Protein AF-W3WR05-F1 (afdb_monomer_lite)

pLDDT: mean 75.7, std 25.57, range [19.53, 98.88]

Structure (mmCIF, N/CA/C/O backbone):
data_AF-W3WR05-F1
#
_entry.id   AF-W3WR05-F1
#
loop_
_atom_site.group_PDB
_atom_site.id
_atom_site.type_symbol
_atom_site.label_atom_id
_atom_site.label_alt_id
_atom_site.label_comp_id
_atom_site.label_asym_id
_atom_site.label_entity_id
_atom_site.label_seq_id
_atom_site.pdbx_PDB_ins_code
_atom_site.Cartn_x
_atom_site.Cartn_y
_atom_site.Cartn_z
_atom_site.occupancy
_atom_site.B_iso_or_equiv
_atom_site.auth_seq_id
_atom_site.auth_comp_id
_atom_site.auth_asym_id
_atom_site.auth_atom_id
_atom_site.pdbx_PDB_model_num
ATOM 1 N N . MET A 1 1 ? -63.576 24.635 -33.070 1.00 49.25 1 MET A N 1
ATOM 2 C CA . MET A 1 1 ? -64.652 24.649 -32.055 1.00 49.25 1 MET A CA 1
ATOM 3 C C . MET A 1 1 ? -65.202 23.241 -31.925 1.00 49.25 1 MET A C 1
ATOM 5 O O . MET A 1 1 ? -65.535 22.671 -32.952 1.00 49.25 1 MET A O 1
ATOM 9 N N . LEU A 1 2 ? -65.320 22.713 -30.708 1.00 32.34 2 LEU A N 1
ATOM 10 C CA . LEU A 1 2 ? -66.247 21.633 -30.340 1.00 32.34 2 LEU A CA 1
ATOM 11 C C . LEU A 1 2 ? -66.649 21.847 -28.866 1.00 32.34 2 LEU A C 1
ATOM 13 O O . LEU A 1 2 ? -65.992 22.613 -28.163 1.00 32.34 2 LEU A O 1
ATOM 17 N N . SER A 1 3 ? -67.795 21.300 -28.457 1.00 45.28 3 SER A N 1
ATOM 18 C CA . SER A 1 3 ? -68.604 21.837 -27.348 1.00 45.28 3 SER A CA 1
ATOM 19 C C . SER A 1 3 ? -67.942 21.831 -25.960 1.00 45.28 3 SER A C 1
ATOM 21 O O . SER A 1 3 ? -67.411 20.816 -25.513 1.00 45.28 3 SER A O 1
ATOM 23 N N . LEU A 1 4 ? -68.143 22.924 -25.212 1.00 44.50 4 LEU A N 1
ATOM 24 C CA . LEU A 1 4 ? -67.825 23.041 -23.779 1.00 44.50 4 LEU A CA 1
ATOM 25 C C . LEU A 1 4 ? -68.557 21.995 -22.907 1.00 44.50 4 LEU A C 1
ATOM 27 O O . LEU A 1 4 ? -68.133 21.707 -21.790 1.00 44.50 4 LEU A O 1
ATOM 31 N N . SER A 1 5 ? -69.660 21.422 -23.405 1.00 42.31 5 SER A N 1
ATOM 32 C CA . SER A 1 5 ? -70.542 20.534 -22.637 1.00 42.31 5 SER A CA 1
ATOM 33 C C . SER A 1 5 ? -69.936 19.173 -22.280 1.00 42.31 5 SER A C 1
ATOM 35 O O . SER A 1 5 ? -70.372 18.581 -21.300 1.00 42.31 5 SER A O 1
ATOM 37 N N . GLN A 1 6 ? -68.947 18.667 -23.029 1.00 42.34 6 GLN A N 1
ATOM 38 C CA . GLN A 1 6 ? -68.324 17.364 -22.729 1.00 42.34 6 GLN A CA 1
ATOM 39 C C . GLN A 1 6 ? -67.261 17.441 -21.620 1.00 42.34 6 GLN A C 1
ATOM 41 O O . GLN A 1 6 ? -67.047 16.458 -20.913 1.00 42.34 6 GLN A O 1
ATOM 46 N N . VAL A 1 7 ? -66.633 18.608 -21.426 1.00 50.16 7 VAL A N 1
ATOM 47 C CA . VAL A 1 7 ? -65.584 18.817 -20.407 1.00 50.16 7 VAL A CA 1
ATOM 48 C C . VAL A 1 7 ? -66.172 18.839 -18.991 1.00 50.16 7 VAL A C 1
ATOM 50 O O . VAL A 1 7 ? -65.572 18.325 -18.052 1.00 50.16 7 VAL A O 1
ATOM 53 N N . LEU A 1 8 ? -67.379 19.388 -18.826 1.00 43.97 8 LEU A N 1
ATOM 54 C CA . LEU A 1 8 ? -68.038 19.460 -17.518 1.00 43.97 8 LEU A CA 1
ATOM 55 C C . LEU A 1 8 ? -68.467 18.078 -16.998 1.00 43.97 8 LEU A C 1
ATOM 57 O O . LEU A 1 8 ? -68.348 17.816 -15.804 1.00 43.97 8 LEU A O 1
ATOM 61 N N . SER A 1 9 ? -68.891 17.167 -17.881 1.00 38.84 9 SER A N 1
ATOM 62 C CA . SER A 1 9 ? -69.273 15.799 -17.501 1.00 38.84 9 SER A CA 1
ATOM 63 C C . SER A 1 9 ? -68.104 14.929 -17.024 1.00 38.84 9 SER A C 1
ATOM 65 O O . SER A 1 9 ? -68.312 14.058 -16.183 1.00 38.84 9 SER A O 1
ATOM 67 N N . THR A 1 10 ? -66.880 15.148 -17.520 1.00 42.06 10 THR A N 1
ATOM 68 C CA . THR A 1 10 ? -65.694 14.409 -17.052 1.00 42.06 10 THR A CA 1
ATOM 69 C C . THR A 1 10 ? -65.119 14.987 -15.760 1.00 42.06 10 THR A C 1
ATOM 71 O O . THR A 1 10 ? -64.683 14.219 -14.902 1.00 42.06 10 THR A O 1
ATOM 74 N N . LEU A 1 11 ? -65.185 16.311 -15.560 1.00 41.25 11 LEU A N 1
ATOM 75 C CA . LEU A 1 11 ? -64.739 16.943 -14.311 1.00 41.25 11 LEU A CA 1
ATOM 76 C C . LEU A 1 11 ? -65.497 16.419 -13.079 1.00 41.25 11 LEU A C 1
ATOM 78 O O . LEU A 1 11 ? -64.865 16.156 -12.060 1.00 41.25 11 LEU A O 1
ATOM 82 N N . SER A 1 12 ? -66.814 16.197 -13.172 1.00 38.53 12 SER A N 1
ATOM 83 C CA . SER A 1 12 ? -67.615 15.694 -12.040 1.00 38.53 12 SER A CA 1
ATOM 84 C C . SER A 1 12 ? -67.316 14.247 -11.625 1.00 38.53 12 SER A C 1
ATOM 86 O O . SER A 1 12 ? -67.610 13.882 -10.490 1.00 38.53 12 SER A O 1
ATOM 88 N N . PHE A 1 13 ? -66.730 13.422 -12.502 1.00 37.22 13 PHE A N 1
ATOM 89 C CA . PHE A 1 13 ? -66.256 12.082 -12.125 1.00 37.22 13 PHE A CA 1
ATOM 90 C C . PHE A 1 13 ? -64.837 12.115 -11.540 1.00 37.22 13 PHE A C 1
ATOM 92 O O . PHE A 1 13 ? -64.543 11.375 -10.603 1.00 37.22 13 PHE A O 1
ATOM 99 N N . LEU A 1 14 ? -63.973 13.013 -12.026 1.00 38.34 14 LEU A N 1
ATOM 100 C CA . LEU A 1 14 ? -62.623 13.200 -11.484 1.00 38.34 14 LEU A CA 1
ATOM 101 C C . LEU A 1 14 ? -62.626 13.795 -10.065 1.00 38.34 14 LEU A C 1
ATOM 103 O O . LEU A 1 14 ? -61.831 13.368 -9.230 1.00 38.34 14 LEU A O 1
ATOM 107 N N . THR A 1 15 ? -63.553 14.702 -9.737 1.00 37.06 15 THR A N 1
ATOM 108 C CA . THR A 1 15 ? -63.665 15.251 -8.370 1.00 37.06 15 THR A CA 1
ATOM 109 C C . THR A 1 15 ? -64.195 14.251 -7.338 1.00 37.06 15 THR A C 1
ATOM 111 O O . THR A 1 15 ? -63.937 14.425 -6.149 1.00 37.06 15 THR A O 1
ATOM 114 N N . ALA A 1 16 ? -64.890 13.189 -7.764 1.00 34.97 16 ALA A N 1
ATOM 115 C CA . ALA A 1 16 ? -65.337 12.108 -6.879 1.00 34.97 16 ALA A CA 1
ATOM 116 C C . ALA A 1 16 ? -64.230 11.077 -6.578 1.00 34.97 16 ALA A C 1
ATOM 118 O O . ALA A 1 16 ? -64.266 10.434 -5.533 1.00 34.97 16 ALA A O 1
ATOM 119 N N . ALA A 1 17 ? -63.232 10.937 -7.458 1.00 38.19 17 ALA A N 1
ATOM 120 C CA . ALA A 1 17 ? -62.055 10.099 -7.213 1.00 38.19 17 ALA A CA 1
ATOM 121 C C . ALA A 1 17 ? -60.997 10.809 -6.342 1.00 38.19 17 ALA A C 1
ATOM 123 O O . ALA A 1 17 ? -60.307 10.168 -5.555 1.00 38.19 17 ALA A O 1
ATOM 124 N N . ALA A 1 18 ? -60.908 12.141 -6.430 1.00 39.44 18 ALA A N 1
ATOM 125 C CA . ALA A 1 18 ? -59.907 12.968 -5.744 1.00 39.44 18 ALA A CA 1
ATOM 126 C C . ALA A 1 18 ? -60.135 13.170 -4.225 1.00 39.44 18 ALA A C 1
ATOM 128 O O . ALA A 1 18 ? -59.525 14.053 -3.626 1.00 39.44 18 ALA A O 1
ATOM 129 N N . SER A 1 19 ? -61.025 12.397 -3.595 1.00 37.41 19 SER A N 1
ATOM 130 C CA . SER A 1 19 ? -61.277 12.439 -2.144 1.00 37.41 19 SER A CA 1
ATOM 131 C C . SER A 1 19 ? -61.395 11.054 -1.488 1.00 37.41 19 SER A C 1
ATOM 133 O O . SER A 1 19 ? -61.849 10.931 -0.350 1.00 37.41 19 SER A O 1
ATOM 135 N N . ALA A 1 20 ? -60.886 10.012 -2.153 1.00 38.44 20 ALA A N 1
ATOM 136 C CA . ALA A 1 20 ? -60.423 8.820 -1.454 1.00 38.44 20 ALA A CA 1
ATOM 137 C C . ALA A 1 20 ? -59.122 9.164 -0.708 1.00 38.44 20 ALA A C 1
ATOM 139 O O . ALA A 1 20 ? -58.031 9.042 -1.262 1.00 38.44 20 ALA A O 1
ATOM 140 N N . SER A 1 21 ? -59.234 9.625 0.542 1.00 43.12 21 SER A N 1
ATOM 141 C CA . SER A 1 21 ? -58.076 9.775 1.428 1.00 43.12 21 SER A CA 1
ATOM 142 C C . SER A 1 21 ? -57.351 8.435 1.523 1.00 43.12 21 SER A C 1
ATOM 144 O O . SER A 1 21 ? -57.910 7.473 2.054 1.00 43.12 21 SER A O 1
ATOM 146 N N . THR A 1 22 ? -56.120 8.364 1.018 1.00 47.62 22 THR A N 1
ATOM 147 C CA . THR A 1 22 ? -55.262 7.179 1.121 1.00 47.62 22 THR A CA 1
ATOM 148 C C . THR A 1 22 ? -54.832 7.001 2.572 1.00 47.62 22 THR A C 1
ATOM 150 O O . THR A 1 22 ? -53.777 7.466 2.997 1.00 47.62 22 THR A O 1
ATOM 153 N N . CYS A 1 23 ? -55.701 6.365 3.356 1.00 55.50 23 CYS A N 1
ATOM 154 C CA . CYS A 1 23 ? -55.393 5.893 4.695 1.00 55.50 23 CYS A CA 1
ATOM 155 C C . CYS A 1 23 ? -54.336 4.796 4.551 1.00 55.50 23 CYS A C 1
ATOM 157 O O . CYS A 1 23 ? -54.660 3.669 4.175 1.00 55.50 23 CYS A O 1
ATOM 159 N N . GLY A 1 24 ? -53.070 5.171 4.736 1.00 70.38 24 GLY A N 1
ATOM 160 C CA . GLY A 1 24 ? -51.949 4.265 4.548 1.00 70.38 24 GLY A CA 1
ATOM 161 C C . GLY A 1 24 ? -52.022 3.092 5.518 1.00 70.38 24 GLY A C 1
ATOM 162 O O . GLY A 1 24 ? -52.415 3.236 6.676 1.00 70.38 24 GLY A O 1
ATOM 163 N N . THR A 1 25 ? -51.656 1.917 5.017 1.00 92.00 25 THR A N 1
ATOM 164 C CA . THR A 1 25 ? -51.622 0.668 5.776 1.00 92.00 25 THR A CA 1
ATOM 165 C C . THR A 1 25 ? -50.815 0.819 7.068 1.00 92.00 25 THR A C 1
ATOM 167 O O . THR A 1 25 ? -49.736 1.418 7.077 1.00 92.00 25 THR A O 1
ATOM 170 N N . HIS A 1 26 ? -51.337 0.247 8.155 1.00 95.81 26 HIS A N 1
ATOM 171 C CA . HIS A 1 26 ? -50.612 0.091 9.413 1.00 95.81 26 HIS A CA 1
ATOM 172 C C . HIS A 1 26 ? -49.949 -1.287 9.444 1.00 95.81 26 HIS A C 1
ATOM 174 O O . HIS A 1 26 ? -50.631 -2.310 9.385 1.00 95.81 26 HIS A O 1
ATOM 180 N N . TYR A 1 27 ? -48.623 -1.297 9.522 1.00 97.56 27 TYR A N 1
ATOM 181 C CA . TYR A 1 27 ? -47.783 -2.484 9.630 1.00 97.56 27 TYR A CA 1
ATOM 182 C C . TYR A 1 27 ? -47.262 -2.615 11.068 1.00 97.56 27 TYR A C 1
ATOM 184 O O . TYR A 1 27 ? -46.943 -1.611 11.710 1.00 97.56 27 TYR A O 1
ATOM 192 N N . GLN A 1 28 ? -47.175 -3.842 11.586 1.00 97.62 28 GLN A N 1
ATOM 193 C CA . GLN A 1 28 ? -46.762 -4.126 12.963 1.00 97.62 28 GLN A CA 1
ATOM 194 C C . GLN A 1 28 ? -45.771 -5.287 12.984 1.00 97.62 28 GLN A C 1
ATOM 196 O O . GLN A 1 28 ? -46.106 -6.399 12.581 1.00 97.62 28 GLN A O 1
ATOM 201 N N . HIS A 1 29 ? -44.579 -5.025 13.514 1.00 98.31 29 HIS A N 1
ATOM 202 C CA . HIS A 1 29 ? -43.475 -5.982 13.604 1.00 98.31 29 HIS A CA 1
ATOM 203 C C . HIS A 1 29 ? -42.895 -5.988 15.029 1.00 98.31 29 HIS A C 1
ATOM 205 O O . HIS A 1 29 ? -43.284 -5.168 15.866 1.00 98.31 29 HIS A O 1
ATOM 211 N N . ASP A 1 30 ? -41.966 -6.899 15.322 1.00 98.25 30 ASP A N 1
ATOM 212 C CA . ASP A 1 30 ? -41.136 -6.837 16.532 1.00 98.25 30 ASP A CA 1
ATOM 213 C C . ASP A 1 30 ? -40.134 -5.680 16.410 1.00 98.25 30 ASP A C 1
ATOM 215 O O . ASP A 1 30 ? -39.972 -4.879 17.337 1.00 98.25 30 ASP A O 1
ATOM 219 N N . VAL A 1 31 ? -39.482 -5.590 15.243 1.00 98.75 31 VAL A N 1
ATOM 220 C CA . VAL A 1 31 ? -38.447 -4.598 14.936 1.00 98.75 31 VAL A CA 1
ATOM 221 C C . VAL A 1 31 ? -38.704 -3.936 13.583 1.00 98.75 31 VAL A C 1
ATOM 223 O O . VAL A 1 31 ? -39.040 -4.605 12.606 1.00 98.75 31 VAL A O 1
ATOM 226 N N . VAL A 1 32 ? -38.503 -2.620 13.517 1.00 98.88 32 VAL A N 1
ATOM 227 C CA . VAL A 1 32 ? -38.525 -1.846 12.267 1.00 98.88 32 VAL A CA 1
ATOM 228 C C . VAL A 1 32 ? -37.120 -1.316 11.984 1.00 98.88 32 VAL A C 1
ATOM 230 O O . VAL A 1 32 ? -36.542 -0.616 12.816 1.00 98.88 32 VAL A O 1
ATOM 233 N N . VAL A 1 33 ? -36.570 -1.652 10.818 1.00 98.81 33 VAL A N 1
ATOM 234 C CA . VAL A 1 33 ? -35.269 -1.178 10.327 1.00 98.81 33 VAL A CA 1
ATOM 235 C C . VAL A 1 33 ? -35.517 -0.154 9.223 1.00 98.81 33 VAL A C 1
ATOM 237 O O . VAL A 1 33 ? -36.182 -0.469 8.239 1.00 98.81 33 VAL A O 1
ATOM 240 N N . TYR A 1 34 ? -34.995 1.061 9.378 1.00 98.50 34 TYR A N 1
ATOM 241 C CA . TYR A 1 34 ? -35.068 2.120 8.371 1.00 98.50 34 TYR A CA 1
ATOM 242 C C . TYR A 1 34 ? -33.676 2.387 7.790 1.00 98.50 34 TYR A C 1
ATOM 244 O O . TYR A 1 34 ? -32.745 2.688 8.533 1.00 98.50 34 TYR A O 1
ATOM 252 N N . GLY A 1 35 ? -33.537 2.271 6.472 1.00 97.62 35 GLY A N 1
ATOM 253 C CA . GLY A 1 35 ? -32.265 2.243 5.756 1.00 97.62 35 GLY A CA 1
ATOM 254 C C . GLY A 1 35 ? -31.748 0.817 5.533 1.00 97.62 35 GLY A C 1
ATOM 255 O O . GLY A 1 35 ? -31.584 0.031 6.463 1.00 97.62 35 GLY A O 1
ATOM 256 N N . GLY A 1 36 ? -31.461 0.498 4.276 1.00 96.25 36 GLY A N 1
ATOM 257 C CA . GLY A 1 36 ? -30.945 -0.769 3.762 1.00 96.25 36 GLY A CA 1
ATOM 258 C C . GLY A 1 36 ? -29.462 -0.712 3.388 1.00 96.25 36 GLY A C 1
ATOM 259 O O . GLY A 1 36 ? -29.055 -1.310 2.392 1.00 96.25 36 GLY A O 1
ATOM 260 N N . SER A 1 37 ? -28.652 0.019 4.160 1.00 96.25 37 SER A N 1
ATOM 261 C CA . SER A 1 37 ? -27.183 -0.044 4.089 1.00 96.25 37 SER A CA 1
ATOM 262 C C . SER A 1 37 ? -26.650 -1.419 4.523 1.00 96.25 37 SER A C 1
ATOM 264 O O . SER A 1 37 ? -27.408 -2.274 4.989 1.00 96.25 37 SER A O 1
ATOM 266 N N . SER A 1 38 ? -25.329 -1.605 4.465 1.00 96.12 38 SER A N 1
ATOM 267 C CA . SER A 1 38 ? -24.612 -2.734 5.081 1.00 96.12 38 SER A CA 1
ATOM 268 C C . SER A 1 38 ? -24.988 -3.008 6.538 1.00 96.12 38 SER A C 1
ATOM 270 O O . SER A 1 38 ? -25.128 -4.169 6.920 1.00 96.12 38 SER A O 1
ATOM 272 N N . GLY A 1 39 ? -25.217 -1.971 7.349 1.00 97.44 39 GLY A N 1
ATOM 273 C CA . GLY A 1 39 ? -25.735 -2.141 8.710 1.00 97.44 39 GLY A CA 1
ATOM 274 C C . GLY A 1 39 ? -27.209 -2.557 8.747 1.00 97.44 39 GLY A C 1
ATOM 275 O O . GLY A 1 39 ? -27.611 -3.334 9.613 1.00 97.44 39 GLY A O 1
ATOM 276 N N . GLY A 1 40 ? -28.009 -2.079 7.793 1.00 98.19 40 GLY A N 1
ATOM 277 C CA . GLY A 1 40 ? -29.453 -2.304 7.721 1.00 98.19 40 GLY A CA 1
ATOM 278 C C . GLY A 1 40 ? -29.827 -3.720 7.300 1.00 98.19 40 GLY A C 1
ATOM 279 O O . GLY A 1 40 ? -30.541 -4.412 8.030 1.00 98.19 40 GLY A O 1
ATOM 280 N N . TYR A 1 41 ? -29.306 -4.195 6.163 1.00 98.12 41 TYR A N 1
ATOM 281 C CA . TYR A 1 41 ? -29.614 -5.553 5.706 1.00 98.12 41 TYR A CA 1
ATOM 282 C C . TYR A 1 41 ? -28.997 -6.619 6.622 1.00 98.12 41 TYR A C 1
ATOM 284 O O . TYR A 1 41 ? -29.660 -7.610 6.922 1.00 98.12 41 TYR A O 1
ATOM 292 N N . ALA A 1 42 ? -27.787 -6.398 7.157 1.00 98.50 42 ALA A N 1
ATOM 293 C CA . ALA A 1 42 ? -27.180 -7.317 8.123 1.00 98.50 42 ALA A CA 1
ATOM 294 C C . ALA A 1 42 ? -28.008 -7.419 9.417 1.00 98.50 42 ALA A C 1
ATOM 296 O O . ALA A 1 42 ? -28.187 -8.519 9.946 1.00 98.50 42 ALA A O 1
ATOM 297 N N . ALA A 1 43 ? -28.571 -6.301 9.897 1.00 98.75 43 ALA A N 1
ATOM 298 C CA . ALA A 1 43 ? -29.496 -6.315 11.025 1.00 98.75 43 ALA A CA 1
ATOM 299 C C . ALA A 1 43 ? -30.791 -7.077 10.695 1.00 98.75 43 ALA A C 1
ATOM 301 O O . ALA A 1 43 ? -31.192 -7.954 11.460 1.00 98.75 43 ALA A O 1
ATOM 302 N N . ALA A 1 44 ? -31.426 -6.798 9.552 1.00 98.75 44 ALA A N 1
ATOM 303 C CA . ALA A 1 44 ? -32.681 -7.438 9.156 1.00 98.75 44 ALA A CA 1
ATOM 304 C C . ALA A 1 44 ? -32.542 -8.964 8.972 1.00 98.75 44 ALA A C 1
ATOM 306 O O . ALA A 1 44 ? -33.350 -9.727 9.509 1.00 98.75 44 ALA A O 1
ATOM 307 N N . ILE A 1 45 ? -31.473 -9.417 8.306 1.00 98.69 45 ILE A N 1
ATOM 308 C CA . ILE A 1 45 ? -31.130 -10.839 8.143 1.00 98.69 45 ILE A CA 1
ATOM 309 C C . ILE A 1 45 ? -30.884 -11.490 9.511 1.00 98.69 45 ILE A C 1
ATOM 311 O O . ILE A 1 45 ? -31.455 -12.539 9.817 1.00 98.69 45 ILE A O 1
ATOM 315 N N . GLN A 1 46 ? -30.098 -10.857 10.391 1.00 98.62 46 GLN A N 1
ATOM 316 C CA . GLN A 1 46 ? -29.841 -11.411 11.722 1.00 98.62 46 GLN A CA 1
ATOM 317 C C . GLN A 1 46 ? -31.113 -11.499 12.582 1.00 98.62 46 GLN A C 1
ATOM 319 O O . GLN A 1 46 ? -31.288 -12.479 13.309 1.00 98.62 46 GLN A O 1
ATOM 324 N N . LEU A 1 47 ? -32.004 -10.509 12.502 1.00 98.75 47 LEU A N 1
ATOM 325 C CA . LEU A 1 47 ? -33.289 -10.498 13.204 1.00 98.75 47 LEU A CA 1
ATOM 326 C C . LEU A 1 47 ? -34.225 -11.605 12.705 1.00 98.75 47 LEU A C 1
ATOM 328 O O . LEU A 1 47 ? -34.824 -12.307 13.524 1.00 98.75 47 LEU A O 1
ATOM 332 N N . SER A 1 48 ? -34.299 -11.818 11.389 1.00 98.50 48 SER A N 1
ATOM 333 C CA . SER A 1 48 ? -35.110 -12.889 10.804 1.00 98.50 48 SER A CA 1
ATOM 334 C C . SER A 1 48 ? -34.623 -14.277 11.245 1.00 98.50 48 SER A C 1
ATOM 336 O O . SER A 1 48 ? -35.409 -15.099 11.726 1.00 98.50 48 SER A O 1
ATOM 338 N N . ARG A 1 49 ? -33.299 -14.494 11.252 1.00 97.88 49 ARG A N 1
ATOM 339 C CA . ARG A 1 49 ? -32.649 -15.701 11.806 1.00 97.88 49 ARG A CA 1
ATOM 340 C C . ARG A 1 49 ? -32.879 -15.888 13.310 1.00 97.88 49 ARG A C 1
ATOM 342 O O . ARG A 1 49 ? -32.884 -17.018 13.799 1.00 97.88 49 ARG A O 1
ATOM 349 N N . LEU A 1 50 ? -33.118 -14.802 14.048 1.00 97.81 50 LEU A N 1
ATOM 350 C CA . LEU A 1 50 ? -33.539 -14.811 15.457 1.00 97.81 50 LEU A CA 1
ATOM 351 C C . LEU A 1 50 ? -35.063 -14.984 15.635 1.00 97.81 50 LEU A C 1
ATOM 353 O O . LEU A 1 50 ? -35.558 -14.917 16.758 1.00 97.81 50 LEU A O 1
ATOM 357 N N . ASN A 1 51 ? -35.796 -15.281 14.555 1.00 97.69 51 ASN A N 1
ATOM 358 C CA . ASN A 1 51 ? -37.251 -15.461 14.505 1.00 97.69 51 ASN A CA 1
ATOM 359 C C . ASN A 1 51 ? -38.039 -14.221 14.966 1.00 97.69 51 ASN A C 1
ATOM 361 O O . ASN A 1 51 ? -39.097 -14.343 15.584 1.00 97.69 51 ASN A O 1
ATOM 365 N N . ARG A 1 52 ? -37.526 -13.025 14.652 1.00 98.19 52 ARG A N 1
ATOM 366 C CA . ARG A 1 52 ? -38.257 -11.758 14.778 1.00 98.19 52 ARG A CA 1
ATOM 367 C C . ARG A 1 52 ? -39.019 -11.463 13.494 1.00 98.19 52 ARG A C 1
ATOM 369 O O . ARG A 1 52 ? -38.528 -11.746 12.405 1.00 98.19 52 ARG A O 1
ATOM 376 N N . SER A 1 53 ? -40.195 -10.861 13.625 1.00 98.44 53 SER A N 1
ATOM 377 C CA . SER A 1 53 ? -40.849 -10.175 12.513 1.00 98.44 53 SER A CA 1
ATOM 378 C C . SER A 1 53 ? -40.161 -8.828 12.276 1.00 98.44 53 SER A C 1
ATOM 380 O O . SER A 1 53 ? -39.886 -8.087 13.225 1.00 98.44 53 SER A O 1
ATOM 382 N N . VAL A 1 54 ? -39.843 -8.536 11.013 1.00 98.62 54 VAL A N 1
ATOM 383 C CA . VAL A 1 54 ? -39.013 -7.389 10.618 1.00 98.62 54 VAL A CA 1
ATOM 384 C C . VAL A 1 54 ? -39.644 -6.681 9.429 1.00 98.62 54 VAL A C 1
ATOM 386 O O . VAL A 1 54 ? -39.907 -7.328 8.418 1.00 98.62 54 VAL A O 1
ATOM 389 N N . ALA A 1 55 ? -39.810 -5.363 9.536 1.00 98.62 55 ALA A N 1
ATOM 390 C CA . ALA A 1 55 ? -39.923 -4.493 8.368 1.00 98.62 55 ALA A CA 1
ATOM 391 C C . ALA A 1 55 ? -38.541 -3.912 8.047 1.00 98.62 55 ALA A C 1
ATOM 393 O O . ALA A 1 55 ? -37.932 -3.288 8.920 1.00 98.62 55 ALA A O 1
ATOM 394 N N . LEU A 1 56 ? -38.060 -4.099 6.817 1.00 98.62 56 LEU A N 1
ATOM 395 C CA . LEU A 1 56 ? -36.891 -3.403 6.278 1.00 98.62 56 LEU A CA 1
ATOM 396 C C . LEU A 1 56 ? -37.374 -2.346 5.283 1.00 98.62 56 LEU A C 1
ATOM 398 O O . LEU A 1 56 ? -37.884 -2.672 4.212 1.00 98.62 56 LEU A O 1
ATOM 402 N N . ILE A 1 57 ? -37.234 -1.083 5.669 1.00 98.38 57 ILE A N 1
ATOM 403 C CA . ILE A 1 57 ? -37.745 0.075 4.942 1.00 98.38 57 ILE A CA 1
ATOM 404 C C . ILE A 1 57 ? -36.560 0.801 4.311 1.00 98.38 57 ILE A C 1
ATOM 406 O O . ILE A 1 57 ? -35.765 1.420 5.016 1.00 98.38 57 ILE A O 1
ATOM 410 N N . GLU A 1 58 ? -36.435 0.725 2.992 1.00 96.69 58 GLU A N 1
ATOM 411 C CA . GLU A 1 58 ? -35.404 1.413 2.220 1.00 96.69 58 GLU A CA 1
ATOM 412 C C . GLU A 1 58 ? -36.023 2.641 1.523 1.00 96.69 58 GLU A C 1
ATOM 414 O O . GLU A 1 58 ? -37.039 2.507 0.834 1.00 96.69 58 GLU A O 1
ATOM 419 N N . PRO A 1 59 ? -35.449 3.852 1.678 1.00 92.88 59 PRO A N 1
ATOM 420 C CA . PRO A 1 59 ? -35.992 5.054 1.041 1.00 92.88 59 PRO A CA 1
ATOM 421 C C . PRO A 1 59 ? -35.903 5.037 -0.489 1.00 92.88 59 PRO A C 1
ATOM 423 O O . PRO A 1 59 ? -36.695 5.700 -1.144 1.00 92.88 59 PRO A O 1
ATOM 426 N N . TYR A 1 60 ? -34.953 4.289 -1.052 1.00 91.88 60 TYR A N 1
ATOM 427 C CA . TYR A 1 60 ? -34.685 4.202 -2.489 1.00 91.88 60 TYR A CA 1
ATOM 428 C C . TYR A 1 60 ? -35.145 2.849 -3.075 1.00 91.88 60 TYR A C 1
ATOM 430 O O . TYR A 1 60 ? -35.666 1.985 -2.369 1.00 91.88 60 TYR A O 1
ATOM 438 N N . SER A 1 61 ? -34.923 2.628 -4.372 1.00 93.38 61 SER A N 1
ATOM 439 C CA . SER A 1 61 ? -35.410 1.433 -5.082 1.00 93.38 61 SER A CA 1
ATOM 440 C C . SER A 1 61 ? -34.512 0.187 -4.937 1.00 93.38 61 SER A C 1
ATOM 442 O O . SER A 1 61 ? -34.868 -0.880 -5.426 1.00 93.38 61 SER A O 1
ATOM 444 N N . HIS A 1 62 ? -33.347 0.298 -4.278 1.00 95.00 62 HIS A N 1
ATOM 445 C CA . HIS A 1 62 ? -32.330 -0.766 -4.186 1.00 95.00 62 HIS A CA 1
ATOM 446 C C . HIS A 1 62 ? -31.736 -0.864 -2.775 1.00 95.00 62 HIS A C 1
ATOM 448 O O . HIS A 1 62 ? -31.337 0.150 -2.200 1.00 95.00 62 HIS A O 1
ATOM 454 N N . ILE A 1 63 ? -31.607 -2.080 -2.240 1.00 95.75 63 ILE A N 1
ATOM 455 C CA . ILE A 1 63 ? -30.963 -2.366 -0.945 1.00 95.75 63 ILE A CA 1
ATOM 456 C C . ILE A 1 63 ? -29.479 -2.670 -1.181 1.00 95.75 63 ILE A C 1
ATOM 458 O O . ILE A 1 63 ? -29.135 -3.313 -2.166 1.00 95.75 63 ILE A O 1
ATOM 462 N N . GLY A 1 64 ? -28.607 -2.244 -0.263 1.00 92.94 64 GLY A N 1
ATOM 463 C CA . GLY A 1 64 ? -27.192 -2.629 -0.249 1.00 92.94 64 GLY A CA 1
ATOM 464 C C . GLY A 1 64 ? -26.217 -1.520 0.145 1.00 92.94 64 GLY A C 1
ATOM 465 O O . GLY A 1 64 ? -25.070 -1.808 0.479 1.00 92.94 64 GLY A O 1
ATOM 466 N N . GLY A 1 65 ? -26.660 -0.260 0.139 1.00 93.38 65 GLY A N 1
ATOM 467 C CA . GLY A 1 65 ? -25.776 0.892 0.342 1.00 93.38 65 GLY A CA 1
ATOM 468 C C . GLY A 1 65 ? -24.695 0.986 -0.741 1.00 93.38 65 GLY A C 1
ATOM 469 O O . GLY A 1 65 ? -24.896 0.541 -1.869 1.00 93.38 65 GLY A O 1
ATOM 470 N N . ILE A 1 66 ? -23.524 1.532 -0.406 1.00 92.94 66 ILE A N 1
ATOM 471 C CA . ILE A 1 66 ? -22.462 1.754 -1.404 1.00 92.94 66 ILE A CA 1
ATOM 472 C C . ILE A 1 66 ? -21.871 0.444 -1.972 1.00 92.94 66 ILE A C 1
ATOM 474 O O . ILE A 1 66 ? -21.279 0.450 -3.051 1.00 92.94 66 ILE A O 1
ATOM 478 N N . ALA A 1 67 ? -22.096 -0.697 -1.306 1.00 93.12 67 ALA A N 1
ATOM 479 C CA . ALA A 1 67 ? -21.720 -2.023 -1.802 1.00 93.12 67 ALA A CA 1
ATOM 480 C C . ALA A 1 67 ? -22.497 -2.466 -3.063 1.00 93.12 67 ALA A C 1
ATOM 482 O O . ALA A 1 67 ? -22.020 -3.343 -3.775 1.00 93.12 67 ALA A O 1
ATOM 483 N N . VAL A 1 68 ? -23.651 -1.859 -3.372 1.00 95.50 68 VAL A N 1
ATOM 484 C CA . VAL A 1 68 ? -24.364 -2.054 -4.657 1.00 95.50 68 VAL A CA 1
ATOM 485 C C . VAL A 1 68 ? -24.322 -0.814 -5.553 1.00 95.50 68 VAL A C 1
ATOM 487 O O . VAL A 1 68 ? -24.897 -0.822 -6.633 1.00 95.50 68 VAL A O 1
ATOM 490 N N . ASP A 1 69 ? -23.618 0.235 -5.119 1.00 93.81 69 ASP A N 1
ATOM 491 C CA . ASP A 1 69 ? -23.475 1.530 -5.794 1.00 93.81 69 ASP A CA 1
ATOM 492 C C . ASP A 1 69 ? -21.986 1.887 -6.007 1.00 93.81 69 ASP A C 1
ATOM 494 O O . ASP A 1 69 ? -21.549 3.027 -5.839 1.00 93.81 69 ASP A O 1
ATOM 498 N N . GLY A 1 70 ? -21.191 0.885 -6.405 1.00 89.81 70 GLY A N 1
ATOM 499 C CA . GLY A 1 70 ? -19.862 1.076 -6.992 1.00 89.81 70 GLY A CA 1
ATOM 500 C C . GLY A 1 70 ? -18.646 0.750 -6.120 1.00 89.81 70 GLY A C 1
ATOM 501 O O . GLY A 1 70 ? -17.530 0.851 -6.617 1.00 89.81 70 GLY A O 1
ATOM 502 N N . PHE A 1 71 ? -18.788 0.358 -4.849 1.00 89.56 71 PHE A N 1
ATOM 503 C CA . PHE A 1 71 ? -17.647 0.067 -3.955 1.00 89.56 71 PHE A CA 1
ATOM 504 C C . PHE A 1 71 ? -17.028 -1.339 -4.159 1.00 89.56 71 PHE A C 1
ATOM 506 O O . PHE A 1 71 ? -16.904 -2.133 -3.228 1.00 89.56 71 PHE A O 1
ATOM 513 N N . GLY A 1 72 ? -16.635 -1.658 -5.395 1.00 88.12 72 GLY A N 1
ATOM 514 C CA . GLY A 1 72 ? -16.187 -2.993 -5.809 1.00 88.12 72 GLY A CA 1
ATOM 515 C C . GLY A 1 72 ? -14.749 -3.392 -5.443 1.00 88.12 72 GLY A C 1
ATOM 516 O O . GLY A 1 72 ? -14.438 -4.585 -5.389 1.00 88.12 72 GLY A O 1
ATOM 517 N N . ALA A 1 73 ? -13.839 -2.443 -5.179 1.00 85.06 73 ALA A N 1
ATOM 518 C CA . ALA A 1 73 ? -12.446 -2.771 -4.840 1.00 85.06 73 ALA A CA 1
ATOM 519 C C . ALA A 1 73 ? -12.233 -3.199 -3.377 1.00 85.06 73 ALA A C 1
ATOM 521 O O . ALA A 1 73 ? -11.188 -3.796 -3.085 1.00 85.06 73 ALA A O 1
ATOM 522 N N . SER A 1 74 ? -13.211 -2.927 -2.504 1.00 85.81 74 SER A N 1
ATOM 523 C CA . SER A 1 74 ? -13.204 -3.129 -1.047 1.00 85.81 74 SER A CA 1
ATOM 524 C C . SER A 1 74 ? -12.028 -2.485 -0.289 1.00 85.81 74 SER A C 1
ATOM 526 O O . SER A 1 74 ? -10.916 -2.331 -0.796 1.00 85.81 74 SER A O 1
ATOM 528 N N . ASP A 1 75 ? -12.243 -2.191 0.992 1.00 88.00 75 ASP A N 1
ATOM 529 C CA . ASP A 1 75 ? -11.162 -1.798 1.905 1.00 88.00 75 ASP A CA 1
ATOM 530 C C . ASP A 1 75 ? -10.512 -2.998 2.623 1.00 88.00 75 ASP A C 1
ATOM 532 O O . ASP A 1 75 ? -9.665 -2.814 3.495 1.00 88.00 75 ASP A O 1
ATOM 536 N N . ILE A 1 76 ? -10.847 -4.243 2.259 1.00 91.94 76 ILE A N 1
ATOM 537 C CA . ILE A 1 76 ? -10.312 -5.438 2.929 1.00 91.94 76 ILE A CA 1
ATOM 538 C C . ILE A 1 76 ? -8.966 -5.849 2.319 1.00 91.94 76 ILE A C 1
ATOM 540 O O . ILE A 1 76 ? -8.824 -6.065 1.116 1.00 91.94 76 ILE A O 1
ATOM 544 N N . ASP A 1 77 ? -7.955 -5.946 3.182 1.00 90.25 77 ASP A N 1
ATOM 545 C CA . ASP A 1 77 ? -6.561 -6.292 2.890 1.00 90.25 77 ASP A CA 1
ATOM 546 C C . ASP A 1 77 ? -5.889 -5.409 1.814 1.00 90.25 77 ASP A C 1
ATOM 548 O O . ASP A 1 77 ? -4.829 -5.750 1.277 1.00 90.25 77 ASP A O 1
ATOM 552 N N . SER A 1 78 ? -6.484 -4.245 1.524 1.00 84.38 78 SER A N 1
ATOM 553 C CA . SER A 1 78 ? -6.098 -3.336 0.439 1.00 84.38 78 SER A CA 1
ATOM 554 C C . SER A 1 78 ? -4.751 -2.639 0.682 1.00 84.38 78 SER A C 1
ATOM 556 O O . SER A 1 78 ? -3.963 -2.476 -0.256 1.00 84.38 78 SER A O 1
ATOM 558 N N . GLN A 1 79 ? -4.480 -2.284 1.943 1.00 83.12 79 GLN A N 1
ATOM 559 C CA . GLN A 1 79 ? -3.286 -1.587 2.436 1.00 83.12 79 GLN A CA 1
ATOM 560 C C . GLN A 1 79 ? -2.170 -2.570 2.810 1.00 83.12 79 GLN A C 1
ATOM 562 O O . GLN A 1 79 ? -2.445 -3.635 3.353 1.00 83.12 79 GLN A O 1
ATOM 567 N N . ALA A 1 80 ? -0.899 -2.241 2.564 1.00 75.62 80 ALA A N 1
ATOM 568 C CA . ALA A 1 80 ? 0.214 -3.190 2.710 1.00 75.62 80 ALA A CA 1
ATOM 569 C C . ALA A 1 80 ? 0.542 -3.576 4.169 1.00 75.62 80 ALA A C 1
ATOM 571 O O . ALA A 1 80 ? 0.910 -4.721 4.429 1.00 75.62 80 ALA A O 1
ATOM 572 N N . GLU A 1 81 ? 0.368 -2.665 5.126 1.00 73.94 81 GLU A N 1
ATOM 573 C CA . GLU A 1 81 ? 1.014 -2.722 6.449 1.00 73.94 81 GLU A CA 1
ATOM 574 C C . GLU A 1 81 ? 0.244 -3.532 7.511 1.00 73.94 81 GLU A C 1
ATOM 576 O O . GLU A 1 81 ? 0.767 -3.838 8.588 1.00 73.94 81 GLU A O 1
ATOM 581 N N . TYR A 1 82 ? -1.015 -3.870 7.231 1.00 81.81 82 TYR A N 1
ATOM 582 C CA . TYR A 1 82 ? -1.931 -4.563 8.142 1.00 81.81 82 TYR A CA 1
ATOM 583 C C . TYR A 1 82 ? -2.889 -5.489 7.381 1.00 81.81 82 TYR A C 1
ATOM 585 O O . TYR A 1 82 ? -2.818 -5.582 6.160 1.00 81.81 82 TYR A O 1
ATOM 593 N N . GLN A 1 83 ? -3.736 -6.223 8.098 1.00 88.12 83 GLN A N 1
ATOM 594 C CA . GLN A 1 83 ? -4.627 -7.234 7.529 1.00 88.12 83 GLN A CA 1
ATOM 595 C C . GLN A 1 83 ? -5.978 -7.156 8.245 1.00 88.12 83 GLN A C 1
ATOM 597 O O . GLN A 1 83 ? -6.173 -7.772 9.293 1.00 88.12 83 GLN A O 1
ATOM 602 N N . ASN A 1 84 ? -6.877 -6.320 7.730 1.00 91.00 84 ASN A N 1
ATOM 603 C CA . ASN A 1 84 ? -8.186 -6.068 8.331 1.00 91.00 84 ASN A CA 1
ATOM 604 C C . ASN A 1 84 ? -9.237 -7.129 7.981 1.00 91.00 84 ASN A C 1
ATOM 606 O O . ASN A 1 84 ? -10.301 -7.118 8.598 1.00 91.00 84 ASN A O 1
ATOM 610 N N . SER A 1 85 ? -8.927 -8.113 7.122 1.00 92.44 85 SER A N 1
ATOM 611 C CA . SER A 1 85 ? -9.743 -9.334 7.020 1.00 92.44 85 SER A CA 1
ATOM 612 C C . SER A 1 85 ? -9.928 -10.023 8.383 1.00 92.44 85 SER A C 1
ATOM 614 O O . SER A 1 85 ? -11.010 -10.522 8.672 1.00 92.44 85 SER A O 1
ATOM 616 N N . LEU A 1 86 ? -8.952 -9.921 9.296 1.00 91.44 86 LEU A N 1
ATOM 617 C CA . LEU A 1 86 ? -9.052 -10.414 10.681 1.00 91.44 86 LEU A CA 1
ATOM 618 C C . LEU A 1 86 ? -10.166 -9.753 11.533 1.00 91.44 86 LEU A C 1
ATOM 620 O O . LEU A 1 86 ? -10.454 -10.237 12.624 1.00 91.44 86 LEU A O 1
ATOM 624 N N . ALA A 1 87 ? -10.788 -8.661 11.069 1.00 93.56 87 ALA A N 1
ATOM 625 C CA . ALA A 1 87 ? -11.928 -8.000 11.720 1.00 93.56 87 ALA A CA 1
ATOM 626 C C . ALA A 1 87 ? -13.278 -8.240 11.001 1.00 93.56 87 ALA A C 1
ATOM 628 O O . ALA A 1 87 ? -14.299 -7.655 11.370 1.00 93.56 87 ALA A O 1
ATOM 629 N N . VAL A 1 88 ? -13.317 -9.090 9.971 1.00 94.62 88 VAL A N 1
ATOM 630 C CA . VAL A 1 88 ? -14.553 -9.456 9.261 1.00 94.62 88 VAL A CA 1
ATOM 631 C C . VAL A 1 88 ? -15.363 -10.429 10.126 1.00 94.62 88 VAL A C 1
ATOM 633 O O . VAL A 1 88 ? -14.920 -11.539 10.411 1.00 94.62 88 VAL A O 1
ATOM 636 N N . GLY A 1 89 ? -16.550 -10.005 10.565 1.00 94.00 89 GLY A N 1
ATOM 637 C CA . GLY A 1 89 ? -17.480 -10.834 11.332 1.00 94.00 89 GLY A CA 1
ATOM 638 C C . GLY A 1 89 ? -18.291 -11.796 10.453 1.00 94.00 89 GLY A C 1
ATOM 639 O O . GLY A 1 89 ? -18.226 -11.737 9.224 1.00 94.00 89 GLY A O 1
ATOM 640 N N . PRO A 1 90 ? -19.083 -12.695 11.059 1.00 94.06 90 PRO A N 1
ATOM 641 C CA . PRO A 1 90 ? -19.615 -13.869 10.371 1.00 94.06 90 PRO A CA 1
ATOM 642 C C . PRO A 1 90 ? -20.665 -13.559 9.290 1.00 94.06 90 PRO A C 1
ATOM 644 O O . PRO A 1 90 ? -20.667 -14.242 8.270 1.00 94.06 90 PRO A O 1
ATOM 647 N N . LEU A 1 91 ? -21.510 -12.525 9.438 1.00 95.50 91 LEU A N 1
ATOM 648 C CA . LEU A 1 91 ? -22.413 -12.119 8.342 1.00 95.50 91 LEU A CA 1
ATOM 649 C C . LEU A 1 91 ? -21.675 -11.411 7.201 1.00 95.50 91 LEU A C 1
ATOM 651 O O . LEU A 1 91 ? -21.971 -11.673 6.037 1.00 95.50 91 LEU A O 1
ATOM 655 N N . ALA A 1 92 ? -20.677 -10.578 7.507 1.00 96.00 92 ALA A N 1
ATOM 656 C CA . ALA A 1 92 ? -19.824 -9.997 6.474 1.00 96.00 92 ALA A CA 1
ATOM 657 C C . ALA A 1 92 ? -19.072 -11.103 5.709 1.00 96.00 92 ALA A C 1
ATOM 659 O O . ALA A 1 92 ? -19.042 -11.103 4.481 1.00 96.00 92 ALA A O 1
ATOM 660 N N . LEU A 1 93 ? -18.548 -12.105 6.418 1.00 96.38 93 LEU A N 1
ATOM 661 C CA . LEU A 1 93 ? -17.917 -13.277 5.815 1.00 96.38 93 LEU A CA 1
ATOM 662 C C . LEU A 1 93 ? -18.892 -14.066 4.924 1.00 96.38 93 LEU A C 1
ATOM 664 O O . LEU A 1 93 ? -18.502 -14.473 3.833 1.00 96.38 93 LEU A O 1
ATOM 668 N N . GLU A 1 94 ? -20.151 -14.260 5.338 1.00 97.25 94 GLU A N 1
ATOM 669 C CA . GLU A 1 94 ? -21.172 -14.917 4.507 1.00 97.25 94 GLU A CA 1
ATOM 670 C C . GLU A 1 94 ? -21.432 -14.145 3.203 1.00 97.25 94 GLU A C 1
ATOM 672 O O . GLU A 1 94 ? -21.478 -14.769 2.142 1.00 97.25 94 GLU A O 1
ATOM 677 N N . PHE A 1 95 ? -21.514 -12.811 3.251 1.00 97.44 95 PHE A N 1
ATOM 678 C CA . PHE A 1 95 ? -21.669 -11.951 2.070 1.00 97.44 95 PHE A CA 1
ATOM 679 C C . PHE A 1 95 ? -20.525 -12.142 1.060 1.00 97.44 95 PHE A C 1
ATOM 681 O O . PHE A 1 95 ? -20.762 -12.547 -0.082 1.00 97.44 95 PHE A O 1
ATOM 688 N N . TYR A 1 96 ? -19.272 -11.949 1.490 1.00 97.12 96 TYR A N 1
ATOM 689 C CA . TYR A 1 96 ? -18.100 -12.125 0.621 1.00 97.12 96 TYR A CA 1
ATOM 690 C C . TYR A 1 96 ? -17.951 -13.569 0.118 1.00 97.12 96 TYR A C 1
ATOM 692 O O . TYR A 1 96 ? -17.574 -13.797 -1.033 1.00 97.12 96 TYR A O 1
ATOM 700 N N . ARG A 1 97 ? -18.323 -14.564 0.931 1.00 97.25 97 ARG A N 1
ATOM 701 C CA . ARG A 1 97 ? -18.302 -15.976 0.532 1.00 97.25 97 ARG A CA 1
ATOM 702 C C . ARG A 1 97 ? -19.379 -16.305 -0.509 1.00 97.25 97 ARG A C 1
ATOM 704 O O . ARG A 1 97 ? -19.082 -17.031 -1.455 1.00 97.25 97 ARG A O 1
ATOM 711 N N . ARG A 1 98 ? -20.597 -15.756 -0.389 1.00 97.62 98 ARG A N 1
ATOM 712 C CA . ARG A 1 98 ? -21.671 -15.869 -1.402 1.00 97.62 98 ARG A CA 1
ATOM 713 C C . ARG A 1 98 ? -21.258 -15.219 -2.727 1.00 97.62 98 ARG A C 1
ATOM 715 O O . ARG A 1 98 ? -21.424 -15.830 -3.780 1.00 97.62 98 ARG A O 1
ATOM 722 N N . ILE A 1 99 ? -20.632 -14.043 -2.676 1.00 97.12 99 ILE A N 1
ATOM 723 C CA . ILE A 1 99 ? -19.998 -13.394 -3.836 1.00 97.12 99 ILE A CA 1
ATOM 724 C C . ILE A 1 99 ? -18.935 -14.310 -4.465 1.00 97.12 99 ILE A C 1
ATOM 726 O O . ILE A 1 99 ? -18.959 -14.558 -5.670 1.00 97.12 99 ILE A O 1
ATOM 730 N N . SER A 1 100 ? -18.052 -14.903 -3.658 1.00 96.12 100 SER A N 1
ATOM 731 C CA . SER A 1 100 ? -17.023 -15.825 -4.153 1.00 96.12 100 SER A CA 1
ATOM 732 C C . SER A 1 100 ? -17.600 -17.084 -4.825 1.00 96.12 100 SER A C 1
ATOM 734 O O . SER A 1 100 ? -17.008 -17.600 -5.775 1.00 96.12 100 SER A O 1
ATOM 736 N N . MET A 1 101 ? -18.786 -17.554 -4.409 1.00 95.69 101 MET A N 1
ATOM 737 C CA . MET A 1 101 ? -19.510 -18.622 -5.115 1.00 95.69 101 MET A CA 1
ATOM 738 C C . MET A 1 101 ? -19.977 -18.192 -6.511 1.00 95.69 101 MET A C 1
ATOM 740 O O . MET A 1 101 ? -19.861 -18.991 -7.438 1.00 95.69 101 MET A O 1
ATOM 744 N N . ARG A 1 102 ? -20.448 -16.947 -6.697 1.00 96.12 102 ARG A N 1
ATOM 745 C CA . ARG A 1 102 ? -20.827 -16.424 -8.027 1.00 96.12 102 ARG A CA 1
ATOM 746 C C . ARG A 1 102 ? -19.632 -16.385 -8.989 1.00 96.12 102 ARG A C 1
ATOM 748 O O . ARG A 1 102 ? -19.797 -16.693 -10.163 1.00 96.12 102 ARG A O 1
ATOM 755 N N . TYR A 1 103 ? -18.432 -16.110 -8.475 1.00 93.44 103 TYR A N 1
ATOM 756 C CA . TYR A 1 103 ? -17.174 -16.174 -9.232 1.00 93.44 103 TYR A CA 1
ATOM 757 C C . TYR A 1 103 ? -16.544 -17.578 -9.327 1.00 93.44 103 TYR A C 1
ATOM 759 O O . TYR A 1 103 ? -15.455 -17.717 -9.878 1.00 93.44 103 TYR A O 1
ATOM 767 N N . GLY A 1 104 ? -17.165 -18.621 -8.762 1.00 91.56 104 GLY A N 1
ATOM 768 C CA . GLY A 1 104 ? -16.609 -19.984 -8.724 1.00 91.56 104 GLY A CA 1
ATOM 769 C C . GLY A 1 104 ? -15.367 -20.165 -7.833 1.00 91.56 104 GLY A C 1
ATOM 770 O O . GLY A 1 104 ? -14.828 -21.267 -7.745 1.00 91.56 104 GLY A O 1
ATOM 771 N N . ASN A 1 105 ? -14.932 -19.117 -7.128 1.00 89.56 105 ASN A N 1
ATOM 772 C CA . ASN A 1 105 ? -13.658 -19.045 -6.407 1.00 89.56 105 ASN A CA 1
ATOM 773 C C . ASN A 1 105 ? -13.754 -19.424 -4.918 1.00 89.56 105 ASN A C 1
ATOM 775 O O . ASN A 1 105 ? -12.768 -19.304 -4.189 1.00 89.56 105 ASN A O 1
ATOM 779 N N . VAL A 1 106 ? -14.908 -19.925 -4.459 1.00 92.19 106 VAL A N 1
ATOM 780 C CA . VAL A 1 106 ? -15.188 -20.194 -3.034 1.00 92.19 106 VAL A CA 1
ATOM 781 C C . VAL A 1 106 ? -14.140 -21.080 -2.347 1.00 92.19 106 VAL A C 1
ATOM 783 O O . VAL A 1 106 ? -13.821 -20.850 -1.187 1.00 92.19 106 VAL A O 1
ATOM 786 N N . ALA A 1 107 ? -13.531 -22.038 -3.055 1.00 88.31 107 ALA A N 1
ATOM 787 C CA . ALA A 1 107 ? -12.465 -22.874 -2.497 1.00 88.31 107 ALA A CA 1
ATOM 788 C C . ALA A 1 107 ? -11.162 -22.092 -2.232 1.00 88.31 107 ALA A C 1
ATOM 790 O O . ALA A 1 107 ? -10.483 -22.349 -1.240 1.00 88.31 107 ALA A O 1
ATOM 791 N N . ALA A 1 108 ? -10.826 -21.118 -3.086 1.00 85.62 108 ALA A N 1
ATOM 792 C CA . ALA A 1 108 ? -9.686 -20.226 -2.882 1.00 85.62 108 ALA A CA 1
ATOM 793 C C . ALA A 1 108 ? -9.973 -19.190 -1.784 1.00 85.62 108 ALA A C 1
ATOM 795 O O . ALA A 1 108 ? -9.085 -18.883 -0.993 1.00 85.62 108 ALA A O 1
ATOM 796 N N . PHE A 1 109 ? -11.215 -18.703 -1.693 1.00 92.12 109 PHE A N 1
ATOM 797 C CA . PHE A 1 109 ? -11.672 -17.827 -0.611 1.00 92.12 109 PHE A CA 1
ATOM 798 C C . PHE A 1 109 ? -11.627 -18.527 0.752 1.00 92.12 109 PHE A C 1
ATOM 800 O O . PHE A 1 109 ? -10.989 -18.023 1.671 1.00 92.12 109 PHE A O 1
ATOM 807 N N . ASP A 1 110 ? -12.214 -19.722 0.871 1.00 89.69 110 ASP A N 1
ATOM 808 C CA . ASP A 1 110 ? -12.206 -20.510 2.109 1.00 89.69 110 ASP A CA 1
ATOM 809 C C . ASP A 1 110 ? -10.776 -20.879 2.534 1.00 89.69 110 ASP A C 1
ATOM 811 O O . ASP A 1 110 ? -10.437 -20.781 3.714 1.00 89.69 110 ASP A O 1
ATOM 815 N N . ALA A 1 111 ? -9.910 -21.247 1.581 1.00 82.75 111 ALA A N 1
ATOM 816 C CA . ALA A 1 111 ? -8.503 -21.528 1.855 1.00 82.75 111 ALA A CA 1
ATOM 817 C C . ALA A 1 111 ? -7.725 -20.273 2.283 1.00 82.75 111 ALA A C 1
ATOM 819 O O . ALA A 1 111 ? -6.910 -20.352 3.204 1.00 82.75 111 ALA A O 1
ATOM 820 N N . ALA A 1 112 ? -7.963 -19.118 1.656 1.00 83.19 112 ALA A N 1
ATOM 821 C CA . ALA A 1 112 ? -7.318 -17.869 2.048 1.00 83.19 112 ALA A CA 1
ATOM 822 C C . ALA A 1 112 ? -7.792 -17.403 3.432 1.00 83.19 112 ALA A C 1
ATOM 824 O O . ALA A 1 112 ? -6.967 -17.037 4.265 1.00 83.19 112 ALA A O 1
ATOM 825 N N . TRP A 1 113 ? -9.093 -17.497 3.714 1.00 83.75 113 TRP A N 1
ATOM 826 C CA . TRP A 1 113 ? -9.668 -17.182 5.020 1.00 83.75 113 TRP A CA 1
ATOM 827 C C . TRP A 1 113 ? -9.098 -18.073 6.131 1.00 83.75 113 TRP A C 1
ATOM 829 O O . TRP A 1 113 ? -8.568 -17.566 7.120 1.00 83.75 113 TRP A O 1
ATOM 839 N N . PHE A 1 114 ? -9.144 -19.397 5.945 1.00 82.31 114 PHE A N 1
ATOM 840 C CA . PHE A 1 114 ? -8.692 -20.376 6.938 1.00 82.31 114 PHE A CA 1
ATOM 841 C C . PHE A 1 114 ? -7.189 -20.281 7.233 1.00 82.31 114 PHE A C 1
ATOM 843 O O . PHE A 1 114 ? -6.779 -20.390 8.385 1.00 82.31 114 PHE A O 1
ATOM 850 N N . ASN A 1 115 ? -6.363 -20.041 6.210 1.00 80.81 115 ASN A N 1
ATOM 851 C CA . ASN A 1 115 ? -4.917 -19.867 6.374 1.00 80.81 115 ASN A CA 1
ATOM 852 C C . ASN A 1 115 ? -4.518 -18.420 6.731 1.00 80.81 115 ASN A C 1
ATOM 854 O O . ASN A 1 115 ? -3.329 -18.104 6.705 1.00 80.81 115 ASN A O 1
ATOM 858 N N . HIS A 1 116 ? -5.483 -17.524 6.977 1.00 82.75 116 HIS A N 1
ATOM 859 C CA . HIS A 1 116 ? -5.279 -16.076 7.124 1.00 82.75 116 HIS A CA 1
ATOM 860 C C . HIS A 1 116 ? -4.356 -15.478 6.040 1.00 82.75 116 HIS A C 1
ATOM 862 O O . HIS A 1 116 ? -3.537 -14.596 6.296 1.00 82.75 116 HIS A O 1
ATOM 868 N N . THR A 1 117 ? -4.469 -15.968 4.806 1.00 84.19 117 THR A N 1
ATOM 869 C CA . THR A 1 117 ? -3.680 -15.502 3.666 1.00 84.19 117 THR A CA 1
ATOM 870 C C . THR A 1 117 ? -4.239 -14.181 3.166 1.00 84.19 117 THR A C 1
ATOM 872 O O . THR A 1 117 ? -5.323 -14.117 2.588 1.00 84.19 117 THR A O 1
ATOM 875 N N . LYS A 1 118 ? -3.462 -13.119 3.365 1.00 85.81 118 LYS A N 1
ATOM 876 C CA . LYS A 1 118 ? -3.784 -11.771 2.912 1.00 85.81 118 LYS A CA 1
ATOM 877 C C . LYS A 1 118 ? -3.862 -11.704 1.383 1.00 85.81 118 LYS A C 1
ATOM 879 O O . LYS A 1 118 ? -2.833 -11.670 0.710 1.00 85.81 118 LYS A O 1
ATOM 884 N N . ASN A 1 119 ? -5.072 -11.641 0.833 1.00 87.19 119 ASN A N 1
ATOM 885 C CA . ASN A 1 119 ? -5.285 -11.512 -0.607 1.00 87.19 119 ASN A CA 1
ATOM 886 C C . ASN A 1 119 ? -6.491 -10.619 -0.932 1.00 87.19 119 ASN A C 1
ATOM 888 O O . ASN A 1 119 ? -7.630 -11.082 -0.976 1.00 87.19 119 ASN A O 1
ATOM 892 N N . LYS A 1 120 ? -6.221 -9.343 -1.232 1.00 89.94 120 LYS A N 1
ATOM 893 C CA . LYS A 1 120 ? -7.251 -8.347 -1.557 1.00 89.94 120 LYS A CA 1
ATOM 894 C C . LYS A 1 120 ? -8.129 -8.703 -2.761 1.00 89.94 120 LYS A C 1
ATOM 896 O O . LYS A 1 120 ? -9.264 -8.253 -2.799 1.00 89.94 120 LYS A O 1
ATOM 901 N N . THR A 1 121 ? -7.670 -9.505 -3.730 1.00 90.06 121 THR A N 1
ATOM 902 C CA . THR A 1 121 ? -8.484 -9.794 -4.932 1.00 90.06 121 THR A CA 1
ATOM 903 C C . THR A 1 121 ? -9.687 -10.691 -4.644 1.00 90.06 121 THR A C 1
ATOM 905 O O . THR A 1 121 ? -10.682 -10.603 -5.353 1.00 90.06 121 THR A O 1
ATOM 908 N N . LEU A 1 122 ? -9.636 -11.498 -3.578 1.00 91.75 122 LEU A N 1
ATOM 909 C CA . LEU A 1 122 ? -10.735 -12.377 -3.160 1.00 91.75 122 LEU A CA 1
ATOM 910 C C . LEU A 1 122 ? -11.873 -11.633 -2.437 1.00 91.75 122 LEU A C 1
ATOM 912 O O . LEU A 1 122 ? -12.941 -12.208 -2.244 1.00 91.75 122 LEU A O 1
ATOM 916 N N . TRP A 1 123 ? -11.657 -10.366 -2.072 1.00 93.81 123 TRP A N 1
ATOM 917 C CA . TRP A 1 123 ? -12.646 -9.486 -1.439 1.00 93.81 123 TRP A CA 1
ATOM 918 C C . TRP A 1 123 ? -13.299 -8.508 -2.431 1.00 93.81 123 TRP A C 1
ATOM 920 O O . TRP A 1 123 ? -14.119 -7.686 -2.031 1.00 93.81 123 TRP A O 1
ATOM 930 N N . ARG A 1 124 ? -12.945 -8.585 -3.723 1.00 94.62 124 ARG A N 1
ATOM 931 C CA . ARG A 1 124 ? -13.418 -7.673 -4.776 1.00 94.62 124 ARG A CA 1
ATOM 932 C C . ARG A 1 124 ? -14.568 -8.243 -5.581 1.00 94.62 124 ARG A C 1
ATOM 934 O O . ARG A 1 124 ? -14.631 -9.448 -5.814 1.00 94.62 124 ARG A O 1
ATOM 941 N N . PHE A 1 125 ? -15.453 -7.359 -6.028 1.00 96.06 125 PHE A N 1
ATOM 942 C CA . PHE A 1 125 ? -16.708 -7.736 -6.663 1.00 96.06 125 PHE A CA 1
ATOM 943 C C . PHE A 1 125 ? -17.291 -6.620 -7.531 1.00 96.06 125 PHE A C 1
ATOM 945 O O . PHE A 1 125 ? -16.999 -5.442 -7.357 1.00 96.06 125 PHE A O 1
ATOM 952 N N . GLU A 1 126 ? -18.154 -7.013 -8.454 1.00 96.75 126 GLU A N 1
ATOM 953 C CA . GLU A 1 126 ? -18.950 -6.131 -9.305 1.00 96.75 126 GLU A CA 1
ATOM 954 C C . GLU A 1 126 ? -20.265 -5.748 -8.607 1.00 96.75 126 GLU A C 1
ATOM 956 O O . GLU A 1 126 ? -20.818 -6.545 -7.841 1.00 96.75 126 GLU A O 1
ATOM 961 N N . SER A 1 127 ? -20.782 -4.536 -8.843 1.00 96.38 127 SER A N 1
ATOM 962 C CA . SER A 1 127 ? -21.915 -4.017 -8.051 1.00 96.38 127 SER A CA 1
ATOM 963 C C . SER A 1 127 ? -23.198 -4.794 -8.340 1.00 96.38 127 SER A C 1
ATOM 965 O O . SER A 1 127 ? -23.893 -5.192 -7.407 1.00 96.38 127 SER A O 1
ATOM 967 N N . HIS A 1 128 ? -23.446 -5.143 -9.605 1.00 96.94 128 HIS A N 1
ATOM 968 C CA . HIS A 1 128 ? -24.549 -6.023 -9.995 1.00 96.94 128 HIS A CA 1
ATOM 969 C C . HIS A 1 128 ? -24.443 -7.444 -9.392 1.00 96.94 128 HIS A C 1
ATOM 971 O O . HIS A 1 128 ? -25.464 -8.090 -9.138 1.00 96.94 128 HIS A O 1
ATOM 977 N N . VAL A 1 129 ? -23.228 -7.945 -9.116 1.00 97.75 129 VAL A N 1
ATOM 978 C CA . VAL A 1 129 ? -23.015 -9.251 -8.461 1.00 97.75 129 VAL A CA 1
ATOM 979 C C . VAL A 1 129 ? -23.351 -9.164 -6.974 1.00 97.75 129 VAL A C 1
ATOM 981 O O . VAL A 1 129 ? -24.047 -10.043 -6.466 1.00 97.75 129 VAL A O 1
ATOM 984 N N . ALA A 1 130 ? -22.920 -8.099 -6.292 1.00 97.62 130 ALA A N 1
ATOM 985 C CA . ALA A 1 130 ? -23.307 -7.821 -4.910 1.00 97.62 130 ALA A CA 1
ATOM 986 C C . ALA A 1 130 ? -24.826 -7.621 -4.768 1.00 97.62 130 ALA A C 1
ATOM 988 O O . ALA A 1 130 ? -25.439 -8.221 -3.885 1.00 97.62 130 ALA A O 1
ATOM 989 N N . GLU A 1 131 ? -25.445 -6.859 -5.676 1.00 97.62 131 GLU A N 1
ATOM 990 C CA . GLU A 1 131 ? -26.894 -6.627 -5.720 1.00 97.62 131 GLU A CA 1
ATOM 991 C C . GLU A 1 131 ? -27.658 -7.945 -5.923 1.00 97.62 131 GLU A C 1
ATOM 993 O O . GLU A 1 131 ? -28.591 -8.257 -5.184 1.00 97.62 131 GLU A O 1
ATOM 998 N N . SER A 1 132 ? -27.215 -8.783 -6.865 1.00 97.81 132 SER A N 1
ATOM 999 C CA . SER A 1 132 ? -27.818 -10.095 -7.111 1.00 97.81 132 SER A CA 1
ATOM 1000 C C . SER A 1 132 ? -27.644 -11.066 -5.934 1.00 97.81 132 SER A C 1
ATOM 1002 O O . SER A 1 132 ? -28.579 -11.796 -5.616 1.00 97.81 132 SER A O 1
ATOM 1004 N N . VAL A 1 133 ? -26.488 -11.073 -5.260 1.00 98.00 133 VAL A N 1
ATOM 1005 C CA . VAL A 1 133 ? -26.263 -11.885 -4.049 1.00 98.00 133 VAL A CA 1
ATOM 1006 C C . VAL A 1 133 ? -27.144 -11.424 -2.891 1.00 98.00 133 VAL A C 1
ATOM 1008 O O . VAL A 1 133 ? -27.664 -12.260 -2.154 1.00 98.00 133 VAL A O 1
ATOM 1011 N N . LEU A 1 134 ? -27.320 -10.114 -2.720 1.00 97.62 134 LEU A N 1
ATOM 1012 C CA . LEU A 1 134 ? -28.119 -9.558 -1.635 1.00 97.62 134 LEU A CA 1
ATOM 1013 C C . LEU A 1 134 ? -29.623 -9.770 -1.854 1.00 97.62 134 LEU A C 1
ATOM 1015 O O . LEU A 1 134 ? -30.324 -10.115 -0.906 1.00 97.62 134 LEU A O 1
ATOM 1019 N N . ASN A 1 135 ? -30.105 -9.637 -3.092 1.00 96.69 135 ASN A N 1
ATOM 1020 C CA . ASN A 1 135 ? -31.497 -9.919 -3.443 1.00 96.69 135 ASN A CA 1
ATOM 1021 C C . ASN A 1 135 ? -31.850 -11.404 -3.243 1.00 96.69 135 ASN A C 1
ATOM 1023 O O . ASN A 1 135 ? -32.873 -11.698 -2.621 1.00 96.69 135 ASN A O 1
ATOM 1027 N N . ASP A 1 136 ? -30.983 -12.334 -3.674 1.00 97.62 136 ASP A N 1
ATOM 1028 C CA . ASP A 1 136 ? -31.117 -13.762 -3.343 1.00 97.62 136 ASP A CA 1
ATOM 1029 C C . ASP A 1 136 ? -31.202 -13.948 -1.818 1.00 97.62 136 ASP A C 1
ATOM 1031 O O . ASP A 1 136 ? -32.152 -14.541 -1.307 1.00 97.62 136 ASP A O 1
ATOM 1035 N N . TRP A 1 137 ? -30.233 -13.396 -1.081 1.00 97.12 137 TRP A N 1
ATOM 1036 C CA . TRP A 1 137 ? -30.078 -13.620 0.356 1.00 97.12 137 TRP A CA 1
ATOM 1037 C C . TRP A 1 137 ? -31.230 -13.043 1.188 1.00 97.12 137 TRP A C 1
ATOM 1039 O O . TRP A 1 137 ? -31.676 -13.688 2.132 1.00 97.12 137 TRP A O 1
ATOM 1049 N N . ILE A 1 138 ? -31.773 -11.880 0.822 1.00 96.81 138 ILE A N 1
ATOM 1050 C CA . ILE A 1 138 ? -32.973 -11.326 1.464 1.00 96.81 138 ILE A CA 1
ATOM 1051 C C . ILE A 1 138 ? -34.204 -12.191 1.150 1.00 96.81 138 ILE A C 1
ATOM 1053 O O . ILE A 1 138 ? -35.040 -12.377 2.030 1.00 96.81 138 ILE A O 1
ATOM 1057 N N . SER A 1 139 ? -34.300 -12.779 -0.050 1.00 96.19 139 SER A N 1
ATOM 1058 C CA . SER A 1 139 ? -35.417 -13.666 -0.421 1.00 96.19 139 SER A CA 1
ATOM 1059 C C . SER A 1 139 ? -35.401 -15.044 0.268 1.00 96.19 139 SER A C 1
ATOM 1061 O O . SER A 1 139 ? -36.434 -15.712 0.329 1.00 96.19 139 SER A O 1
ATOM 1063 N N . GLU A 1 140 ? -34.252 -15.468 0.809 1.00 96.88 140 GLU A N 1
ATOM 1064 C CA . GLU A 1 140 ? -34.128 -16.666 1.656 1.00 96.88 140 GLU A CA 1
ATOM 1065 C C . GLU A 1 140 ? -34.696 -16.456 3.073 1.00 96.88 140 GLU A C 1
ATOM 1067 O O . GLU A 1 140 ? -35.075 -17.422 3.744 1.00 96.88 140 GLU A O 1
ATOM 1072 N N . GLU A 1 141 ? -34.746 -15.206 3.540 1.00 97.69 141 GLU A N 1
ATOM 1073 C CA . GLU A 1 141 ? -35.111 -14.828 4.906 1.00 97.69 141 GLU A CA 1
ATOM 1074 C C . GLU A 1 141 ? -36.571 -14.336 4.993 1.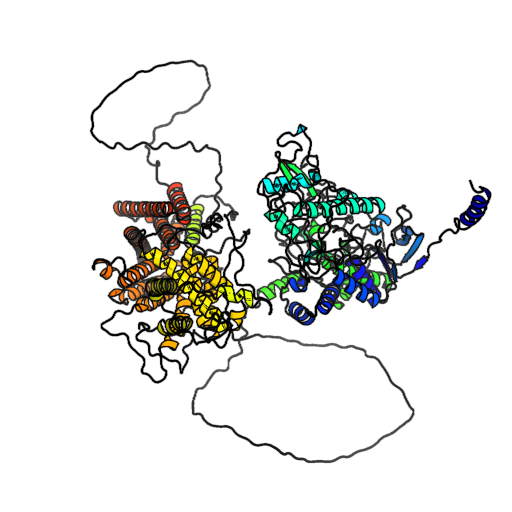00 97.69 141 GLU A C 1
ATOM 1076 O O . GLU A 1 141 ? -37.226 -14.011 4.004 1.00 97.69 141 GLU A O 1
ATOM 1081 N N . LYS A 1 142 ? -37.123 -14.269 6.208 1.00 96.50 142 LYS A N 1
ATOM 1082 C CA . LYS A 1 142 ? -38.481 -13.753 6.462 1.00 96.50 142 LYS A CA 1
ATOM 1083 C C . LYS A 1 142 ? -38.399 -12.279 6.849 1.00 96.50 142 LYS A C 1
ATOM 1085 O O . LYS A 1 142 ? -38.334 -11.957 8.038 1.00 96.50 142 LYS A O 1
ATOM 1090 N N . ILE A 1 143 ? -38.334 -11.409 5.850 1.00 98.31 143 ILE A N 1
ATOM 1091 C CA . ILE A 1 143 ? -38.235 -9.955 6.009 1.00 98.31 143 ILE A CA 1
ATOM 1092 C C . ILE A 1 143 ? -39.303 -9.324 5.116 1.00 98.31 143 ILE A C 1
ATOM 1094 O O . ILE A 1 143 ? -39.322 -9.587 3.915 1.00 98.31 143 ILE A O 1
ATOM 1098 N N . ASP A 1 144 ? -40.166 -8.481 5.680 1.00 98.31 144 ASP A N 1
ATOM 1099 C CA . ASP A 1 144 ? -41.096 -7.688 4.878 1.00 98.31 144 ASP A CA 1
ATOM 1100 C C . ASP A 1 144 ? -40.360 -6.428 4.397 1.00 98.31 144 ASP A C 1
ATOM 1102 O O . ASP A 1 144 ? -39.888 -5.616 5.198 1.00 98.31 144 ASP A O 1
ATOM 1106 N N . VAL A 1 145 ? -40.193 -6.302 3.079 1.00 98.31 145 VAL A N 1
ATOM 1107 C CA . VAL A 1 145 ? -39.344 -5.287 2.437 1.00 98.31 145 VAL A CA 1
ATOM 1108 C C . VAL A 1 145 ? -40.189 -4.182 1.808 1.00 98.31 145 VAL A C 1
ATOM 1110 O O . VAL A 1 145 ? -41.114 -4.454 1.043 1.00 98.31 145 VAL A O 1
ATOM 1113 N N . PHE A 1 146 ? -39.826 -2.929 2.086 1.00 98.00 146 PHE A N 1
ATOM 1114 C CA . PHE A 1 146 ? -40.525 -1.732 1.622 1.00 98.00 146 PHE A CA 1
ATOM 1115 C C . PHE A 1 146 ? -39.528 -0.780 0.954 1.00 98.00 146 PHE A C 1
ATOM 1117 O O . PHE A 1 146 ? -38.795 -0.069 1.636 1.00 98.00 146 PHE A O 1
ATOM 1124 N N . LEU A 1 147 ? -39.482 -0.805 -0.380 1.00 96.88 147 LEU A N 1
ATOM 1125 C CA . LEU A 1 147 ? -38.637 0.061 -1.215 1.00 96.88 147 LEU A CA 1
ATOM 1126 C C . LEU A 1 147 ? -39.333 1.404 -1.492 1.00 96.88 147 LEU A C 1
ATOM 1128 O O . LEU A 1 147 ? -40.544 1.522 -1.290 1.00 96.88 147 LEU A O 1
ATOM 1132 N N . ASP A 1 148 ? -38.584 2.410 -1.949 1.00 94.38 148 ASP A N 1
ATOM 1133 C CA . ASP A 1 148 ? -39.083 3.759 -2.288 1.00 94.38 148 ASP A CA 1
ATOM 1134 C C . ASP A 1 148 ? -39.884 4.437 -1.147 1.00 94.38 148 ASP A C 1
ATOM 1136 O O . ASP A 1 148 ? -40.768 5.278 -1.358 1.00 94.38 148 ASP A O 1
ATOM 1140 N N . THR A 1 149 ? -39.623 4.031 0.100 1.00 95.44 149 THR A N 1
ATOM 1141 C CA . THR A 1 149 ? -40.496 4.287 1.254 1.00 95.44 149 THR A CA 1
ATOM 1142 C C . THR A 1 149 ? -39.865 5.308 2.207 1.00 95.44 149 THR A C 1
ATOM 1144 O O . THR A 1 149 ? -39.322 4.994 3.264 1.00 95.44 149 THR A O 1
ATOM 1147 N N . TYR A 1 150 ? -39.947 6.575 1.805 1.00 92.50 150 TYR A N 1
ATOM 1148 C CA . TYR A 1 150 ? -39.409 7.737 2.516 1.00 92.50 150 TYR A CA 1
ATOM 1149 C C . TYR A 1 150 ? -40.146 8.077 3.825 1.00 92.50 150 TYR A C 1
ATOM 1151 O O . TYR A 1 150 ? -41.377 8.155 3.851 1.00 92.50 150 TYR A O 1
ATOM 1159 N N . LEU A 1 151 ? -39.403 8.407 4.893 1.00 93.56 151 LEU A N 1
ATOM 1160 C CA . LEU A 1 151 ? -39.950 9.088 6.079 1.00 93.56 151 LEU A CA 1
ATOM 1161 C C . LEU A 1 151 ? -40.638 10.409 5.703 1.00 93.56 151 LEU A C 1
ATOM 1163 O O . LEU A 1 151 ? -40.109 11.200 4.917 1.00 93.56 151 LEU A O 1
ATOM 1167 N N . LYS A 1 152 ? -41.786 10.675 6.336 1.00 92.62 152 LYS A N 1
ATOM 1168 C CA . LYS A 1 152 ? -42.557 11.915 6.190 1.00 92.62 152 LYS A CA 1
ATOM 1169 C C . LYS A 1 152 ? -41.724 13.131 6.622 1.00 92.62 152 LYS A C 1
ATOM 1171 O O . LYS A 1 152 ? -41.271 13.181 7.755 1.00 92.62 152 LYS A O 1
ATOM 1176 N N . GLN A 1 153 ? -41.585 14.161 5.783 1.00 80.38 153 GLN A N 1
ATOM 1177 C CA . GLN A 1 153 ? -40.731 15.332 6.088 1.00 80.38 153 GLN A CA 1
ATOM 1178 C C . GLN A 1 153 ? -41.224 16.255 7.231 1.00 80.38 153 GLN A C 1
ATOM 1180 O O . GLN A 1 153 ? -40.504 17.154 7.661 1.00 80.38 153 GLN A O 1
ATOM 1185 N N . SER A 1 154 ? -42.452 16.084 7.726 1.00 69.00 154 SER A N 1
ATOM 1186 C CA . SER A 1 154 ? -42.984 16.847 8.869 1.00 69.00 154 SER A CA 1
ATOM 1187 C C . SER A 1 154 ? -42.477 16.308 10.210 1.00 69.00 154 SER A C 1
ATOM 1189 O O . SER A 1 154 ? -42.332 15.099 10.341 1.00 69.00 154 SER A O 1
ATOM 1191 N N . GLY A 1 155 ? -42.422 17.134 11.262 1.00 68.25 155 GLY A N 1
ATOM 1192 C CA . GLY A 1 155 ? -42.135 16.694 12.646 1.00 68.25 155 GLY A CA 1
ATOM 1193 C C . GLY A 1 155 ? -43.120 15.683 13.272 1.00 68.25 155 GLY A C 1
ATOM 1194 O O . GLY A 1 155 ? -42.976 15.331 14.435 1.00 68.25 155 GLY A O 1
ATOM 1195 N N . GLU A 1 156 ? -44.111 15.208 12.514 1.00 79.38 156 GLU A N 1
ATOM 1196 C CA . GLU A 1 156 ? -44.989 14.073 12.839 1.00 79.38 156 GLU A CA 1
ATOM 1197 C C . GLU A 1 156 ? -44.441 12.723 12.317 1.00 79.38 156 GLU A C 1
ATOM 1199 O O . GLU A 1 156 ? -45.137 11.714 12.380 1.00 79.38 156 GLU A O 1
ATOM 1204 N N . ALA A 1 157 ? -43.227 12.695 11.752 1.00 90.69 157 ALA A N 1
ATOM 1205 C CA . ALA A 1 157 ? -42.604 11.511 11.147 1.00 90.69 157 ALA A CA 1
ATOM 1206 C C . ALA A 1 157 ? -42.465 10.316 12.099 1.00 90.69 157 ALA A C 1
ATOM 1208 O O . ALA A 1 157 ? -42.414 9.173 11.650 1.00 90.69 157 ALA A O 1
ATOM 1209 N N . VAL A 1 158 ? -42.386 10.580 13.405 1.00 96.31 158 VAL A N 1
ATOM 1210 C CA . VAL A 1 158 ? -42.221 9.577 14.457 1.00 96.31 158 VAL A CA 1
ATOM 1211 C C . VAL A 1 158 ? -43.212 9.869 15.580 1.00 96.31 158 VAL A C 1
ATOM 1213 O O . VAL A 1 158 ? -43.208 10.953 16.162 1.00 96.31 158 VAL A O 1
ATOM 1216 N N . ILE A 1 159 ? -44.054 8.891 15.916 1.00 95.50 159 ILE A N 1
ATOM 1217 C CA . ILE A 1 159 ? -44.951 8.962 17.073 1.00 95.50 159 ILE A CA 1
ATOM 1218 C C . ILE A 1 159 ? -44.214 8.397 18.289 1.00 95.50 159 ILE A C 1
ATOM 1220 O O . ILE A 1 159 ? -43.759 7.249 18.271 1.00 95.50 159 ILE A O 1
ATOM 1224 N N . LYS A 1 160 ? -44.127 9.185 19.366 1.00 95.19 160 LYS A N 1
ATOM 1225 C CA . LYS A 1 160 ? -43.476 8.804 20.628 1.00 95.19 160 LYS A CA 1
ATOM 1226 C C . LYS A 1 160 ? -44.450 8.831 21.805 1.00 95.19 160 LYS A C 1
ATOM 1228 O O . LYS A 1 160 ? -45.301 9.710 21.907 1.00 95.19 160 LYS A O 1
ATOM 1233 N N . GLU A 1 161 ? -44.278 7.887 22.721 1.00 95.69 161 GLU A N 1
ATOM 1234 C CA . GLU A 1 161 ? -44.935 7.826 24.027 1.00 95.69 161 GLU A CA 1
ATOM 1235 C C . GLU A 1 161 ? -43.869 8.111 25.093 1.00 95.69 161 GLU A C 1
ATOM 1237 O O . GLU A 1 161 ? -43.115 7.230 25.511 1.00 95.69 161 GLU A O 1
ATOM 1242 N N . GLY A 1 162 ? -43.724 9.391 25.452 1.00 95.12 162 GLY A N 1
ATOM 1243 C CA . GLY A 1 162 ? -42.557 9.865 26.196 1.00 95.12 162 GLY A CA 1
ATOM 1244 C C . GLY A 1 162 ? -41.281 9.693 25.366 1.00 95.12 162 GLY A C 1
ATOM 1245 O O . GLY A 1 162 ? -41.160 10.255 24.277 1.00 95.12 162 GLY A O 1
ATOM 1246 N N . THR A 1 163 ? -40.334 8.902 25.867 1.00 96.31 163 THR A N 1
ATOM 1247 C CA . THR A 1 163 ? -39.088 8.560 25.164 1.00 96.31 163 THR A CA 1
ATOM 1248 C C . THR A 1 163 ? -39.222 7.337 24.252 1.00 96.31 163 THR A C 1
ATOM 1250 O O . THR A 1 163 ? -38.395 7.159 23.360 1.00 96.31 163 THR A O 1
ATOM 1253 N N . LYS A 1 164 ? -40.264 6.507 24.397 1.00 97.56 164 LYS A N 1
ATOM 1254 C CA . LYS A 1 164 ? -40.421 5.303 23.570 1.00 97.56 164 LYS A CA 1
ATOM 1255 C C . LYS A 1 164 ? -41.002 5.646 22.197 1.00 97.56 164 LYS A C 1
ATOM 1257 O O . LYS A 1 164 ? -42.080 6.231 22.112 1.00 97.56 164 LYS A O 1
ATOM 1262 N N . VAL A 1 165 ? -40.333 5.240 21.121 1.00 97.94 165 VAL A N 1
ATOM 1263 C CA . VAL A 1 165 ? -40.877 5.288 19.755 1.00 97.94 165 VAL A CA 1
ATOM 1264 C C . VAL A 1 165 ? -41.967 4.220 19.608 1.00 97.94 165 VAL A C 1
ATOM 1266 O O . VAL A 1 165 ? -41.781 3.079 20.029 1.00 97.94 165 VAL A O 1
ATOM 1269 N N . LYS A 1 166 ? -43.117 4.595 19.037 1.00 97.25 166 LYS A N 1
ATOM 1270 C CA . LYS A 1 166 ? -44.305 3.736 18.853 1.00 97.25 166 LYS A CA 1
ATOM 1271 C C . LYS A 1 166 ? -44.571 3.404 17.390 1.00 97.25 166 LYS A C 1
ATOM 1273 O O . LYS A 1 166 ? -45.045 2.309 17.078 1.00 97.25 166 LYS A O 1
ATOM 1278 N N . SER A 1 167 ? -44.286 4.350 16.504 1.00 97.06 167 SER A N 1
ATOM 1279 C CA . SER A 1 167 ? -44.306 4.149 15.061 1.00 97.06 167 SER A CA 1
ATOM 1280 C C . SER A 1 167 ? -43.533 5.236 14.331 1.00 97.06 167 SER A C 1
ATOM 1282 O O . SER A 1 167 ? -43.371 6.343 14.847 1.00 97.06 167 SER A O 1
ATOM 1284 N N . LEU A 1 168 ? -43.124 4.927 13.104 1.00 95.75 168 LEU A N 1
ATOM 1285 C CA . LEU A 1 168 ? -42.777 5.928 12.098 1.00 95.75 168 LEU A CA 1
ATOM 1286 C C . LEU A 1 168 ? -43.891 6.056 11.047 1.00 95.75 168 LEU A C 1
ATOM 1288 O O . LEU A 1 168 ? -44.699 5.136 10.880 1.00 95.75 168 LEU A O 1
ATOM 1292 N N . ILE A 1 169 ? -43.939 7.199 10.361 1.00 96.06 169 ILE A N 1
ATOM 1293 C CA . ILE A 1 169 ? -44.907 7.527 9.306 1.00 96.06 169 ILE A CA 1
ATOM 1294 C C . ILE A 1 169 ? -44.157 7.905 8.025 1.00 96.06 169 ILE A C 1
ATOM 1296 O O . ILE A 1 169 ? -43.216 8.703 8.056 1.00 96.06 169 ILE A O 1
ATOM 1300 N N . THR A 1 170 ? -44.592 7.364 6.889 1.00 94.69 170 THR A N 1
ATOM 1301 C CA . THR A 1 170 ? -43.976 7.607 5.574 1.00 94.69 170 THR A CA 1
ATOM 1302 C C . THR A 1 170 ? -44.695 8.710 4.794 1.00 94.69 170 THR A C 1
ATOM 1304 O O . THR A 1 170 ? -45.805 9.116 5.149 1.00 94.69 170 THR A O 1
ATOM 1307 N N . GLU A 1 171 ? -44.097 9.210 3.710 1.00 90.75 171 GLU A N 1
ATOM 1308 C CA . GLU A 1 171 ? -44.746 10.205 2.838 1.00 90.75 171 GLU A CA 1
ATOM 1309 C C . GLU A 1 171 ? -46.021 9.678 2.165 1.00 90.75 171 GLU A C 1
ATOM 1311 O O . GLU A 1 171 ? -46.974 10.432 1.977 1.00 90.75 171 GLU A O 1
ATOM 1316 N N . GLN A 1 172 ? -46.090 8.371 1.892 1.00 88.38 172 GLN A N 1
ATOM 1317 C CA . GLN A 1 172 ? -47.300 7.697 1.404 1.00 88.38 172 GLN A CA 1
ATOM 1318 C C . GLN A 1 172 ? -48.380 7.521 2.495 1.00 88.38 172 GLN A C 1
ATOM 1320 O O . GLN A 1 172 ? -49.459 6.996 2.223 1.00 88.38 172 GLN A O 1
ATOM 1325 N N . GLY A 1 173 ? -48.102 7.937 3.735 1.00 91.31 173 GLY A N 1
ATOM 1326 C CA . GLY A 1 173 ? -49.005 7.816 4.878 1.00 91.31 173 GLY A CA 1
ATOM 1327 C C . GLY A 1 173 ? -49.039 6.429 5.521 1.00 91.31 173 GLY A C 1
ATOM 1328 O O . GLY A 1 173 ? -49.874 6.209 6.398 1.00 91.31 173 GLY A O 1
ATOM 1329 N N . HIS A 1 174 ? -48.166 5.498 5.115 1.00 94.75 174 HIS A N 1
ATOM 1330 C CA . HIS A 1 174 ? -48.005 4.218 5.808 1.00 94.75 174 HIS A CA 1
ATOM 1331 C C . HIS A 1 174 ? -47.517 4.456 7.239 1.00 94.75 174 HIS A C 1
ATOM 1333 O O . HIS A 1 174 ? -46.718 5.362 7.487 1.00 94.75 174 HIS A O 1
ATOM 1339 N N . VAL A 1 175 ? -47.965 3.617 8.170 1.00 97.00 175 VAL A N 1
ATOM 1340 C CA . VAL A 1 175 ? -47.536 3.658 9.572 1.00 97.00 175 VAL A CA 1
ATOM 1341 C C . VAL A 1 175 ? -46.857 2.338 9.904 1.00 97.00 175 VAL A C 1
ATOM 1343 O O . VAL A 1 175 ? -47.440 1.279 9.691 1.00 97.00 175 VAL A O 1
ATOM 1346 N N . PHE A 1 176 ? -45.648 2.390 10.456 1.00 98.19 176 PHE A N 1
ATOM 1347 C CA . PHE A 1 176 ? -44.880 1.204 10.840 1.00 98.19 176 PHE A CA 1
ATOM 1348 C C . PHE A 1 176 ? -44.648 1.202 12.345 1.00 98.19 176 PHE A C 1
ATOM 1350 O O . PHE A 1 176 ? -43.888 2.025 12.856 1.00 98.19 176 PHE A O 1
ATOM 1357 N N . SER A 1 177 ? -45.311 0.290 13.054 1.00 98.19 177 SER A N 1
ATOM 1358 C CA . SER A 1 177 ? -45.132 0.064 14.488 1.00 98.19 177 SER A CA 1
ATOM 1359 C C . SER A 1 177 ? -44.164 -1.081 14.768 1.00 98.19 177 SER A C 1
ATOM 1361 O O . SER A 1 177 ? -44.166 -2.113 14.095 1.00 98.19 177 SER A O 1
ATOM 1363 N N . GLY A 1 178 ? -43.369 -0.896 15.817 1.00 96.62 178 GLY A N 1
ATOM 1364 C CA . GLY A 1 178 ? -42.379 -1.843 16.313 1.00 96.62 178 GLY A CA 1
ATOM 1365 C C . GLY A 1 178 ? -42.197 -1.674 17.817 1.00 96.62 178 GLY A C 1
ATOM 1366 O O . GLY A 1 178 ? -42.568 -0.644 18.383 1.00 96.62 178 GLY A O 1
ATOM 1367 N N . GLU A 1 179 ? -41.631 -2.681 18.473 1.00 97.38 179 GLU A N 1
ATOM 1368 C CA . GLU A 1 179 ? -41.235 -2.577 19.880 1.00 97.38 179 GLU A CA 1
ATOM 1369 C C . GLU A 1 179 ? -39.789 -2.070 20.016 1.00 97.38 179 GLU A C 1
ATOM 1371 O O . GLU A 1 179 ? -39.494 -1.340 20.965 1.00 97.38 179 GLU A O 1
ATOM 1376 N N . VAL A 1 180 ? -38.928 -2.358 19.030 1.00 98.62 180 VAL A N 1
ATOM 1377 C CA . VAL A 1 180 ? -37.589 -1.765 18.841 1.00 98.62 180 VAL A CA 1
ATOM 1378 C C . VAL A 1 180 ? -37.460 -1.203 17.416 1.00 98.62 180 VAL A C 1
ATOM 1380 O O . VAL A 1 180 ? -38.064 -1.715 16.475 1.00 98.62 180 VAL A O 1
ATOM 1383 N N . PHE A 1 181 ? -36.664 -0.151 17.252 1.00 98.81 181 PHE A N 1
ATOM 1384 C CA . PHE A 1 181 ? -36.367 0.501 15.978 1.00 98.81 181 PHE A CA 1
ATOM 1385 C C . PHE A 1 181 ? -34.852 0.535 15.735 1.00 98.81 181 PHE A C 1
ATOM 1387 O O . PHE A 1 181 ? -34.061 0.624 16.678 1.00 98.81 181 PHE A O 1
ATOM 1394 N N . ILE A 1 182 ? -34.442 0.477 14.469 1.00 98.88 182 ILE A N 1
ATOM 1395 C CA . ILE A 1 182 ? -33.044 0.603 14.044 1.00 98.88 182 ILE A CA 1
ATOM 1396 C C . ILE A 1 182 ? -32.971 1.630 12.913 1.00 98.88 182 ILE A C 1
ATOM 1398 O O . ILE A 1 182 ? -33.630 1.461 11.889 1.00 98.88 182 ILE A O 1
ATOM 1402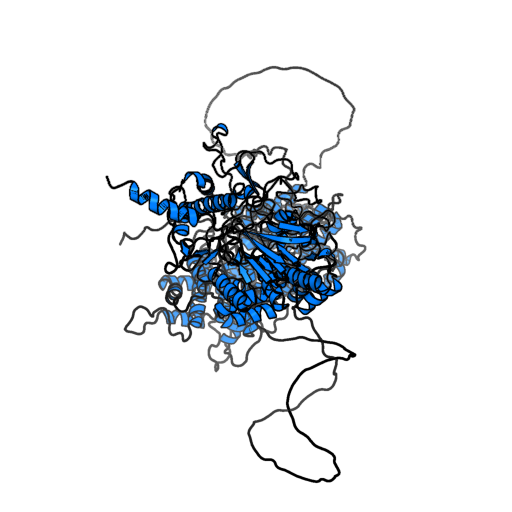 N N . ASP A 1 183 ? -32.155 2.669 13.083 1.00 98.50 183 ASP A N 1
ATOM 1403 C CA . ASP A 1 183 ? -31.755 3.560 11.992 1.00 98.50 183 ASP A CA 1
ATOM 1404 C C . ASP A 1 183 ? -30.444 3.059 11.391 1.00 98.50 183 ASP A C 1
ATOM 1406 O O . ASP A 1 183 ? -29.412 3.068 12.058 1.00 98.50 183 ASP A O 1
ATOM 1410 N N . ALA A 1 184 ? -30.477 2.619 10.142 1.00 97.62 184 ALA A N 1
ATOM 1411 C CA . ALA A 1 184 ? -29.314 2.206 9.374 1.00 97.62 184 ALA A CA 1
ATOM 1412 C C . ALA A 1 184 ? -29.160 3.018 8.074 1.00 97.62 184 ALA A C 1
ATOM 1414 O O . ALA A 1 184 ? -28.551 2.546 7.111 1.00 97.62 184 ALA A O 1
ATOM 1415 N N . THR A 1 185 ? -29.683 4.247 8.031 1.00 96.06 185 THR A N 1
ATOM 1416 C CA . THR A 1 185 ? -29.289 5.241 7.016 1.00 96.06 185 THR A CA 1
ATOM 1417 C C . THR A 1 185 ? -27.853 5.719 7.264 1.00 96.06 185 THR A C 1
ATOM 1419 O O . THR A 1 185 ? -27.363 5.654 8.394 1.00 96.06 185 THR A O 1
ATOM 1422 N N . TYR A 1 186 ? -27.148 6.205 6.237 1.00 94.19 186 TYR A N 1
ATOM 1423 C CA . TYR A 1 186 ? -25.832 6.837 6.437 1.00 94.19 186 TYR A CA 1
ATOM 1424 C C . TYR A 1 186 ? -25.977 8.255 7.031 1.00 94.19 186 TYR A C 1
ATOM 1426 O O . TYR A 1 186 ? -25.038 8.814 7.595 1.00 94.19 186 TYR A O 1
ATOM 1434 N N . GLU A 1 187 ? -27.168 8.840 6.911 1.00 93.31 187 GLU A N 1
ATOM 1435 C CA . GLU A 1 187 ? -27.501 10.203 7.302 1.00 93.31 187 GLU A CA 1
ATOM 1436 C C . GLU A 1 187 ? -28.099 10.320 8.713 1.00 93.31 187 GLU A C 1
ATOM 1438 O O . GLU A 1 187 ? -28.089 11.415 9.275 1.00 93.31 187 GLU A O 1
ATOM 1443 N N . GLY A 1 188 ? -28.610 9.238 9.308 1.00 94.62 188 GLY A N 1
ATOM 1444 C CA . GLY A 1 188 ? -29.224 9.246 10.644 1.00 94.62 188 GLY A CA 1
ATOM 1445 C C . GLY A 1 188 ? -30.606 9.905 10.673 1.00 94.62 188 GLY A C 1
ATOM 1446 O O . GLY A 1 188 ? -30.902 10.698 11.571 1.00 94.62 188 GLY A O 1
ATOM 1447 N N . ASP A 1 189 ? -31.424 9.661 9.648 1.00 93.88 189 ASP A N 1
ATOM 1448 C CA . ASP A 1 189 ? -32.713 10.336 9.471 1.00 93.88 189 ASP A CA 1
ATOM 1449 C C . ASP A 1 189 ? -33.784 9.907 10.481 1.00 93.88 189 ASP A C 1
ATOM 1451 O O . ASP A 1 189 ? -34.561 10.752 10.924 1.00 93.88 189 ASP A O 1
ATOM 1455 N N . LEU A 1 190 ? -33.833 8.631 10.879 1.00 95.94 190 LEU A N 1
ATOM 1456 C CA . LEU A 1 190 ? -34.788 8.158 11.886 1.00 95.94 190 LEU A CA 1
ATOM 1457 C C . LEU A 1 190 ? -34.348 8.571 13.299 1.00 95.94 190 LEU A C 1
ATOM 1459 O O . LEU A 1 190 ? -35.208 8.883 14.122 1.00 95.94 190 LEU A O 1
ATOM 1463 N N . LEU A 1 191 ? -33.042 8.656 13.579 1.00 95.69 191 LEU A N 1
ATOM 1464 C CA . LEU A 1 191 ? -32.505 9.273 14.801 1.00 95.69 191 LEU A CA 1
ATOM 1465 C C . LEU A 1 191 ? -32.942 10.741 14.905 1.00 95.69 191 LEU A C 1
ATOM 1467 O O . LEU A 1 191 ? -33.571 11.129 15.893 1.00 95.69 191 LEU A O 1
ATOM 1471 N N . ALA A 1 192 ? -32.677 11.534 13.861 1.00 94.75 192 ALA A N 1
ATOM 1472 C CA . ALA A 1 192 ? -33.042 12.947 13.815 1.00 94.75 192 ALA A CA 1
ATOM 1473 C C . ALA A 1 192 ? -34.566 13.152 13.907 1.00 94.75 192 ALA A C 1
ATOM 1475 O O . ALA A 1 192 ? -35.036 13.956 14.712 1.00 94.75 192 ALA A O 1
ATOM 1476 N N . ALA A 1 193 ? -35.355 12.373 13.159 1.00 95.00 193 ALA A N 1
ATOM 1477 C CA . ALA A 1 193 ? -36.818 12.417 13.209 1.00 95.00 193 ALA A CA 1
ATOM 1478 C C . ALA A 1 193 ? -37.397 11.945 14.559 1.00 95.00 193 ALA A C 1
ATOM 1480 O O . ALA A 1 193 ? -38.473 12.388 14.956 1.00 95.00 193 ALA A O 1
ATOM 1481 N N . SER A 1 194 ? -36.676 11.092 15.295 1.00 95.69 194 SER A N 1
ATOM 1482 C CA . SER A 1 194 ? -37.028 10.682 16.663 1.00 95.69 194 SER A CA 1
ATOM 1483 C C . SER A 1 194 ? -36.603 11.695 17.733 1.00 95.69 194 SER A C 1
ATOM 1485 O O . SER A 1 194 ? -36.907 11.488 18.912 1.00 95.69 194 SER A O 1
ATOM 1487 N N . GLY A 1 195 ? -35.911 12.778 17.363 1.00 94.69 195 GLY A N 1
ATOM 1488 C CA . GLY A 1 195 ? -35.401 13.783 18.295 1.00 94.69 195 GLY A CA 1
ATOM 1489 C C . GLY A 1 195 ? -34.226 13.301 19.150 1.00 94.69 195 GLY A C 1
ATOM 1490 O O . GLY A 1 195 ? -34.143 13.683 20.314 1.00 94.69 195 GLY A O 1
ATOM 1491 N N . VAL A 1 196 ? -33.362 12.439 18.603 1.00 96.38 196 VAL A N 1
ATOM 1492 C CA . VAL A 1 196 ? -32.042 12.124 19.180 1.00 96.38 196 VAL A CA 1
ATOM 1493 C C . VAL A 1 196 ? -31.072 13.259 18.849 1.00 96.38 196 VAL A C 1
ATOM 1495 O O . VAL A 1 196 ? -31.067 13.750 17.718 1.00 96.38 196 VAL A O 1
ATOM 1498 N N . SER A 1 197 ? -30.236 13.675 19.802 1.00 96.88 197 SER A N 1
ATOM 1499 C CA . SER A 1 197 ? -29.249 14.731 19.560 1.00 96.88 197 SER A CA 1
ATOM 1500 C C . SER A 1 197 ? -28.159 14.258 18.601 1.00 96.88 197 SER A C 1
ATOM 1502 O O . SER A 1 197 ? -27.506 13.233 18.809 1.00 96.88 197 SER A O 1
ATOM 1504 N N . THR A 1 198 ? -27.920 15.047 17.555 1.00 96.00 198 THR A N 1
ATOM 1505 C CA . THR A 1 198 ? -26.900 14.777 16.536 1.00 96.00 198 THR A CA 1
ATOM 1506 C C . THR A 1 198 ? -26.073 16.016 16.219 1.00 96.00 198 THR A C 1
ATOM 1508 O O . THR A 1 198 ? -26.560 17.141 16.319 1.00 96.00 198 THR A O 1
ATOM 1511 N N . THR A 1 199 ? -24.837 15.809 15.771 1.00 94.62 199 THR A N 1
ATOM 1512 C CA . THR A 1 199 ? -23.931 16.852 15.282 1.00 94.62 199 THR A CA 1
ATOM 1513 C C . THR A 1 199 ? -23.525 16.605 13.826 1.00 94.62 199 THR A C 1
ATOM 1515 O O . THR A 1 199 ? -23.577 15.477 13.334 1.00 94.62 199 THR A O 1
ATOM 1518 N N . ILE A 1 200 ? -23.111 17.684 13.156 1.00 94.00 200 ILE A N 1
ATOM 1519 C CA . ILE A 1 200 ? -22.472 17.704 11.833 1.00 94.00 200 ILE A CA 1
ATOM 1520 C C . ILE A 1 200 ? -21.356 18.758 11.820 1.00 94.00 200 ILE A C 1
ATOM 1522 O O . ILE A 1 200 ? -21.400 19.727 12.591 1.00 94.00 200 ILE A O 1
ATOM 1526 N N . GLY A 1 201 ? -20.404 18.615 10.900 1.00 92.56 201 GLY A N 1
ATOM 1527 C CA . GLY A 1 201 ? -19.204 19.447 10.799 1.00 92.56 201 GLY A CA 1
ATOM 1528 C C . GLY A 1 201 ? -17.992 18.808 11.476 1.00 92.56 201 GLY A C 1
ATOM 1529 O O . GLY A 1 201 ? -17.993 17.606 11.752 1.00 92.56 201 GLY A O 1
ATOM 1530 N N . ARG A 1 202 ? -16.980 19.621 11.794 1.00 92.88 202 ARG A N 1
ATOM 1531 C CA . ARG A 1 202 ? -15.778 19.209 12.534 1.00 92.88 202 ARG A CA 1
ATOM 1532 C C . ARG A 1 202 ? -15.809 19.765 13.947 1.00 92.88 202 ARG A C 1
ATOM 1534 O O . ARG A 1 202 ? -15.913 20.978 14.131 1.00 92.88 202 ARG A O 1
ATOM 1541 N N . GLU A 1 203 ? -15.655 18.909 14.951 1.00 94.50 203 GLU A N 1
ATOM 1542 C CA . GLU A 1 203 ? -15.404 19.376 16.313 1.00 94.50 203 GLU A CA 1
ATOM 1543 C C . GLU A 1 203 ? -14.040 20.078 16.417 1.00 94.50 203 GLU A C 1
ATOM 1545 O O . GLU A 1 203 ? -13.137 19.863 15.605 1.00 94.50 203 GLU A O 1
ATOM 1550 N N . SER A 1 204 ? -13.877 20.939 17.426 1.00 94.62 204 SER A N 1
ATOM 1551 C CA . SER A 1 204 ? -12.576 21.558 17.692 1.00 94.62 204 SER A CA 1
ATOM 1552 C C . SER A 1 204 ? -11.614 20.540 18.304 1.00 94.62 204 SER A C 1
ATOM 1554 O O . SER A 1 204 ? -12.043 19.644 19.034 1.00 94.62 204 SER A O 1
ATOM 1556 N N . ALA A 1 205 ? -10.308 20.729 18.109 1.00 92.50 205 ALA A N 1
ATOM 1557 C CA . ALA A 1 205 ? -9.282 19.918 18.767 1.00 92.50 205 ALA A CA 1
ATOM 1558 C C . ALA A 1 205 ? -9.459 19.885 20.301 1.00 92.50 205 ALA A C 1
ATOM 1560 O O . ALA A 1 205 ? -9.189 18.872 20.941 1.00 92.50 205 ALA A O 1
ATOM 1561 N N . ALA A 1 206 ? -9.980 20.967 20.892 1.00 93.31 206 ALA A N 1
ATOM 1562 C CA . ALA A 1 206 ? -10.265 21.064 22.322 1.00 93.31 206 ALA A CA 1
ATOM 1563 C C . ALA A 1 206 ? -11.540 20.321 22.769 1.00 93.31 206 ALA A C 1
ATOM 1565 O O . ALA A 1 206 ? -11.624 19.953 23.936 1.00 93.31 206 ALA A O 1
ATOM 1566 N N . THR A 1 207 ? -12.512 20.079 21.879 1.00 93.31 207 THR A N 1
ATOM 1567 C CA . THR A 1 207 ? -13.832 19.511 22.228 1.00 93.31 207 THR A CA 1
ATOM 1568 C C . THR A 1 207 ? -13.708 18.119 22.840 1.00 93.31 207 THR A C 1
ATOM 1570 O O . THR A 1 207 ? -14.300 17.854 23.881 1.00 93.31 207 THR A O 1
ATOM 1573 N N . PHE A 1 208 ? -12.892 17.259 22.227 1.00 90.62 208 PHE A N 1
ATOM 1574 C CA . PHE A 1 208 ? -12.602 15.917 22.737 1.00 90.62 208 PHE A CA 1
ATOM 1575 C C . PHE A 1 208 ? -11.124 15.718 23.093 1.00 90.62 208 PHE A C 1
ATOM 1577 O O . PHE A 1 208 ? -10.744 14.612 23.464 1.00 90.62 208 PHE A O 1
ATOM 1584 N N . ASN A 1 209 ? -10.290 16.768 23.037 1.00 89.31 209 ASN A N 1
ATOM 1585 C CA . ASN A 1 209 ? -8.826 16.706 23.175 1.00 89.31 209 ASN A CA 1
ATOM 1586 C C . ASN A 1 209 ? -8.179 15.770 22.123 1.00 89.31 209 ASN A C 1
ATOM 1588 O O . ASN A 1 209 ? -7.507 14.787 22.444 1.00 89.31 209 ASN A O 1
ATOM 1592 N N . GLU A 1 210 ? -8.421 16.080 20.848 1.00 89.25 210 GLU A N 1
ATOM 1593 C CA . GLU A 1 210 ? -7.878 15.388 19.673 1.00 89.25 210 GLU A CA 1
ATOM 1594 C C . GLU A 1 210 ? -6.949 16.331 18.895 1.00 89.25 210 GLU A C 1
ATOM 1596 O O . GLU A 1 210 ? -7.407 17.258 18.232 1.00 89.25 210 GLU A O 1
ATOM 1601 N N . THR A 1 211 ? -5.634 16.097 18.946 1.00 84.06 211 THR A N 1
ATOM 1602 C CA . THR A 1 211 ? -4.602 17.023 18.428 1.00 84.06 211 THR A CA 1
ATOM 1603 C C . THR A 1 211 ? -4.746 17.375 16.941 1.00 84.06 211 THR A C 1
ATOM 1605 O O . THR A 1 211 ? -4.352 18.462 16.529 1.00 84.06 211 THR A O 1
ATOM 1608 N N . ASN A 1 212 ? -5.326 16.475 16.141 1.00 86.38 212 ASN A N 1
ATOM 1609 C CA . ASN A 1 212 ? -5.533 16.656 14.700 1.00 86.38 212 ASN A CA 1
ATOM 1610 C C . ASN A 1 212 ? -6.920 17.243 14.344 1.00 86.38 212 ASN A C 1
ATOM 1612 O O . ASN A 1 212 ? -7.242 17.336 13.160 1.00 86.38 212 ASN A O 1
ATOM 1616 N N . GLY A 1 213 ? -7.757 17.569 15.339 1.00 89.12 213 GLY A N 1
ATOM 1617 C CA . GLY A 1 213 ? -9.152 17.987 15.157 1.00 89.12 213 GLY A CA 1
ATOM 1618 C C . GLY A 1 213 ? -9.333 19.403 14.602 1.00 89.12 213 GLY A C 1
ATOM 1619 O O . GLY A 1 213 ? -8.468 20.266 14.747 1.00 89.12 213 GLY A O 1
ATOM 1620 N N . GLY A 1 214 ? -10.500 19.656 14.005 1.00 92.25 214 GLY A N 1
ATOM 1621 C CA . GLY A 1 214 ? -10.877 20.957 13.452 1.00 92.25 214 GLY A CA 1
ATOM 1622 C C . GLY A 1 214 ? -10.107 21.367 12.187 1.00 92.25 214 GLY A C 1
ATOM 1623 O O . GLY A 1 214 ? -9.693 20.538 11.374 1.00 92.25 214 GLY A O 1
ATOM 1624 N N . VAL A 1 215 ? -9.956 22.680 12.011 1.00 92.25 215 VAL A N 1
ATOM 1625 C CA . VAL A 1 215 ? -9.183 23.336 10.944 1.00 92.25 215 VAL A CA 1
ATOM 1626 C C . VAL A 1 215 ? -7.690 23.039 11.090 1.00 92.25 215 VAL A C 1
ATOM 1628 O O . VAL A 1 215 ? -7.103 23.262 12.153 1.00 92.25 215 VAL A O 1
ATOM 1631 N N . ARG A 1 216 ? -7.037 22.612 10.004 1.00 86.19 216 ARG A N 1
ATOM 1632 C CA . ARG A 1 216 ? -5.614 22.237 10.017 1.00 86.19 216 ARG A CA 1
ATOM 1633 C C . ARG A 1 216 ? -4.704 23.298 9.398 1.00 86.19 216 ARG A C 1
ATOM 1635 O O . ARG A 1 216 ? -4.978 23.795 8.313 1.00 86.19 216 ARG A O 1
ATOM 1642 N N . VAL A 1 217 ? -3.548 23.564 10.028 1.00 82.06 217 VAL A N 1
ATOM 1643 C CA . VAL A 1 217 ? -2.487 24.420 9.444 1.00 82.06 217 VAL A CA 1
ATOM 1644 C C . VAL A 1 217 ? -2.039 23.866 8.092 1.00 82.06 217 VAL A C 1
ATOM 1646 O O . VAL A 1 217 ? -2.065 24.574 7.086 1.00 82.06 217 VAL A O 1
ATOM 1649 N N . ASN A 1 218 ? -1.639 22.590 8.086 1.00 83.38 218 ASN A N 1
ATOM 1650 C CA . ASN A 1 218 ? -1.090 21.880 6.937 1.00 83.38 218 ASN A CA 1
ATOM 1651 C C . ASN A 1 218 ? -1.835 20.554 6.715 1.00 83.38 218 ASN A C 1
ATOM 1653 O O . ASN A 1 218 ? -2.070 19.785 7.654 1.00 83.38 218 ASN A O 1
ATOM 1657 N N . THR A 1 219 ? -2.168 20.300 5.453 1.00 84.62 219 THR A N 1
ATOM 1658 C CA . THR A 1 219 ? -2.846 19.109 4.934 1.00 84.62 219 THR A CA 1
ATOM 1659 C C . THR A 1 219 ? -1.882 18.438 3.962 1.00 84.62 219 THR A C 1
ATOM 1661 O O . THR A 1 219 ? -1.661 18.957 2.869 1.00 84.62 219 THR A O 1
ATOM 1664 N N . THR A 1 220 ? -1.257 17.335 4.374 1.00 76.31 220 THR A N 1
ATOM 1665 C CA . THR A 1 220 ? -0.184 16.671 3.608 1.00 76.31 220 THR A CA 1
ATOM 1666 C C . THR A 1 220 ? -0.661 15.486 2.768 1.00 76.31 220 THR A C 1
ATOM 1668 O O . THR A 1 220 ? 0.075 15.024 1.909 1.00 76.31 220 THR A O 1
ATOM 1671 N N . PHE A 1 221 ? -1.888 14.996 2.977 1.00 80.81 221 PHE A N 1
ATOM 1672 C CA . PHE A 1 221 ? -2.457 13.888 2.202 1.00 80.81 221 PHE A CA 1
ATOM 1673 C C . PHE A 1 221 ? -3.462 14.398 1.166 1.00 80.81 221 PHE A C 1
ATOM 1675 O O . PHE A 1 221 ? -4.288 15.255 1.480 1.00 80.81 221 PHE A O 1
ATOM 1682 N N . SER A 1 222 ? -3.407 13.844 -0.049 1.00 80.31 222 SER A N 1
ATOM 1683 C CA . SER A 1 222 ? -4.250 14.231 -1.192 1.00 80.31 222 SER A CA 1
ATOM 1684 C C . SER A 1 222 ? -4.199 15.729 -1.543 1.00 80.31 222 SER A C 1
ATOM 1686 O O . SER A 1 222 ? -5.188 16.290 -2.011 1.00 80.31 222 SER A O 1
ATOM 1688 N N . GLN A 1 223 ? -3.052 16.375 -1.313 1.00 87.94 223 GLN A N 1
ATOM 1689 C CA . GLN A 1 223 ? -2.790 17.763 -1.704 1.00 87.94 223 GLN A CA 1
ATOM 1690 C C . GLN A 1 223 ? -2.434 17.856 -3.198 1.00 87.94 223 GLN A C 1
ATOM 1692 O O . GLN A 1 223 ? -1.968 16.879 -3.784 1.00 87.94 223 GLN A O 1
ATOM 1697 N N . LEU A 1 224 ? -2.615 19.028 -3.813 1.00 88.38 224 LEU A N 1
ATOM 1698 C CA . LEU A 1 224 ? -2.078 19.309 -5.148 1.00 88.38 224 LEU A CA 1
ATOM 1699 C C . LEU A 1 224 ? -0.539 19.230 -5.121 1.00 88.38 224 LEU A C 1
ATOM 1701 O O . LEU A 1 224 ? 0.089 19.791 -4.226 1.00 88.38 224 LEU A O 1
ATOM 1705 N N . THR A 1 225 ? 0.073 18.560 -6.103 1.00 88.62 225 THR A N 1
ATOM 1706 C CA . THR A 1 225 ? 1.540 18.382 -6.173 1.00 88.62 225 THR A CA 1
ATOM 1707 C C . THR A 1 225 ? 2.286 19.565 -6.798 1.00 88.62 225 THR A C 1
ATOM 1709 O O . THR A 1 225 ? 3.513 19.588 -6.778 1.00 88.62 225 THR A O 1
ATOM 1712 N N . VAL A 1 226 ? 1.564 20.532 -7.371 1.00 91.88 226 VAL A N 1
ATOM 1713 C CA . VAL A 1 226 ? 2.096 21.761 -7.980 1.00 91.88 226 VAL A CA 1
ATOM 1714 C C . VAL A 1 226 ? 1.179 22.939 -7.652 1.00 91.88 226 VAL A C 1
ATOM 1716 O O . VAL A 1 226 ? -0.035 22.761 -7.523 1.00 91.88 226 VAL A O 1
ATOM 1719 N N . ASP A 1 227 ? 1.752 24.138 -7.536 1.00 94.62 227 ASP A N 1
ATOM 1720 C CA . ASP A 1 227 ? 0.997 25.370 -7.298 1.00 94.62 227 ASP A CA 1
ATOM 1721 C C . ASP A 1 227 ? 0.079 25.697 -8.487 1.00 94.62 227 ASP A C 1
ATOM 1723 O O . ASP A 1 227 ? 0.504 25.717 -9.645 1.00 94.62 227 ASP A O 1
ATOM 1727 N N . VAL A 1 228 ? -1.193 25.993 -8.200 1.00 96.25 228 VAL A N 1
ATOM 1728 C CA . VAL A 1 228 ? -2.195 26.359 -9.212 1.00 96.25 228 VAL A CA 1
ATOM 1729 C C . VAL A 1 228 ? -2.820 27.704 -8.876 1.00 96.25 228 VAL A C 1
ATOM 1731 O O . VAL A 1 228 ? -3.231 27.946 -7.741 1.00 96.25 228 VAL A O 1
ATOM 1734 N N . ASP A 1 229 ? -2.931 28.575 -9.878 1.00 97.12 229 ASP A N 1
ATOM 1735 C CA . ASP A 1 229 ? -3.631 29.852 -9.748 1.00 97.12 229 ASP A CA 1
ATOM 1736 C C . ASP A 1 229 ? -5.151 29.633 -9.531 1.00 97.12 229 ASP A C 1
ATOM 1738 O O . ASP A 1 229 ? -5.777 28.913 -10.322 1.00 97.12 229 ASP A O 1
ATOM 1742 N N . PRO A 1 230 ? -5.763 30.250 -8.500 1.00 97.00 230 PRO A N 1
ATOM 1743 C CA . PRO A 1 230 ? -7.168 30.058 -8.139 1.00 97.00 230 PRO A CA 1
ATOM 1744 C C . PRO A 1 230 ? -8.133 31.065 -8.793 1.00 97.00 230 PRO A C 1
ATOM 1746 O O . PRO A 1 230 ? -9.340 30.973 -8.564 1.00 97.00 230 PRO A O 1
ATOM 1749 N N . TYR A 1 231 ? -7.636 32.043 -9.554 1.00 97.56 231 TYR A N 1
ATOM 1750 C CA . TYR A 1 231 ? -8.391 33.216 -9.999 1.00 97.56 231 TYR A CA 1
ATOM 1751 C C . TYR A 1 231 ? -8.851 33.110 -11.454 1.00 97.56 231 TYR A C 1
ATOM 1753 O O . TYR A 1 231 ? -8.206 32.462 -12.276 1.00 97.56 231 TYR A O 1
ATOM 1761 N N . VAL A 1 232 ? -9.964 33.754 -11.815 1.00 95.81 232 VAL A N 1
ATOM 1762 C CA . VAL A 1 232 ? -10.509 33.708 -13.188 1.00 95.81 232 VAL A CA 1
ATOM 1763 C C . VAL A 1 232 ? -9.478 34.227 -14.200 1.00 95.81 232 VAL A C 1
ATOM 1765 O O . VAL A 1 232 ? -9.171 33.538 -15.176 1.00 95.81 232 VAL A O 1
ATOM 1768 N N . THR A 1 233 ? -8.876 35.380 -13.911 1.00 95.31 233 THR A N 1
ATOM 1769 C CA . THR A 1 233 ? -7.686 35.910 -14.586 1.00 95.31 233 THR A CA 1
ATOM 1770 C C . THR A 1 233 ? -6.449 35.565 -13.748 1.00 95.31 233 THR A C 1
ATOM 1772 O O . THR A 1 233 ? -6.361 36.033 -12.611 1.00 95.31 233 THR A O 1
ATOM 1775 N N . PRO A 1 234 ? -5.475 34.795 -14.274 1.00 94.81 234 PRO A N 1
ATOM 1776 C CA . PRO A 1 234 ? -4.281 34.434 -13.517 1.00 94.81 234 PRO A CA 1
ATOM 1777 C C . PRO A 1 234 ? -3.504 35.643 -12.987 1.00 94.81 234 PRO A C 1
ATOM 1779 O O . PRO A 1 234 ? -3.255 36.602 -13.718 1.00 94.81 234 PRO A O 1
ATOM 1782 N N . GLY A 1 235 ? -3.116 35.585 -11.714 1.00 93.12 235 GLY A N 1
ATOM 1783 C CA . GLY A 1 235 ? -2.409 36.648 -10.999 1.00 93.12 235 GLY A CA 1
ATOM 1784 C C . GLY A 1 235 ? -3.269 37.840 -10.555 1.00 93.12 235 GLY A C 1
ATOM 1785 O O . GLY A 1 235 ? -2.723 38.757 -9.943 1.00 93.12 235 GLY A O 1
ATOM 1786 N N . ASP A 1 236 ? -4.581 37.851 -10.823 1.00 95.44 236 ASP A N 1
ATOM 1787 C CA . ASP A 1 236 ? -5.488 38.953 -10.467 1.00 95.44 236 ASP A CA 1
ATOM 1788 C C . ASP A 1 236 ? -6.602 38.510 -9.494 1.00 95.44 236 ASP A C 1
ATOM 1790 O O . ASP A 1 236 ? -7.665 38.048 -9.929 1.00 95.44 236 ASP A O 1
ATOM 1794 N N . PRO A 1 237 ? -6.425 38.731 -8.175 1.00 93.62 237 PRO A N 1
ATOM 1795 C CA . PRO A 1 237 ? -7.449 38.451 -7.170 1.00 93.62 237 PRO A CA 1
ATOM 1796 C C . PRO A 1 237 ? -8.767 39.217 -7.346 1.00 93.62 237 PRO A C 1
ATOM 1798 O O . PRO A 1 237 ? -9.785 38.801 -6.795 1.00 93.62 237 PRO A O 1
ATOM 1801 N N . SER A 1 238 ? -8.784 40.327 -8.097 1.00 95.62 238 SER A N 1
ATOM 1802 C CA . SER A 1 238 ? -10.010 41.099 -8.341 1.00 95.62 238 SER A CA 1
ATOM 1803 C C . SER A 1 238 ? -10.925 40.468 -9.397 1.00 95.62 238 SER A C 1
ATOM 1805 O O . SER A 1 238 ? -12.110 40.798 -9.454 1.00 95.62 238 SER A O 1
ATOM 1807 N N . SER A 1 239 ? -10.414 39.504 -10.173 1.00 95.94 239 SER A N 1
ATOM 1808 C CA . SER A 1 239 ? -11.180 38.758 -11.181 1.00 95.94 239 SER A CA 1
ATOM 1809 C C . SER A 1 239 ? -12.141 37.704 -10.604 1.00 95.94 239 SER A C 1
ATOM 1811 O O . SER A 1 239 ? -13.000 37.199 -11.328 1.00 95.94 239 SER A O 1
ATOM 1813 N N . GLY A 1 240 ? -12.036 37.391 -9.307 1.00 95.94 240 GLY A N 1
ATOM 1814 C CA . GLY A 1 240 ? -12.812 36.340 -8.640 1.00 95.94 240 GLY A CA 1
ATOM 1815 C C . GLY A 1 240 ? -12.168 34.952 -8.734 1.00 95.94 240 GLY A C 1
ATOM 1816 O O . GLY A 1 240 ? -11.117 34.780 -9.346 1.00 95.94 240 GLY A O 1
ATOM 1817 N N . LEU A 1 241 ? -12.788 33.956 -8.093 1.00 96.69 241 LEU A N 1
ATOM 1818 C CA . LEU A 1 241 ? -12.283 32.577 -8.005 1.00 96.69 241 LEU A CA 1
ATOM 1819 C C . LEU A 1 241 ? -12.846 31.674 -9.113 1.00 96.69 241 LEU A C 1
ATOM 1821 O O . LEU A 1 241 ? -13.969 31.875 -9.577 1.00 96.69 241 LEU A O 1
ATOM 1825 N N . ILE A 1 242 ? -12.089 30.643 -9.498 1.00 96.12 242 ILE A N 1
ATOM 1826 C CA . ILE A 1 242 ? -12.566 29.572 -10.390 1.00 96.12 242 ILE A CA 1
ATOM 1827 C C . ILE A 1 242 ? -13.593 28.656 -9.676 1.00 96.12 242 ILE A C 1
ATOM 1829 O O . ILE A 1 242 ? -13.508 28.498 -8.456 1.00 96.12 242 ILE A O 1
ATOM 1833 N N . PRO A 1 243 ? -14.550 28.012 -10.384 1.00 92.50 243 PRO A N 1
ATOM 1834 C CA . PRO A 1 243 ? -15.795 27.497 -9.774 1.00 92.50 243 PRO A CA 1
ATOM 1835 C C . PRO A 1 243 ? -15.662 26.432 -8.670 1.00 92.50 243 PRO A C 1
ATOM 1837 O O . PRO A 1 243 ? -16.586 26.237 -7.869 1.00 92.50 243 PRO A O 1
ATOM 1840 N N . THR A 1 244 ? -14.532 25.725 -8.625 1.00 92.19 244 THR A N 1
ATOM 1841 C CA . THR A 1 244 ? -14.231 24.672 -7.642 1.00 92.19 244 THR A CA 1
ATOM 1842 C C . THR A 1 244 ? -13.390 25.148 -6.454 1.00 92.19 244 THR A C 1
ATOM 1844 O O . THR A 1 244 ? -13.109 24.347 -5.563 1.00 92.19 244 THR A O 1
ATOM 1847 N N . VAL A 1 245 ? -13.023 26.434 -6.397 1.00 94.81 245 VAL A N 1
ATOM 1848 C CA . VAL A 1 245 ? -12.329 27.056 -5.258 1.00 94.81 245 VAL A CA 1
ATOM 1849 C C . VAL A 1 245 ? -13.327 27.889 -4.455 1.00 94.81 245 VAL A C 1
ATOM 1851 O O . VAL A 1 245 ? -14.003 28.770 -4.981 1.00 94.81 245 VAL A O 1
ATOM 1854 N N . GLN A 1 246 ? -13.435 27.596 -3.164 1.00 93.38 246 GLN A N 1
ATOM 1855 C CA . GLN A 1 246 ? -14.359 28.252 -2.246 1.00 93.38 246 GLN A CA 1
ATOM 1856 C C . GLN A 1 246 ? -13.752 29.562 -1.709 1.00 93.38 246 GLN A C 1
ATOM 1858 O O . GLN A 1 246 ? -12.556 29.602 -1.404 1.00 93.38 246 GLN A O 1
ATOM 1863 N N . PRO A 1 247 ? -14.555 30.628 -1.540 1.00 90.38 247 PRO A N 1
ATOM 1864 C CA . PRO A 1 247 ? -14.110 31.844 -0.872 1.00 90.38 247 PRO A CA 1
ATOM 1865 C C . PRO A 1 247 ? -13.994 31.634 0.643 1.00 90.38 247 PRO A C 1
ATOM 1867 O O . PRO A 1 247 ? -14.807 30.940 1.253 1.00 90.38 247 PRO A O 1
ATOM 1870 N N . GLY A 1 248 ? -13.022 32.304 1.258 1.00 84.38 248 GLY A N 1
ATOM 1871 C CA . GLY A 1 248 ? -12.818 32.309 2.706 1.00 84.38 248 GLY A CA 1
ATOM 1872 C C . GLY A 1 248 ? -11.370 32.038 3.099 1.00 84.38 248 GLY A C 1
ATOM 1873 O O . GLY A 1 248 ? -10.559 31.581 2.297 1.00 84.38 248 GLY A O 1
ATOM 1874 N N . GLU A 1 249 ? -11.050 32.337 4.354 1.00 85.19 249 GLU A N 1
ATOM 1875 C CA . GLU A 1 249 ? -9.735 32.068 4.931 1.00 85.19 249 GLU A CA 1
ATOM 1876 C C . GLU A 1 249 ? -9.647 30.646 5.508 1.00 85.19 249 GLU A C 1
ATOM 1878 O O . GLU A 1 249 ? -10.652 29.963 5.748 1.00 85.19 249 GLU A O 1
ATOM 1883 N N . LEU A 1 250 ? -8.416 30.211 5.790 1.00 85.62 250 LEU A N 1
ATOM 1884 C CA . LEU A 1 250 ? -8.150 28.932 6.445 1.00 85.62 250 LEU A CA 1
ATOM 1885 C C . LEU A 1 250 ? -8.870 28.819 7.800 1.00 85.62 250 LEU A C 1
ATOM 1887 O O . LEU A 1 250 ? -9.423 27.766 8.097 1.00 85.62 250 LEU A O 1
ATOM 1891 N N . GLY A 1 251 ? -8.928 29.899 8.581 1.00 87.00 251 GLY A N 1
ATOM 1892 C CA . GLY A 1 251 ? -9.453 29.891 9.948 1.00 87.00 251 GLY A CA 1
ATOM 1893 C C . GLY A 1 251 ? -8.382 29.564 10.994 1.00 87.00 251 GLY A C 1
ATOM 1894 O O . GLY A 1 251 ? -7.209 29.362 10.672 1.00 87.00 251 GLY A O 1
ATOM 1895 N N . ALA A 1 252 ? -8.774 29.550 12.269 1.00 91.06 252 ALA A N 1
ATOM 1896 C CA . ALA A 1 252 ? -7.846 29.332 13.375 1.00 91.06 252 ALA A CA 1
ATOM 1897 C C . ALA A 1 252 ? -7.473 27.838 13.505 1.00 91.06 252 ALA A C 1
ATOM 1899 O O . ALA A 1 252 ? -8.368 26.992 13.556 1.00 91.06 252 ALA A O 1
ATOM 1900 N N . PRO A 1 253 ? -6.182 27.476 13.613 1.00 92.00 253 PRO A N 1
ATOM 1901 C CA . PRO A 1 253 ? -5.773 26.087 13.810 1.00 92.00 253 PRO A CA 1
ATOM 1902 C C . PRO A 1 253 ? -6.448 25.435 15.022 1.00 92.00 253 PRO A C 1
ATOM 1904 O O . PRO A 1 253 ? -6.487 26.015 16.107 1.00 92.00 253 PRO A O 1
ATOM 1907 N N . GLY A 1 254 ? -6.987 24.231 14.836 1.00 92.44 254 GLY A N 1
ATOM 1908 C CA . GLY A 1 254 ? -7.708 23.485 15.866 1.00 92.44 254 GLY A CA 1
ATOM 1909 C C . GLY A 1 254 ? -9.145 23.955 16.133 1.00 92.44 254 GLY A C 1
ATOM 1910 O O . GLY A 1 254 ? -9.837 23.316 16.927 1.00 92.44 254 GLY A O 1
ATOM 1911 N N . SER A 1 255 ? -9.634 25.033 15.501 1.00 94.88 255 SER A N 1
ATOM 1912 C CA . SER A 1 255 ? -11.036 25.456 15.651 1.00 94.88 255 SER A CA 1
ATOM 1913 C C . SER A 1 255 ? -11.986 24.524 14.896 1.00 94.88 255 SER A C 1
ATOM 1915 O O . SER A 1 255 ? -11.664 24.089 13.792 1.00 94.88 255 SER A O 1
ATOM 1917 N N . GLY A 1 256 ? -13.150 24.229 15.479 1.00 94.06 256 GLY A N 1
ATOM 1918 C CA . GLY A 1 256 ? -14.209 23.466 14.811 1.00 94.06 256 GLY A CA 1
ATOM 1919 C C . GLY A 1 256 ? -15.000 24.324 13.820 1.00 94.06 256 GLY A C 1
ATOM 1920 O O . GLY A 1 256 ? -15.079 25.543 13.979 1.00 94.06 256 GLY A O 1
ATOM 1921 N N . ASP A 1 257 ? -15.596 23.693 12.811 1.00 92.69 257 ASP A N 1
ATOM 1922 C CA . ASP A 1 257 ? -16.395 24.358 11.777 1.00 92.69 257 ASP A CA 1
ATOM 1923 C C . ASP A 1 257 ? -17.544 23.464 11.264 1.00 92.69 257 ASP A C 1
ATOM 1925 O O . ASP A 1 257 ? -17.810 22.386 11.798 1.00 92.69 257 ASP A O 1
ATOM 1929 N N . LYS A 1 258 ? -18.263 23.926 10.234 1.00 91.12 258 LYS A N 1
ATOM 1930 C CA . LYS A 1 258 ? -19.330 23.166 9.557 1.00 91.12 258 LYS A CA 1
ATOM 1931 C C . LYS A 1 258 ? -18.893 22.533 8.231 1.00 91.12 258 LYS A C 1
ATOM 1933 O O . LYS A 1 258 ? -19.742 22.154 7.432 1.00 91.12 258 LYS A O 1
ATOM 1938 N N . SER A 1 259 ? -17.588 22.397 8.003 1.00 90.25 259 SER A N 1
ATOM 1939 C CA . SER A 1 259 ? -17.067 21.666 6.846 1.00 90.25 259 SER A CA 1
ATOM 1940 C C . SER A 1 259 ? -17.189 20.156 7.081 1.00 90.25 259 SER A C 1
ATOM 1942 O O . SER A 1 259 ? -17.105 19.692 8.216 1.00 90.25 259 SER A O 1
ATOM 1944 N N . LEU A 1 260 ? -17.371 19.380 6.017 1.00 89.25 260 LEU A N 1
ATOM 1945 C CA . LEU A 1 260 ? -17.456 17.918 6.049 1.00 89.25 260 LEU A CA 1
ATOM 1946 C C . LEU A 1 260 ? -16.655 17.336 4.889 1.00 89.25 260 LEU A C 1
ATOM 1948 O O . LEU A 1 260 ? -16.503 17.990 3.857 1.00 89.25 260 LEU A O 1
ATOM 1952 N N . ALA A 1 261 ? -16.190 16.098 5.057 1.00 88.44 261 ALA A N 1
ATOM 1953 C CA . ALA A 1 261 ? -15.564 15.321 3.995 1.00 88.44 261 ALA A CA 1
ATOM 1954 C C . ALA A 1 261 ? -16.462 15.275 2.743 1.00 88.44 261 ALA A C 1
ATOM 1956 O O . ALA A 1 261 ? -17.652 14.977 2.842 1.00 88.44 261 ALA A O 1
ATOM 1957 N N . ALA A 1 262 ? -15.894 15.549 1.568 1.00 88.75 262 ALA A N 1
ATOM 1958 C CA . ALA A 1 262 ? -16.616 15.490 0.301 1.00 88.75 262 ALA A CA 1
ATOM 1959 C C . ALA A 1 262 ? -17.214 14.093 0.045 1.00 88.75 262 ALA A C 1
ATOM 1961 O O . ALA A 1 262 ? -16.608 13.069 0.385 1.00 88.75 262 ALA A O 1
ATOM 1962 N N . TYR A 1 263 ? -18.394 14.053 -0.579 1.00 89.88 263 TYR A N 1
ATOM 1963 C CA . TYR A 1 263 ? -19.008 12.820 -1.089 1.00 89.88 263 TYR A CA 1
ATOM 1964 C C . TYR A 1 263 ? -18.878 12.774 -2.614 1.00 89.88 263 TYR A C 1
ATOM 1966 O O . TYR A 1 263 ? -18.703 13.806 -3.263 1.00 89.88 263 TYR A O 1
ATOM 1974 N N . VAL A 1 264 ? -18.959 11.572 -3.179 1.00 88.81 264 VAL A N 1
ATOM 1975 C CA . VAL A 1 264 ? -18.690 11.311 -4.600 1.00 88.81 264 VAL A CA 1
ATOM 1976 C C . VAL A 1 264 ? -19.382 10.020 -5.042 1.00 88.81 264 VAL A C 1
ATOM 1978 O O . VAL A 1 264 ? -19.655 9.163 -4.197 1.00 88.81 264 VAL A O 1
ATOM 1981 N N . PHE A 1 265 ? -19.617 9.830 -6.341 1.00 91.62 265 PHE A N 1
ATOM 1982 C CA . PHE A 1 265 ? -19.986 8.516 -6.871 1.00 91.62 265 PHE A CA 1
ATOM 1983 C C . PHE A 1 265 ? -18.741 7.632 -7.053 1.00 91.62 265 PHE A C 1
ATOM 1985 O O . PHE A 1 265 ? -17.705 8.083 -7.558 1.00 91.62 265 PHE A O 1
ATOM 1992 N N . ARG A 1 266 ? -18.840 6.354 -6.662 1.00 89.31 266 ARG A N 1
ATOM 1993 C CA . ARG A 1 266 ? -17.843 5.318 -6.978 1.00 89.31 266 ARG A CA 1
ATOM 1994 C C . ARG A 1 266 ? -18.125 4.806 -8.392 1.00 89.31 266 ARG A C 1
ATOM 1996 O O . ARG A 1 266 ? -18.986 3.958 -8.587 1.00 89.31 266 ARG A O 1
ATOM 2003 N N . MET A 1 267 ? -17.451 5.349 -9.401 1.00 89.38 267 MET A N 1
ATOM 2004 C CA . MET A 1 267 ? -17.762 5.009 -10.790 1.00 89.38 267 MET A CA 1
ATOM 2005 C C . MET A 1 267 ? -17.240 3.623 -11.146 1.00 89.38 267 MET A C 1
ATOM 2007 O O . MET A 1 267 ? -16.025 3.439 -11.219 1.00 89.38 267 MET A O 1
ATOM 2011 N N . CYS A 1 268 ? -18.144 2.683 -11.431 1.00 92.50 268 CYS A N 1
ATOM 2012 C CA . CYS A 1 268 ? -17.769 1.417 -12.050 1.00 92.50 268 CYS A CA 1
ATOM 2013 C C . CYS A 1 268 ? -17.597 1.619 -13.562 1.00 92.50 268 CYS A C 1
ATOM 2015 O O . CYS A 1 268 ? -18.568 1.760 -14.307 1.00 92.50 268 CYS A O 1
ATOM 2017 N N . LEU A 1 269 ? -16.341 1.715 -13.995 1.00 94.44 269 LEU A N 1
ATOM 2018 C CA . LEU A 1 269 ? -15.954 1.954 -15.389 1.00 94.44 269 LEU A CA 1
ATOM 2019 C C . LEU A 1 269 ? -15.226 0.728 -15.936 1.00 94.44 269 LEU A C 1
ATOM 2021 O O . LEU A 1 269 ? -14.628 -0.016 -15.163 1.00 94.44 269 LEU A O 1
ATOM 2025 N N . THR A 1 270 ? -15.216 0.545 -17.254 1.00 95.31 270 THR A N 1
ATOM 2026 C CA . THR A 1 270 ? -14.475 -0.533 -17.930 1.00 95.31 270 THR A CA 1
ATOM 2027 C C . THR A 1 270 ? -13.757 -0.031 -19.182 1.00 95.31 270 THR A C 1
ATOM 2029 O O . THR A 1 270 ? -14.168 0.965 -19.781 1.00 95.31 270 THR A O 1
ATOM 2032 N N . ASN A 1 271 ? -12.691 -0.733 -19.572 1.00 93.25 271 ASN A N 1
ATOM 2033 C CA . ASN A 1 271 ? -12.013 -0.597 -20.861 1.00 93.25 271 ASN A CA 1
ATOM 2034 C C . ASN A 1 271 ? -12.215 -1.814 -21.789 1.00 93.25 271 ASN A C 1
ATOM 2036 O O . ASN A 1 271 ? -11.663 -1.839 -22.892 1.00 93.25 271 ASN A O 1
ATOM 2040 N N . ASP A 1 272 ? -13.025 -2.808 -21.400 1.00 95.56 272 ASP A N 1
ATOM 2041 C CA . ASP A 1 272 ? -13.470 -3.831 -22.345 1.00 95.56 272 ASP A CA 1
ATOM 2042 C C . ASP A 1 272 ? -14.476 -3.223 -23.329 1.00 95.56 272 ASP A C 1
ATOM 2044 O O . ASP A 1 272 ? -15.631 -2.967 -22.998 1.00 95.56 272 ASP A O 1
ATOM 2048 N N . THR A 1 273 ? -14.060 -3.058 -24.583 1.00 93.50 273 THR A N 1
ATOM 2049 C CA . THR A 1 273 ? -14.917 -2.575 -25.678 1.00 93.50 273 THR A CA 1
ATOM 2050 C C . THR A 1 273 ? -16.223 -3.370 -25.853 1.00 93.50 273 THR A C 1
ATOM 2052 O O . THR A 1 273 ? -17.225 -2.800 -26.301 1.00 93.50 273 THR A O 1
ATOM 2055 N N . SER A 1 274 ? -16.256 -4.653 -25.466 1.00 95.81 274 SER A N 1
ATOM 2056 C CA . SER A 1 274 ? -17.471 -5.473 -25.491 1.00 95.81 274 SER A CA 1
ATOM 2057 C C . SER A 1 274 ? -18.485 -4.995 -24.442 1.00 95.81 274 SER A C 1
ATOM 2059 O O . SER A 1 274 ? -19.659 -4.801 -24.774 1.00 95.81 274 SER A O 1
ATOM 2061 N N . ASN A 1 275 ? -18.024 -4.648 -23.237 1.00 96.25 275 ASN A N 1
ATOM 2062 C CA . ASN A 1 275 ? -18.834 -4.171 -22.116 1.00 96.25 275 ASN A CA 1
ATOM 2063 C C . ASN A 1 275 ? -18.903 -2.627 -21.969 1.00 96.25 275 ASN A C 1
ATOM 2065 O O . ASN A 1 275 ? -19.652 -2.116 -21.149 1.00 96.25 275 ASN A O 1
ATOM 2069 N N . MET A 1 276 ? -18.176 -1.846 -22.773 1.00 95.75 276 MET A N 1
ATOM 2070 C CA . MET A 1 276 ? -18.050 -0.387 -22.590 1.00 95.75 276 MET A CA 1
ATOM 2071 C C . MET A 1 276 ? -19.135 0.447 -23.299 1.00 95.75 276 MET A C 1
ATOM 2073 O O . MET A 1 276 ? -19.330 0.322 -24.514 1.00 95.75 276 MET A O 1
ATOM 2077 N N . VAL A 1 277 ? -19.789 1.353 -22.563 1.00 96.00 277 VAL A N 1
ATOM 2078 C CA . VAL A 1 277 ? -20.589 2.483 -23.075 1.00 96.00 277 VAL A CA 1
ATOM 2079 C C . VAL A 1 277 ? -19.702 3.738 -23.145 1.00 96.00 277 VAL A C 1
ATOM 2081 O O . VAL A 1 277 ? -19.238 4.200 -22.101 1.00 96.00 277 VAL A O 1
ATOM 2084 N N . PRO A 1 278 ? -19.455 4.318 -24.337 1.00 91.69 278 PRO A N 1
ATOM 2085 C CA . PRO A 1 278 ? -18.638 5.526 -24.474 1.00 91.69 278 PRO A CA 1
ATOM 2086 C C . PRO A 1 278 ? -19.234 6.757 -23.777 1.00 91.69 278 PRO A C 1
ATOM 2088 O O . PRO A 1 278 ? -20.451 6.873 -23.629 1.00 91.69 278 PRO A O 1
ATOM 2091 N N . TRP A 1 279 ? -18.381 7.723 -23.427 1.00 92.44 279 TRP A N 1
ATOM 2092 C CA . TRP A 1 279 ? -18.797 8.971 -22.779 1.00 92.44 279 TRP A CA 1
ATOM 2093 C C . TRP A 1 279 ? -19.807 9.773 -23.607 1.00 92.44 279 TRP A C 1
ATOM 2095 O O . TRP A 1 279 ? -19.492 10.311 -24.672 1.00 92.44 279 TRP A O 1
ATOM 2105 N N . THR A 1 280 ? -21.012 9.932 -23.069 1.00 86.44 280 THR A N 1
ATOM 2106 C CA . THR A 1 280 ? -22.005 10.891 -23.553 1.00 86.44 280 THR A CA 1
ATOM 2107 C C . THR A 1 280 ? -21.672 12.292 -23.036 1.00 86.44 280 THR A C 1
ATOM 2109 O O . THR A 1 280 ? -21.229 12.463 -21.902 1.00 86.44 280 THR A O 1
ATOM 2112 N N . LYS A 1 281 ? -21.871 13.326 -23.865 1.00 92.50 281 LYS A N 1
ATOM 2113 C CA . LYS A 1 281 ? -21.708 14.722 -23.435 1.00 92.50 281 LYS A CA 1
ATOM 2114 C C . LYS A 1 281 ? -22.946 15.165 -22.639 1.00 92.50 281 LYS A C 1
ATOM 2116 O O . LYS A 1 281 ? -24.028 15.159 -23.230 1.00 92.50 281 LYS A O 1
ATOM 2121 N N . PRO A 1 282 ? -22.829 15.610 -21.371 1.00 91.62 282 PRO A N 1
ATOM 2122 C CA . PRO A 1 282 ? -23.977 16.131 -20.627 1.00 91.62 282 PRO A CA 1
ATOM 2123 C C . PRO A 1 282 ? -24.611 17.354 -21.298 1.00 91.62 282 PRO A C 1
ATOM 2125 O O . PRO A 1 282 ? -23.918 18.188 -21.889 1.00 91.62 282 PRO A O 1
ATOM 2128 N N . ALA A 1 283 ? -25.933 17.492 -21.176 1.00 90.75 283 ALA A N 1
ATOM 2129 C CA . ALA A 1 283 ? -26.693 18.570 -21.815 1.00 90.75 283 ALA A CA 1
ATOM 2130 C C . ALA A 1 283 ? -26.308 19.972 -21.299 1.00 90.75 283 ALA A C 1
ATOM 2132 O O . ALA A 1 283 ? -26.339 20.943 -22.052 1.00 90.75 283 ALA A O 1
ATOM 2133 N N . ASN A 1 284 ? -25.905 20.059 -20.031 1.00 90.25 284 ASN A N 1
ATOM 2134 C CA . ASN A 1 284 ? -25.419 21.252 -19.335 1.00 90.25 284 ASN A CA 1
ATOM 2135 C C . ASN A 1 284 ? -23.880 21.317 -19.230 1.00 90.25 284 ASN A C 1
ATOM 2137 O O . ASN A 1 284 ? -23.358 22.120 -18.460 1.00 90.25 284 ASN A O 1
ATOM 2141 N N . TYR A 1 285 ? -23.140 20.507 -20.001 1.00 94.56 285 TYR A N 1
ATOM 2142 C CA . TYR A 1 285 ? -21.674 20.507 -19.974 1.00 94.56 285 TYR A CA 1
ATOM 2143 C C . TYR A 1 285 ? -21.087 21.898 -20.252 1.00 94.56 285 TYR A C 1
ATOM 2145 O O . TYR A 1 285 ? -21.237 22.448 -21.349 1.00 94.56 285 TYR A O 1
ATOM 2153 N N . ASN A 1 286 ? -20.321 22.402 -19.285 1.00 93.75 286 ASN A N 1
ATOM 2154 C CA . ASN A 1 286 ? -19.524 23.614 -19.393 1.00 93.75 286 ASN A CA 1
ATOM 2155 C C . ASN A 1 286 ? -18.058 23.309 -19.043 1.00 93.75 286 ASN A C 1
ATOM 2157 O O . ASN A 1 286 ? -17.759 22.878 -17.933 1.00 93.75 286 ASN A O 1
ATOM 2161 N N . ALA A 1 287 ? -17.134 23.563 -19.973 1.00 93.75 287 ALA A N 1
ATOM 2162 C CA . ALA A 1 287 ? -15.712 23.282 -19.771 1.00 93.75 287 ALA A CA 1
ATOM 2163 C C . ALA A 1 287 ? -15.059 24.165 -18.685 1.00 93.75 287 ALA A C 1
ATOM 2165 O O . ALA A 1 287 ? -14.063 23.752 -18.092 1.00 93.75 287 ALA A O 1
ATOM 2166 N N . SER A 1 288 ? -15.606 25.354 -18.378 1.00 93.25 288 SER A N 1
ATOM 2167 C CA . SER A 1 288 ? -15.003 26.236 -17.362 1.00 93.25 288 SER A CA 1
ATOM 2168 C C . SER A 1 288 ? -15.130 25.712 -15.930 1.00 93.25 288 SER A C 1
ATOM 2170 O O . SER A 1 288 ? -14.340 26.118 -15.082 1.00 93.25 288 SER A O 1
ATOM 2172 N N . GLU A 1 289 ? -16.055 24.787 -15.653 1.00 92.81 289 GLU A N 1
ATOM 2173 C CA . GLU A 1 289 ? -16.169 24.136 -14.336 1.00 92.81 289 GLU A CA 1
ATOM 2174 C C . GLU A 1 289 ? -14.942 23.265 -14.012 1.00 92.81 289 GLU A C 1
ATOM 2176 O O . GLU A 1 289 ? -14.589 23.076 -12.848 1.00 92.81 289 GLU A O 1
ATOM 2181 N N . TYR A 1 290 ? -14.248 22.778 -15.047 1.00 94.56 290 TYR A N 1
ATOM 2182 C CA . TYR A 1 290 ? -13.113 21.859 -14.933 1.00 94.56 290 TYR A CA 1
ATOM 2183 C C . TYR A 1 290 ? -11.753 22.542 -15.169 1.00 94.56 290 TYR A C 1
ATOM 2185 O O . TYR A 1 290 ? -10.721 21.871 -15.193 1.00 94.56 290 TYR A O 1
ATOM 2193 N N . ILE A 1 291 ? -11.722 23.880 -15.274 1.00 94.75 291 ILE A N 1
ATOM 2194 C CA . ILE A 1 291 ? -10.502 24.674 -15.531 1.00 94.75 291 ILE A CA 1
ATOM 2195 C C . ILE A 1 291 ? -9.374 24.416 -14.517 1.00 94.75 291 ILE A C 1
ATOM 2197 O O . ILE A 1 291 ? -8.197 24.540 -14.849 1.00 94.75 291 ILE A O 1
ATOM 2201 N N . LEU A 1 292 ? -9.717 24.012 -13.290 1.00 94.81 292 LEU A N 1
ATOM 2202 C CA . LEU A 1 292 ? -8.749 23.617 -12.268 1.00 94.81 292 LEU A CA 1
ATOM 2203 C C . LEU A 1 292 ? -7.873 22.435 -12.729 1.00 94.81 292 LEU A C 1
ATOM 2205 O O . LEU A 1 292 ? -6.661 22.477 -12.538 1.00 94.81 292 LEU A O 1
ATOM 2209 N N . TRP A 1 293 ? -8.451 21.417 -13.376 1.00 93.75 293 TRP A N 1
ATOM 2210 C CA . TRP A 1 293 ? -7.709 20.232 -13.823 1.00 93.75 293 TRP A CA 1
ATOM 2211 C C . TRP A 1 293 ? -6.807 20.539 -15.022 1.00 93.75 293 TRP A C 1
ATOM 2213 O O . TRP A 1 293 ? -5.668 20.078 -15.042 1.00 93.75 293 TRP A O 1
ATOM 2223 N N . SER A 1 294 ? -7.249 21.359 -15.983 1.00 94.38 294 SER A N 1
ATOM 2224 C CA . SER A 1 294 ? -6.373 21.757 -17.095 1.00 94.38 294 SER A CA 1
ATOM 2225 C C . SER A 1 294 ? -5.243 22.685 -16.643 1.00 94.38 294 SER A C 1
ATOM 2227 O O . SER A 1 294 ? -4.116 22.509 -17.098 1.00 94.38 294 SER A O 1
ATOM 2229 N N . ARG A 1 295 ? -5.482 23.600 -15.689 1.00 95.44 295 ARG A N 1
ATOM 2230 C CA . ARG A 1 295 ? -4.408 24.392 -15.057 1.00 95.44 295 ARG A CA 1
ATOM 2231 C C . ARG A 1 295 ? -3.423 23.518 -14.278 1.00 95.44 295 ARG A C 1
ATOM 2233 O O . ARG A 1 295 ? -2.222 23.686 -14.451 1.00 95.44 295 ARG A O 1
ATOM 2240 N N . TYR A 1 296 ? -3.916 22.581 -13.466 1.00 94.31 296 TYR A N 1
ATOM 2241 C CA . TYR A 1 296 ? -3.082 21.657 -12.690 1.00 94.31 296 TYR A CA 1
ATOM 2242 C C . TYR A 1 296 ? -2.162 20.832 -13.589 1.00 94.31 296 TYR A C 1
ATOM 2244 O O . TYR A 1 296 ? -0.952 20.810 -13.381 1.00 94.31 296 TYR A O 1
ATOM 2252 N N . VAL A 1 297 ? -2.709 20.229 -14.648 1.00 92.56 297 VAL A N 1
ATOM 2253 C CA . VAL A 1 297 ? -1.916 19.416 -15.579 1.00 92.56 297 VAL A CA 1
ATOM 2254 C C . VAL A 1 297 ? -0.983 20.271 -16.446 1.00 92.56 297 VAL A C 1
ATOM 2256 O O . VAL A 1 297 ? 0.142 19.858 -16.714 1.00 92.56 297 VAL A O 1
ATOM 2259 N N . ALA A 1 298 ? -1.378 21.492 -16.824 1.00 92.94 298 ALA A N 1
ATOM 2260 C CA . ALA A 1 298 ? -0.485 22.436 -17.506 1.00 92.94 298 ALA A CA 1
ATOM 2261 C C . ALA A 1 298 ? 0.681 22.924 -16.620 1.00 92.94 298 ALA A C 1
ATOM 2263 O O . ALA A 1 298 ? 1.733 23.275 -17.149 1.00 92.94 298 ALA A O 1
ATOM 2264 N N . ALA A 1 299 ? 0.515 22.915 -15.293 1.00 92.50 299 ALA A N 1
ATOM 2265 C CA . ALA A 1 299 ? 1.568 23.196 -14.315 1.00 92.50 299 ALA A CA 1
ATOM 2266 C C . ALA A 1 299 ? 2.445 21.967 -13.976 1.00 92.50 299 ALA A C 1
ATOM 2268 O O . ALA A 1 299 ? 3.357 22.082 -13.163 1.00 92.50 299 ALA A O 1
ATOM 2269 N N . GLY A 1 300 ? 2.196 20.804 -14.594 1.00 90.06 300 GLY A N 1
ATOM 2270 C CA . GLY A 1 300 ? 2.940 19.559 -14.357 1.00 90.06 300 GLY A CA 1
ATOM 2271 C C . GLY A 1 300 ? 2.299 18.597 -13.350 1.00 90.06 300 GLY A C 1
ATOM 2272 O O . GLY A 1 300 ? 2.887 17.566 -13.044 1.00 90.06 300 GLY A O 1
ATOM 2273 N N . GLY A 1 301 ? 1.100 18.896 -12.844 1.00 88.19 301 GLY A N 1
ATOM 2274 C CA . GLY A 1 301 ? 0.339 17.995 -11.979 1.00 88.19 301 GLY A CA 1
ATOM 2275 C C . GLY A 1 301 ? -0.196 16.764 -12.719 1.00 88.19 301 GLY A C 1
ATOM 2276 O O . GLY A 1 301 ? -0.485 16.802 -13.917 1.00 88.19 301 GLY A O 1
ATOM 2277 N N . HIS A 1 302 ? -0.382 15.661 -11.994 1.00 84.31 302 HIS A N 1
ATOM 2278 C CA . HIS A 1 302 ? -0.901 14.407 -12.544 1.00 84.31 302 HIS A CA 1
ATOM 2279 C C . HIS A 1 302 ? -2.311 14.126 -12.018 1.00 84.31 302 HIS A C 1
ATOM 2281 O O . HIS A 1 302 ? -2.534 14.146 -10.814 1.00 84.31 302 HIS A O 1
ATOM 2287 N N . ILE A 1 303 ? -3.268 13.848 -12.906 1.00 83.69 303 ILE A N 1
ATOM 2288 C CA . ILE A 1 303 ? -4.616 13.406 -12.506 1.00 83.69 303 ILE A CA 1
ATOM 2289 C C . ILE A 1 303 ? -4.697 11.877 -12.482 1.00 83.69 303 ILE A C 1
ATOM 2291 O O . ILE A 1 303 ? -3.850 11.194 -13.063 1.00 83.69 303 ILE A O 1
ATOM 2295 N N . LEU A 1 304 ? -5.739 11.339 -11.842 1.00 79.44 304 LEU A N 1
ATOM 2296 C CA . LEU A 1 304 ? -5.961 9.895 -11.765 1.00 79.44 304 LEU A CA 1
ATOM 2297 C C . LEU A 1 304 ? -5.981 9.238 -13.158 1.00 79.44 304 LEU A C 1
ATOM 2299 O O . LEU A 1 304 ? -6.554 9.764 -14.115 1.00 79.44 304 LEU A O 1
ATOM 2303 N N . THR A 1 305 ? -5.380 8.053 -13.234 1.00 82.12 305 THR A N 1
ATOM 2304 C CA . THR A 1 305 ? -5.477 7.121 -14.360 1.00 82.12 305 THR A CA 1
ATOM 2305 C C . THR A 1 305 ? -6.245 5.887 -13.875 1.00 82.12 305 THR A C 1
ATOM 2307 O O . THR A 1 305 ? -5.846 5.329 -12.854 1.00 82.12 305 THR A O 1
ATOM 2310 N N . PRO A 1 306 ? -7.346 5.479 -14.532 1.00 84.94 306 PRO A N 1
ATOM 2311 C CA . PRO A 1 306 ? -8.129 4.317 -14.117 1.00 84.94 306 PRO A CA 1
ATOM 2312 C C . PRO A 1 306 ? -7.405 3.000 -14.435 1.00 84.94 306 PRO A C 1
ATOM 2314 O O . PRO A 1 306 ? -6.819 2.843 -15.508 1.00 84.94 306 PRO A O 1
ATOM 2317 N N . ASP A 1 307 ? -7.478 2.042 -13.511 1.00 83.62 307 ASP A N 1
ATOM 2318 C CA . ASP A 1 307 ? -6.883 0.709 -13.619 1.00 83.62 307 ASP A CA 1
ATOM 2319 C C . ASP A 1 307 ? -7.917 -0.410 -13.352 1.00 83.62 307 ASP A C 1
ATOM 2321 O O . ASP A 1 307 ? -8.859 -0.215 -12.581 1.00 83.62 307 ASP A O 1
ATOM 2325 N N . PRO A 1 308 ? -7.811 -1.592 -13.997 1.00 86.50 308 PRO A N 1
ATOM 2326 C CA . PRO A 1 308 ? -8.816 -2.653 -13.888 1.00 86.50 308 PRO A CA 1
ATOM 2327 C C . PRO A 1 308 ? -8.656 -3.456 -12.583 1.00 86.50 308 PRO A C 1
ATOM 2329 O O . PRO A 1 308 ? -8.198 -4.600 -12.577 1.00 86.50 308 PRO A O 1
ATOM 2332 N N . VAL A 1 309 ? -8.975 -2.821 -11.452 1.00 83.69 309 VAL A N 1
ATOM 2333 C CA . VAL A 1 309 ? -8.849 -3.383 -10.097 1.00 83.69 309 VAL A CA 1
ATOM 2334 C C . VAL A 1 309 ? -10.001 -4.291 -9.670 1.00 83.69 309 VAL A C 1
ATOM 2336 O O . VAL A 1 309 ? -9.796 -5.119 -8.778 1.00 83.69 309 VAL A O 1
ATOM 2339 N N . VAL A 1 310 ? -11.178 -4.139 -10.273 1.00 91.31 310 VAL A N 1
ATOM 2340 C CA . VAL A 1 310 ? -12.418 -4.886 -10.006 1.00 91.31 310 VAL A CA 1
ATOM 2341 C C . VAL A 1 310 ? -12.556 -6.025 -11.041 1.00 91.31 310 VAL A C 1
ATOM 2343 O O . VAL A 1 310 ? -12.076 -5.874 -12.171 1.00 91.31 310 VAL A O 1
ATOM 2346 N N . PRO A 1 311 ? -13.175 -7.178 -10.700 1.00 91.56 311 PRO A N 1
ATOM 2347 C CA . PRO A 1 311 ? -13.503 -8.226 -11.673 1.00 91.56 311 PRO A CA 1
ATOM 2348 C C . PRO A 1 311 ? -14.253 -7.699 -12.913 1.00 91.56 311 PRO A C 1
ATOM 2350 O O . PRO A 1 311 ? -14.810 -6.607 -12.893 1.00 91.56 311 PRO A O 1
ATOM 2353 N N . GLY A 1 312 ? -14.228 -8.454 -14.016 1.00 87.56 312 GLY A N 1
ATOM 2354 C CA . GLY A 1 312 ? -14.890 -8.046 -15.266 1.00 87.56 312 GLY A CA 1
ATOM 2355 C C . GLY A 1 312 ? -14.185 -6.919 -16.040 1.00 87.56 312 GLY A C 1
ATOM 2356 O O . GLY A 1 312 ? -14.837 -6.204 -16.795 1.00 87.56 312 GLY A O 1
ATOM 2357 N N . PHE A 1 313 ? -12.868 -6.742 -15.853 1.00 89.69 313 PHE A N 1
ATOM 2358 C CA . PHE A 1 313 ? -12.078 -5.625 -16.409 1.00 89.69 313 PHE A CA 1
ATOM 2359 C C . PHE A 1 313 ? -12.649 -4.247 -16.031 1.00 89.69 313 PHE A C 1
ATOM 2361 O O . PHE A 1 313 ? -12.761 -3.344 -16.865 1.00 89.69 313 PHE A O 1
ATOM 2368 N N . LYS A 1 314 ? -13.029 -4.090 -14.758 1.00 94.12 314 LYS A N 1
ATOM 2369 C CA . LYS A 1 314 ? -13.632 -2.866 -14.220 1.00 94.12 314 LYS A CA 1
ATOM 2370 C C . LYS A 1 314 ? -12.714 -2.163 -13.222 1.00 94.12 314 LYS A C 1
ATOM 2372 O O . LYS A 1 314 ? -11.789 -2.753 -12.670 1.00 94.12 314 LYS A O 1
ATOM 2377 N N . THR A 1 315 ? -12.987 -0.893 -12.962 1.00 90.50 315 THR A N 1
ATOM 2378 C CA . THR A 1 315 ? -12.381 -0.090 -11.885 1.00 90.50 315 THR A CA 1
ATOM 2379 C C . THR A 1 315 ? -13.464 0.398 -10.921 1.00 90.50 315 THR A C 1
ATOM 2381 O O . THR A 1 315 ? -14.649 0.298 -11.242 1.00 90.50 315 THR A O 1
ATOM 2384 N N . ASP A 1 316 ? -13.080 0.975 -9.780 1.00 86.38 316 ASP A N 1
ATOM 2385 C CA . ASP A 1 316 ? -13.954 1.883 -9.031 1.00 86.38 316 ASP A CA 1
ATOM 2386 C C . ASP A 1 316 ? -13.248 3.203 -8.659 1.00 86.38 316 ASP A C 1
ATOM 2388 O O . ASP A 1 316 ? -12.252 3.249 -7.936 1.00 86.38 316 ASP A O 1
ATOM 2392 N N . THR A 1 317 ? -13.744 4.332 -9.175 1.00 76.12 317 THR A N 1
ATOM 2393 C CA . THR A 1 317 ? -13.021 5.610 -9.026 1.00 76.12 317 THR A CA 1
ATOM 2394 C C . THR A 1 317 ? -12.943 6.076 -7.571 1.00 76.12 317 THR A C 1
ATOM 2396 O O . THR A 1 317 ? -13.925 6.035 -6.821 1.00 76.12 317 THR A O 1
ATOM 2399 N N . ILE A 1 318 ? -11.776 6.574 -7.158 1.00 66.31 318 ILE A N 1
ATOM 2400 C CA . ILE A 1 318 ? -11.548 7.107 -5.806 1.00 66.31 318 ILE A CA 1
ATOM 2401 C C . ILE A 1 318 ? -11.731 8.630 -5.795 1.00 66.31 318 ILE A C 1
ATOM 2403 O O . ILE A 1 318 ? -11.350 9.326 -6.734 1.00 66.31 318 ILE A O 1
ATOM 2407 N N . GLY A 1 319 ? -12.351 9.143 -4.729 1.00 54.03 319 GLY A N 1
ATOM 2408 C CA . GLY A 1 319 ? -12.609 10.574 -4.553 1.00 54.03 319 GLY A CA 1
ATOM 2409 C C . GLY A 1 319 ? -11.341 11.396 -4.313 1.00 54.03 319 GLY A C 1
ATOM 2410 O O . GLY A 1 319 ? -11.109 12.390 -4.999 1.00 54.03 319 GLY A O 1
ATOM 2411 N N . SER A 1 320 ? -10.501 10.939 -3.385 1.00 55.03 320 SER A N 1
ATOM 2412 C CA . SER A 1 320 ? -9.175 11.483 -3.089 1.00 55.03 320 SER A CA 1
ATOM 2413 C C . SER A 1 320 ? -8.094 10.619 -3.739 1.00 55.03 320 SER A C 1
ATOM 2415 O O . SER A 1 320 ? -8.319 9.441 -4.029 1.00 55.03 320 SER A O 1
ATOM 2417 N N . THR A 1 321 ? -6.913 11.189 -3.989 1.00 52.94 321 THR A N 1
ATOM 2418 C CA . THR A 1 321 ? -5.785 10.454 -4.582 1.00 52.94 321 THR A CA 1
ATOM 2419 C C . THR A 1 321 ? -4.459 10.951 -4.020 1.00 52.94 321 THR A C 1
ATOM 2421 O O . THR A 1 321 ? -4.324 12.123 -3.683 1.00 52.94 321 THR A O 1
ATOM 2424 N N . THR A 1 322 ? -3.433 10.101 -3.983 1.00 47.94 322 THR A N 1
ATOM 2425 C CA . THR A 1 322 ? -2.056 10.531 -3.663 1.00 47.94 322 THR A CA 1
ATOM 2426 C C . THR A 1 322 ? -1.455 11.475 -4.714 1.00 47.94 322 THR A C 1
ATOM 2428 O O . THR A 1 322 ? -0.433 12.093 -4.448 1.00 47.94 322 THR A O 1
ATOM 2431 N N . LEU A 1 323 ? -2.108 11.630 -5.872 1.00 50.31 323 LEU A N 1
ATOM 2432 C CA . LEU A 1 323 ? -1.748 12.551 -6.955 1.00 50.31 323 LEU A CA 1
ATOM 2433 C C . LEU A 1 323 ? -2.532 13.882 -6.887 1.00 50.31 323 LEU A C 1
ATOM 2435 O O . LEU A 1 323 ? -2.537 14.658 -7.842 1.00 50.31 323 LEU A O 1
ATOM 2439 N N . GLY A 1 324 ? -3.225 14.159 -5.778 1.00 62.91 324 GLY A N 1
ATOM 2440 C CA . GLY A 1 324 ? -4.032 15.364 -5.599 1.00 62.91 324 GLY A CA 1
ATOM 2441 C C . GLY A 1 324 ? -5.434 15.230 -6.197 1.00 62.91 324 GLY A C 1
ATOM 2442 O O . GLY A 1 324 ? -6.264 14.487 -5.668 1.00 62.91 324 GLY A O 1
ATOM 2443 N N . LEU A 1 325 ? -5.716 15.982 -7.268 1.00 80.06 325 LEU A N 1
ATOM 2444 C CA . LEU A 1 325 ? -7.070 16.243 -7.782 1.00 80.06 325 LEU A CA 1
ATOM 2445 C C . LEU A 1 325 ? -7.811 15.001 -8.325 1.00 80.06 325 LEU A C 1
ATOM 2447 O O . LEU A 1 325 ? -7.830 14.741 -9.531 1.00 80.06 325 LEU A O 1
ATOM 2451 N N . GLY A 1 326 ? -8.494 14.284 -7.432 1.00 78.62 326 GLY A N 1
ATOM 2452 C CA . GLY A 1 326 ? -9.457 13.234 -7.766 1.00 78.62 326 GLY A CA 1
ATOM 2453 C C . GLY A 1 326 ? -10.864 13.754 -8.097 1.00 78.62 326 GLY A C 1
ATOM 2454 O O . GLY A 1 326 ? -11.046 14.867 -8.600 1.00 78.62 326 GLY A O 1
ATOM 2455 N N . PHE A 1 327 ? -11.862 12.919 -7.802 1.00 86.62 327 PHE A N 1
ATOM 2456 C CA . PHE A 1 327 ? -13.287 13.173 -8.044 1.00 86.62 327 PHE A CA 1
ATOM 2457 C C . PHE A 1 327 ? -14.007 13.903 -6.887 1.00 86.62 327 PHE A C 1
ATOM 2459 O O . PHE A 1 327 ? -15.166 14.277 -7.034 1.00 86.62 327 PHE A O 1
ATOM 2466 N N . ASP A 1 328 ? -13.364 14.123 -5.735 1.00 86.88 328 ASP A N 1
ATOM 2467 C CA . ASP A 1 328 ? -13.988 14.813 -4.597 1.00 86.88 328 ASP A CA 1
ATOM 2468 C C . ASP A 1 328 ? -14.257 16.310 -4.879 1.00 86.88 328 ASP A C 1
ATOM 2470 O O . ASP A 1 328 ? -13.344 17.091 -5.182 1.00 86.88 328 ASP A O 1
ATOM 2474 N N . LEU A 1 329 ? -15.519 16.723 -4.697 1.00 87.62 329 LEU A N 1
ATOM 2475 C CA . LEU A 1 329 ? -16.001 18.096 -4.887 1.00 87.62 329 LEU A CA 1
ATOM 2476 C C . LEU A 1 329 ? -16.387 18.747 -3.537 1.00 87.62 329 LEU A C 1
ATOM 2478 O O . LEU A 1 329 ? -17.565 18.772 -3.162 1.00 87.62 329 LEU A O 1
ATOM 2482 N N . PRO A 1 330 ? -15.415 19.268 -2.763 1.00 89.00 330 PRO A N 1
ATOM 2483 C CA . PRO A 1 330 ? -15.664 19.777 -1.417 1.00 89.00 330 PRO A CA 1
ATOM 2484 C C . PRO A 1 330 ? -16.597 20.992 -1.411 1.00 89.00 330 PRO A C 1
ATOM 2486 O O . PRO A 1 330 ? -16.583 21.829 -2.316 1.00 89.00 330 PRO A O 1
ATOM 2489 N N . GLY A 1 331 ? -17.374 21.134 -0.337 1.00 85.62 331 GLY A N 1
ATOM 2490 C CA . GLY A 1 331 ? -18.289 22.260 -0.122 1.00 85.62 331 GLY A CA 1
ATOM 2491 C C . GLY A 1 331 ? -19.654 22.142 -0.810 1.00 85.62 331 GLY A C 1
ATOM 2492 O O . GLY A 1 331 ? -20.614 22.720 -0.311 1.00 85.62 331 GLY A O 1
ATOM 2493 N N . ARG A 1 332 ? -19.789 21.373 -1.902 1.00 87.06 332 ARG A N 1
ATOM 2494 C CA . ARG A 1 332 ? -21.094 21.162 -2.566 1.00 87.06 332 ARG A CA 1
ATOM 2495 C C . ARG A 1 332 ? -22.011 20.209 -1.790 1.00 87.06 332 ARG A C 1
ATOM 2497 O O . ARG A 1 332 ? -23.219 20.403 -1.772 1.00 87.06 332 ARG A O 1
ATOM 2504 N N . THR A 1 333 ? -21.451 19.227 -1.083 1.00 88.00 333 THR A N 1
ATOM 2505 C CA . THR A 1 333 ? -22.218 18.192 -0.360 1.00 88.00 333 THR A CA 1
ATOM 2506 C C . THR A 1 333 ? -22.648 18.585 1.059 1.00 88.00 333 THR A C 1
ATOM 2508 O O . THR A 1 333 ? -23.330 17.805 1.718 1.00 88.00 333 THR A O 1
ATOM 2511 N N . LEU A 1 334 ? -22.299 19.783 1.552 1.00 88.50 334 LEU A N 1
ATOM 2512 C CA . LEU A 1 334 ? -22.513 20.179 2.959 1.00 88.50 334 LEU A CA 1
ATOM 2513 C C . LEU A 1 334 ? -23.986 20.155 3.399 1.00 88.50 334 LEU A C 1
ATOM 2515 O O . LEU A 1 334 ? -24.273 19.904 4.565 1.00 88.50 334 LEU A O 1
ATOM 2519 N N . ALA A 1 335 ? -24.918 20.395 2.473 1.00 91.38 335 ALA A N 1
ATOM 2520 C CA . ALA A 1 335 ? -26.354 20.374 2.742 1.00 91.38 335 ALA A CA 1
ATOM 2521 C C . ALA A 1 335 ? -26.986 18.968 2.661 1.00 91.38 335 ALA A C 1
ATOM 2523 O O . ALA A 1 335 ? -28.197 18.845 2.823 1.00 91.38 335 ALA A O 1
ATOM 2524 N N . TRP A 1 336 ? -26.212 17.906 2.401 1.00 93.69 336 TRP A N 1
ATOM 2525 C CA . TRP A 1 336 ? -26.749 16.550 2.244 1.00 93.69 336 TRP A CA 1
ATOM 2526 C C . TRP A 1 336 ? -27.228 15.908 3.561 1.00 93.69 336 TRP A C 1
ATOM 2528 O O . TRP A 1 336 ? -28.371 15.443 3.572 1.00 93.69 336 TRP A O 1
ATOM 2538 N N . PRO A 1 337 ? -26.465 15.896 4.681 1.00 92.69 337 PRO A N 1
ATOM 2539 C CA . PRO A 1 337 ? -26.902 15.219 5.909 1.00 92.69 337 PRO A CA 1
ATOM 2540 C C . PRO A 1 337 ? -28.234 15.749 6.439 1.00 92.69 337 PRO A C 1
ATOM 2542 O O . PRO A 1 337 ? -29.140 14.975 6.730 1.00 92.69 337 PRO A O 1
ATOM 2545 N N . GLU A 1 338 ? -28.383 17.073 6.501 1.00 91.50 338 GLU A N 1
ATOM 2546 C CA . GLU A 1 338 ? -29.597 17.742 6.988 1.00 91.50 338 GLU A CA 1
ATOM 2547 C C . GLU A 1 338 ? -30.619 18.044 5.875 1.00 91.50 338 GLU A C 1
ATOM 2549 O O . GLU A 1 338 ? -31.701 18.563 6.149 1.00 91.50 338 GLU A O 1
ATOM 2554 N N . GLY A 1 339 ? -30.299 17.710 4.623 1.00 90.56 339 GLY A N 1
ATOM 2555 C CA . GLY A 1 339 ? -31.174 17.912 3.474 1.00 90.56 339 GLY A CA 1
ATOM 2556 C C . GLY A 1 339 ? -32.390 16.990 3.499 1.00 90.56 339 GLY A C 1
ATOM 2557 O O . GLY A 1 339 ? -32.285 15.811 3.825 1.00 90.56 339 GLY A O 1
ATOM 2558 N N . ASN A 1 340 ? -33.547 17.523 3.106 1.00 88.00 340 ASN A N 1
ATOM 2559 C CA . ASN A 1 340 ? -34.727 16.708 2.827 1.00 88.00 340 ASN A CA 1
ATOM 2560 C C . ASN A 1 340 ? -34.613 16.016 1.454 1.00 88.00 340 ASN A C 1
ATOM 2562 O O . ASN A 1 340 ? -33.685 16.287 0.688 1.00 88.00 340 ASN A O 1
ATOM 2566 N N . HIS A 1 341 ? -35.579 15.161 1.114 1.00 86.44 341 HIS A N 1
ATOM 2567 C CA . HIS A 1 341 ? -35.555 14.360 -0.118 1.00 86.44 341 HIS A CA 1
ATOM 2568 C C . HIS A 1 341 ? -35.467 15.217 -1.391 1.00 86.44 341 HIS A C 1
ATOM 2570 O O . HIS A 1 341 ? -34.755 14.851 -2.320 1.00 86.44 341 HIS A O 1
ATOM 2576 N N . SER A 1 342 ? -36.092 16.403 -1.416 1.00 89.38 342 SER A N 1
ATOM 2577 C CA . SER A 1 342 ? -35.975 17.344 -2.542 1.00 89.38 342 SER A CA 1
ATOM 2578 C C . SER A 1 342 ? -34.587 17.985 -2.628 1.00 89.38 342 SER A C 1
ATOM 2580 O O . SER A 1 342 ? -34.059 18.139 -3.729 1.00 89.38 342 SER A O 1
ATOM 2582 N N . THR A 1 343 ? -33.984 18.351 -1.493 1.00 92.44 343 THR A N 1
ATOM 2583 C CA . THR A 1 343 ? -32.616 18.890 -1.438 1.00 92.44 343 THR A CA 1
ATOM 2584 C C . THR A 1 343 ? -31.600 17.832 -1.861 1.00 92.44 343 THR A C 1
ATOM 2586 O O . THR A 1 343 ? -30.726 18.116 -2.677 1.00 92.44 343 THR A O 1
ATOM 2589 N N . ARG A 1 344 ? -31.726 16.597 -1.358 1.00 93.06 344 ARG A N 1
ATOM 2590 C CA . ARG A 1 344 ? -30.838 15.488 -1.731 1.00 93.06 344 ARG A CA 1
ATOM 2591 C C . ARG A 1 344 ? -30.996 15.109 -3.201 1.00 93.06 344 ARG A C 1
ATOM 2593 O O . ARG A 1 344 ? -29.985 14.989 -3.876 1.00 93.06 344 ARG A O 1
ATOM 2600 N N . ALA A 1 345 ? -32.217 15.031 -3.736 1.00 91.94 345 ALA A N 1
ATOM 2601 C CA . ALA A 1 345 ? -32.434 14.787 -5.166 1.00 91.94 345 ALA A CA 1
ATOM 2602 C C . ALA A 1 345 ? -31.798 15.875 -6.056 1.00 91.94 345 ALA A C 1
ATOM 2604 O O . ALA A 1 345 ? -31.162 15.554 -7.059 1.00 91.94 345 ALA A O 1
ATOM 2605 N N . GLN A 1 346 ? -31.896 17.155 -5.667 1.00 93.88 346 GLN A N 1
ATOM 2606 C CA . GLN A 1 346 ? -31.229 18.248 -6.382 1.00 93.88 346 GLN A CA 1
ATOM 2607 C C . GLN A 1 346 ? -29.696 18.105 -6.349 1.00 93.88 346 GLN A C 1
ATOM 2609 O O . GLN A 1 346 ? -29.054 18.209 -7.393 1.00 93.88 346 GLN A O 1
ATOM 2614 N N . LEU A 1 347 ? -29.113 17.840 -5.174 1.00 93.31 347 LEU A N 1
ATOM 2615 C CA . LEU A 1 347 ? -27.666 17.641 -5.019 1.00 93.31 347 LEU A CA 1
ATOM 2616 C C . LEU A 1 347 ? -27.166 16.401 -5.778 1.00 93.31 347 LEU A C 1
ATOM 2618 O O . LEU A 1 347 ? -26.099 16.444 -6.383 1.00 93.31 347 LEU A O 1
ATOM 2622 N N . LEU A 1 348 ? -27.944 15.314 -5.782 1.00 93.19 348 LEU A N 1
ATOM 2623 C CA . LEU A 1 348 ? -27.641 14.083 -6.512 1.00 93.19 348 LEU A CA 1
ATOM 2624 C C . LEU A 1 348 ? -27.559 14.347 -8.022 1.00 93.19 348 LEU A C 1
ATOM 2626 O O . LEU A 1 348 ? -26.617 13.885 -8.665 1.00 93.19 348 LEU A O 1
ATOM 2630 N N . GLN A 1 349 ? -28.486 15.136 -8.577 1.00 93.00 349 GLN A N 1
ATOM 2631 C CA . GLN A 1 349 ? -28.447 15.540 -9.984 1.00 93.00 349 GLN A CA 1
ATOM 2632 C C . GLN A 1 349 ? -27.270 16.481 -10.285 1.00 93.00 349 GLN A C 1
ATOM 2634 O O . GLN A 1 349 ? -26.563 16.251 -11.263 1.00 93.00 349 GLN A O 1
ATOM 2639 N N . GLU A 1 350 ? -27.010 17.493 -9.444 1.00 91.50 350 GLU A N 1
ATOM 2640 C CA . GLU A 1 350 ? -25.870 18.414 -9.618 1.00 91.50 350 GLU A CA 1
ATOM 2641 C C . GLU A 1 350 ? -24.537 17.648 -9.672 1.00 91.50 350 GLU A C 1
ATOM 2643 O O . GLU A 1 350 ? -23.720 17.868 -10.567 1.00 91.50 350 GLU A O 1
ATOM 2648 N N . LEU A 1 351 ? -24.345 16.694 -8.756 1.00 92.44 351 LEU A N 1
ATOM 2649 C CA . LEU A 1 351 ? -23.151 15.849 -8.700 1.00 92.44 351 LEU A CA 1
ATOM 2650 C C . LEU A 1 351 ? -23.093 14.840 -9.855 1.00 92.44 351 LEU A C 1
ATOM 2652 O O . LEU A 1 351 ? -22.003 14.557 -10.350 1.00 92.44 351 LEU A O 1
ATOM 2656 N N . THR A 1 352 ? -24.237 14.325 -10.316 1.00 92.69 352 THR A N 1
ATOM 2657 C CA . THR A 1 352 ? -24.311 13.428 -11.483 1.00 92.69 352 THR A CA 1
ATOM 2658 C C . THR A 1 352 ? -23.867 14.158 -12.746 1.00 92.69 352 THR A C 1
ATOM 2660 O O . THR A 1 352 ? -22.975 13.690 -13.453 1.00 92.69 352 THR A O 1
ATOM 2663 N N . ASP A 1 353 ? -24.438 15.334 -13.006 1.00 92.38 353 ASP A N 1
ATOM 2664 C CA . ASP A 1 353 ? -24.116 16.154 -14.175 1.00 92.38 353 ASP A CA 1
ATOM 2665 C C . ASP A 1 353 ? -22.649 16.604 -14.158 1.00 92.38 353 ASP A C 1
ATOM 2667 O O . ASP A 1 353 ? -21.963 16.549 -15.184 1.00 92.38 353 ASP A O 1
ATOM 2671 N N . TRP A 1 354 ? -22.143 16.991 -12.981 1.00 91.88 354 TRP A N 1
ATOM 2672 C CA . TRP A 1 354 ? -20.745 17.362 -12.786 1.00 91.88 354 TRP A CA 1
ATOM 2673 C C . TRP A 1 354 ? -19.789 16.178 -12.990 1.00 91.88 354 TRP A C 1
ATOM 2675 O O . TRP A 1 354 ? -18.805 16.309 -13.716 1.00 91.88 354 TRP A O 1
ATOM 2685 N N . GLN A 1 355 ? -20.068 14.999 -12.421 1.00 92.25 355 GLN A N 1
ATOM 2686 C CA . GLN A 1 355 ? -19.155 13.855 -12.521 1.00 92.25 355 GLN A CA 1
ATOM 2687 C C . GLN A 1 355 ? -19.201 13.203 -13.918 1.00 92.25 355 GLN A C 1
ATOM 2689 O O . GLN A 1 355 ? -18.143 12.893 -14.472 1.00 92.25 355 GLN A O 1
ATOM 2694 N N . LYS A 1 356 ? -20.380 13.107 -14.563 1.00 93.62 356 LYS A N 1
ATOM 2695 C CA . LYS A 1 356 ? -20.486 12.764 -16.000 1.00 93.62 356 LYS A CA 1
ATOM 2696 C C . LYS A 1 356 ? -19.744 13.796 -16.869 1.00 93.62 356 LYS A C 1
ATOM 2698 O O . LYS A 1 356 ? -19.080 13.434 -17.842 1.00 93.62 356 LYS A O 1
ATOM 2703 N N . GLY A 1 357 ? -19.806 15.079 -16.505 1.00 94.88 357 GLY A N 1
ATOM 2704 C CA . GLY A 1 357 ? -19.106 16.164 -17.196 1.00 94.88 357 GLY A CA 1
ATOM 2705 C C . GLY A 1 357 ? -17.586 16.119 -17.049 1.00 94.88 357 GLY A C 1
ATOM 2706 O O . GLY A 1 357 ? -16.884 16.328 -18.037 1.00 94.88 357 GLY A O 1
ATOM 2707 N N . GLN A 1 358 ? -17.072 15.781 -15.867 1.00 93.12 358 GLN A N 1
ATOM 2708 C CA . GLN A 1 358 ? -15.639 15.645 -15.607 1.00 93.12 358 GLN A CA 1
ATOM 2709 C C . GLN A 1 358 ? -15.025 14.479 -16.399 1.00 93.12 358 GLN A C 1
ATOM 2711 O O . GLN A 1 358 ? -13.981 14.646 -17.032 1.00 93.12 358 GLN A O 1
ATOM 2716 N N . LEU A 1 359 ? -15.707 13.327 -16.441 1.00 93.44 359 LEU A N 1
ATOM 2717 C CA . LEU A 1 359 ? -15.309 12.171 -17.257 1.00 93.44 359 LEU A CA 1
ATOM 2718 C C . LEU A 1 359 ? -15.254 12.538 -18.749 1.00 93.44 359 LEU A C 1
ATOM 2720 O O . LEU A 1 359 ? -14.258 12.272 -19.428 1.00 93.44 359 LEU A O 1
ATOM 2724 N N . TYR A 1 360 ? -16.279 13.240 -19.249 1.00 95.69 360 TYR A N 1
ATOM 2725 C CA . TYR A 1 360 ? -16.279 13.752 -20.619 1.00 95.69 360 TYR A CA 1
ATOM 2726 C C . TYR A 1 360 ? -15.129 14.748 -20.869 1.00 95.69 360 TYR A C 1
ATOM 2728 O O . TYR A 1 360 ? -14.480 14.664 -21.913 1.00 95.69 360 TYR A O 1
ATOM 2736 N N . PHE A 1 361 ? -14.848 15.660 -19.929 1.00 95.81 361 PHE A N 1
ATOM 2737 C CA . PHE A 1 361 ? -13.763 16.647 -20.022 1.00 95.81 361 PHE A CA 1
ATOM 2738 C C . PHE A 1 361 ? -12.388 15.969 -20.138 1.00 95.81 361 PHE A C 1
ATOM 2740 O O . PHE A 1 361 ? -11.641 16.276 -21.068 1.00 95.81 361 PHE A O 1
ATOM 2747 N N . PHE A 1 362 ? -12.078 14.990 -19.278 1.00 93.94 362 PHE A N 1
ATOM 2748 C CA . PHE A 1 362 ? -10.802 14.261 -19.326 1.00 93.94 362 PHE A CA 1
ATOM 2749 C C . PHE A 1 362 ? -10.577 13.522 -20.652 1.00 93.94 362 PHE A C 1
ATOM 2751 O O . PHE A 1 362 ? -9.453 13.507 -21.154 1.00 93.94 362 PHE A O 1
ATOM 2758 N N . ALA A 1 363 ? -11.627 12.934 -21.234 1.00 94.88 363 ALA A N 1
ATOM 2759 C CA . ALA A 1 363 ? -11.536 12.190 -22.489 1.00 94.88 363 ALA A CA 1
ATOM 2760 C C . ALA A 1 363 ? -11.552 13.076 -23.753 1.00 94.88 363 ALA A C 1
ATOM 2762 O O . ALA A 1 363 ? -10.934 12.711 -24.753 1.00 94.88 363 ALA A O 1
ATOM 2763 N N . ASN A 1 364 ? -12.237 14.229 -23.735 1.00 95.38 364 ASN A N 1
ATOM 2764 C CA . ASN A 1 364 ? -12.568 14.978 -24.959 1.00 95.38 364 ASN A CA 1
ATOM 2765 C C . ASN A 1 364 ? -12.049 16.423 -25.014 1.00 95.38 364 ASN A C 1
ATOM 2767 O O . ASN A 1 364 ? -11.914 16.956 -26.116 1.00 95.38 364 ASN A O 1
ATOM 2771 N N . ASP A 1 365 ? -11.798 17.097 -23.887 1.00 95.56 365 ASP A N 1
ATOM 2772 C CA . ASP A 1 365 ? -11.537 18.540 -23.918 1.00 95.56 365 ASP A CA 1
ATOM 2773 C C . ASP A 1 365 ? -10.126 18.859 -24.448 1.00 95.56 365 ASP A C 1
ATOM 2775 O O . ASP A 1 365 ? -9.155 18.310 -23.917 1.00 95.56 365 ASP A O 1
ATOM 2779 N N . PRO A 1 366 ? -9.964 19.742 -25.461 1.00 94.75 366 PRO A N 1
ATOM 2780 C CA . PRO A 1 366 ? -8.665 20.082 -26.045 1.00 94.75 366 PRO A CA 1
ATOM 2781 C C . PRO A 1 366 ? -7.617 20.623 -25.062 1.00 94.75 366 PRO A C 1
ATOM 2783 O O . PRO A 1 366 ? -6.428 20.498 -25.349 1.00 94.75 366 PRO A O 1
ATOM 2786 N N . SER A 1 367 ? -8.028 21.195 -23.923 1.00 94.00 367 SER A N 1
ATOM 2787 C CA . SER A 1 367 ? -7.109 21.770 -22.928 1.00 94.00 367 SER A CA 1
ATOM 2788 C C . SER A 1 367 ? -6.304 20.732 -22.133 1.00 94.00 367 SER A C 1
ATOM 2790 O O . SER A 1 367 ? -5.268 21.074 -21.566 1.00 94.00 367 SER A O 1
ATOM 2792 N N . MET A 1 368 ? -6.728 19.465 -22.127 1.00 94.50 368 MET A N 1
ATOM 2793 C CA . MET A 1 368 ? -5.971 18.364 -21.519 1.00 94.50 368 MET A CA 1
ATOM 2794 C C . MET A 1 368 ? -4.807 17.894 -22.426 1.00 94.50 368 MET A C 1
ATOM 2796 O O . MET A 1 368 ? -4.793 18.175 -23.630 1.00 94.50 368 MET A O 1
ATOM 2800 N N . PRO A 1 369 ? -3.824 17.132 -21.916 1.00 93.12 369 PRO A N 1
ATOM 2801 C CA . PRO A 1 369 ? -2.843 16.456 -22.764 1.00 93.12 369 PRO A CA 1
ATOM 2802 C C . PRO A 1 369 ? -3.457 15.364 -23.651 1.00 93.12 369 PRO A C 1
ATOM 2804 O O . PRO A 1 369 ? -4.454 14.729 -23.298 1.00 93.12 369 PRO A O 1
ATOM 2807 N N . ASN A 1 370 ? -2.797 15.064 -24.776 1.00 93.38 370 ASN A N 1
ATOM 2808 C CA . ASN A 1 370 ? -3.155 13.913 -25.616 1.00 93.38 370 ASN A CA 1
ATOM 2809 C C . ASN A 1 370 ? -3.025 12.576 -24.872 1.00 93.38 370 ASN A C 1
ATOM 2811 O O . ASN A 1 370 ? -3.842 11.691 -25.104 1.00 93.38 370 ASN A O 1
ATOM 2815 N N . SER A 1 371 ? -2.039 12.420 -23.983 1.00 89.50 371 SER A N 1
ATOM 2816 C CA . SER A 1 371 ? -1.886 11.232 -23.131 1.00 89.50 371 SER A CA 1
ATOM 2817 C C . SER A 1 371 ? -3.118 11.009 -22.250 1.00 89.50 371 SER A C 1
ATOM 2819 O O . SER A 1 371 ? -3.736 9.949 -22.323 1.00 89.50 371 SER A O 1
ATOM 2821 N N . THR A 1 372 ? -3.536 12.034 -21.502 1.00 90.44 372 THR A N 1
ATOM 2822 C CA . THR A 1 372 ? -4.735 12.009 -20.652 1.00 90.44 372 THR A CA 1
ATOM 2823 C C . THR A 1 372 ? -6.000 11.693 -21.446 1.00 90.44 372 THR A C 1
ATOM 2825 O O . THR A 1 372 ? -6.727 10.775 -21.068 1.00 90.44 372 THR A O 1
ATOM 2828 N N . ARG A 1 373 ? -6.234 12.376 -22.579 1.00 94.25 373 ARG A N 1
ATOM 2829 C CA . ARG A 1 373 ? -7.386 12.079 -23.449 1.00 94.25 373 ARG A CA 1
ATOM 2830 C C . ARG A 1 373 ? -7.363 10.647 -23.967 1.00 94.25 373 ARG A C 1
ATOM 2832 O O . ARG A 1 373 ? -8.388 9.980 -23.928 1.00 94.25 373 ARG A O 1
ATOM 2839 N N . SER A 1 374 ? -6.208 10.159 -24.421 1.00 93.12 374 SER A N 1
ATOM 2840 C CA . SER A 1 374 ? -6.087 8.810 -24.994 1.00 93.12 374 SER A CA 1
ATOM 2841 C C . SER A 1 374 ? -6.419 7.739 -23.955 1.00 93.12 374 SER A C 1
ATOM 2843 O O . SER A 1 374 ? -7.209 6.846 -24.244 1.00 93.12 374 SER A O 1
ATOM 2845 N N . VAL A 1 375 ? -5.903 7.886 -22.728 1.00 92.19 375 VAL A N 1
ATOM 2846 C CA . VAL A 1 375 ? -6.273 7.046 -21.580 1.00 92.19 375 VAL A CA 1
ATOM 2847 C C . VAL A 1 375 ? -7.777 7.112 -21.327 1.00 92.19 375 VAL A C 1
ATOM 2849 O O . VAL A 1 375 ? -8.453 6.095 -21.453 1.00 92.19 375 VAL A O 1
ATOM 2852 N N . TRP A 1 376 ? -8.333 8.288 -21.028 1.00 93.81 376 TRP A N 1
ATOM 2853 C CA . TRP A 1 376 ? -9.735 8.389 -20.612 1.00 93.81 376 TRP A CA 1
ATOM 2854 C C . TRP A 1 376 ? -10.729 8.047 -21.732 1.00 93.81 376 TRP A C 1
ATOM 2856 O O . TRP A 1 376 ? -11.792 7.513 -21.443 1.00 93.81 376 TRP A O 1
ATOM 2866 N N . SER A 1 377 ? -10.378 8.243 -23.006 1.00 94.50 377 SER A N 1
ATOM 2867 C CA . SER A 1 377 ? -11.175 7.796 -24.164 1.00 94.50 377 SER A CA 1
ATOM 2868 C C . SER A 1 377 ? -11.165 6.276 -24.401 1.00 94.50 377 SER A C 1
ATOM 2870 O O . SER A 1 377 ? -12.012 5.780 -25.141 1.00 94.50 377 SER A O 1
ATOM 2872 N N . SER A 1 378 ? -10.239 5.536 -23.775 1.00 94.25 378 SER A N 1
ATOM 2873 C CA . SER A 1 378 ? -10.202 4.063 -23.810 1.00 94.25 378 SER A CA 1
ATOM 2874 C C . SER A 1 378 ? -11.060 3.397 -22.724 1.00 94.25 378 SER A C 1
ATOM 2876 O O . SER A 1 378 ? -11.123 2.173 -22.666 1.00 94.25 378 SER A O 1
ATOM 2878 N N . TRP A 1 379 ? -11.722 4.202 -21.887 1.00 95.62 379 TRP A N 1
ATOM 2879 C CA . TRP A 1 379 ? -12.648 3.779 -20.836 1.00 95.62 379 TRP A CA 1
ATOM 2880 C C . TRP A 1 379 ? -14.054 4.343 -21.079 1.00 95.62 379 TRP A C 1
ATOM 2882 O O . TRP A 1 379 ? -14.236 5.312 -21.818 1.00 95.62 379 TRP A O 1
ATOM 2892 N N . GLY A 1 380 ? -15.044 3.750 -20.417 1.00 95.44 380 GLY A N 1
ATOM 2893 C CA . GLY A 1 380 ? -16.439 4.189 -20.406 1.00 95.44 380 GLY A CA 1
ATOM 2894 C C . GLY A 1 380 ? -17.221 3.539 -19.263 1.00 95.44 380 GLY A C 1
ATOM 2895 O O . GLY A 1 380 ? -16.648 2.811 -18.449 1.00 95.44 380 GLY A O 1
ATOM 2896 N N . TYR A 1 381 ? -18.531 3.779 -19.196 1.00 95.81 381 TYR A N 1
ATOM 2897 C CA . TYR A 1 381 ? -19.404 3.082 -18.242 1.00 95.81 381 TYR A CA 1
ATOM 2898 C C . TYR A 1 381 ? -19.540 1.598 -18.624 1.00 95.81 381 TYR A C 1
ATOM 2900 O O . TYR A 1 381 ? -19.422 1.250 -19.801 1.00 95.81 381 TYR A O 1
ATOM 2908 N N . ALA A 1 382 ? -19.803 0.716 -17.661 1.00 96.12 382 ALA A N 1
ATOM 2909 C CA . ALA A 1 382 ? -20.032 -0.705 -17.933 1.00 96.12 382 ALA A CA 1
ATOM 2910 C C . ALA A 1 382 ? -21.512 -0.988 -18.279 1.00 96.12 382 ALA A C 1
ATOM 2912 O O . ALA A 1 382 ? -22.406 -0.547 -17.562 1.00 96.12 382 ALA A O 1
ATOM 2913 N N . LYS A 1 383 ? -21.779 -1.726 -19.369 1.00 96.75 383 LYS A N 1
ATOM 2914 C CA . LYS A 1 383 ? -23.137 -2.030 -19.884 1.00 96.75 383 LYS A CA 1
ATOM 2915 C C . LYS A 1 383 ? -23.954 -2.932 -18.963 1.00 96.75 383 LYS A C 1
ATOM 2917 O O . LYS A 1 383 ? -25.173 -2.980 -19.102 1.00 96.75 383 LYS A O 1
ATOM 2922 N N . ASP A 1 384 ? -23.297 -3.687 -18.094 1.00 96.25 384 ASP A N 1
ATOM 2923 C CA . ASP A 1 384 ? -23.904 -4.633 -17.159 1.00 96.25 384 ASP A CA 1
ATOM 2924 C C . ASP A 1 384 ? -24.106 -4.061 -15.744 1.00 96.25 384 ASP A C 1
ATOM 2926 O O . ASP A 1 384 ? -24.852 -4.637 -14.955 1.00 96.25 384 ASP A O 1
ATOM 2930 N N . GLU A 1 385 ? -23.518 -2.902 -15.437 1.00 96.75 385 GLU A N 1
ATOM 2931 C CA . GLU A 1 385 ? -23.777 -2.153 -14.203 1.00 96.75 385 GLU A CA 1
ATOM 2932 C C . GLU A 1 385 ? -24.885 -1.105 -14.419 1.00 96.75 385 GLU A C 1
ATOM 2934 O O . GLU A 1 385 ? -25.023 -0.541 -15.508 1.00 96.75 385 GLU A O 1
ATOM 2939 N N . PHE A 1 386 ? -25.660 -0.823 -13.363 1.00 95.88 386 PHE A N 1
ATOM 2940 C CA . PHE A 1 386 ? -26.628 0.288 -13.262 1.00 95.88 386 PHE A CA 1
ATOM 2941 C C . PHE A 1 386 ? -27.531 0.489 -14.499 1.00 95.88 386 PHE A C 1
ATOM 2943 O O . PHE A 1 386 ? -27.764 1.612 -14.951 1.00 95.88 386 PHE A O 1
ATOM 2950 N N . ILE A 1 387 ? -28.020 -0.612 -15.076 1.00 95.62 387 ILE A N 1
ATOM 2951 C CA . ILE A 1 387 ? -28.760 -0.643 -16.354 1.00 95.62 387 ILE A CA 1
ATOM 2952 C C . ILE A 1 387 ? -30.046 0.205 -16.288 1.00 95.62 387 ILE A C 1
ATOM 2954 O O . ILE A 1 387 ? -30.464 0.807 -17.275 1.00 95.62 387 ILE A O 1
ATOM 2958 N N . ASP A 1 388 ? -30.650 0.276 -15.105 1.00 94.69 388 ASP A N 1
ATOM 2959 C CA . ASP A 1 388 ? -31.811 1.097 -14.754 1.00 94.69 388 ASP A CA 1
ATOM 2960 C C . ASP A 1 388 ? -31.522 2.612 -14.666 1.00 94.69 388 ASP A C 1
ATOM 2962 O O . ASP A 1 388 ? -32.452 3.409 -14.791 1.00 94.69 388 ASP A O 1
ATOM 2966 N N . ASN A 1 389 ? -30.255 3.018 -14.513 1.00 94.62 389 ASN A N 1
ATOM 2967 C CA . ASN A 1 389 ? -29.831 4.396 -14.235 1.00 94.62 389 ASN A CA 1
ATOM 2968 C C . ASN A 1 389 ? -28.741 4.900 -15.212 1.00 94.62 389 ASN A C 1
ATOM 2970 O O . ASN A 1 389 ? -27.761 5.528 -14.808 1.00 94.62 389 ASN A O 1
ATOM 2974 N N . ASP A 1 390 ? -28.888 4.617 -16.514 1.00 92.88 390 ASP A N 1
ATOM 2975 C CA . ASP A 1 390 ? -27.966 5.081 -17.577 1.00 92.88 390 ASP A CA 1
ATOM 2976 C C . ASP A 1 390 ? -26.490 4.717 -17.288 1.00 92.88 390 ASP A C 1
ATOM 2978 O O . ASP A 1 390 ? -25.579 5.530 -17.460 1.00 92.88 390 ASP A O 1
ATOM 2982 N N . HIS A 1 391 ? -26.270 3.494 -16.787 1.00 95.12 391 HIS A N 1
ATOM 2983 C CA . HIS A 1 391 ? -24.961 2.925 -16.435 1.00 95.12 391 HIS A CA 1
ATOM 2984 C C . HIS A 1 391 ? -24.160 3.750 -15.406 1.00 95.12 391 HIS A C 1
ATOM 2986 O O . HIS A 1 391 ? -22.929 3.695 -15.350 1.00 95.12 391 HIS A O 1
ATOM 2992 N N . PHE A 1 392 ? -24.862 4.513 -14.564 1.00 93.88 392 PHE A N 1
ATOM 2993 C CA . PHE A 1 392 ? -24.290 5.407 -13.562 1.00 93.88 392 PHE A CA 1
ATOM 2994 C C . PHE A 1 392 ? -24.725 5.004 -12.133 1.00 93.88 392 PHE A C 1
ATOM 2996 O O . PHE A 1 392 ? -25.897 4.673 -11.943 1.00 93.88 392 PHE A O 1
ATOM 3003 N N . PRO A 1 393 ? -23.840 5.038 -11.113 1.00 94.50 393 PRO A N 1
ATOM 3004 C CA . PRO A 1 393 ? -24.198 4.657 -9.742 1.00 94.50 393 PRO A CA 1
ATOM 3005 C C . PRO A 1 393 ? -25.352 5.497 -9.176 1.00 94.50 393 PRO A C 1
ATOM 3007 O O . PRO A 1 393 ? -25.479 6.682 -9.482 1.00 94.50 393 PRO A O 1
ATOM 3010 N N . ARG A 1 394 ? -26.202 4.898 -8.339 1.00 93.06 394 ARG A N 1
ATOM 3011 C CA . ARG A 1 394 ? -27.493 5.478 -7.932 1.00 93.06 394 ARG A CA 1
ATOM 3012 C C . ARG A 1 394 ? -27.389 6.318 -6.656 1.00 93.06 394 ARG A C 1
ATOM 3014 O O . ARG A 1 394 ? -28.210 7.206 -6.434 1.00 93.06 394 ARG A O 1
ATOM 3021 N N . LYS A 1 395 ? -26.380 6.055 -5.815 1.00 91.44 395 LYS A N 1
ATOM 3022 C CA . LYS A 1 395 ? -26.172 6.695 -4.501 1.00 91.44 395 LYS A CA 1
ATOM 3023 C C . LYS A 1 395 ? -24.757 7.260 -4.348 1.00 91.44 395 LYS A C 1
ATOM 3025 O O . LYS A 1 395 ? -23.799 6.758 -4.931 1.00 91.44 395 LYS A O 1
ATOM 3030 N N . LEU A 1 396 ? -24.623 8.303 -3.527 1.00 90.81 396 LEU A N 1
ATOM 3031 C CA . LEU A 1 396 ? -23.328 8.882 -3.151 1.00 90.81 396 LEU A CA 1
ATOM 3032 C C . LEU A 1 396 ? -22.623 8.031 -2.088 1.00 90.81 396 LEU A C 1
ATOM 3034 O O . LEU A 1 396 ? -23.262 7.510 -1.174 1.00 90.81 396 LEU A O 1
ATOM 3038 N N . TYR A 1 397 ? -21.289 8.004 -2.118 1.00 91.06 397 TYR A N 1
ATOM 3039 C CA . TYR A 1 397 ? -20.493 7.540 -0.982 1.00 91.06 397 TYR A CA 1
ATOM 3040 C C . TYR A 1 397 ? -20.489 8.616 0.118 1.00 91.06 397 TYR A C 1
ATOM 3042 O O . TYR A 1 397 ? -19.630 9.500 0.145 1.00 91.06 397 TYR A O 1
ATOM 3050 N N . VAL A 1 398 ? -21.478 8.551 1.014 1.00 90.31 398 VAL A N 1
ATOM 3051 C CA . VAL A 1 398 ? -21.597 9.414 2.199 1.00 90.31 398 VAL A CA 1
ATOM 3052 C C . VAL A 1 398 ? -20.530 9.010 3.221 1.00 90.31 398 VAL A C 1
ATOM 3054 O O . VAL A 1 398 ? -20.620 7.954 3.841 1.00 90.31 398 VAL A O 1
ATOM 3057 N N . ARG A 1 399 ? -19.489 9.839 3.382 1.00 84.62 399 ARG A N 1
ATOM 3058 C CA . ARG A 1 399 ? -18.319 9.518 4.229 1.00 84.62 399 ARG A CA 1
ATOM 3059 C C . ARG A 1 399 ? -18.384 10.056 5.655 1.00 84.62 399 ARG A C 1
ATOM 3061 O O . ARG A 1 399 ? -17.631 9.590 6.501 1.00 84.62 399 ARG A O 1
ATOM 3068 N N . ASP A 1 400 ? -19.225 11.048 5.920 1.00 86.69 400 ASP A N 1
ATOM 3069 C CA . ASP A 1 400 ? -19.395 11.639 7.252 1.00 86.69 400 ASP A CA 1
ATOM 3070 C C . ASP A 1 400 ? -20.748 12.352 7.313 1.00 86.69 400 ASP A C 1
ATOM 3072 O O . ASP A 1 400 ? -20.889 13.450 6.773 1.00 86.69 400 ASP A O 1
ATOM 3076 N N . GLY A 1 401 ? -21.761 11.668 7.852 1.00 86.62 401 GLY A N 1
ATOM 3077 C CA . GLY A 1 401 ? -23.150 12.130 7.909 1.00 86.62 401 GLY A CA 1
ATOM 3078 C C . GLY A 1 401 ? -23.455 12.921 9.184 1.00 86.62 401 GLY A C 1
ATOM 3079 O O . GLY A 1 401 ? -22.672 13.764 9.623 1.00 86.62 401 GLY A O 1
ATOM 3080 N N . ARG A 1 402 ? -24.605 12.634 9.807 1.00 94.50 402 ARG A N 1
ATOM 3081 C CA . ARG A 1 402 ? -24.819 12.979 11.220 1.00 94.50 402 ARG A CA 1
ATOM 3082 C C . ARG A 1 402 ? -23.998 12.038 12.103 1.00 94.50 402 ARG A C 1
ATOM 3084 O O . ARG A 1 402 ? -23.774 10.885 11.746 1.00 94.50 402 ARG A O 1
ATOM 3091 N N . ARG A 1 403 ? -23.611 12.510 13.287 1.00 95.62 403 ARG A N 1
ATOM 3092 C CA . ARG A 1 403 ? -23.044 11.689 14.372 1.00 95.62 403 ARG A CA 1
ATOM 3093 C C . ARG A 1 403 ? -23.849 11.919 15.646 1.00 95.62 403 ARG A C 1
ATOM 3095 O O . ARG A 1 403 ? -24.321 13.032 15.875 1.00 95.62 403 ARG A O 1
ATOM 3102 N N . MET A 1 404 ? -24.052 10.880 16.448 1.00 96.19 404 MET A N 1
ATOM 3103 C CA . MET A 1 404 ? -24.852 10.946 17.675 1.00 96.19 404 MET A CA 1
ATOM 3104 C C . MET A 1 404 ? -24.097 11.722 18.762 1.00 96.19 404 MET A C 1
ATOM 3106 O O . MET A 1 404 ? -22.886 11.562 18.915 1.00 96.19 404 MET A O 1
ATOM 3110 N N . VAL A 1 405 ? -24.801 12.558 19.522 1.00 95.25 405 VAL A N 1
ATOM 3111 C CA . VAL A 1 405 ? -24.235 13.297 20.660 1.00 95.25 405 VAL A CA 1
ATOM 3112 C C . VAL A 1 405 ? -24.517 12.535 21.953 1.00 95.25 405 VAL A C 1
ATOM 3114 O O . VAL A 1 405 ? -25.627 12.053 22.167 1.00 95.25 405 VAL A O 1
ATOM 3117 N N . LYS A 1 406 ? -23.505 12.449 22.819 1.00 93.69 406 LYS A N 1
ATOM 3118 C CA . LYS A 1 406 ? -23.588 11.858 24.155 1.00 93.69 406 LYS A CA 1
ATOM 3119 C C . LYS A 1 406 ? -22.698 12.615 25.135 1.00 93.69 406 LYS A C 1
ATOM 3121 O O . LYS A 1 406 ? -21.581 12.993 24.785 1.00 93.69 406 LYS A O 1
ATOM 3126 N N . ASP A 1 407 ? -23.190 12.781 26.359 1.00 86.44 407 ASP A N 1
ATOM 3127 C CA . ASP A 1 407 ? -22.451 13.408 27.465 1.00 86.44 407 ASP A CA 1
ATOM 3128 C C . ASP A 1 407 ? -21.523 12.416 28.197 1.00 86.44 407 ASP A C 1
ATOM 3130 O O . ASP A 1 407 ? -20.575 12.826 28.866 1.00 86.44 407 ASP A O 1
ATOM 3134 N N . ASP A 1 408 ? -21.811 11.112 28.106 1.00 84.25 408 ASP A N 1
ATOM 3135 C CA . ASP A 1 408 ? -21.190 10.039 28.894 1.00 84.25 408 ASP A CA 1
ATOM 3136 C C . ASP A 1 408 ? -20.178 9.181 28.115 1.00 84.25 408 ASP A C 1
ATOM 3138 O O . ASP A 1 408 ? -19.236 8.655 28.711 1.00 84.25 408 ASP A O 1
ATOM 3142 N N . PHE A 1 409 ? -20.343 9.049 26.795 1.00 92.38 409 PHE A N 1
ATOM 3143 C CA . PHE A 1 409 ? -19.508 8.194 25.951 1.00 92.38 409 PHE A CA 1
ATOM 3144 C C . PHE A 1 409 ? -19.334 8.747 24.525 1.00 92.38 409 PHE A C 1
ATOM 3146 O O . PHE A 1 409 ? -20.309 9.103 23.867 1.00 92.38 409 PHE A O 1
ATOM 3153 N N . ILE A 1 410 ? -18.098 8.746 24.010 1.00 93.81 410 ILE A N 1
ATOM 3154 C CA . ILE A 1 410 ? -17.769 9.114 22.624 1.00 93.81 410 ILE A CA 1
ATOM 3155 C C . ILE A 1 410 ? -16.544 8.314 22.140 1.00 93.81 410 ILE A C 1
ATOM 3157 O O . ILE A 1 410 ? -15.561 8.189 22.869 1.00 93.81 410 ILE A O 1
ATOM 3161 N N . ILE A 1 411 ? -16.573 7.785 20.911 1.00 94.69 411 ILE A N 1
ATOM 3162 C CA . ILE A 1 411 ? -15.377 7.220 20.252 1.00 94.69 411 ILE A CA 1
ATOM 3163 C C . ILE A 1 411 ? -14.554 8.352 19.622 1.00 94.69 411 ILE A C 1
ATOM 3165 O O . ILE A 1 411 ? -15.109 9.257 18.996 1.00 94.69 411 ILE A O 1
ATOM 3169 N N . THR A 1 412 ? -13.227 8.286 19.747 1.00 92.94 412 THR A N 1
ATOM 3170 C CA . THR A 1 412 ? -12.287 9.282 19.202 1.00 92.94 412 THR A CA 1
ATOM 3171 C C . THR A 1 412 ? -11.182 8.612 18.381 1.00 92.94 412 THR A C 1
ATOM 3173 O O . THR A 1 412 ? -10.981 7.399 18.452 1.00 92.94 412 THR A O 1
ATOM 3176 N N . ALA A 1 413 ? -10.382 9.386 17.644 1.00 89.44 413 ALA A N 1
ATOM 3177 C CA . ALA A 1 413 ? -9.168 8.870 17.009 1.00 89.44 413 ALA A CA 1
ATOM 3178 C C . ALA A 1 413 ? -8.115 8.379 18.028 1.00 89.44 413 ALA A C 1
ATOM 3180 O O . ALA A 1 413 ? -7.231 7.599 17.673 1.00 89.44 413 ALA A O 1
ATOM 3181 N N . ARG A 1 414 ? -8.209 8.772 19.311 1.00 89.00 414 ARG A N 1
ATOM 3182 C CA . ARG A 1 414 ? -7.350 8.222 20.378 1.00 89.00 414 ARG A CA 1
ATOM 3183 C C . ARG A 1 414 ? -7.721 6.790 20.752 1.00 89.00 414 ARG A C 1
ATOM 3185 O O . ARG A 1 414 ? -6.839 6.047 21.177 1.00 89.00 414 ARG A O 1
ATOM 3192 N N . THR A 1 415 ? -8.977 6.390 20.554 1.00 88.88 415 THR A N 1
ATOM 3193 C CA . THR A 1 415 ? -9.439 5.013 20.786 1.00 88.88 415 THR A CA 1
ATOM 3194 C C . THR A 1 415 ? -8.715 4.033 19.850 1.00 88.88 415 THR A C 1
ATOM 3196 O O . THR A 1 415 ? -8.413 2.907 20.237 1.00 88.88 415 THR A O 1
ATOM 3199 N N . ALA A 1 416 ? -8.344 4.498 18.650 1.00 86.88 416 ALA A N 1
ATOM 3200 C CA . ALA A 1 416 ? -7.543 3.766 17.669 1.00 86.88 416 ALA A CA 1
ATOM 3201 C C . ALA A 1 416 ? -6.014 3.902 17.856 1.00 86.88 416 ALA A C 1
ATOM 3203 O O . ALA A 1 416 ? -5.256 3.244 17.143 1.00 86.88 416 ALA A O 1
ATOM 3204 N N . ALA A 1 417 ? -5.525 4.756 18.763 1.00 87.06 417 ALA A N 1
ATOM 3205 C CA . ALA A 1 417 ? -4.099 5.080 18.864 1.00 87.06 417 ALA A CA 1
ATOM 3206 C C . ALA A 1 417 ? -3.258 3.946 19.482 1.00 87.06 417 ALA A C 1
ATOM 3208 O O . ALA A 1 417 ? -3.724 3.185 20.332 1.00 87.06 417 ALA A O 1
ATOM 3209 N N . TYR A 1 418 ? -1.992 3.859 19.067 1.00 81.12 418 TYR A N 1
ATOM 3210 C CA . TYR A 1 418 ? -0.978 2.918 19.537 1.00 81.12 418 TYR A CA 1
ATOM 3211 C C . TYR A 1 418 ? 0.268 3.666 20.065 1.00 81.12 418 TYR A C 1
ATOM 3213 O O . TYR A 1 418 ? 0.855 4.457 19.322 1.00 81.12 418 TYR A O 1
ATOM 3221 N N . PRO A 1 419 ? 0.739 3.386 21.299 1.00 81.50 419 PRO A N 1
ATOM 3222 C CA . PRO A 1 419 ? 0.101 2.530 22.304 1.00 81.50 419 PRO A CA 1
ATOM 3223 C C . PRO A 1 419 ? -1.275 3.072 22.726 1.00 81.50 419 PRO A C 1
ATOM 3225 O O . PRO A 1 419 ? -1.562 4.250 22.530 1.00 81.50 419 PRO A O 1
ATOM 3228 N N . ALA A 1 420 ? -2.117 2.204 23.297 1.00 78.06 420 ALA A N 1
ATOM 3229 C CA . ALA A 1 420 ? -3.466 2.573 23.726 1.00 78.06 420 ALA A CA 1
ATOM 3230 C C . ALA A 1 420 ? -3.429 3.757 24.708 1.00 78.06 420 ALA A C 1
ATOM 3232 O O . ALA A 1 420 ? -2.810 3.666 25.769 1.00 78.06 420 ALA A O 1
ATOM 3233 N N . VAL A 1 421 ? -4.089 4.857 24.339 1.00 81.06 421 VAL A N 1
ATOM 3234 C CA . VAL A 1 421 ? -4.242 6.054 25.189 1.00 81.06 421 VAL A CA 1
ATOM 3235 C C . VAL A 1 421 ? -5.485 5.937 26.075 1.00 81.06 421 VAL A C 1
ATOM 3237 O O . VAL A 1 421 ? -5.505 6.433 27.198 1.00 81.06 421 VAL A O 1
ATOM 3240 N N . GLU A 1 422 ? -6.512 5.257 25.571 1.00 83.69 422 GLU A N 1
ATOM 3241 C CA . GLU A 1 422 ? -7.787 5.014 26.242 1.00 83.69 422 GLU A CA 1
ATOM 3242 C C . GLU A 1 422 ? -7.895 3.538 26.653 1.00 83.69 422 GLU A C 1
ATOM 3244 O O . GLU A 1 422 ? -7.217 2.667 26.099 1.00 83.69 422 GLU A O 1
ATOM 3249 N N . ALA A 1 423 ? -8.726 3.244 27.655 1.00 84.12 423 ALA A N 1
ATOM 3250 C CA . ALA A 1 423 ? -8.978 1.865 28.061 1.00 84.12 423 ALA A CA 1
ATOM 3251 C C . ALA A 1 423 ? -9.761 1.115 26.962 1.00 84.12 423 ALA A C 1
ATOM 3253 O O . ALA A 1 423 ? -10.645 1.714 26.345 1.00 84.12 423 ALA A O 1
ATOM 3254 N N . PRO A 1 424 ? -9.499 -0.187 26.728 1.00 86.56 424 PRO A N 1
ATOM 3255 C CA . PRO A 1 424 ? -10.344 -1.002 25.859 1.00 86.56 424 PRO A CA 1
ATOM 3256 C C . PRO A 1 424 ? -11.806 -0.976 26.319 1.00 86.56 424 PRO A C 1
ATOM 3258 O O . PRO A 1 424 ? -12.071 -0.957 27.524 1.00 86.56 424 PRO A O 1
ATOM 3261 N N . ALA A 1 425 ? -12.745 -1.020 25.370 1.00 91.44 425 ALA A N 1
ATOM 3262 C CA . ALA A 1 425 ? -14.168 -1.133 25.680 1.00 91.44 425 ALA A CA 1
ATOM 3263 C C . ALA A 1 425 ? -14.434 -2.342 26.597 1.00 91.44 425 ALA A C 1
ATOM 3265 O O . ALA A 1 425 ? -13.917 -3.437 26.366 1.00 91.44 425 ALA A O 1
ATOM 3266 N N . SER A 1 426 ? -15.247 -2.142 27.635 1.00 93.75 426 SER A N 1
ATOM 3267 C CA . SER A 1 426 ? -15.688 -3.198 28.559 1.00 93.75 426 SER A CA 1
ATOM 3268 C C . SER A 1 426 ? -16.846 -4.033 28.000 1.00 93.75 426 SER A C 1
ATOM 3270 O O . SER A 1 426 ? -17.100 -5.140 28.474 1.00 93.75 426 SER A O 1
ATOM 3272 N N . ASP A 1 427 ? -17.526 -3.500 26.988 1.00 96.88 427 ASP A N 1
ATOM 3273 C CA . ASP A 1 427 ? -18.722 -4.010 26.323 1.00 96.88 427 ASP A CA 1
ATOM 3274 C C . ASP A 1 427 ? -18.587 -4.033 24.777 1.00 96.88 427 ASP A C 1
ATOM 3276 O O . ASP A 1 427 ? -19.457 -3.504 24.076 1.00 96.88 427 ASP A O 1
ATOM 3280 N N . PRO A 1 428 ? -17.498 -4.597 24.206 1.00 97.31 428 PRO A N 1
ATOM 3281 C CA . PRO A 1 428 ? -17.253 -4.556 22.769 1.00 97.31 428 PRO A CA 1
ATOM 3282 C C . PRO A 1 428 ? -18.265 -5.403 21.987 1.00 97.31 428 PRO A C 1
ATOM 3284 O O . PRO A 1 428 ? -18.491 -6.572 22.292 1.00 97.31 428 PRO A O 1
ATOM 3287 N N . ILE A 1 429 ? -18.837 -4.823 20.933 1.00 97.94 429 ILE A N 1
ATOM 3288 C CA . ILE A 1 429 ? -19.821 -5.474 20.050 1.00 97.94 429 ILE A CA 1
ATOM 3289 C C . ILE A 1 429 ? -19.295 -5.770 18.639 1.00 97.94 429 ILE A C 1
ATOM 3291 O O . ILE A 1 429 ? -19.866 -6.597 17.932 1.00 97.94 429 ILE A O 1
ATOM 3295 N N . ALA A 1 430 ? -18.205 -5.116 18.242 1.00 97.19 430 ALA A N 1
ATOM 3296 C CA . ALA A 1 430 ? -17.468 -5.338 17.002 1.00 97.19 430 ALA A CA 1
ATOM 3297 C C . ALA A 1 430 ? -16.027 -4.823 17.167 1.00 97.19 430 ALA A C 1
ATOM 3299 O O . ALA A 1 430 ? -15.753 -4.040 18.078 1.00 97.19 430 ALA A O 1
ATOM 3300 N N . VAL A 1 431 ? -15.119 -5.195 16.262 1.00 96.12 431 VAL A N 1
ATOM 3301 C CA . VAL A 1 431 ? -13.777 -4.599 16.154 1.00 96.12 431 VAL A CA 1
ATOM 3302 C C . VAL A 1 431 ? -13.687 -3.731 14.900 1.00 96.12 431 VAL A C 1
ATOM 3304 O O . VAL A 1 431 ? -14.001 -4.191 13.803 1.00 96.12 431 VAL A O 1
ATOM 3307 N N . ALA A 1 432 ? -13.219 -2.493 15.059 1.00 94.50 432 ALA A N 1
ATOM 3308 C CA . ALA A 1 432 ? -12.772 -1.644 13.958 1.00 94.50 432 ALA A CA 1
ATOM 3309 C C . ALA A 1 432 ? -11.285 -1.897 13.676 1.00 94.50 432 ALA A C 1
ATOM 3311 O O . ALA A 1 432 ? -10.488 -2.030 14.607 1.00 94.50 432 ALA A O 1
ATOM 3312 N N . PHE A 1 433 ? -10.896 -1.947 12.398 1.00 92.69 433 PHE A N 1
ATOM 3313 C CA . PHE A 1 433 ? -9.503 -2.143 11.978 1.00 92.69 433 PHE A CA 1
ATOM 3314 C C . PHE A 1 433 ? -9.172 -1.301 10.731 1.00 92.69 433 PHE A C 1
ATOM 3316 O O . PHE A 1 433 ? -8.875 -1.828 9.660 1.00 92.69 433 PHE A O 1
ATOM 3323 N N . TRP A 1 434 ? -9.207 0.022 10.890 1.00 90.44 434 TRP A N 1
ATOM 3324 C CA . TRP A 1 434 ? -8.812 1.015 9.883 1.00 90.44 434 TRP A CA 1
ATOM 3325 C C . TRP A 1 434 ? -8.099 2.194 10.579 1.00 90.44 434 TRP A C 1
ATOM 3327 O O . TRP A 1 434 ? -8.411 2.467 11.743 1.00 90.44 434 TRP A O 1
ATOM 3337 N N . PRO A 1 435 ? -7.135 2.889 9.941 1.00 89.06 435 PRO A N 1
ATOM 3338 C CA . PRO A 1 435 ? -6.643 4.174 10.441 1.00 89.06 435 PRO A CA 1
ATOM 3339 C C . PRO A 1 435 ? -7.756 5.231 10.401 1.00 89.06 435 PRO A C 1
ATOM 3341 O O . PRO A 1 435 ? -8.733 5.072 9.678 1.00 89.06 435 PRO A O 1
ATOM 3344 N N . THR A 1 436 ? -7.578 6.365 11.085 1.00 89.06 436 THR A N 1
ATOM 3345 C CA . THR A 1 436 ? -8.394 7.555 10.793 1.00 89.06 436 THR A CA 1
ATOM 3346 C C . THR A 1 436 ? -8.193 7.965 9.331 1.00 89.06 436 THR A C 1
ATOM 3348 O O . THR A 1 436 ? -7.092 8.363 8.936 1.00 89.06 436 THR A O 1
ATOM 3351 N N . ASP A 1 437 ? -9.271 7.852 8.556 1.00 88.38 437 ASP A N 1
ATOM 3352 C CA . ASP A 1 437 ? -9.379 8.235 7.153 1.00 88.38 437 ASP A CA 1
ATOM 3353 C C . ASP A 1 437 ? -10.486 9.289 6.965 1.00 88.38 437 ASP A C 1
ATOM 3355 O O . ASP A 1 437 ? -11.684 9.019 7.107 1.00 88.38 437 ASP A O 1
ATOM 3359 N N . VAL A 1 438 ? -10.079 10.512 6.642 1.00 89.25 438 VAL A N 1
ATOM 3360 C CA . VAL A 1 438 ? -10.925 11.693 6.449 1.00 89.25 438 VAL A CA 1
ATOM 3361 C C . VAL A 1 438 ? -10.537 12.344 5.125 1.00 89.25 438 VAL A C 1
ATOM 3363 O O . VAL A 1 438 ? -9.371 12.664 4.892 1.00 89.25 438 VAL A O 1
ATOM 3366 N N . HIS A 1 439 ? -11.521 12.553 4.253 1.00 88.50 439 HIS A N 1
ATOM 3367 C CA . HIS A 1 439 ? -11.324 13.191 2.951 1.00 88.50 439 HIS A CA 1
ATOM 3368 C C . HIS A 1 439 ? -11.330 14.726 3.046 1.00 88.50 439 HIS A C 1
ATOM 3370 O O . HIS A 1 439 ? -11.677 15.311 4.073 1.00 88.50 439 HIS A O 1
ATOM 3376 N N . ILE A 1 440 ? -10.968 15.374 1.938 1.00 89.75 440 ILE A N 1
ATOM 3377 C CA . ILE A 1 440 ? -11.003 16.828 1.759 1.00 89.75 440 ILE A CA 1
ATOM 3378 C C . ILE A 1 440 ? -12.344 17.437 2.197 1.00 89.75 440 ILE A C 1
ATOM 3380 O O . ILE A 1 440 ? -13.413 16.994 1.778 1.00 89.75 440 ILE A O 1
ATOM 3384 N N . ALA A 1 441 ? -12.272 18.486 3.015 1.00 90.12 441 ALA A N 1
ATOM 3385 C CA . ALA A 1 441 ? -13.422 19.222 3.527 1.00 90.12 441 ALA A CA 1
ATOM 3386 C C . ALA A 1 441 ? -13.636 20.560 2.795 1.00 90.12 441 ALA A C 1
ATOM 3388 O O . ALA A 1 441 ? -14.773 20.964 2.540 1.00 90.12 441 ALA A O 1
ATOM 3389 N N . ARG A 1 442 ? -12.547 21.244 2.411 1.00 91.56 442 ARG A N 1
ATOM 3390 C CA . ARG A 1 442 ? -12.579 22.501 1.642 1.00 91.56 442 ARG A CA 1
ATOM 3391 C C . ARG A 1 442 ? -11.454 22.566 0.609 1.00 91.56 442 ARG A C 1
ATOM 3393 O O . ARG A 1 442 ? -10.391 21.991 0.816 1.00 91.56 442 ARG A O 1
ATOM 3400 N N . ARG A 1 443 ? -11.680 23.334 -0.459 1.00 93.19 443 ARG A N 1
ATOM 3401 C CA . ARG A 1 443 ? -10.665 23.787 -1.426 1.00 93.19 443 ARG A CA 1
ATOM 3402 C C . ARG A 1 443 ? -10.699 25.309 -1.440 1.00 93.19 443 ARG A C 1
ATOM 3404 O O . ARG A 1 443 ? -11.739 25.869 -1.774 1.00 93.19 443 ARG A O 1
ATOM 3411 N N . ILE A 1 444 ? -9.624 25.967 -1.017 1.00 93.88 444 ILE A N 1
ATOM 3412 C CA . ILE A 1 444 ? -9.565 27.418 -0.748 1.00 93.88 444 ILE A CA 1
ATOM 3413 C C . ILE A 1 444 ? -8.301 28.043 -1.354 1.00 93.88 444 ILE A C 1
ATOM 3415 O O . ILE A 1 444 ? -7.520 27.355 -2.010 1.00 93.88 444 ILE A O 1
ATOM 3419 N N . VAL A 1 445 ? -8.079 29.339 -1.118 1.00 94.94 445 VAL A N 1
ATOM 3420 C CA . VAL A 1 445 ? -6.808 30.009 -1.430 1.00 94.94 445 VAL A CA 1
ATOM 3421 C C . VAL A 1 445 ? -5.900 30.036 -0.199 1.00 94.94 445 VAL A C 1
ATOM 3423 O O . VAL A 1 445 ? -6.310 30.485 0.871 1.00 94.94 445 VAL A O 1
ATOM 3426 N N . LYS A 1 446 ? -4.640 29.618 -0.356 1.00 91.88 446 LYS A N 1
ATOM 3427 C CA . LYS A 1 446 ? -3.570 29.770 0.644 1.00 91.88 446 LYS A CA 1
ATOM 3428 C C . LYS A 1 446 ? -2.310 30.263 -0.067 1.00 91.88 446 LYS A C 1
ATOM 3430 O O . LYS A 1 446 ? -1.952 29.750 -1.117 1.00 91.88 446 LYS A O 1
ATOM 3435 N N . ASN A 1 447 ? -1.656 31.288 0.478 1.00 91.50 447 ASN A N 1
ATOM 3436 C CA . ASN A 1 447 ? -0.437 31.901 -0.082 1.00 91.50 447 ASN A CA 1
ATOM 3437 C C . ASN A 1 447 ? -0.536 32.378 -1.555 1.00 91.50 447 ASN A C 1
ATOM 3439 O O . ASN A 1 447 ? 0.487 32.610 -2.188 1.00 91.50 447 ASN A O 1
ATOM 3443 N N . GLY A 1 448 ? -1.752 32.563 -2.086 1.00 92.94 448 GLY A N 1
ATOM 3444 C CA . GLY A 1 448 ? -2.006 32.950 -3.481 1.00 92.94 448 GLY A CA 1
ATOM 3445 C C . GLY A 1 448 ? -2.389 31.796 -4.416 1.00 92.94 448 GLY A C 1
ATOM 3446 O O . GLY A 1 448 ? -2.839 32.072 -5.524 1.00 92.94 448 GLY A O 1
ATOM 3447 N N . PHE A 1 449 ? -2.292 30.543 -3.964 1.00 95.25 449 PHE A N 1
ATOM 3448 C CA . PHE A 1 449 ? -2.554 29.339 -4.760 1.00 95.25 449 PHE A CA 1
ATOM 3449 C C . PHE A 1 449 ? -3.746 28.526 -4.233 1.00 95.25 449 PHE A C 1
ATOM 3451 O O . PHE A 1 449 ? -4.211 28.733 -3.107 1.00 95.25 449 PHE A O 1
ATOM 3458 N N . VAL A 1 450 ? -4.253 27.607 -5.059 1.00 95.19 450 VAL A N 1
ATOM 3459 C CA . VAL A 1 450 ? -5.259 26.604 -4.671 1.00 95.19 450 VAL A CA 1
ATOM 3460 C C . VAL A 1 450 ? -4.688 25.681 -3.594 1.00 95.19 450 VAL A C 1
ATOM 3462 O O . VAL A 1 450 ? -3.577 25.178 -3.731 1.00 95.19 450 VAL A O 1
ATOM 3465 N N . TYR A 1 451 ? -5.461 25.432 -2.538 1.00 93.06 451 TYR A N 1
ATOM 3466 C CA . TYR A 1 451 ? -5.055 24.593 -1.415 1.00 93.06 451 TYR A CA 1
ATOM 3467 C C . TYR A 1 451 ? -6.220 23.765 -0.865 1.00 93.06 451 TYR A C 1
ATOM 3469 O O . TYR A 1 451 ? -7.281 24.304 -0.531 1.00 93.06 451 TYR A O 1
ATOM 3477 N N . ASP A 1 452 ? -5.983 22.463 -0.716 1.00 92.12 452 ASP A N 1
ATOM 3478 C CA . ASP A 1 452 ? -6.960 21.492 -0.229 1.00 92.12 452 ASP A CA 1
ATOM 3479 C C . ASP A 1 452 ? -6.813 21.262 1.287 1.00 92.12 452 ASP A C 1
ATOM 3481 O O . ASP A 1 452 ? -5.711 21.140 1.834 1.00 92.12 452 ASP A O 1
ATOM 3485 N N . GLU A 1 453 ? -7.938 21.241 2.005 1.00 89.69 453 GLU A N 1
ATOM 3486 C CA . GLU A 1 453 ? -7.988 21.311 3.469 1.00 89.69 453 GLU A CA 1
ATOM 3487 C C . GLU A 1 453 ? -8.903 20.256 4.090 1.00 89.69 453 GLU A C 1
ATOM 3489 O O . GLU A 1 453 ? -9.983 19.971 3.576 1.00 89.69 453 GLU A O 1
ATOM 3494 N N . GLY A 1 454 ? -8.474 19.704 5.228 1.00 88.44 454 GLY A N 1
ATOM 3495 C CA . GLY A 1 454 ? -9.232 18.740 6.034 1.00 88.44 454 GLY A CA 1
ATOM 3496 C C . GLY A 1 454 ? -8.770 17.285 5.909 1.00 88.44 454 GLY A C 1
ATOM 3497 O O . GLY A 1 454 ? -8.966 16.528 6.852 1.00 88.44 454 GLY A O 1
ATOM 3498 N N . SER A 1 455 ? -8.101 16.903 4.816 1.00 89.44 455 SER A N 1
ATOM 3499 C CA . SER A 1 455 ? -7.699 15.512 4.555 1.00 89.44 455 SER A CA 1
ATOM 3500 C C . SER A 1 455 ? -6.745 14.936 5.617 1.00 89.44 455 SER A C 1
ATOM 3502 O O . SER A 1 455 ? -5.692 15.515 5.908 1.00 89.44 455 SER A O 1
ATOM 3504 N N . ILE A 1 456 ? -7.067 13.754 6.150 1.00 87.88 456 ILE A N 1
ATOM 3505 C CA . ILE A 1 456 ? -6.251 13.001 7.113 1.00 87.88 456 ILE A CA 1
ATOM 3506 C C . ILE A 1 456 ? -6.271 11.520 6.730 1.00 87.88 456 ILE A C 1
ATOM 3508 O O . ILE A 1 456 ? -7.322 10.898 6.771 1.00 87.88 456 ILE A O 1
ATOM 3512 N N . PHE A 1 457 ? -5.115 10.933 6.430 1.00 87.06 457 PHE A N 1
ATOM 3513 C CA . PHE A 1 457 ? -4.973 9.482 6.280 1.00 87.06 457 PHE A CA 1
ATOM 3514 C C . PHE A 1 457 ? -3.645 9.046 6.892 1.00 87.06 457 PHE A C 1
ATOM 3516 O O . PHE A 1 457 ? -2.616 9.652 6.596 1.00 87.06 457 PHE A O 1
ATOM 3523 N N . LYS A 1 458 ? -3.669 8.037 7.776 1.00 77.06 458 LYS A N 1
ATOM 3524 C CA . LYS A 1 458 ? -2.484 7.483 8.477 1.00 77.06 458 LYS A CA 1
ATOM 3525 C C . LYS A 1 458 ? -1.618 8.512 9.249 1.00 77.06 458 LYS A C 1
ATOM 3527 O O . LYS A 1 458 ? -0.488 8.206 9.610 1.00 77.06 458 LYS A O 1
ATOM 3532 N N . GLN A 1 459 ? -2.137 9.710 9.539 1.00 70.75 459 GLN A N 1
ATOM 3533 C CA . GLN A 1 459 ? -1.408 10.801 10.205 1.00 70.75 459 GLN A CA 1
ATOM 3534 C C . GLN A 1 459 ? -1.763 10.944 11.688 1.00 70.75 459 GLN A C 1
ATOM 3536 O O . GLN A 1 459 ? -2.939 10.979 12.052 1.00 70.75 459 GLN A O 1
ATOM 3541 N N . GLY A 1 460 ? -0.746 11.168 12.521 1.00 67.19 460 GLY A N 1
ATOM 3542 C CA . GLY A 1 460 ? -0.867 11.305 13.973 1.00 67.19 460 GLY A CA 1
ATOM 3543 C C . GLY A 1 460 ? 0.001 10.265 14.685 1.00 67.19 460 GLY A C 1
ATOM 3544 O O . GLY A 1 460 ? 1.051 9.895 14.157 1.00 67.19 460 GLY A O 1
ATOM 3545 N N . PRO A 1 461 ? -0.408 9.784 15.871 1.00 66.69 461 PRO A N 1
ATOM 3546 C CA . PRO A 1 461 ? 0.178 8.593 16.476 1.00 66.69 461 PRO A CA 1
ATOM 3547 C C . PRO A 1 461 ? 0.104 7.377 15.540 1.00 66.69 461 PRO A C 1
ATOM 3549 O O . PRO A 1 461 ? -0.734 7.312 14.639 1.00 66.69 461 PRO A O 1
ATOM 3552 N N . ALA A 1 462 ? 0.923 6.358 15.816 1.00 79.88 462 ALA A N 1
ATOM 3553 C CA . ALA A 1 462 ? 0.655 5.020 15.296 1.00 79.88 462 ALA A CA 1
ATOM 3554 C C . ALA A 1 462 ? -0.737 4.547 15.759 1.00 79.88 462 ALA A C 1
ATOM 3556 O O . ALA A 1 462 ? -1.297 5.080 16.717 1.00 79.88 462 ALA A O 1
ATOM 3557 N N . TRP A 1 463 ? -1.301 3.539 15.098 1.00 86.56 463 TRP A N 1
ATOM 3558 C CA . TRP A 1 463 ? -2.686 3.117 15.313 1.00 86.56 463 TRP A CA 1
ATOM 3559 C C . TRP A 1 463 ? -2.829 1.584 15.309 1.00 86.56 463 TRP A C 1
ATOM 3561 O O . TRP A 1 463 ? -1.923 0.853 14.894 1.00 86.56 463 TRP A O 1
ATOM 3571 N N . GLN A 1 464 ? -3.954 1.092 15.825 1.00 88.69 464 GLN A N 1
ATOM 3572 C CA . GLN A 1 464 ? -4.254 -0.324 16.055 1.00 88.69 464 GLN A CA 1
ATOM 3573 C C . GLN A 1 464 ? -5.767 -0.598 15.937 1.00 88.69 464 GLN A C 1
ATOM 3575 O O . GLN A 1 464 ? -6.557 0.339 16.048 1.00 88.69 464 GLN A O 1
ATOM 3580 N N . PRO A 1 465 ? -6.199 -1.860 15.735 1.00 92.50 465 PRO A N 1
ATOM 3581 C CA . PRO A 1 465 ? -7.609 -2.213 15.872 1.00 92.50 465 PRO A CA 1
ATOM 3582 C C . PRO A 1 465 ? -8.111 -1.989 17.303 1.00 92.50 465 PRO A C 1
ATOM 3584 O O . PRO A 1 465 ? -7.354 -2.140 18.265 1.00 92.50 465 PRO A O 1
ATOM 3587 N N . PHE A 1 466 ? -9.401 -1.688 17.445 1.00 94.12 466 PHE A N 1
ATOM 3588 C CA . PHE A 1 466 ? -10.049 -1.435 18.734 1.00 94.12 466 PHE A CA 1
ATOM 3589 C C . PHE A 1 466 ? -11.487 -1.968 18.763 1.00 94.12 466 PHE A C 1
ATOM 3591 O O . PHE A 1 466 ? -12.138 -2.104 17.727 1.00 94.12 466 PHE A O 1
ATOM 3598 N N . GLY A 1 467 ? -11.981 -2.294 19.960 1.00 95.38 467 GLY A N 1
ATOM 3599 C CA . GLY A 1 467 ? -13.363 -2.730 20.166 1.00 95.38 467 GLY A CA 1
ATOM 3600 C C . GLY A 1 467 ? -14.328 -1.543 20.216 1.00 95.38 467 GLY A C 1
ATOM 3601 O O . GLY A 1 467 ? -14.111 -0.606 20.983 1.00 95.38 467 GLY A O 1
ATOM 3602 N N . ILE A 1 468 ? -15.403 -1.596 19.431 1.00 97.00 468 ILE A N 1
ATOM 3603 C CA . ILE A 1 468 ? -16.513 -0.637 19.472 1.00 97.00 468 ILE A CA 1
ATOM 3604 C C . ILE A 1 468 ? -17.445 -1.028 20.621 1.00 97.00 468 ILE A C 1
ATOM 3606 O O . ILE A 1 468 ? -17.984 -2.133 20.624 1.00 97.00 468 ILE A O 1
ATOM 3610 N N . SER A 1 469 ? -17.638 -0.126 21.584 1.00 97.00 469 SER A N 1
ATOM 3611 C CA . SER A 1 469 ? -18.551 -0.294 22.725 1.00 97.00 469 SER A CA 1
ATOM 3612 C C . SER A 1 469 ? -20.024 -0.344 22.302 1.00 97.00 469 SER A C 1
ATOM 3614 O O . SER A 1 469 ? -20.443 0.392 21.407 1.00 97.00 469 SER A O 1
ATOM 3616 N N . TYR A 1 470 ? -20.848 -1.124 23.009 1.00 98.25 470 TYR A N 1
ATOM 3617 C CA . TYR A 1 470 ? -22.309 -1.079 22.870 1.00 98.25 470 TYR A CA 1
ATOM 3618 C C . TYR A 1 470 ? -22.912 0.312 23.171 1.00 98.25 470 TYR A C 1
ATOM 3620 O O . TYR A 1 470 ? -23.941 0.696 22.608 1.00 98.25 470 TYR A O 1
ATOM 3628 N N . GLN A 1 471 ? -22.242 1.125 23.991 1.00 96.81 471 GLN A N 1
ATOM 3629 C CA . GLN A 1 471 ? -22.652 2.507 24.261 1.00 96.81 471 GLN A CA 1
ATOM 3630 C C . GLN A 1 471 ? -22.540 3.419 23.026 1.00 96.81 471 GLN A C 1
ATOM 3632 O O . GLN A 1 471 ? -23.193 4.462 22.996 1.00 96.81 471 GLN A O 1
ATOM 3637 N N . ALA A 1 472 ? -21.788 3.029 21.989 1.00 97.12 472 ALA A N 1
ATOM 3638 C CA . ALA A 1 472 ? -21.658 3.794 20.748 1.00 97.12 472 ALA A CA 1
ATOM 3639 C C . ALA A 1 472 ? -22.927 3.770 19.875 1.00 97.12 472 ALA A C 1
ATOM 3641 O O . ALA A 1 472 ? -23.191 4.737 19.166 1.00 97.12 472 ALA A O 1
ATOM 3642 N N . VAL A 1 473 ? -23.705 2.679 19.918 1.00 97.81 473 VAL A N 1
ATOM 3643 C CA . VAL A 1 473 ? -24.871 2.436 19.036 1.00 97.81 473 VAL A CA 1
ATOM 3644 C C . VAL A 1 473 ? -26.223 2.768 19.690 1.00 97.81 473 VAL A C 1
ATOM 3646 O O . VAL A 1 473 ? -27.274 2.585 19.073 1.00 97.81 473 VAL A O 1
ATOM 3649 N N . THR A 1 474 ? -26.212 3.239 20.942 1.00 97.62 474 THR A N 1
ATOM 3650 C CA . THR A 1 474 ? -27.404 3.523 21.761 1.00 97.62 474 THR A CA 1
ATOM 3651 C C . THR A 1 474 ? -27.527 5.024 22.081 1.00 97.62 474 THR A C 1
ATOM 3653 O O . THR A 1 474 ? -26.601 5.582 22.669 1.00 97.62 474 THR A O 1
ATOM 3656 N N . PRO A 1 475 ? -28.664 5.686 21.778 1.00 96.56 475 PRO A N 1
ATOM 3657 C CA . PRO A 1 475 ? -28.948 7.069 22.180 1.00 96.56 475 PRO A CA 1
ATOM 3658 C C . PRO A 1 475 ? -28.993 7.289 23.694 1.00 96.56 475 PRO A C 1
ATOM 3660 O O . PRO A 1 475 ? -29.007 6.341 24.486 1.00 96.56 475 PRO A O 1
ATOM 3663 N N . MET A 1 476 ? -29.084 8.552 24.112 1.00 96.62 476 MET A N 1
ATOM 3664 C CA . MET A 1 476 ? -29.339 8.891 25.512 1.00 96.62 476 MET A CA 1
ATOM 3665 C C . MET A 1 476 ? -30.786 8.531 25.906 1.00 96.62 476 MET A C 1
ATOM 3667 O O . MET A 1 476 ? -31.734 8.733 25.144 1.00 96.62 476 MET A O 1
ATOM 3671 N N . ARG A 1 477 ? -30.979 7.978 27.113 1.00 95.38 477 ARG A N 1
ATOM 3672 C CA . ARG A 1 477 ? -32.277 7.418 27.556 1.00 95.38 477 ARG A CA 1
ATOM 3673 C C . ARG A 1 477 ? -33.401 8.461 27.643 1.00 95.38 477 ARG A C 1
ATOM 3675 O O . ARG A 1 477 ? -34.566 8.139 27.423 1.00 95.38 477 ARG A O 1
ATOM 3682 N N . ASN A 1 478 ? -33.053 9.702 27.975 1.00 95.44 478 ASN A N 1
ATOM 3683 C CA . ASN A 1 478 ? -33.956 10.858 27.999 1.00 95.44 478 ASN A CA 1
ATOM 3684 C C . ASN A 1 478 ? -34.426 11.292 26.598 1.00 95.44 478 ASN A C 1
ATOM 3686 O O . ASN A 1 478 ? -35.372 12.070 26.507 1.00 95.44 478 ASN A O 1
ATOM 3690 N N . GLU A 1 479 ? -33.807 10.782 25.532 1.00 96.12 479 GLU A N 1
ATOM 3691 C CA . GLU A 1 479 ? -34.213 11.016 24.147 1.00 96.12 479 GLU A CA 1
ATOM 3692 C C . GLU A 1 479 ? -35.023 9.830 23.620 1.00 96.12 479 GLU A C 1
ATOM 3694 O O . GLU A 1 479 ? -36.207 9.988 23.312 1.00 96.12 479 GLU A O 1
ATOM 3699 N N . THR A 1 480 ? -34.428 8.631 23.566 1.00 97.06 480 THR A N 1
ATOM 3700 C CA . THR A 1 480 ? -35.107 7.407 23.102 1.00 97.06 480 THR A CA 1
ATOM 3701 C C . THR A 1 480 ? -34.673 6.149 23.846 1.00 97.06 480 THR A C 1
ATOM 3703 O O . THR A 1 480 ? -33.480 5.920 24.030 1.00 97.06 480 THR A O 1
ATOM 3706 N N . THR A 1 481 ? -35.629 5.283 24.191 1.00 98.19 481 THR A N 1
ATOM 3707 C CA . THR A 1 481 ? -35.396 4.033 24.946 1.00 98.19 481 THR A CA 1
ATOM 3708 C C . THR A 1 481 ? -35.398 2.752 24.106 1.00 98.19 481 THR A C 1
ATOM 3710 O O . THR A 1 481 ? -35.030 1.689 24.600 1.00 98.19 481 THR A O 1
ATOM 3713 N N . ASN A 1 482 ? -35.817 2.821 22.840 1.00 98.44 482 ASN A N 1
ATOM 3714 C CA . ASN A 1 482 ? -35.984 1.650 21.971 1.00 98.44 482 ASN A CA 1
ATOM 3715 C C . ASN A 1 482 ? -35.499 1.863 20.525 1.00 98.44 482 ASN A C 1
ATOM 3717 O O . ASN A 1 482 ? -36.001 1.212 19.614 1.00 98.44 482 ASN A O 1
ATOM 3721 N N . LEU A 1 483 ? -34.536 2.763 20.319 1.00 98.56 483 LEU A N 1
ATOM 3722 C CA . LEU A 1 483 ? -33.915 3.056 19.024 1.00 98.56 483 LEU A CA 1
ATOM 3723 C C . LEU A 1 483 ? -32.399 2.836 19.116 1.00 98.56 483 LEU A C 1
ATOM 3725 O O . LEU A 1 483 ? -31.798 3.161 20.136 1.00 98.56 483 LEU A O 1
ATOM 3729 N N . MET A 1 484 ? -31.784 2.286 18.070 1.00 98.62 484 MET A N 1
ATOM 3730 C CA . MET A 1 484 ? -30.332 2.087 17.941 1.00 98.62 484 MET A CA 1
ATOM 3731 C C . MET A 1 484 ? -29.868 2.404 16.513 1.00 98.62 484 MET A C 1
ATOM 3733 O O . MET A 1 484 ? -30.693 2.452 15.601 1.00 98.62 484 MET A O 1
ATOM 3737 N N . SER A 1 485 ? -28.560 2.567 16.296 1.00 98.00 485 SER A N 1
ATOM 3738 C CA . SER A 1 485 ? -27.990 2.691 14.945 1.00 98.00 485 SER A CA 1
ATOM 3739 C C . SER A 1 485 ? -26.610 2.033 14.816 1.00 98.00 485 SER A C 1
ATOM 3741 O O . SER A 1 485 ? -25.732 2.330 15.625 1.00 98.00 485 SER A O 1
ATOM 3743 N N . PRO A 1 486 ? -26.380 1.168 13.804 1.00 97.12 486 PRO A N 1
ATOM 3744 C CA . PRO A 1 486 ? -25.055 0.641 13.483 1.00 97.12 486 PRO A CA 1
ATOM 3745 C C . PRO A 1 486 ? -24.217 1.582 12.596 1.00 97.12 486 PRO A C 1
ATOM 3747 O O . PRO A 1 486 ? -23.018 1.356 12.459 1.00 97.12 486 PRO A O 1
ATOM 3750 N N . THR A 1 487 ? -24.820 2.604 11.977 1.00 95.25 487 THR A N 1
ATOM 3751 C CA . THR A 1 487 ? -24.170 3.520 11.018 1.00 95.25 487 THR A CA 1
ATOM 3752 C C . THR A 1 487 ? -23.864 4.894 11.615 1.00 95.25 487 THR A C 1
ATOM 3754 O O . THR A 1 487 ? -22.783 5.438 11.378 1.00 95.25 487 THR A O 1
ATOM 3757 N N . VAL A 1 488 ? -24.783 5.446 12.416 1.00 95.19 488 VAL A N 1
ATOM 3758 C CA . VAL A 1 488 ? -24.676 6.766 13.054 1.00 95.19 488 VAL A CA 1
ATOM 3759 C C . VAL A 1 488 ? -24.516 6.590 14.563 1.00 95.19 488 VAL A C 1
ATOM 3761 O O . VAL A 1 488 ? -25.476 6.450 15.316 1.00 95.19 488 VAL A O 1
ATOM 3764 N N . MET A 1 489 ? -23.256 6.572 14.994 1.00 94.69 489 MET A N 1
ATOM 3765 C CA . MET A 1 489 ? -22.831 6.269 16.365 1.00 94.69 489 MET A CA 1
ATOM 3766 C C . MET A 1 489 ? -22.433 7.519 17.161 1.00 94.69 489 MET A C 1
ATOM 3768 O O . MET A 1 489 ? -22.283 8.606 16.600 1.00 94.69 489 MET A O 1
ATOM 3772 N N . ALA A 1 490 ? -22.216 7.354 18.469 1.00 96.56 490 ALA A N 1
ATOM 3773 C CA . ALA A 1 490 ? -21.594 8.349 19.343 1.00 96.56 490 ALA A CA 1
ATOM 3774 C C . ALA A 1 490 ? -20.069 8.383 19.124 1.00 96.56 490 ALA A C 1
ATOM 3776 O O . ALA A 1 490 ? -19.307 7.608 19.711 1.00 96.56 490 ALA A O 1
ATOM 3777 N N . VAL A 1 491 ? -19.625 9.254 18.216 1.00 95.75 491 VAL A N 1
ATOM 3778 C CA . VAL A 1 491 ? -18.251 9.292 17.691 1.00 95.75 491 VAL A CA 1
ATOM 3779 C C . VAL A 1 491 ? -17.890 10.689 17.165 1.00 95.75 491 VAL A C 1
ATOM 3781 O O . VAL A 1 491 ? -18.746 11.386 16.621 1.00 95.75 491 VAL A O 1
ATOM 3784 N N . SER A 1 492 ? -16.632 11.114 17.320 1.00 94.75 492 SER A N 1
ATOM 3785 C CA . SER A 1 492 ? -16.138 12.382 16.755 1.00 94.75 492 SER A CA 1
ATOM 3786 C C . SER A 1 492 ? -15.920 12.301 15.239 1.00 94.75 492 SER A C 1
ATOM 3788 O O . SER A 1 492 ? -15.830 11.210 14.676 1.00 94.75 492 SER A O 1
ATOM 3790 N N . HIS A 1 493 ? -15.763 13.444 14.564 1.00 93.25 493 HIS A N 1
ATOM 3791 C CA . HIS A 1 493 ? -15.398 13.504 13.141 1.00 93.25 493 HIS A CA 1
ATOM 3792 C C . HIS A 1 493 ? -14.164 12.640 12.801 1.00 93.25 493 HIS A C 1
ATOM 3794 O O . HIS A 1 493 ? -14.156 11.917 11.804 1.00 93.25 493 HIS A O 1
ATOM 3800 N N . LEU A 1 494 ? -13.133 12.652 13.658 1.00 91.44 494 LEU A N 1
ATOM 3801 C CA . LEU A 1 494 ? -11.906 11.874 13.441 1.00 91.44 494 LEU A CA 1
ATOM 3802 C C . LEU A 1 494 ? -12.032 10.403 13.853 1.00 91.44 494 LEU A C 1
ATOM 3804 O O . LEU A 1 494 ? -11.416 9.537 13.224 1.00 91.44 494 LEU A O 1
ATOM 3808 N N . GLY A 1 495 ? -12.835 10.110 14.879 1.00 92.06 495 GLY A N 1
ATOM 3809 C CA . GLY A 1 495 ? -13.199 8.739 15.227 1.00 92.06 495 GLY A CA 1
ATOM 3810 C C . GLY A 1 495 ? -14.008 8.067 14.113 1.00 92.06 495 GLY A C 1
ATOM 3811 O O . GLY A 1 495 ? -13.793 6.889 13.825 1.00 92.06 495 GLY A O 1
ATOM 3812 N N . TYR A 1 496 ? -14.886 8.816 13.428 1.00 93.31 496 TYR A N 1
ATOM 3813 C CA . TYR A 1 496 ? -15.752 8.270 12.380 1.00 93.31 496 TYR A CA 1
ATOM 3814 C C . TYR A 1 496 ? -14.935 7.707 11.218 1.00 93.31 496 TYR A C 1
ATOM 3816 O O . TYR A 1 496 ? -15.185 6.590 10.763 1.00 93.31 496 TYR A O 1
ATOM 3824 N N . GLY A 1 497 ? -13.868 8.418 10.838 1.00 89.88 497 GLY A N 1
ATOM 3825 C CA . GLY A 1 497 ? -12.904 7.991 9.825 1.00 89.88 497 GLY A CA 1
ATOM 3826 C C . GLY A 1 497 ? -12.206 6.651 10.092 1.00 89.88 497 GLY A C 1
ATOM 3827 O O . GLY A 1 497 ? -11.629 6.108 9.159 1.00 89.88 497 GLY A O 1
ATOM 3828 N N . ALA A 1 498 ? -12.256 6.102 11.314 1.00 89.25 498 ALA A N 1
ATOM 3829 C CA . ALA A 1 498 ? -11.698 4.787 11.654 1.00 89.25 498 ALA A CA 1
ATOM 3830 C C . ALA A 1 498 ? -12.756 3.664 11.778 1.00 89.25 498 ALA A C 1
ATOM 3832 O O . ALA A 1 498 ? -12.393 2.487 11.810 1.00 89.25 498 ALA A O 1
ATOM 3833 N N . VAL A 1 499 ? -14.055 3.997 11.845 1.00 92.38 499 VAL A N 1
ATOM 3834 C CA . VAL A 1 499 ? -15.157 3.016 11.985 1.00 92.38 499 VAL A CA 1
ATOM 3835 C C . VAL A 1 499 ? -16.012 2.847 10.726 1.00 92.38 499 VAL A C 1
ATOM 3837 O O . VAL A 1 499 ? -16.627 1.795 10.567 1.00 92.38 499 VAL A O 1
ATOM 3840 N N . ARG A 1 500 ? -16.040 3.838 9.824 1.00 89.75 500 ARG A N 1
ATOM 3841 C CA . ARG A 1 500 ? -16.979 3.964 8.686 1.00 89.75 500 ARG A CA 1
ATOM 3842 C C . ARG A 1 500 ? -16.787 2.998 7.496 1.00 89.75 500 ARG A C 1
ATOM 3844 O O . ARG A 1 500 ? -17.013 3.380 6.351 1.00 89.75 500 ARG A O 1
ATOM 3851 N N . ILE A 1 501 ? -16.322 1.775 7.743 1.00 90.94 501 ILE A N 1
ATOM 3852 C CA . ILE A 1 501 ? -16.061 0.767 6.704 1.00 90.94 501 ILE A CA 1
ATOM 3853 C C . ILE A 1 501 ? -17.229 -0.223 6.639 1.00 90.94 501 ILE A C 1
ATOM 3855 O O . ILE A 1 501 ? -17.722 -0.676 7.670 1.00 90.94 501 ILE A O 1
ATOM 3859 N N . GLU A 1 502 ? -17.648 -0.602 5.430 1.00 92.50 502 GLU A N 1
ATOM 3860 C CA . GLU A 1 502 ? -18.848 -1.420 5.193 1.00 92.50 502 GLU A CA 1
ATOM 3861 C C . GLU A 1 502 ? -18.869 -2.744 5.984 1.00 92.50 502 GLU A C 1
ATOM 3863 O O . GLU A 1 502 ? -19.908 -3.109 6.528 1.00 92.50 502 GLU A O 1
ATOM 3868 N N . ASN A 1 503 ? -17.739 -3.453 6.140 1.00 93.50 503 ASN A N 1
ATOM 3869 C CA . ASN A 1 503 ? -17.710 -4.675 6.960 1.00 93.50 503 ASN A CA 1
ATOM 3870 C C . ASN A 1 503 ? -17.890 -4.381 8.463 1.00 93.50 503 ASN A C 1
ATOM 3872 O O . ASN A 1 503 ? -18.479 -5.193 9.175 1.00 93.50 503 ASN A O 1
ATOM 3876 N N . THR A 1 504 ? -17.431 -3.223 8.948 1.00 95.88 504 THR A N 1
ATOM 3877 C CA . THR A 1 504 ? -17.679 -2.763 10.321 1.00 95.88 504 THR A CA 1
ATOM 3878 C C . THR A 1 504 ? -19.164 -2.459 10.513 1.00 95.88 504 THR A C 1
ATOM 3880 O O . THR A 1 504 ? -19.742 -2.890 11.508 1.00 95.88 504 THR A O 1
ATOM 3883 N N . PHE A 1 505 ? -19.818 -1.811 9.542 1.00 97.25 505 PHE A N 1
ATOM 3884 C CA . PHE A 1 505 ? -21.268 -1.595 9.578 1.00 97.25 505 PHE A CA 1
ATOM 3885 C C . PHE A 1 505 ? -22.059 -2.913 9.542 1.00 97.25 505 PHE A C 1
ATOM 3887 O O . PHE A 1 505 ? -22.989 -3.057 10.333 1.00 97.25 505 PHE A O 1
ATOM 3894 N N . MET A 1 506 ? -21.665 -3.914 8.741 1.00 98.12 506 MET A N 1
ATOM 3895 C CA . MET A 1 506 ? -22.280 -5.256 8.784 1.00 98.12 506 MET A CA 1
ATOM 3896 C C . MET A 1 506 ? -22.131 -5.918 10.166 1.00 98.12 506 MET A C 1
ATOM 3898 O O . MET A 1 506 ? -23.106 -6.448 10.704 1.00 98.12 506 MET A O 1
ATOM 3902 N N . ASN A 1 507 ? -20.934 -5.858 10.767 1.00 98.12 507 ASN A N 1
ATOM 3903 C CA . ASN A 1 507 ? -20.677 -6.379 12.116 1.00 98.12 507 ASN A CA 1
ATOM 3904 C C . ASN A 1 507 ? -21.579 -5.696 13.163 1.00 98.12 507 ASN A C 1
ATOM 3906 O O . ASN A 1 507 ? -22.178 -6.359 14.010 1.00 98.12 507 ASN A O 1
ATOM 3910 N N . LEU A 1 508 ? -21.702 -4.367 13.092 1.00 98.56 508 LEU A N 1
ATOM 3911 C CA . LEU A 1 508 ? -22.535 -3.578 13.999 1.00 98.56 508 LEU A CA 1
ATOM 3912 C C . LEU A 1 508 ? -24.029 -3.833 13.774 1.00 98.56 508 LEU A C 1
ATOM 3914 O O . LEU A 1 508 ? -24.766 -3.955 14.747 1.00 98.56 508 LEU A O 1
ATOM 3918 N N . GLY A 1 509 ? -24.476 -3.987 12.526 1.00 98.50 509 GLY A N 1
ATOM 3919 C CA . GLY A 1 509 ? -25.848 -4.374 12.190 1.00 98.50 509 GLY A CA 1
ATOM 3920 C C . GLY A 1 509 ? -26.221 -5.720 12.809 1.00 98.50 509 GLY A C 1
ATOM 3921 O O . GLY A 1 509 ? -27.245 -5.838 13.487 1.00 98.50 509 GLY A O 1
ATOM 3922 N N . GLN A 1 510 ? -25.332 -6.711 12.682 1.00 98.56 510 GLN A N 1
ATOM 3923 C CA . GLN A 1 510 ? -25.477 -8.001 13.355 1.00 98.56 510 GLN A CA 1
ATOM 3924 C C . GLN A 1 510 ? -25.576 -7.843 14.883 1.00 98.56 510 GLN A C 1
ATOM 3926 O O . GLN A 1 510 ? -26.427 -8.469 15.521 1.00 98.56 510 GLN A O 1
ATOM 3931 N N . ALA A 1 511 ? -24.737 -6.998 15.486 1.00 98.69 511 ALA A N 1
ATOM 3932 C CA . ALA A 1 511 ? -24.729 -6.820 16.932 1.00 98.69 511 ALA A CA 1
ATOM 3933 C C . ALA A 1 511 ? -25.962 -6.079 17.473 1.00 98.69 511 ALA A C 1
ATOM 3935 O O . ALA A 1 511 ? -26.542 -6.499 18.477 1.00 98.69 511 ALA A O 1
ATOM 3936 N N . VAL A 1 512 ? -26.410 -5.029 16.781 1.00 98.62 512 VAL A N 1
ATOM 3937 C CA . VAL A 1 512 ? -27.636 -4.283 17.097 1.00 98.62 512 VAL A CA 1
ATOM 3938 C C . VAL A 1 512 ? -28.869 -5.190 16.973 1.00 98.62 512 VAL A C 1
ATOM 3940 O O . VAL A 1 512 ? -29.760 -5.122 17.819 1.00 98.62 512 VAL A O 1
ATOM 3943 N N . ALA A 1 513 ? -28.897 -6.116 16.009 1.00 98.75 513 ALA A N 1
ATOM 3944 C CA . ALA A 1 513 ? -29.939 -7.140 15.903 1.00 98.75 513 ALA A CA 1
ATOM 3945 C C . ALA A 1 513 ? -29.969 -8.115 17.097 1.00 98.75 513 ALA A C 1
ATOM 3947 O O . ALA A 1 513 ? -31.041 -8.400 17.641 1.00 98.75 513 ALA A O 1
ATOM 3948 N N . TYR A 1 514 ? -28.807 -8.598 17.554 1.00 98.75 514 TYR A N 1
ATOM 3949 C CA . TYR A 1 514 ? -28.731 -9.403 18.778 1.00 98.75 514 TYR A CA 1
ATOM 3950 C C . TYR A 1 514 ? -29.192 -8.615 20.010 1.00 98.75 514 TYR A C 1
ATOM 3952 O O . TYR A 1 514 ? -29.953 -9.151 20.820 1.00 98.75 514 TYR A O 1
ATOM 3960 N N . ALA A 1 515 ? -28.786 -7.349 20.135 1.00 98.81 515 ALA A N 1
ATOM 3961 C CA . ALA A 1 515 ? -29.196 -6.474 21.229 1.00 98.81 515 ALA A CA 1
ATOM 3962 C C . ALA A 1 515 ? -30.711 -6.215 21.228 1.00 98.81 515 ALA A C 1
ATOM 3964 O O . ALA A 1 515 ? -31.349 -6.340 22.271 1.00 98.81 515 ALA A O 1
ATOM 3965 N N . ALA A 1 516 ? -31.308 -5.960 20.059 1.00 98.81 516 ALA A N 1
ATOM 3966 C CA . ALA A 1 516 ? -32.751 -5.797 19.899 1.00 98.81 516 ALA A CA 1
ATOM 3967 C C . ALA A 1 516 ? -33.517 -7.058 20.332 1.00 98.81 516 ALA A C 1
ATOM 3969 O O . ALA A 1 516 ? -34.493 -6.959 21.073 1.00 98.81 516 ALA A O 1
ATOM 3970 N N . SER A 1 517 ? -33.051 -8.257 19.956 1.00 98.56 517 SER A N 1
ATOM 3971 C CA . SER A 1 517 ? -33.677 -9.504 20.420 1.00 98.56 517 SER A CA 1
ATOM 3972 C C . SER A 1 517 ? -33.574 -9.673 21.942 1.00 98.56 517 SER A C 1
ATOM 3974 O O . SER A 1 517 ? -34.560 -10.045 22.574 1.00 98.56 517 SER A O 1
ATOM 3976 N N . VAL A 1 518 ? -32.429 -9.347 22.560 1.00 98.69 518 VAL A N 1
ATOM 3977 C CA . VAL A 1 518 ? -32.281 -9.392 24.030 1.00 98.69 518 VAL A CA 1
ATOM 3978 C C . VAL A 1 518 ? -33.200 -8.375 24.718 1.00 98.69 518 VAL A C 1
ATOM 3980 O O . VAL A 1 518 ? -33.860 -8.737 25.692 1.00 98.69 518 VAL A O 1
ATOM 3983 N N . ALA A 1 519 ? -33.309 -7.148 24.196 1.00 98.62 519 ALA A N 1
ATOM 3984 C CA . ALA A 1 519 ? -34.216 -6.119 24.710 1.00 98.62 519 ALA A CA 1
ATOM 3985 C C . ALA A 1 519 ? -35.682 -6.591 24.698 1.00 98.62 519 ALA A C 1
ATOM 3987 O O . ALA A 1 519 ? -36.376 -6.483 25.709 1.00 98.62 519 ALA A O 1
ATOM 3988 N N . LEU A 1 520 ? -36.129 -7.201 23.593 1.00 98.38 520 LEU A N 1
ATOM 3989 C CA . LEU A 1 520 ? -37.477 -7.767 23.447 1.00 98.38 520 LEU A CA 1
ATOM 3990 C C . LEU A 1 520 ? -37.740 -8.952 24.392 1.00 98.38 520 LEU A C 1
ATOM 3992 O O . LEU A 1 520 ? -38.820 -9.059 24.974 1.00 98.38 520 LEU A O 1
ATOM 3996 N N . GLU A 1 521 ? -36.766 -9.851 24.553 1.00 98.06 521 GLU A N 1
ATOM 3997 C CA . GLU A 1 521 ? -36.889 -11.046 25.401 1.00 98.06 521 GLU A CA 1
ATOM 3998 C C . GLU A 1 521 ? -36.912 -10.704 26.891 1.00 98.06 521 GLU A C 1
ATOM 4000 O O . GLU A 1 521 ? -37.721 -11.252 27.640 1.00 98.06 521 GLU A O 1
ATOM 4005 N N . MET A 1 522 ? -36.039 -9.790 27.318 1.00 98.00 522 MET A N 1
ATOM 4006 C CA . MET A 1 522 ? -35.930 -9.361 28.713 1.00 98.00 522 MET A CA 1
ATOM 4007 C C . MET A 1 522 ? -36.899 -8.223 29.065 1.00 98.00 522 MET A C 1
ATOM 4009 O O . MET A 1 522 ? -37.108 -7.957 30.247 1.00 98.00 522 MET A O 1
ATOM 4013 N N . ARG A 1 523 ? -37.528 -7.599 28.056 1.00 97.31 523 ARG A N 1
ATOM 4014 C CA . ARG A 1 523 ? -38.432 -6.438 28.160 1.00 97.31 523 ARG A CA 1
ATOM 4015 C C . ARG A 1 523 ? -37.779 -5.245 28.857 1.00 97.31 523 ARG A C 1
ATOM 4017 O O . ARG A 1 523 ? -38.344 -4.666 29.783 1.00 97.31 523 ARG A O 1
ATOM 4024 N N . VAL A 1 524 ? -36.581 -4.908 28.394 1.00 98.25 524 VAL A N 1
ATOM 4025 C CA . VAL A 1 524 ? -35.764 -3.797 28.894 1.00 98.25 524 VAL A CA 1
ATOM 4026 C C . VAL A 1 524 ? -35.569 -2.735 27.809 1.00 98.25 524 VAL A C 1
ATOM 4028 O O . VAL A 1 524 ? -35.683 -3.041 26.620 1.00 98.25 524 VAL A O 1
ATOM 4031 N N . ASP A 1 525 ? -35.271 -1.498 28.212 1.00 98.38 525 ASP A N 1
ATOM 4032 C CA . ASP A 1 525 ? -34.806 -0.456 27.289 1.00 98.38 525 ASP A CA 1
ATOM 4033 C C . ASP A 1 525 ? -33.490 -0.905 26.622 1.00 98.38 525 ASP A C 1
ATOM 4035 O O . ASP A 1 525 ? -32.738 -1.701 27.192 1.00 98.38 525 ASP A O 1
ATOM 4039 N N . VAL A 1 526 ? -33.153 -0.382 25.439 1.00 98.19 526 VAL A N 1
ATOM 4040 C CA . VAL A 1 526 ? -31.910 -0.790 24.748 1.00 98.19 526 VAL A CA 1
ATOM 4041 C C . VAL A 1 526 ? -30.664 -0.465 25.578 1.00 98.19 526 VAL A C 1
ATOM 4043 O O . VAL A 1 526 ? -29.727 -1.252 25.617 1.00 98.19 526 VAL A O 1
ATOM 4046 N N . GLN A 1 527 ? -30.684 0.623 26.353 1.00 97.62 527 GLN A N 1
ATOM 4047 C CA . GLN A 1 527 ? -29.601 0.983 27.274 1.00 97.62 527 GLN A CA 1
ATOM 4048 C C . GLN A 1 527 ? -29.441 0.018 28.471 1.00 97.62 527 GLN A C 1
ATOM 4050 O O . GLN A 1 527 ? -28.424 0.081 29.156 1.00 97.62 527 GLN A O 1
ATOM 4055 N N . ASP A 1 528 ? -30.415 -0.861 28.734 1.00 97.88 528 ASP A N 1
ATOM 4056 C CA . ASP A 1 528 ? -30.404 -1.842 29.833 1.00 97.88 528 ASP A CA 1
ATOM 4057 C C . ASP A 1 528 ? -30.078 -3.275 29.375 1.00 97.88 528 ASP A C 1
ATOM 4059 O O . ASP A 1 528 ? -30.073 -4.196 30.197 1.00 97.88 528 ASP A O 1
ATOM 4063 N N . VAL A 1 529 ? -29.809 -3.497 28.081 1.00 98.50 529 VAL A N 1
ATOM 4064 C CA . VAL A 1 529 ? -29.427 -4.811 27.537 1.00 98.50 529 VAL A CA 1
ATOM 4065 C C . VAL A 1 529 ? -28.173 -5.328 28.262 1.00 98.50 529 VAL A C 1
ATOM 4067 O O . VAL A 1 529 ? -27.094 -4.751 28.102 1.00 98.50 529 VAL A O 1
ATOM 4070 N N . PRO A 1 530 ? -28.249 -6.422 29.051 1.00 98.00 530 PRO A N 1
ATOM 4071 C CA . PRO A 1 530 ? -27.110 -6.841 29.857 1.00 98.00 530 PRO A CA 1
ATOM 4072 C C . PRO A 1 530 ? -25.981 -7.357 28.965 1.00 98.00 530 PRO A C 1
ATOM 4074 O O . PRO A 1 530 ? -26.136 -8.378 28.288 1.00 98.00 530 PRO A O 1
ATOM 4077 N N . TYR A 1 531 ? -24.819 -6.697 28.990 1.00 98.31 531 TYR A N 1
ATOM 4078 C CA . TYR A 1 531 ? -23.695 -7.084 28.131 1.00 98.31 531 TYR A CA 1
ATOM 4079 C C . TYR A 1 531 ? -23.215 -8.530 28.377 1.00 98.31 531 TYR A C 1
ATOM 4081 O O . TYR A 1 531 ? -22.787 -9.206 27.448 1.00 98.31 531 TYR A O 1
ATOM 4089 N N . SER A 1 532 ? -23.393 -9.071 29.587 1.00 97.56 532 SER A N 1
ATOM 4090 C CA . SER A 1 532 ? -23.140 -10.491 29.883 1.00 97.56 532 SER A CA 1
ATOM 4091 C C . SER A 1 532 ? -24.017 -11.465 29.078 1.00 97.56 532 SER A C 1
ATOM 4093 O O . SER A 1 532 ? -23.597 -12.593 28.832 1.00 97.56 532 SER A O 1
ATOM 4095 N N . VAL A 1 533 ? -25.208 -11.044 28.640 1.00 98.38 533 VAL A N 1
ATOM 4096 C CA . VAL A 1 533 ? -26.098 -11.810 27.751 1.00 98.38 533 VAL A CA 1
ATOM 4097 C C . VAL A 1 533 ? -25.792 -11.498 26.284 1.00 98.38 533 VAL A C 1
ATOM 4099 O O . VAL A 1 533 ? -25.712 -12.419 25.471 1.00 98.38 533 VAL A O 1
ATOM 4102 N N . LEU A 1 534 ? -25.587 -10.220 25.942 1.00 98.44 534 LEU A N 1
ATOM 4103 C CA . LEU A 1 534 ? -25.284 -9.789 24.573 1.00 98.44 534 LEU A CA 1
ATOM 4104 C C . LEU A 1 534 ? -23.938 -10.347 24.085 1.00 98.44 534 LEU A C 1
ATOM 4106 O O . LEU A 1 534 ? -23.905 -11.088 23.105 1.00 98.44 534 LEU A O 1
ATOM 4110 N N . GLY A 1 535 ? -22.847 -10.077 24.804 1.00 97.62 535 GLY A N 1
ATOM 4111 C CA . GLY A 1 535 ? -21.503 -10.572 24.492 1.00 97.62 535 GLY A CA 1
ATOM 4112 C C . GLY A 1 535 ? -21.426 -12.100 24.436 1.00 97.62 535 GLY A C 1
ATOM 4113 O O . GLY A 1 535 ? -20.743 -12.646 23.572 1.00 97.62 535 GLY A O 1
ATOM 4114 N N . ALA A 1 536 ? -22.190 -12.812 25.273 1.00 97.69 536 ALA A N 1
ATOM 4115 C CA . ALA A 1 536 ? -22.303 -14.270 25.199 1.00 97.69 536 ALA A CA 1
ATOM 4116 C C . ALA A 1 536 ? -22.977 -14.754 23.901 1.00 97.69 536 ALA A C 1
ATOM 4118 O O . ALA A 1 536 ? -22.503 -15.715 23.294 1.00 97.69 536 ALA A O 1
ATOM 4119 N N . ARG A 1 537 ? -24.041 -14.082 23.430 1.00 97.81 537 ARG A N 1
ATOM 4120 C CA . ARG A 1 537 ? -24.684 -14.390 22.136 1.00 97.81 537 ARG A CA 1
ATOM 4121 C C . ARG A 1 537 ? -23.780 -14.063 20.952 1.00 97.81 537 ARG A C 1
ATOM 4123 O O . ARG A 1 537 ? -23.670 -14.880 20.045 1.00 97.81 537 ARG A O 1
ATOM 4130 N N . LEU A 1 538 ? -23.100 -12.919 20.989 1.00 97.62 538 LEU A N 1
ATOM 4131 C CA . LEU A 1 538 ? -22.145 -12.507 19.958 1.00 97.62 538 LEU A CA 1
ATOM 4132 C C . LEU A 1 538 ? -20.950 -13.471 19.878 1.00 97.62 538 LEU A C 1
ATOM 4134 O O . LEU A 1 538 ? -20.574 -13.899 18.789 1.00 97.62 538 LEU A O 1
ATOM 4138 N N . SER A 1 539 ? -20.426 -13.907 21.025 1.00 95.31 539 SER A N 1
ATOM 4139 C CA . SER A 1 539 ? -19.362 -14.918 21.093 1.00 95.31 539 SER A CA 1
ATOM 4140 C C . SER A 1 539 ? -19.836 -16.275 20.556 1.00 95.31 539 SER A C 1
ATOM 4142 O O . SER A 1 539 ? -19.131 -16.907 19.777 1.00 95.31 539 SER A O 1
ATOM 4144 N N . ALA A 1 540 ? -21.058 -16.705 20.899 1.00 95.50 540 ALA A N 1
ATOM 4145 C CA . ALA A 1 540 ? -21.665 -17.930 20.366 1.00 95.50 540 ALA A CA 1
ATOM 4146 C C . ALA A 1 540 ? -21.973 -17.859 18.853 1.00 95.50 540 ALA A C 1
ATOM 4148 O O . ALA A 1 540 ? -22.056 -18.897 18.199 1.00 95.50 540 ALA A O 1
ATOM 4149 N N . ALA A 1 541 ? -22.115 -16.652 18.295 1.00 92.44 541 ALA A N 1
ATOM 4150 C CA . ALA A 1 541 ? -22.223 -16.408 16.857 1.00 92.44 541 ALA A CA 1
ATOM 4151 C C . ALA A 1 541 ? -20.858 -16.371 16.136 1.00 92.44 541 ALA A C 1
ATOM 4153 O O . ALA A 1 541 ? -20.831 -16.394 14.907 1.00 92.44 541 ALA A O 1
ATOM 4154 N N . ASN A 1 542 ? -19.738 -16.368 16.872 1.00 93.50 542 ASN A N 1
ATOM 4155 C CA . ASN A 1 542 ? -18.373 -16.114 16.386 1.00 93.50 542 ASN A CA 1
ATOM 4156 C C . ASN A 1 542 ? -18.150 -14.677 15.867 1.00 93.50 542 ASN A C 1
ATOM 4158 O O . ASN A 1 542 ? -17.396 -14.461 14.920 1.00 93.50 542 ASN A O 1
ATOM 4162 N N . ALA A 1 543 ? -18.799 -13.679 16.476 1.00 94.12 543 ALA A N 1
ATOM 4163 C CA . ALA A 1 543 ? -18.489 -12.273 16.222 1.00 94.12 543 ALA A CA 1
ATOM 4164 C C . ALA A 1 543 ? -17.082 -11.907 16.738 1.00 94.12 543 ALA A C 1
ATOM 4166 O O . ALA A 1 543 ? -16.646 -12.384 17.788 1.00 94.12 543 ALA A O 1
ATOM 4167 N N . VAL A 1 544 ? -16.377 -11.028 16.019 1.00 93.56 544 VAL A N 1
ATOM 4168 C CA . VAL A 1 544 ? -15.038 -10.556 16.411 1.00 93.56 544 VAL A CA 1
ATOM 4169 C C . VAL A 1 544 ? -15.180 -9.408 17.414 1.00 93.56 544 VAL A C 1
ATOM 4171 O O . VAL A 1 544 ? -15.496 -8.282 17.030 1.00 93.56 544 VAL A O 1
ATOM 4174 N N . LEU A 1 545 ? -14.968 -9.706 18.701 1.00 94.06 545 LEU A N 1
ATOM 4175 C CA . LEU A 1 545 ? -15.130 -8.750 19.812 1.00 94.06 545 LEU A CA 1
ATOM 4176 C C . LEU A 1 545 ? -13.800 -8.294 20.436 1.00 94.06 545 LEU A C 1
ATOM 4178 O O . LEU A 1 545 ? -13.715 -7.196 20.978 1.00 94.06 545 LEU A O 1
ATOM 4182 N N . ASP A 1 546 ? -12.756 -9.126 20.371 1.00 88.19 546 ASP A N 1
ATOM 4183 C CA . ASP A 1 546 ? -11.469 -8.858 21.019 1.00 88.19 546 ASP A CA 1
ATOM 4184 C C . ASP A 1 546 ? -10.399 -8.392 20.019 1.00 88.19 546 ASP A C 1
ATOM 4186 O O . ASP A 1 546 ? -9.787 -9.181 19.294 1.00 88.19 546 ASP A O 1
ATOM 4190 N N . ALA A 1 547 ? -10.119 -7.089 20.039 1.00 86.31 547 ALA A N 1
ATOM 4191 C CA . ALA A 1 547 ? -9.044 -6.489 19.256 1.00 86.31 547 ALA A CA 1
ATOM 4192 C C . ALA A 1 547 ? -7.643 -7.000 19.658 1.00 86.31 547 ALA A C 1
ATOM 4194 O O . ALA A 1 547 ? -6.725 -6.983 18.835 1.00 86.31 547 ALA A O 1
ATOM 4195 N N . THR A 1 548 ? -7.450 -7.496 20.888 1.00 80.00 548 THR A N 1
ATOM 4196 C CA . THR A 1 548 ? -6.154 -8.044 21.314 1.00 80.00 548 THR A CA 1
ATOM 4197 C C . THR A 1 548 ? -5.876 -9.402 20.673 1.00 80.00 548 THR A C 1
ATOM 4199 O O . THR A 1 548 ? -4.743 -9.627 20.252 1.00 80.00 548 THR A O 1
ATOM 4202 N N . THR A 1 549 ? -6.894 -10.246 20.463 1.00 71.00 549 THR A N 1
ATOM 4203 C CA . THR A 1 549 ? -6.804 -11.464 19.640 1.00 71.00 549 THR A CA 1
ATOM 4204 C C . THR A 1 549 ? -6.485 -11.140 18.181 1.00 71.00 549 THR A C 1
ATOM 4206 O O . THR A 1 549 ? -5.620 -11.794 17.606 1.00 71.00 549 THR A O 1
ATOM 4209 N N . VAL A 1 550 ? -7.064 -10.084 17.598 1.00 74.81 550 VAL A N 1
ATOM 4210 C CA . VAL A 1 550 ? -6.705 -9.622 16.238 1.00 74.81 550 VAL A CA 1
ATOM 4211 C C . VAL A 1 550 ? -5.220 -9.216 16.161 1.00 74.81 550 VAL A C 1
ATOM 4213 O O . VAL A 1 550 ? -4.497 -9.614 15.244 1.00 74.81 550 VAL A O 1
ATOM 4216 N N . VAL A 1 551 ? -4.710 -8.491 17.166 1.00 66.56 551 VAL A N 1
ATOM 4217 C CA . VAL A 1 551 ? -3.274 -8.158 17.279 1.00 66.56 551 VAL A CA 1
ATOM 4218 C C . VAL A 1 551 ? -2.412 -9.398 17.569 1.00 66.56 551 VAL A C 1
ATOM 4220 O O . VAL A 1 551 ? -1.279 -9.478 17.091 1.00 66.56 551 VAL A O 1
ATOM 4223 N N . ALA A 1 552 ? -2.917 -10.378 18.319 1.00 59.66 552 ALA A N 1
ATOM 4224 C CA . ALA A 1 552 ? -2.215 -11.621 18.626 1.00 59.66 552 ALA A CA 1
ATOM 4225 C C . ALA A 1 552 ? -2.115 -12.539 17.400 1.00 59.66 552 ALA A C 1
ATOM 4227 O O . ALA A 1 552 ? -1.039 -13.068 17.145 1.00 59.66 552 ALA A O 1
ATOM 4228 N N . GLN A 1 553 ? -3.170 -12.657 16.590 1.00 53.09 553 GLN A N 1
ATOM 4229 C CA . GLN A 1 553 ? -3.146 -13.365 15.308 1.00 53.09 553 GLN A CA 1
ATOM 4230 C C . GLN A 1 553 ? -2.166 -12.698 14.336 1.00 53.09 553 GLN A C 1
ATOM 4232 O O . GLN A 1 553 ? -1.297 -13.385 13.806 1.00 53.09 553 GLN A O 1
ATOM 4237 N N . ARG A 1 554 ? -2.176 -11.359 14.213 1.00 48.97 554 ARG A N 1
ATOM 4238 C CA . ARG A 1 554 ? -1.135 -10.612 13.473 1.00 48.97 554 ARG A CA 1
ATOM 4239 C C . ARG A 1 554 ? 0.280 -10.955 13.966 1.00 48.97 554 ARG A C 1
ATOM 4241 O O . ARG A 1 554 ? 1.176 -11.145 13.149 1.00 48.97 554 ARG A O 1
ATOM 4248 N N . ARG A 1 555 ? 0.484 -11.068 15.286 1.00 43.38 555 ARG A N 1
ATOM 4249 C CA . ARG A 1 555 ? 1.774 -11.445 15.902 1.00 43.38 555 ARG A CA 1
ATOM 4250 C C . ARG A 1 555 ? 2.142 -12.922 15.741 1.00 43.38 555 ARG A C 1
ATOM 4252 O O . ARG A 1 555 ? 3.327 -13.225 15.766 1.00 43.38 555 ARG A O 1
ATOM 4259 N N . LEU A 1 556 ? 1.174 -13.829 15.612 1.00 36.56 556 LEU A N 1
ATOM 4260 C CA . LEU A 1 556 ? 1.400 -15.262 15.383 1.00 36.56 556 LEU A CA 1
ATOM 4261 C C . LEU A 1 556 ? 1.728 -15.534 13.911 1.00 36.56 556 LEU A C 1
ATOM 4263 O O . LEU A 1 556 ? 2.686 -16.244 13.627 1.00 36.56 556 LEU A O 1
ATOM 4267 N N . LEU A 1 557 ? 1.025 -14.879 12.986 1.00 35.88 557 LEU A N 1
ATOM 4268 C CA . LEU A 1 557 ? 1.335 -14.891 11.551 1.00 35.88 557 LEU A CA 1
ATOM 4269 C C . LEU A 1 557 ? 2.695 -14.229 11.257 1.00 35.88 557 LEU A C 1
ATOM 4271 O O . LEU A 1 557 ? 3.407 -14.654 10.354 1.00 35.88 557 LEU A O 1
ATOM 4275 N N . SER A 1 558 ? 3.118 -13.255 12.076 1.00 35.84 558 SER A N 1
ATOM 4276 C CA . SER A 1 558 ? 4.487 -12.711 12.065 1.00 35.84 558 SER A CA 1
ATOM 4277 C C . SER A 1 558 ? 5.486 -13.484 12.948 1.00 35.84 558 SER A C 1
ATOM 4279 O O . SER A 1 558 ? 6.558 -12.957 13.244 1.00 35.84 558 SER A O 1
ATOM 4281 N N . ARG A 1 559 ? 5.130 -14.677 13.443 1.00 30.17 559 ARG A N 1
ATOM 4282 C CA . ARG A 1 559 ? 5.985 -15.561 14.262 1.00 30.17 559 ARG A CA 1
ATOM 4283 C C . ARG A 1 559 ? 5.993 -17.012 13.797 1.00 30.17 559 ARG A C 1
ATOM 4285 O O . ARG A 1 559 ? 6.719 -17.812 14.371 1.00 30.17 559 ARG A O 1
ATOM 4292 N N . SER A 1 560 ? 5.257 -17.363 12.745 1.00 27.69 560 SER A N 1
ATOM 4293 C CA . SER A 1 560 ? 5.252 -18.705 12.158 1.00 27.69 560 SER A CA 1
ATOM 4294 C C . SER A 1 560 ? 6.533 -19.045 11.373 1.00 27.69 560 SER A C 1
ATOM 4296 O O . SER A 1 560 ? 6.496 -19.867 10.455 1.00 27.69 560 SER A O 1
ATOM 4298 N N . GLU A 1 561 ? 7.685 -18.505 11.776 1.00 26.83 561 GLU A N 1
ATOM 4299 C CA . GLU A 1 561 ? 8.984 -19.162 11.587 1.00 26.83 561 GLU A CA 1
ATOM 4300 C C . GLU A 1 561 ? 8.989 -20.527 12.317 1.00 26.83 561 GLU A C 1
ATOM 4302 O O . GLU A 1 561 ? 8.170 -20.743 13.216 1.00 26.83 561 GLU A O 1
ATOM 4307 N N . PRO A 1 562 ? 9.832 -21.501 11.932 1.00 30.81 562 PRO A N 1
ATOM 4308 C CA . PRO A 1 562 ? 9.964 -22.759 12.664 1.00 30.81 562 PRO A CA 1
ATOM 4309 C C . PRO A 1 562 ? 10.918 -22.602 13.857 1.00 30.81 562 PRO A C 1
ATOM 4311 O O . PRO A 1 562 ? 12.132 -22.706 13.692 1.00 30.81 562 PRO A O 1
ATOM 4314 N N . ASP A 1 563 ? 10.370 -22.402 15.056 1.00 26.36 563 ASP A N 1
ATOM 4315 C CA . ASP A 1 563 ? 11.108 -22.673 16.297 1.00 26.36 563 ASP A CA 1
ATOM 4316 C C . ASP A 1 563 ? 10.888 -24.136 16.747 1.00 26.36 563 ASP A C 1
ATOM 4318 O O . ASP A 1 563 ? 9.995 -24.826 16.244 1.00 26.36 563 ASP A O 1
ATOM 4322 N N . GLN A 1 564 ? 11.767 -24.661 17.604 1.00 30.16 564 GLN A N 1
ATOM 4323 C CA . GLN A 1 564 ? 12.025 -26.110 17.673 1.00 30.16 564 GLN A CA 1
ATOM 4324 C C . GLN A 1 564 ? 11.419 -26.822 18.895 1.00 30.16 564 GLN A C 1
ATOM 4326 O O . GLN A 1 564 ? 11.924 -26.687 20.012 1.00 30.16 564 GLN A O 1
ATOM 4331 N N . PHE A 1 565 ? 10.460 -27.731 18.680 1.00 25.66 565 PHE A N 1
ATOM 4332 C CA . PHE A 1 565 ? 10.145 -28.774 19.667 1.00 25.66 565 PHE A CA 1
ATOM 4333 C C . PHE A 1 565 ? 11.105 -29.967 19.530 1.00 25.66 565 PHE A C 1
ATOM 4335 O O . PHE A 1 565 ? 11.108 -30.690 18.535 1.00 25.66 565 PHE A O 1
ATOM 4342 N N . SER A 1 566 ? 11.943 -30.174 20.550 1.00 23.92 566 SER A N 1
ATOM 4343 C CA . SER A 1 566 ? 12.915 -31.275 20.599 1.00 23.92 566 SER A CA 1
ATOM 4344 C C . SER A 1 566 ? 12.321 -32.539 21.241 1.00 23.92 566 SER A C 1
ATOM 4346 O O . SER A 1 566 ? 11.847 -32.460 22.377 1.00 23.92 566 SER A O 1
ATOM 4348 N N . PRO A 1 567 ? 12.395 -33.724 20.601 1.00 26.83 567 PRO A N 1
ATOM 4349 C CA . PRO A 1 567 ? 12.044 -34.985 21.251 1.00 26.83 567 PRO A CA 1
ATOM 4350 C C . PRO A 1 567 ? 13.108 -35.394 22.296 1.00 26.83 567 PRO A C 1
ATOM 4352 O O . PRO A 1 567 ? 14.288 -35.068 22.141 1.00 26.83 567 PRO A O 1
ATOM 4355 N N . PRO A 1 568 ? 12.728 -36.118 23.366 1.00 25.88 568 PRO A N 1
ATOM 4356 C CA . PRO A 1 568 ? 13.631 -36.443 24.469 1.00 25.88 568 PRO A CA 1
ATOM 4357 C C . PRO A 1 568 ? 14.672 -37.522 24.127 1.00 25.88 568 PRO A C 1
ATOM 4359 O O . PRO A 1 568 ? 14.483 -38.369 23.255 1.00 25.88 568 PRO A O 1
ATOM 4362 N N . ASN A 1 569 ? 15.775 -37.508 24.882 1.00 26.08 569 ASN A N 1
ATOM 4363 C CA . ASN A 1 569 ? 16.924 -38.400 24.715 1.00 26.08 569 ASN A CA 1
ATOM 4364 C C . ASN A 1 569 ? 16.566 -39.898 24.717 1.00 26.08 569 ASN A C 1
ATOM 4366 O O . ASN A 1 569 ? 16.096 -40.420 25.727 1.00 26.08 569 ASN A O 1
ATOM 4370 N N . HIS A 1 570 ? 17.014 -40.616 23.685 1.00 27.77 570 HIS A N 1
ATOM 4371 C CA . HIS A 1 570 ? 17.448 -42.005 23.827 1.00 27.77 570 HIS A CA 1
ATOM 4372 C C . HIS A 1 570 ? 18.903 -42.138 23.385 1.00 27.77 570 HIS A C 1
ATOM 4374 O O . HIS A 1 570 ? 19.246 -41.928 22.225 1.00 27.77 570 HIS A O 1
ATOM 4380 N N . SER A 1 571 ? 19.769 -42.475 24.336 1.00 23.94 571 SER A N 1
ATOM 4381 C CA . SER A 1 571 ? 21.187 -42.711 24.100 1.00 23.94 571 SER A CA 1
ATOM 4382 C C . SER A 1 571 ? 21.505 -44.206 23.993 1.00 23.94 571 SER A C 1
ATOM 4384 O O . SER A 1 571 ? 20.819 -45.053 24.565 1.00 23.94 571 SER A O 1
ATOM 4386 N N . SER A 1 572 ? 22.646 -44.474 23.347 1.00 25.31 572 SER A N 1
ATOM 4387 C CA . SER A 1 572 ? 23.496 -45.673 23.437 1.00 25.31 572 SER A CA 1
ATOM 4388 C C . SER A 1 572 ? 23.427 -46.747 22.331 1.00 25.31 572 SER A C 1
ATOM 4390 O O . SER A 1 572 ? 22.372 -47.228 21.934 1.00 25.31 572 SER A O 1
ATOM 4392 N N . ILE A 1 573 ? 24.650 -47.173 21.974 1.00 26.67 573 ILE A N 1
ATOM 4393 C CA . ILE A 1 573 ? 25.077 -48.395 21.267 1.00 26.67 573 ILE A CA 1
ATOM 4394 C C . ILE A 1 573 ? 25.036 -48.361 19.724 1.00 26.67 573 ILE A C 1
ATOM 4396 O O . ILE A 1 573 ? 24.139 -47.822 19.086 1.00 26.67 573 ILE A O 1
ATOM 4400 N N . SER A 1 574 ? 26.112 -48.918 19.153 1.00 22.69 574 SER A N 1
ATOM 4401 C CA . SER A 1 574 ? 26.542 -48.811 17.751 1.00 22.69 574 SER A CA 1
ATOM 4402 C C . SER A 1 574 ? 26.503 -50.203 17.049 1.00 22.69 574 SER A C 1
ATOM 4404 O O . SER A 1 574 ? 25.676 -51.022 17.438 1.00 22.69 574 SER A O 1
ATOM 4406 N N . PRO A 1 575 ? 27.255 -50.506 15.966 1.00 32.97 575 PRO A N 1
ATOM 4407 C CA . PRO A 1 575 ? 26.669 -50.535 14.623 1.00 32.97 575 PRO A CA 1
ATOM 4408 C C . PRO A 1 575 ? 26.859 -51.875 13.867 1.00 32.97 575 PRO A C 1
ATOM 4410 O O . PRO A 1 575 ? 27.473 -52.808 14.379 1.00 32.97 575 PRO A O 1
ATOM 4413 N N . SER A 1 576 ? 26.463 -51.896 12.580 1.00 22.92 576 SER A N 1
ATOM 4414 C CA . SER A 1 576 ? 26.703 -52.953 11.562 1.00 22.92 576 SER A CA 1
ATOM 4415 C C . SER A 1 576 ? 25.884 -54.254 11.752 1.00 22.92 576 SER A C 1
ATOM 4417 O O . SER A 1 576 ? 25.514 -54.589 12.867 1.00 22.92 576 SER A O 1
ATOM 4419 N N . LEU A 1 577 ? 25.472 -55.005 10.716 1.00 26.19 577 LEU A N 1
ATOM 4420 C CA . LEU A 1 577 ? 26.047 -55.244 9.378 1.00 26.19 577 LEU A CA 1
ATOM 4421 C C . LEU A 1 577 ? 24.986 -55.431 8.259 1.00 26.19 577 LEU A C 1
ATOM 4423 O O . LEU A 1 577 ? 23.883 -55.889 8.522 1.00 26.19 577 LEU A O 1
ATOM 4427 N N . LEU A 1 578 ? 25.423 -55.200 7.010 1.00 26.09 578 LEU A N 1
ATOM 4428 C CA . LEU A 1 578 ? 25.038 -55.883 5.751 1.00 26.09 578 LEU A CA 1
ATOM 4429 C C . LEU A 1 578 ? 23.552 -55.993 5.312 1.00 26.09 578 LEU A C 1
ATOM 4431 O O . LEU A 1 578 ? 22.777 -56.818 5.782 1.00 26.09 578 LEU A O 1
ATOM 4435 N N . SER A 1 579 ? 23.240 -55.267 4.236 1.00 21.94 579 SER A N 1
ATOM 4436 C CA . SER A 1 579 ? 22.228 -55.563 3.198 1.00 21.94 579 SER A CA 1
ATOM 4437 C C . SER A 1 579 ? 22.693 -56.697 2.245 1.00 21.94 579 SER A C 1
ATOM 4439 O O . SER A 1 579 ? 23.844 -57.125 2.375 1.00 21.94 579 SER A O 1
ATOM 4441 N N . PRO A 1 580 ? 21.937 -57.124 1.196 1.00 38.31 580 PRO A N 1
ATOM 4442 C CA . PRO A 1 580 ? 20.495 -57.031 0.848 1.00 38.31 580 PRO A CA 1
ATOM 4443 C C . PRO A 1 580 ? 19.947 -58.496 0.614 1.00 38.31 580 PRO A C 1
ATOM 4445 O O . PRO A 1 580 ? 20.458 -59.369 1.315 1.00 38.31 580 PRO A O 1
ATOM 4448 N N . PRO A 1 581 ? 19.011 -58.889 -0.306 1.00 34.62 581 PRO A N 1
ATOM 4449 C CA . PRO A 1 581 ? 18.159 -58.141 -1.250 1.00 34.62 581 PRO A CA 1
ATOM 4450 C C . PRO A 1 581 ? 16.706 -58.650 -1.492 1.00 34.62 581 PRO A C 1
ATOM 4452 O O . PRO A 1 581 ? 16.278 -59.702 -1.032 1.00 34.62 581 PRO A O 1
ATOM 4455 N N . THR A 1 582 ? 16.024 -57.935 -2.403 1.00 25.31 582 THR A N 1
ATOM 4456 C CA . THR A 1 582 ? 14.886 -58.352 -3.262 1.00 25.31 582 THR A CA 1
ATOM 4457 C C . THR A 1 582 ? 13.521 -58.667 -2.639 1.00 25.31 582 THR A C 1
ATOM 4459 O O . THR A 1 582 ? 13.380 -59.390 -1.664 1.00 25.31 582 THR A O 1
ATOM 4462 N N . ALA A 1 583 ? 12.479 -58.173 -3.314 1.00 25.45 583 ALA A N 1
ATOM 4463 C CA . ALA A 1 583 ? 11.078 -58.440 -3.011 1.00 25.45 583 ALA A CA 1
ATOM 4464 C C . ALA A 1 583 ? 10.459 -59.456 -3.982 1.00 25.45 583 ALA A C 1
ATOM 4466 O O . ALA A 1 583 ? 10.800 -59.455 -5.167 1.00 25.45 583 ALA A O 1
ATOM 4467 N N . ARG A 1 584 ? 9.457 -60.209 -3.505 1.00 23.58 584 ARG A N 1
ATOM 4468 C CA . ARG A 1 584 ? 8.195 -60.529 -4.212 1.00 23.58 584 ARG A CA 1
ATOM 4469 C C . ARG A 1 584 ? 7.308 -61.437 -3.356 1.00 23.58 584 ARG A C 1
ATOM 4471 O O . ARG A 1 584 ? 7.831 -62.433 -2.889 1.00 23.58 584 ARG A O 1
ATOM 4478 N N . ARG A 1 585 ? 5.994 -61.140 -3.351 1.00 25.03 585 ARG A N 1
ATOM 4479 C CA . ARG A 1 585 ? 4.843 -62.081 -3.292 1.00 25.03 585 ARG A CA 1
ATOM 4480 C C . ARG A 1 585 ? 4.781 -63.056 -2.079 1.00 25.03 585 ARG A C 1
ATOM 4482 O O . ARG A 1 585 ? 5.776 -63.358 -1.453 1.00 25.03 585 ARG A O 1
ATOM 4489 N N . ASP A 1 586 ? 3.631 -63.544 -1.622 1.00 24.17 586 ASP A N 1
ATOM 4490 C CA . ASP A 1 586 ? 2.379 -63.852 -2.327 1.00 24.17 586 ASP A CA 1
ATOM 4491 C C . ASP A 1 586 ? 1.110 -63.550 -1.496 1.00 24.17 586 ASP A C 1
ATOM 4493 O O . ASP A 1 586 ? 1.164 -62.962 -0.417 1.00 24.17 586 ASP A O 1
ATOM 4497 N N . THR A 1 587 ? -0.052 -63.901 -2.048 1.00 26.00 587 THR A N 1
ATOM 4498 C CA . THR A 1 587 ? -1.395 -63.578 -1.549 1.00 26.00 587 THR A CA 1
ATOM 4499 C C . THR A 1 587 ? -2.116 -64.723 -0.810 1.00 26.00 587 THR A C 1
ATOM 4501 O O . THR A 1 587 ? -1.848 -65.898 -1.037 1.00 26.00 587 THR A O 1
ATOM 4504 N N . ILE A 1 588 ? -3.175 -64.333 -0.074 1.00 26.11 588 ILE A N 1
ATOM 4505 C CA . ILE A 1 588 ? -4.440 -65.078 0.156 1.00 26.11 588 ILE A CA 1
ATOM 4506 C C . ILE A 1 588 ? -4.548 -66.104 1.323 1.00 26.11 588 ILE A C 1
ATOM 4508 O O . ILE A 1 588 ? -3.661 -66.900 1.599 1.00 26.11 588 ILE A O 1
ATOM 4512 N N . ASN A 1 589 ? -5.764 -66.101 1.902 1.00 24.78 589 ASN A N 1
ATOM 4513 C CA . ASN A 1 589 ? -6.469 -67.094 2.742 1.00 24.78 589 ASN A CA 1
ATOM 4514 C C . ASN A 1 589 ? -6.301 -67.164 4.283 1.00 24.78 589 ASN A C 1
ATOM 4516 O O . ASN A 1 589 ? -5.341 -67.684 4.840 1.00 24.78 589 ASN A O 1
ATOM 4520 N N . SER A 1 590 ? -7.407 -66.785 4.940 1.00 27.75 590 SER A N 1
ATOM 4521 C CA . SER A 1 590 ? -7.982 -67.277 6.214 1.00 27.75 590 SER A CA 1
ATOM 4522 C C . SER A 1 590 ? -8.412 -68.782 6.103 1.00 27.75 590 SER A C 1
ATOM 4524 O O . SER A 1 590 ? -8.217 -69.320 5.011 1.00 27.75 590 SER A O 1
ATOM 4526 N N . PRO A 1 591 ? -9.029 -69.498 7.102 1.00 44.47 591 PRO A N 1
ATOM 4527 C CA . PRO A 1 591 ? -10.156 -69.026 7.944 1.00 44.47 591 PRO A CA 1
ATOM 4528 C C . PRO A 1 591 ? -10.402 -69.641 9.361 1.00 44.47 591 PRO A C 1
ATOM 4530 O O . PRO A 1 591 ? -9.912 -70.701 9.732 1.00 44.47 591 PRO A O 1
ATOM 4533 N N . SER A 1 592 ? -11.382 -69.038 10.058 1.00 26.05 592 SER A N 1
ATOM 4534 C CA . SER A 1 592 ? -12.397 -69.665 10.948 1.00 26.05 592 SER A CA 1
ATOM 4535 C C . SER A 1 592 ? -12.045 -70.249 12.335 1.00 26.05 592 SER A C 1
ATOM 4537 O O . SER A 1 592 ? -11.226 -71.155 12.457 1.00 26.05 592 SER A O 1
ATOM 4539 N N . ARG A 1 593 ? -12.873 -69.901 13.345 1.00 24.48 593 ARG A N 1
ATOM 4540 C CA . ARG A 1 593 ? -13.722 -70.876 14.079 1.00 24.48 593 ARG A CA 1
ATOM 4541 C C . ARG A 1 593 ? -14.852 -70.240 14.919 1.00 24.48 593 ARG A C 1
ATOM 4543 O O . ARG A 1 593 ? -14.772 -69.084 15.310 1.00 24.48 593 ARG A O 1
ATOM 4550 N N . MET A 1 594 ? -15.896 -71.040 15.159 1.00 23.75 594 MET A N 1
ATOM 4551 C CA . MET A 1 594 ? -17.059 -70.826 16.055 1.00 23.75 594 MET A CA 1
ATOM 4552 C C . MET A 1 594 ? -16.838 -71.616 17.390 1.00 23.75 594 MET A C 1
ATOM 4554 O O . MET A 1 594 ? -15.812 -72.290 17.473 1.00 23.75 594 MET A O 1
ATOM 4558 N N . ASN A 1 595 ? -17.680 -71.696 18.446 1.00 25.84 595 ASN A N 1
ATOM 4559 C CA . ASN A 1 595 ? -19.052 -71.229 18.785 1.00 25.84 595 ASN A CA 1
ATOM 4560 C C . ASN A 1 595 ? -19.321 -71.361 20.331 1.00 25.84 595 ASN A C 1
ATOM 4562 O O . ASN A 1 595 ? -18.412 -71.797 21.032 1.00 25.84 595 ASN A O 1
ATOM 4566 N N . ALA A 1 596 ? -20.579 -71.138 20.793 1.00 24.80 596 ALA A N 1
ATOM 4567 C CA . ALA A 1 596 ? -21.199 -71.352 22.147 1.00 24.80 596 ALA A CA 1
ATOM 4568 C C . ALA A 1 596 ? -21.332 -70.073 23.033 1.00 24.80 596 ALA A C 1
ATOM 4570 O O . ALA A 1 596 ? -20.325 -69.406 23.236 1.00 24.80 596 ALA A O 1
ATOM 4571 N N . THR A 1 597 ? -22.485 -69.576 23.551 1.00 26.05 597 THR A N 1
ATOM 4572 C CA . THR A 1 597 ? -23.854 -70.092 23.912 1.00 26.05 597 THR A CA 1
ATOM 4573 C C . THR A 1 597 ? -23.886 -70.873 25.248 1.00 26.05 597 THR A C 1
ATOM 4575 O O . THR A 1 597 ? -22.975 -71.664 25.457 1.00 26.05 597 THR A O 1
ATOM 4578 N N . THR A 1 598 ? -24.838 -70.770 26.204 1.00 28.17 598 THR A N 1
ATOM 4579 C CA . THR A 1 598 ? -26.226 -70.204 26.373 1.00 28.17 598 THR A CA 1
ATOM 4580 C C . THR A 1 598 ? -26.276 -68.968 27.336 1.00 28.17 598 THR A C 1
ATOM 4582 O O . THR A 1 598 ? -25.231 -68.342 27.459 1.00 28.17 598 THR A O 1
ATOM 4585 N N . HIS A 1 599 ? -27.337 -68.433 28.002 1.00 26.95 599 HIS A N 1
ATOM 4586 C CA . HIS A 1 599 ? -28.796 -68.667 28.294 1.00 26.95 599 HIS A CA 1
ATOM 4587 C C . HIS A 1 599 ? -29.560 -67.290 28.285 1.00 26.95 599 HIS A C 1
ATOM 4589 O O . HIS A 1 599 ? -28.885 -66.275 28.166 1.00 26.95 599 HIS A O 1
ATOM 4595 N N . ILE A 1 600 ? -30.901 -67.088 28.219 1.00 25.52 600 ILE A N 1
ATOM 4596 C CA . ILE A 1 600 ? -32.141 -67.519 28.955 1.00 25.52 600 ILE A CA 1
ATOM 4597 C C . ILE A 1 600 ? -32.256 -66.881 30.376 1.00 25.52 600 ILE A C 1
ATOM 4599 O O . ILE A 1 600 ? -31.325 -67.041 31.154 1.00 25.52 600 ILE A O 1
ATOM 4603 N N . THR A 1 601 ? -33.293 -66.109 30.788 1.00 23.86 601 THR A N 1
ATOM 4604 C CA . THR A 1 601 ? -34.756 -66.064 30.446 1.00 23.86 601 THR A CA 1
ATOM 4605 C C . THR A 1 601 ? -35.362 -64.626 30.378 1.00 23.86 601 THR A C 1
ATOM 4607 O O . THR A 1 601 ? -34.713 -63.665 30.776 1.00 23.86 601 THR A O 1
ATOM 4610 N N . SER A 1 602 ? -36.622 -64.492 29.923 1.00 23.62 602 SER A N 1
ATOM 4611 C CA . SER A 1 602 ? -37.489 -63.272 29.845 1.00 23.62 602 SER A CA 1
ATOM 4612 C C . SER A 1 602 ? -38.820 -63.518 30.630 1.00 23.62 602 SER A C 1
ATOM 4614 O O . SER A 1 602 ? -38.771 -64.424 31.466 1.00 23.62 602 SER A O 1
ATOM 4616 N N . PRO A 1 603 ? -40.023 -62.910 30.383 1.00 48.97 603 PRO A N 1
ATOM 4617 C CA . PRO A 1 603 ? -40.462 -61.671 29.678 1.00 48.97 603 PRO A CA 1
ATOM 4618 C C . PRO A 1 603 ? -41.576 -60.841 30.418 1.00 48.97 603 PRO A C 1
ATOM 4620 O O . PRO A 1 603 ? -42.002 -61.246 31.495 1.00 48.97 603 PRO A O 1
ATOM 4623 N N . ALA A 1 604 ? -42.064 -59.734 29.804 1.00 25.36 604 ALA A N 1
ATOM 4624 C CA . ALA A 1 604 ? -43.453 -59.161 29.787 1.00 25.36 604 ALA A CA 1
ATOM 4625 C C . ALA A 1 604 ? -43.430 -57.615 29.570 1.00 25.36 604 ALA A C 1
ATOM 4627 O O . ALA A 1 604 ? -42.520 -56.976 30.091 1.00 25.36 604 ALA A O 1
ATOM 4628 N N . GLU A 1 605 ? -44.346 -56.919 28.868 1.00 28.39 605 GLU A N 1
ATOM 4629 C CA . GLU A 1 605 ? -45.413 -57.290 27.904 1.00 28.39 605 GLU A CA 1
ATOM 4630 C C . GLU A 1 605 ? -45.795 -56.064 27.004 1.00 28.39 605 GLU A C 1
ATOM 4632 O O . GLU A 1 605 ? -45.747 -54.932 27.472 1.00 28.39 605 GLU A O 1
ATOM 4637 N N . ASP A 1 606 ? -46.167 -56.324 25.738 1.00 27.17 606 ASP A N 1
ATOM 4638 C CA . ASP A 1 606 ? -47.031 -55.578 24.775 1.00 27.17 606 ASP A CA 1
ATOM 4639 C C . ASP A 1 606 ? -46.891 -54.091 24.292 1.00 27.17 606 ASP A C 1
ATOM 4641 O O . ASP A 1 606 ? -46.465 -53.169 24.978 1.00 27.17 606 ASP A O 1
ATOM 4645 N N . ALA A 1 607 ? -47.403 -53.901 23.052 1.00 26.94 607 ALA A N 1
ATOM 4646 C CA . ALA A 1 607 ? -48.029 -52.705 22.425 1.00 26.94 607 ALA A CA 1
ATOM 4647 C C . ALA A 1 607 ? -47.215 -51.515 21.806 1.00 26.94 607 ALA A C 1
ATOM 4649 O O . ALA A 1 607 ? -47.151 -50.413 22.335 1.00 26.94 607 ALA A O 1
ATOM 4650 N N . THR A 1 608 ? -46.771 -51.702 20.549 1.00 26.72 608 THR A N 1
ATOM 4651 C CA . THR A 1 608 ? -46.921 -50.782 19.372 1.00 26.72 608 THR A CA 1
ATOM 4652 C C . THR A 1 608 ? -46.675 -49.241 19.443 1.00 26.72 608 THR A C 1
ATOM 4654 O O . THR A 1 608 ? -47.596 -48.507 19.768 1.00 26.72 608 THR A O 1
ATOM 4657 N N . SER A 1 609 ? -45.525 -48.786 18.886 1.00 27.42 609 SER A N 1
ATOM 4658 C CA . SER A 1 609 ? -45.269 -47.680 17.889 1.00 27.42 609 SER A CA 1
ATOM 4659 C C . SER A 1 609 ? -45.935 -46.267 17.950 1.00 27.42 609 SER A C 1
ATOM 4661 O O . SER A 1 609 ? -47.061 -46.164 18.418 1.00 27.42 609 SER A O 1
ATOM 4663 N N . PRO A 1 610 ? -45.369 -45.191 17.310 1.00 39.19 610 PRO A N 1
ATOM 4664 C CA . PRO A 1 610 ? -44.078 -45.062 16.586 1.00 39.19 610 PRO A CA 1
ATOM 4665 C C . PRO A 1 610 ? -43.211 -43.776 16.846 1.00 39.19 610 PRO A C 1
ATOM 4667 O O . PRO A 1 610 ? -43.711 -42.716 17.188 1.00 39.19 610 PRO A O 1
ATOM 4670 N N . ALA A 1 611 ? -41.908 -43.880 16.531 1.00 26.14 611 ALA A N 1
ATOM 4671 C CA . ALA A 1 611 ? -40.949 -42.878 15.984 1.00 26.14 611 ALA A CA 1
ATOM 4672 C C . ALA A 1 611 ? -40.818 -41.391 16.468 1.00 26.14 611 ALA A C 1
ATOM 4674 O O . ALA A 1 611 ? -41.704 -40.575 16.242 1.00 26.14 611 ALA A O 1
ATOM 4675 N N . ARG A 1 612 ? -39.550 -41.014 16.791 1.00 21.02 612 ARG A N 1
ATOM 4676 C CA . ARG A 1 612 ? -38.904 -39.655 16.804 1.00 21.02 612 ARG A CA 1
ATOM 4677 C C . ARG A 1 612 ? -39.350 -38.638 17.895 1.00 21.02 612 ARG A C 1
ATOM 4679 O O . ARG A 1 612 ? -40.486 -38.715 18.338 1.00 21.02 612 ARG A O 1
ATOM 4686 N N . PRO A 1 613 ? -38.547 -37.582 18.218 1.00 45.88 613 PRO A N 1
ATOM 4687 C CA . PRO A 1 613 ? -37.075 -37.392 18.147 1.00 45.88 613 PRO A CA 1
ATOM 4688 C C . PRO A 1 613 ? -36.467 -36.721 19.436 1.00 45.88 613 PRO A C 1
ATOM 4690 O O . PRO A 1 613 ? -37.107 -36.702 20.476 1.00 45.88 613 PRO A O 1
ATOM 4693 N N . VAL A 1 614 ? -35.275 -36.091 19.318 1.00 23.88 614 VAL A N 1
ATOM 4694 C CA . VAL A 1 614 ? -34.677 -35.011 20.174 1.00 23.88 614 VAL A CA 1
ATOM 4695 C C . VAL A 1 614 ? -33.745 -35.378 21.366 1.00 23.88 614 VAL A C 1
ATOM 4697 O O . VAL A 1 614 ? -34.174 -35.726 22.455 1.00 23.88 614 VAL A O 1
ATOM 4700 N N . ARG A 1 615 ? -32.429 -35.220 21.112 1.00 27.09 615 ARG A N 1
ATOM 4701 C CA . ARG A 1 615 ? -31.365 -34.490 21.868 1.00 27.09 615 ARG A CA 1
ATOM 4702 C C . ARG A 1 615 ? -31.680 -33.914 23.271 1.00 27.09 615 ARG A C 1
ATOM 4704 O O . ARG A 1 615 ? -32.546 -33.061 23.348 1.00 27.09 615 ARG A O 1
ATOM 4711 N N . GLU A 1 616 ? -30.803 -34.136 24.269 1.00 24.66 616 GLU A N 1
ATOM 4712 C CA . GLU A 1 616 ? -30.201 -33.030 25.066 1.00 24.66 616 GLU A CA 1
ATOM 4713 C C . GLU A 1 616 ? -28.933 -33.395 25.882 1.00 24.66 616 GLU A C 1
ATOM 4715 O O . GLU A 1 616 ? -28.369 -34.473 25.705 1.00 24.66 616 GLU A O 1
ATOM 4720 N N . GLN A 1 617 ? -28.407 -32.412 26.629 1.00 26.44 617 GLN A N 1
ATOM 4721 C CA . GLN A 1 617 ? -27.102 -32.359 27.328 1.00 26.44 617 GLN A CA 1
ATOM 4722 C C . GLN A 1 617 ? -27.206 -32.971 28.764 1.00 26.44 617 GLN A C 1
ATOM 4724 O O . GLN A 1 617 ? -28.228 -33.570 29.073 1.00 26.44 617 GLN A O 1
ATOM 4729 N N . VAL A 1 618 ? -26.252 -32.960 29.717 1.00 23.94 618 VAL A N 1
ATOM 4730 C CA . VAL A 1 618 ? -25.118 -32.079 30.110 1.00 23.94 618 VAL A CA 1
ATOM 4731 C C . VAL A 1 618 ? -24.106 -32.908 30.944 1.00 23.94 618 VAL A C 1
ATOM 4733 O O . VAL A 1 618 ? -24.532 -33.853 31.602 1.00 23.94 618 VAL A O 1
ATOM 4736 N N . GLY A 1 619 ? -22.813 -32.533 31.028 1.00 23.09 619 GLY A N 1
ATOM 4737 C CA . GLY A 1 619 ? -22.002 -32.890 32.220 1.00 23.09 619 GLY A CA 1
ATOM 4738 C C . GLY A 1 619 ? -20.491 -33.140 32.064 1.00 23.09 619 GLY A C 1
ATOM 4739 O O . GLY A 1 619 ? -20.057 -34.279 31.964 1.00 23.09 619 GLY A O 1
ATOM 4740 N N . THR A 1 620 ? -19.709 -32.059 32.138 1.00 23.83 620 THR A N 1
ATOM 4741 C CA . THR A 1 620 ? -18.376 -31.897 32.789 1.00 23.83 620 THR A CA 1
ATOM 4742 C C . THR A 1 620 ? -17.795 -33.042 33.654 1.00 23.83 620 THR A C 1
ATOM 4744 O O . THR A 1 620 ? -18.540 -33.672 34.397 1.00 23.83 620 THR A O 1
ATOM 4747 N N . ALA A 1 621 ? -16.471 -33.221 33.813 1.00 22.88 621 ALA A N 1
ATOM 4748 C CA . ALA A 1 621 ? -15.263 -32.631 33.192 1.00 22.88 621 ALA A CA 1
ATOM 4749 C C . ALA A 1 621 ? -13.993 -33.326 33.761 1.00 22.88 621 ALA A C 1
ATOM 4751 O O . ALA A 1 621 ? -14.094 -33.938 34.821 1.00 22.88 621 ALA A O 1
ATOM 4752 N N . PHE A 1 622 ? -12.820 -33.183 33.115 1.00 21.67 622 PHE A N 1
ATOM 4753 C CA . PHE A 1 622 ? -11.547 -32.649 33.675 1.00 21.67 622 PHE A CA 1
ATOM 4754 C C . PHE A 1 622 ? -10.306 -33.003 32.820 1.00 21.67 622 PHE A C 1
ATOM 4756 O O . PHE A 1 622 ? -10.324 -33.951 32.047 1.00 21.67 622 PHE A O 1
ATOM 4763 N N . ALA A 1 623 ? -9.220 -32.250 33.048 1.00 21.94 623 ALA A N 1
ATOM 4764 C CA . ALA A 1 623 ? -7.821 -32.595 32.757 1.00 21.94 623 ALA A CA 1
ATOM 4765 C C . ALA A 1 623 ? -7.391 -32.778 31.280 1.00 21.94 623 ALA A C 1
ATOM 4767 O O . ALA A 1 623 ? -7.194 -33.877 30.770 1.00 21.94 623 ALA A O 1
ATOM 4768 N N . GLN A 1 624 ? -7.070 -31.631 30.675 1.00 21.00 624 GLN A N 1
ATOM 4769 C CA . GLN A 1 624 ? -5.783 -31.378 29.997 1.00 21.00 624 GLN A CA 1
ATOM 4770 C C . GLN A 1 624 ? -4.569 -32.065 30.707 1.00 21.00 624 GLN A C 1
ATOM 4772 O O . GLN A 1 624 ? -4.675 -32.330 31.909 1.00 21.00 624 GLN A O 1
ATOM 4777 N N . PRO A 1 625 ? -3.406 -32.291 30.042 1.00 26.23 625 PRO A N 1
ATOM 4778 C CA . PRO A 1 625 ? -2.765 -31.218 29.279 1.00 26.23 625 PRO A CA 1
ATOM 4779 C C . PRO A 1 625 ? -2.008 -31.568 27.981 1.00 26.23 625 PRO A C 1
ATOM 4781 O O . PRO A 1 625 ? -1.607 -32.696 27.724 1.00 26.23 625 PRO A O 1
ATOM 4784 N N . ASP A 1 626 ? -1.790 -30.484 27.235 1.00 21.81 626 ASP A N 1
ATOM 4785 C CA . ASP A 1 626 ? -0.546 -30.097 26.566 1.00 21.81 626 ASP A CA 1
ATOM 4786 C C . ASP A 1 626 ? 0.082 -30.932 25.428 1.00 21.81 626 ASP A C 1
ATOM 4788 O O . ASP A 1 626 ? 0.678 -31.987 25.610 1.00 21.81 626 ASP A O 1
ATOM 4792 N N . GLN A 1 627 ? 0.126 -30.229 24.291 1.00 22.02 627 GLN A N 1
ATOM 4793 C CA . GLN A 1 627 ? 1.350 -29.818 23.589 1.00 22.02 627 GLN A CA 1
ATOM 4794 C C . GLN A 1 627 ? 1.885 -30.657 22.418 1.00 22.02 627 GLN A C 1
ATOM 4796 O O . GLN A 1 627 ? 2.324 -31.791 22.554 1.00 22.02 627 GLN A O 1
ATOM 4801 N N . ASN A 1 628 ? 1.850 -29.986 21.260 1.00 21.72 628 ASN A N 1
ATOM 4802 C CA . ASN A 1 628 ? 3.009 -29.454 20.531 1.00 21.72 628 ASN A CA 1
ATOM 4803 C C . ASN A 1 628 ? 4.124 -30.458 20.113 1.00 21.72 628 ASN A C 1
ATOM 4805 O O . ASN A 1 628 ? 4.610 -31.254 20.905 1.00 21.72 628 ASN A O 1
ATOM 4809 N N . GLU A 1 629 ? 4.634 -30.424 18.876 1.00 21.53 629 GLU A N 1
ATOM 4810 C CA . GLU A 1 629 ? 4.391 -29.429 17.821 1.00 21.53 629 GLU A CA 1
ATOM 4811 C C . GLU A 1 629 ? 4.817 -29.896 16.415 1.00 21.53 629 GLU A C 1
ATOM 4813 O O . GLU A 1 629 ? 5.192 -31.042 16.183 1.00 21.53 629 GLU A O 1
ATOM 4818 N N . HIS A 1 630 ? 4.704 -28.958 15.472 1.00 22.69 630 HIS A N 1
ATOM 4819 C CA . HIS A 1 630 ? 5.717 -28.592 14.473 1.00 22.69 630 HIS A CA 1
ATOM 4820 C C . HIS A 1 630 ? 7.077 -29.346 14.489 1.00 22.69 630 HIS A C 1
ATOM 4822 O O . HIS A 1 630 ? 7.631 -29.633 15.543 1.00 22.69 630 HIS A O 1
ATOM 4828 N N . ARG A 1 631 ? 7.750 -29.575 13.347 1.00 21.91 631 ARG A N 1
ATOM 4829 C CA . ARG A 1 631 ? 7.481 -29.197 11.936 1.00 21.91 631 ARG A CA 1
ATOM 4830 C C . ARG A 1 631 ? 8.528 -29.847 11.012 1.00 21.91 631 ARG A C 1
ATOM 4832 O O . ARG A 1 631 ? 9.641 -30.082 11.464 1.00 21.91 631 ARG A O 1
ATOM 4839 N N . LEU A 1 632 ? 8.219 -29.894 9.704 1.00 24.02 632 LEU A N 1
ATOM 4840 C CA . LEU A 1 632 ? 9.195 -29.789 8.592 1.00 24.02 632 LEU A CA 1
ATOM 4841 C C . LEU A 1 632 ? 10.295 -30.890 8.580 1.00 24.02 632 LEU A C 1
ATOM 4843 O O . LEU A 1 632 ? 10.252 -31.829 9.363 1.00 24.02 632 LEU A O 1
ATOM 4847 N N . HIS A 1 633 ? 11.257 -30.955 7.655 1.00 23.78 633 HIS A N 1
ATOM 4848 C CA . HIS A 1 633 ? 11.579 -30.167 6.449 1.00 23.78 633 HIS A CA 1
ATOM 4849 C C . HIS A 1 633 ? 11.408 -31.059 5.191 1.00 23.78 633 HIS A C 1
ATOM 4851 O O . HIS A 1 633 ? 11.160 -32.255 5.322 1.00 23.78 633 HIS A O 1
ATOM 4857 N N . ARG A 1 634 ? 11.474 -30.577 3.945 1.00 19.53 634 ARG A N 1
ATOM 4858 C CA . ARG A 1 634 ? 12.184 -29.417 3.359 1.00 19.53 634 ARG A CA 1
ATOM 4859 C C . ARG A 1 634 ? 11.365 -28.939 2.131 1.00 19.53 634 ARG A C 1
ATOM 4861 O O . ARG A 1 634 ? 10.599 -29.735 1.598 1.00 19.53 634 ARG A O 1
ATOM 4868 N N . GLU A 1 635 ? 11.296 -27.663 1.741 1.00 22.66 635 GLU A N 1
ATOM 4869 C CA . GLU A 1 635 ? 12.391 -26.809 1.230 1.00 22.66 635 GLU A CA 1
ATOM 4870 C C . GLU A 1 635 ? 13.161 -27.512 0.076 1.00 22.66 635 GLU A C 1
ATOM 4872 O O . GLU A 1 635 ? 13.519 -28.679 0.188 1.00 22.66 635 GLU A O 1
ATOM 4877 N N . ASP A 1 636 ? 13.383 -26.900 -1.090 1.00 20.27 636 ASP A N 1
ATOM 4878 C CA . ASP A 1 636 ? 13.568 -25.462 -1.329 1.00 20.27 636 ASP A CA 1
ATOM 4879 C C . ASP A 1 636 ? 12.988 -24.929 -2.671 1.00 20.27 636 ASP A C 1
ATOM 4881 O O . ASP A 1 636 ? 13.221 -25.499 -3.729 1.00 20.27 636 ASP A O 1
ATOM 4885 N N . THR A 1 637 ? 12.221 -23.834 -2.587 1.00 21.66 637 THR A N 1
ATOM 4886 C CA . THR A 1 637 ? 12.535 -22.434 -2.993 1.00 21.66 637 THR A CA 1
ATOM 4887 C C . THR A 1 637 ? 13.261 -22.067 -4.328 1.00 21.66 637 THR A C 1
ATOM 4889 O O . THR A 1 637 ? 13.914 -22.889 -4.946 1.00 21.66 637 THR A O 1
ATOM 4892 N N . VAL A 1 638 ? 13.234 -20.749 -4.656 1.00 24.66 638 VAL A N 1
ATOM 4893 C CA . VAL A 1 638 ? 13.497 -19.910 -5.885 1.00 24.66 638 VAL A CA 1
ATOM 4894 C C . VAL A 1 638 ? 12.221 -19.474 -6.609 1.00 24.66 638 VAL A C 1
ATOM 4896 O O . VAL A 1 638 ? 11.366 -20.331 -6.744 1.00 24.66 638 VAL A O 1
ATOM 4899 N N . HIS A 1 639 ? 11.974 -18.243 -7.110 1.00 24.27 639 HIS A N 1
ATOM 4900 C CA . HIS A 1 639 ? 12.601 -16.889 -7.041 1.00 24.27 639 HIS A CA 1
ATOM 4901 C C . HIS A 1 639 ? 13.269 -16.296 -8.343 1.00 24.27 639 HIS A C 1
ATOM 4903 O O . HIS A 1 639 ? 14.221 -16.896 -8.820 1.00 24.27 639 HIS A O 1
ATOM 4909 N N . THR A 1 640 ? 12.913 -15.075 -8.841 1.00 21.50 640 THR A N 1
ATOM 4910 C CA . THR A 1 640 ? 13.817 -14.001 -9.437 1.00 21.50 640 THR A CA 1
ATOM 4911 C C . THR A 1 640 ? 13.143 -12.873 -10.237 1.00 21.50 640 THR A C 1
ATOM 4913 O O . THR A 1 640 ? 12.308 -13.155 -11.074 1.00 21.50 640 THR A O 1
ATOM 4916 N N . SER A 1 641 ? 13.605 -11.617 -10.097 1.00 22.77 641 SER A N 1
ATOM 4917 C CA . SER A 1 641 ? 12.932 -10.398 -10.607 1.00 22.77 641 SER A CA 1
ATOM 4918 C C . SER A 1 641 ? 13.798 -9.360 -11.381 1.00 22.77 641 SER A C 1
ATOM 4920 O O . SER A 1 641 ? 15.020 -9.419 -11.272 1.00 22.77 641 SER A O 1
ATOM 4922 N N . HIS A 1 642 ? 13.189 -8.403 -12.126 1.00 27.75 642 HIS A N 1
ATOM 4923 C CA . HIS A 1 642 ? 13.285 -6.902 -12.066 1.00 27.75 642 HIS A CA 1
ATOM 4924 C C . HIS A 1 642 ? 13.029 -6.170 -13.436 1.00 27.75 642 HIS A C 1
ATOM 4926 O O . HIS A 1 642 ? 13.532 -6.698 -14.420 1.00 27.75 642 HIS A O 1
ATOM 4932 N N . ASP A 1 643 ? 12.446 -4.956 -13.655 1.00 23.64 643 ASP A N 1
ATOM 4933 C CA . ASP A 1 643 ? 11.692 -3.890 -12.895 1.00 23.64 643 ASP A CA 1
ATOM 4934 C C . ASP A 1 643 ? 11.862 -2.493 -13.616 1.00 23.64 643 ASP A C 1
ATOM 4936 O O . ASP A 1 643 ? 13.030 -2.227 -13.868 1.00 23.64 643 ASP A O 1
ATOM 4940 N N . ASP A 1 644 ? 10.825 -1.642 -13.923 1.00 31.27 644 ASP A N 1
ATOM 4941 C CA . ASP A 1 644 ? 10.834 -0.113 -14.056 1.00 31.27 644 ASP A CA 1
ATOM 4942 C C . ASP A 1 644 ? 9.397 0.574 -14.340 1.00 31.27 644 ASP A C 1
ATOM 4944 O O . ASP A 1 644 ? 8.798 0.229 -15.356 1.00 31.27 644 ASP A O 1
ATOM 4948 N N . ASP A 1 645 ? 8.837 1.495 -13.480 1.00 24.72 645 ASP A N 1
ATOM 4949 C CA . ASP A 1 645 ? 7.455 2.174 -13.355 1.00 24.72 645 ASP A CA 1
ATOM 4950 C C . ASP A 1 645 ? 7.311 3.686 -13.740 1.00 24.72 645 ASP A C 1
ATOM 4952 O O . ASP A 1 645 ? 7.424 3.928 -14.939 1.00 24.72 645 ASP A O 1
ATOM 4956 N N . VAL A 1 646 ? 7.064 4.794 -12.966 1.00 27.02 646 VAL A N 1
ATOM 4957 C CA . VAL A 1 646 ? 6.584 5.283 -11.602 1.00 27.02 646 VAL A CA 1
ATOM 4958 C C . VAL A 1 646 ? 7.468 5.233 -10.307 1.00 27.02 646 VAL A C 1
ATOM 4960 O O . VAL A 1 646 ? 8.260 4.317 -10.107 1.00 27.02 646 VAL A O 1
ATOM 4963 N N . SER A 1 647 ? 7.317 6.233 -9.407 1.00 23.58 647 SER A N 1
ATOM 4964 C CA . SER A 1 647 ? 8.051 6.467 -8.133 1.00 23.58 647 SER A CA 1
ATOM 49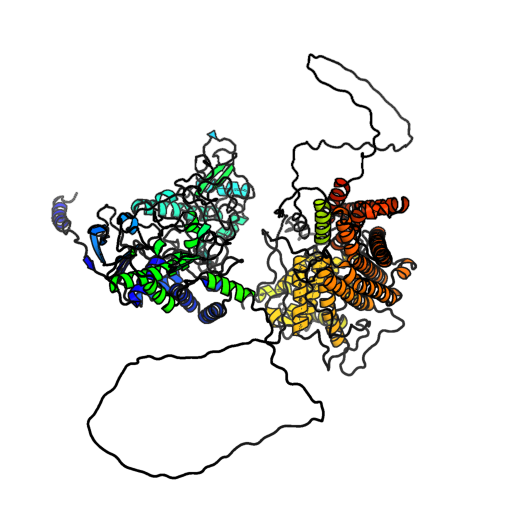65 C C . SER A 1 647 ? 7.168 6.434 -6.853 1.00 23.58 647 SER A C 1
ATOM 4967 O O . SER A 1 647 ? 5.959 6.659 -6.909 1.00 23.58 647 SER A O 1
ATOM 4969 N N . VAL A 1 648 ? 7.763 6.138 -5.680 1.00 31.08 648 VAL A N 1
ATOM 4970 C CA . VAL A 1 648 ? 7.066 5.862 -4.393 1.00 31.08 648 VAL A CA 1
ATOM 4971 C C . VAL A 1 648 ? 7.821 6.470 -3.192 1.00 31.08 648 VAL A C 1
ATOM 4973 O O . VAL A 1 648 ? 9.050 6.508 -3.201 1.00 31.08 648 VAL A O 1
ATOM 4976 N N . GLU A 1 649 ? 7.122 6.861 -2.113 1.00 24.61 649 GLU A N 1
ATOM 4977 C CA . GLU A 1 649 ? 7.737 7.085 -0.785 1.00 24.61 649 GLU A CA 1
ATOM 4978 C C . GLU A 1 649 ? 8.219 5.751 -0.181 1.00 24.61 649 GLU A C 1
ATOM 4980 O O . GLU A 1 649 ? 7.535 5.079 0.595 1.00 24.61 649 GLU A O 1
ATOM 4985 N N . TYR A 1 650 ? 9.410 5.320 -0.589 1.00 29.94 650 TYR A N 1
ATOM 4986 C CA . TYR A 1 650 ? 10.063 4.134 -0.045 1.00 29.94 650 TYR A CA 1
ATOM 4987 C C . TYR A 1 650 ? 10.587 4.389 1.378 1.00 29.94 650 TYR A C 1
ATOM 4989 O O . TYR A 1 650 ? 11.205 5.412 1.653 1.00 29.94 650 TYR A O 1
ATOM 4997 N N . SER A 1 651 ? 10.476 3.405 2.276 1.00 28.91 651 SER A N 1
ATOM 4998 C CA . SER A 1 651 ? 11.345 3.396 3.462 1.00 28.91 651 SER A CA 1
ATOM 4999 C C . SER A 1 651 ? 12.812 3.264 3.018 1.00 28.91 651 SER A C 1
ATOM 5001 O O . SER A 1 651 ? 13.093 2.430 2.148 1.00 28.91 651 SER A O 1
ATOM 5003 N N . PRO A 1 652 ? 13.762 4.029 3.591 1.00 39.28 652 PRO A N 1
ATOM 5004 C CA . PRO A 1 652 ? 15.150 4.002 3.147 1.00 39.28 652 PRO A CA 1
ATOM 5005 C C . PRO A 1 652 ? 15.746 2.598 3.275 1.00 39.28 652 PRO A C 1
ATOM 5007 O O . PRO A 1 652 ? 15.581 1.914 4.289 1.00 39.28 652 PRO A O 1
ATOM 5010 N N . ALA A 1 653 ? 16.432 2.154 2.218 1.00 47.03 653 ALA A N 1
ATOM 5011 C CA . ALA A 1 653 ? 16.950 0.795 2.130 1.00 47.03 653 ALA A CA 1
ATOM 5012 C C . ALA A 1 653 ? 17.883 0.481 3.311 1.00 47.03 653 ALA A C 1
ATOM 5014 O O . ALA A 1 653 ? 18.783 1.260 3.624 1.00 47.03 653 ALA A O 1
ATOM 5015 N N . TYR A 1 654 ? 17.699 -0.681 3.948 1.00 57.03 654 TYR A N 1
ATOM 5016 C CA . TYR A 1 654 ? 18.516 -1.076 5.096 1.00 57.03 654 TYR A CA 1
ATOM 5017 C C . TYR A 1 654 ? 20.000 -1.181 4.707 1.00 57.03 654 TYR A C 1
ATOM 5019 O O . TYR A 1 654 ? 20.407 -2.091 3.975 1.00 57.03 654 TYR A O 1
ATOM 5027 N N . LEU A 1 655 ? 20.798 -0.242 5.222 1.00 66.25 655 LEU A N 1
ATOM 5028 C CA . LEU A 1 655 ? 22.245 -0.157 5.042 1.00 66.25 655 LEU A CA 1
ATOM 5029 C C . LEU A 1 655 ? 22.946 -0.393 6.384 1.00 66.25 655 LEU A C 1
ATOM 5031 O O . LEU A 1 655 ? 23.260 0.537 7.127 1.00 66.25 655 LEU A O 1
ATOM 5035 N N . GLY A 1 656 ? 23.172 -1.666 6.714 1.00 65.94 656 GLY A N 1
ATOM 5036 C CA . GLY A 1 656 ? 23.781 -2.065 7.984 1.00 65.94 656 GLY A CA 1
ATOM 5037 C C . GLY A 1 656 ? 25.249 -1.643 8.127 1.00 65.94 656 GLY A C 1
ATOM 5038 O O . GLY A 1 656 ? 25.895 -1.175 7.187 1.00 65.94 656 GLY A O 1
ATOM 5039 N N . SER A 1 657 ? 25.800 -1.824 9.331 1.00 75.56 657 SER A N 1
ATOM 5040 C CA . SER A 1 657 ? 27.076 -1.213 9.756 1.00 75.56 657 SER A CA 1
ATOM 5041 C C . SER A 1 657 ? 28.352 -1.654 9.005 1.00 75.56 657 SER A C 1
ATOM 5043 O O . SER A 1 657 ? 29.403 -1.031 9.169 1.00 75.56 657 SER A O 1
ATOM 5045 N N . SER A 1 658 ? 28.294 -2.688 8.159 1.00 77.88 658 SER A N 1
ATOM 5046 C CA . SER A 1 658 ? 29.378 -3.056 7.228 1.00 77.88 658 SER A CA 1
ATOM 5047 C C . SER A 1 658 ? 29.394 -2.213 5.945 1.00 77.88 658 SER A C 1
ATOM 5049 O O . SER A 1 658 ? 30.462 -2.038 5.355 1.00 77.88 658 SER A O 1
ATOM 5051 N N . SER A 1 659 ? 28.276 -1.591 5.561 1.00 82.06 659 SER A N 1
ATOM 5052 C CA . SER A 1 659 ? 28.245 -0.633 4.448 1.00 82.06 659 SER A CA 1
ATOM 5053 C C . SER A 1 659 ? 29.106 0.608 4.722 1.00 82.06 659 SER A C 1
ATOM 5055 O O . SER A 1 659 ? 29.411 0.932 5.873 1.00 82.06 659 SER A O 1
ATOM 5057 N N . ALA A 1 660 ? 29.487 1.331 3.666 1.00 77.88 660 ALA A N 1
ATOM 5058 C CA . ALA A 1 660 ? 30.152 2.630 3.805 1.00 77.88 660 ALA A CA 1
ATOM 5059 C C . ALA A 1 660 ? 29.221 3.695 4.430 1.00 77.88 660 ALA A C 1
ATOM 5061 O O . ALA A 1 660 ? 29.687 4.602 5.121 1.00 77.88 660 ALA A O 1
ATOM 5062 N N . VAL A 1 661 ? 27.902 3.545 4.239 1.00 71.81 661 VAL A N 1
ATOM 5063 C CA . VAL A 1 661 ? 26.881 4.438 4.805 1.00 71.81 661 VAL A CA 1
ATOM 5064 C C . VAL A 1 661 ? 26.736 4.228 6.318 1.00 71.81 661 VAL A C 1
ATOM 5066 O O . VAL A 1 661 ? 26.944 5.146 7.113 1.00 71.81 661 VAL A O 1
ATOM 5069 N N . GLY A 1 662 ? 26.511 2.986 6.751 1.00 72.19 662 GLY A N 1
ATOM 5070 C CA . GLY A 1 662 ? 26.467 2.638 8.174 1.00 72.19 662 GLY A CA 1
ATOM 5071 C C . GLY A 1 662 ? 27.758 3.003 8.923 1.00 72.19 662 GLY A C 1
ATOM 5072 O O . GLY A 1 662 ? 27.700 3.415 10.081 1.00 72.19 662 GLY A O 1
ATOM 5073 N N . PHE A 1 663 ? 28.913 2.935 8.249 1.00 81.12 663 PHE A N 1
ATOM 5074 C CA . PHE A 1 663 ? 30.211 3.296 8.823 1.00 81.12 663 PHE A CA 1
ATOM 5075 C C . PHE A 1 663 ? 30.336 4.787 9.176 1.00 81.12 663 PHE A C 1
ATOM 5077 O O . PHE A 1 663 ? 30.751 5.098 10.292 1.00 81.12 663 PHE A O 1
ATOM 5084 N N . MET A 1 664 ? 29.943 5.730 8.302 1.00 78.06 664 MET A N 1
ATOM 5085 C CA . MET A 1 664 ? 30.004 7.150 8.704 1.00 78.06 664 MET A CA 1
ATOM 5086 C C . MET A 1 664 ? 28.927 7.510 9.724 1.00 78.06 664 MET A C 1
ATOM 5088 O O . MET A 1 664 ? 29.149 8.426 10.506 1.00 78.06 664 MET A O 1
ATOM 5092 N N . SER A 1 665 ? 27.779 6.822 9.742 1.00 71.88 665 SER A N 1
ATOM 5093 C CA . SER A 1 665 ? 26.756 7.056 10.772 1.00 71.88 665 SER A CA 1
ATOM 5094 C C . SER A 1 665 ? 27.304 6.720 12.168 1.00 71.88 665 SER A C 1
ATOM 5096 O O . SER A 1 665 ? 27.205 7.533 13.089 1.00 71.88 665 SER A O 1
ATOM 5098 N N . GLU A 1 666 ? 28.020 5.594 12.300 1.00 75.50 666 GLU A N 1
ATOM 5099 C CA . GLU A 1 666 ? 28.757 5.217 13.518 1.00 75.50 666 GLU A CA 1
ATOM 5100 C C . GLU A 1 666 ? 29.818 6.273 13.906 1.00 75.50 666 GLU A C 1
ATOM 5102 O O . GLU A 1 666 ? 29.923 6.664 15.073 1.00 75.50 666 GLU A O 1
ATOM 5107 N N . VAL A 1 667 ? 30.566 6.796 12.927 1.00 75.62 667 VAL A N 1
ATOM 5108 C CA . VAL A 1 667 ? 31.564 7.867 13.117 1.00 75.62 667 VAL A CA 1
ATOM 5109 C C . VAL A 1 667 ? 30.925 9.194 13.546 1.00 75.62 667 VAL A C 1
ATOM 5111 O O . VAL A 1 667 ? 31.400 9.837 14.481 1.00 75.62 667 VAL A O 1
ATOM 5114 N N . TYR A 1 668 ? 29.832 9.606 12.908 1.00 72.31 668 TYR A N 1
ATOM 5115 C CA . TYR A 1 668 ? 29.140 10.860 13.197 1.00 72.31 668 TYR A CA 1
ATOM 5116 C C . TYR A 1 668 ? 28.529 10.852 14.601 1.00 72.31 668 TYR A C 1
ATOM 5118 O O . TYR A 1 668 ? 28.735 11.792 15.368 1.00 72.31 668 TYR A O 1
ATOM 5126 N N . GLN A 1 669 ? 27.862 9.757 14.985 1.00 69.50 669 GLN A N 1
ATOM 5127 C CA . GLN A 1 669 ? 27.365 9.566 16.352 1.00 69.50 669 GLN A CA 1
ATOM 5128 C C . GLN A 1 669 ? 28.504 9.588 17.383 1.00 69.50 669 GLN A C 1
ATOM 5130 O O . GLN A 1 669 ? 28.343 10.147 18.471 1.00 69.50 669 GLN A O 1
ATOM 5135 N N . THR A 1 670 ? 29.662 9.015 17.033 1.00 69.44 670 THR A N 1
ATOM 5136 C CA . THR A 1 670 ? 30.855 8.984 17.889 1.00 69.44 670 THR A CA 1
ATOM 5137 C C . THR A 1 670 ? 31.347 10.392 18.232 1.00 69.44 670 THR A C 1
ATOM 5139 O O . THR A 1 670 ? 31.558 10.674 19.409 1.00 69.44 670 THR A O 1
ATOM 5142 N N . PHE A 1 671 ? 31.465 11.293 17.251 1.00 69.00 671 PHE A N 1
ATOM 5143 C CA . PHE A 1 671 ? 31.909 12.671 17.500 1.00 69.00 671 PHE A CA 1
ATOM 5144 C C . PHE A 1 671 ? 30.794 13.586 18.052 1.00 69.00 671 PHE A C 1
ATOM 5146 O O . PHE A 1 671 ? 31.058 14.359 18.973 1.00 69.00 671 PHE A O 1
ATOM 5153 N N . LYS A 1 672 ? 29.529 13.444 17.610 1.00 66.81 672 LYS A N 1
ATOM 5154 C CA . LYS A 1 672 ? 28.380 14.216 18.145 1.00 66.81 672 LYS A CA 1
ATOM 5155 C C . LYS A 1 672 ? 28.209 14.042 19.663 1.00 66.81 672 LYS A C 1
ATOM 5157 O O . LYS A 1 672 ? 27.818 14.985 20.343 1.00 66.81 672 LYS A O 1
ATOM 5162 N N . SER A 1 673 ? 28.554 12.870 20.201 1.00 51.50 673 SER A N 1
ATOM 5163 C CA . SER A 1 673 ? 28.404 12.531 21.628 1.00 51.50 673 SER A CA 1
ATOM 5164 C C . SER A 1 673 ? 29.400 13.227 22.577 1.00 51.50 673 SER A C 1
ATOM 5166 O O . SER A 1 673 ? 29.305 13.031 23.787 1.00 51.50 673 SER A O 1
ATOM 5168 N N . GLY A 1 674 ? 30.376 13.991 22.067 1.00 45.19 674 GLY A N 1
ATOM 5169 C CA . GLY A 1 674 ? 31.430 14.615 22.883 1.00 45.19 674 GLY A CA 1
ATOM 5170 C C . GLY A 1 674 ? 31.077 15.966 23.516 1.00 45.19 674 GLY A C 1
ATOM 5171 O O . GLY A 1 674 ? 31.675 16.338 24.524 1.00 45.19 674 GLY A O 1
ATOM 5172 N N . ASN A 1 675 ? 30.116 16.703 22.950 1.00 40.31 675 ASN A N 1
ATOM 5173 C CA . ASN A 1 675 ? 29.685 18.003 23.472 1.00 40.31 675 ASN A CA 1
ATOM 5174 C C . ASN A 1 675 ? 28.431 17.847 24.342 1.00 40.31 675 ASN A C 1
ATOM 5176 O O . ASN A 1 675 ? 27.457 17.215 23.942 1.00 40.31 675 ASN A O 1
ATOM 5180 N N . GLY A 1 676 ? 28.457 18.431 25.543 1.00 35.72 676 GLY A N 1
ATOM 5181 C CA . GLY A 1 676 ? 27.434 18.221 26.570 1.00 35.72 676 GLY A CA 1
ATOM 5182 C C . GLY A 1 676 ? 26.072 18.837 26.241 1.00 35.72 676 GLY A C 1
ATOM 5183 O O . GLY A 1 676 ? 25.799 19.969 26.632 1.00 35.72 676 GLY A O 1
ATOM 5184 N N . GLY A 1 677 ? 25.198 18.061 25.601 1.00 26.88 677 GLY A N 1
ATOM 5185 C CA . GLY A 1 677 ? 23.781 18.371 25.419 1.00 26.88 677 GLY A CA 1
ATOM 5186 C C . GLY A 1 677 ? 22.947 17.093 25.353 1.00 26.88 677 GLY A C 1
ATOM 5187 O O . GLY A 1 677 ? 23.116 16.291 24.440 1.00 26.88 677 GLY A O 1
ATOM 5188 N N . ASN A 1 678 ? 22.042 16.894 26.315 1.00 32.84 678 ASN A N 1
ATOM 5189 C CA . ASN A 1 678 ? 21.084 15.788 26.264 1.00 32.84 678 ASN A CA 1
ATOM 5190 C C . ASN A 1 678 ? 19.970 16.122 25.260 1.00 32.84 678 ASN A C 1
ATOM 5192 O O . ASN A 1 678 ? 19.082 16.912 25.581 1.00 32.84 678 ASN A O 1
ATOM 5196 N N . SER A 1 679 ? 19.980 15.483 24.090 1.00 26.38 679 SER A N 1
ATOM 5197 C CA . SER A 1 679 ? 18.824 15.399 23.189 1.00 26.38 679 SER A CA 1
ATOM 5198 C C . SER A 1 679 ? 18.453 13.937 22.920 1.00 26.38 679 SER A C 1
ATOM 5200 O O . SER A 1 679 ? 19.293 13.037 22.962 1.00 26.38 679 SER A O 1
ATOM 5202 N N . THR A 1 680 ? 17.164 13.686 22.706 1.00 25.16 680 THR A N 1
ATOM 5203 C CA . THR A 1 680 ? 16.589 12.349 22.514 1.00 25.16 680 THR A CA 1
ATOM 5204 C C . THR A 1 680 ? 16.382 12.054 21.033 1.00 25.16 680 THR A C 1
ATOM 5206 O O . THR A 1 680 ? 15.566 12.727 20.418 1.00 25.16 680 THR A O 1
ATOM 5209 N N . ASN A 1 681 ? 17.071 11.031 20.513 1.00 24.70 681 ASN A N 1
ATOM 5210 C CA . ASN A 1 681 ? 16.892 10.397 19.195 1.00 24.70 681 ASN A CA 1
ATOM 5211 C C . ASN A 1 681 ? 16.258 11.267 18.093 1.00 24.70 681 ASN A C 1
ATOM 5213 O O . ASN A 1 681 ? 15.075 11.123 17.783 1.00 24.70 681 ASN A O 1
ATOM 5217 N N . ASP A 1 682 ? 17.085 12.079 17.434 1.00 21.98 682 ASP A N 1
ATOM 5218 C CA . ASP A 1 682 ? 16.727 12.677 16.148 1.00 21.98 682 ASP A CA 1
ATOM 5219 C C . ASP A 1 682 ? 16.623 11.557 15.087 1.00 21.98 682 ASP A C 1
ATOM 5221 O O . ASP A 1 682 ? 17.642 11.003 14.668 1.00 21.98 682 ASP A O 1
ATOM 5225 N N . ASN A 1 683 ? 15.406 11.223 14.648 1.00 22.75 683 ASN A N 1
ATOM 5226 C CA . ASN A 1 683 ? 15.162 10.503 13.395 1.00 22.75 683 ASN A CA 1
ATOM 5227 C C . ASN A 1 683 ? 14.592 11.518 12.399 1.00 22.75 683 ASN A C 1
ATOM 5229 O O . ASN A 1 683 ? 13.404 11.826 12.451 1.00 22.75 683 ASN A O 1
ATOM 5233 N N . ALA A 1 684 ? 15.461 12.062 11.549 1.00 23.28 684 ALA A N 1
ATOM 5234 C CA . ALA A 1 684 ? 15.087 12.977 10.473 1.00 23.28 684 ALA A CA 1
ATOM 5235 C C . ALA A 1 684 ? 14.565 12.201 9.236 1.00 23.28 684 ALA A C 1
ATOM 5237 O O . ALA A 1 684 ? 14.618 10.966 9.228 1.00 23.28 684 ALA A O 1
ATOM 5238 N N . ASP A 1 685 ? 13.994 12.884 8.245 1.00 22.27 685 ASP A N 1
ATOM 5239 C CA . ASP A 1 685 ? 12.994 12.323 7.321 1.00 22.27 685 ASP A CA 1
ATOM 5240 C C . ASP A 1 685 ? 13.124 12.894 5.900 1.00 22.27 685 ASP A C 1
ATOM 5242 O O . ASP A 1 685 ? 13.415 14.079 5.739 1.00 22.27 685 ASP A O 1
ATOM 5246 N N . VAL A 1 686 ? 13.011 12.045 4.866 1.00 25.00 686 VAL A N 1
ATOM 5247 C CA . VAL A 1 686 ? 13.929 12.188 3.722 1.00 25.00 686 VAL A CA 1
ATOM 5248 C C . VAL A 1 686 ? 13.399 12.022 2.304 1.00 25.00 686 VAL A C 1
ATOM 5250 O O . VAL A 1 686 ? 12.832 11.013 1.894 1.00 25.00 686 VAL A O 1
ATOM 5253 N N . THR A 1 687 ? 13.780 13.023 1.516 1.00 22.78 687 THR A N 1
ATOM 5254 C CA . THR A 1 687 ? 13.634 13.163 0.073 1.00 22.78 687 THR A CA 1
ATOM 5255 C C . THR A 1 687 ? 14.658 12.352 -0.719 1.00 22.78 687 THR A C 1
ATOM 5257 O O . THR A 1 687 ? 15.866 12.446 -0.482 1.00 22.78 687 THR A O 1
ATOM 5260 N N . ALA A 1 688 ? 14.196 11.648 -1.754 1.00 22.31 688 ALA A N 1
ATOM 5261 C CA . ALA A 1 688 ? 15.030 11.291 -2.896 1.00 22.31 688 ALA A CA 1
ATOM 5262 C C . ALA A 1 688 ? 14.258 11.417 -4.212 1.00 22.31 688 ALA A C 1
ATOM 5264 O O . ALA A 1 688 ? 13.110 10.999 -4.337 1.00 22.31 688 ALA A O 1
ATOM 5265 N N . HIS A 1 689 ? 14.973 11.955 -5.190 1.00 20.94 689 HIS A N 1
ATOM 5266 C CA . HIS A 1 689 ? 14.806 11.700 -6.615 1.00 20.94 689 HIS A CA 1
ATOM 5267 C C . HIS A 1 689 ? 14.947 10.191 -6.916 1.00 20.94 689 HIS A C 1
ATOM 5269 O O . HIS A 1 689 ? 15.661 9.476 -6.213 1.00 20.94 689 HIS A O 1
ATOM 5275 N N . ASP A 1 690 ? 14.365 9.619 -7.965 1.00 28.70 690 ASP A N 1
ATOM 5276 C CA . ASP A 1 690 ? 13.292 10.033 -8.884 1.00 28.70 690 ASP A CA 1
ATOM 5277 C C . ASP A 1 690 ? 12.893 8.744 -9.651 1.00 28.70 690 ASP A C 1
ATOM 5279 O O . ASP A 1 690 ? 13.348 7.654 -9.286 1.00 28.70 690 ASP A O 1
ATOM 5283 N N . GLN A 1 691 ? 12.187 8.866 -10.778 1.00 23.62 691 GLN A N 1
ATOM 5284 C CA . GLN A 1 691 ? 12.132 7.840 -11.830 1.00 23.62 691 GLN A CA 1
ATOM 5285 C C . GLN A 1 691 ? 11.461 6.511 -11.400 1.00 23.62 691 GLN A C 1
ATOM 5287 O O . GLN A 1 691 ? 10.792 6.399 -10.377 1.00 23.62 691 GLN A O 1
ATOM 5292 N N . ASN A 1 692 ? 11.552 5.511 -12.270 1.00 25.00 692 ASN A N 1
ATOM 5293 C CA . ASN A 1 692 ? 10.493 4.541 -12.525 1.00 25.00 692 ASN A CA 1
ATOM 5294 C C . ASN A 1 692 ? 10.855 3.112 -12.021 1.00 25.00 692 ASN A C 1
ATOM 5296 O O . ASN A 1 692 ? 11.832 2.575 -12.522 1.00 25.00 692 ASN A O 1
ATOM 5300 N N . TYR A 1 693 ? 10.057 2.434 -11.149 1.00 29.89 693 TYR A N 1
ATOM 5301 C CA . TYR A 1 693 ? 10.285 1.042 -10.625 1.00 29.89 693 TYR A CA 1
ATOM 5302 C C . TYR A 1 693 ? 9.090 -0.020 -10.659 1.00 29.89 693 TYR A C 1
ATOM 5304 O O . TYR A 1 693 ? 8.350 -0.111 -9.679 1.00 29.89 693 TYR A O 1
ATOM 5312 N N . ALA A 1 694 ? 8.876 -0.841 -11.731 1.00 34.22 694 ALA A N 1
ATOM 5313 C CA . ALA A 1 694 ? 7.657 -1.691 -12.039 1.00 34.22 694 ALA A CA 1
ATOM 5314 C C . ALA A 1 694 ? 7.876 -3.190 -12.381 1.00 34.22 694 ALA A C 1
ATOM 5316 O O . ALA A 1 694 ? 8.365 -3.851 -11.471 1.00 34.22 694 ALA A O 1
ATOM 5317 N N . PRO A 1 695 ? 7.468 -3.849 -13.530 1.00 38.81 695 PRO A N 1
ATOM 5318 C CA . PRO A 1 695 ? 7.273 -5.296 -13.475 1.00 38.81 695 PRO A CA 1
ATOM 5319 C C . PRO A 1 695 ? 8.581 -6.029 -13.270 1.00 38.81 695 PRO A C 1
ATOM 5321 O O . PRO A 1 695 ? 9.457 -6.093 -14.129 1.00 38.81 695 PRO A O 1
ATOM 5324 N N . TRP A 1 696 ? 8.647 -6.653 -12.105 1.00 42.69 696 TRP A N 1
ATOM 5325 C CA . TRP A 1 696 ? 9.701 -7.566 -11.725 1.00 42.69 696 TRP A CA 1
ATOM 5326 C C . TRP A 1 696 ? 9.758 -8.799 -12.640 1.00 42.69 696 TRP A C 1
ATOM 5328 O O . TRP A 1 696 ? 10.749 -9.511 -12.635 1.00 42.69 696 TRP A O 1
ATOM 5338 N N . PHE A 1 697 ? 8.723 -9.054 -13.431 1.00 46.88 697 PHE A N 1
ATOM 5339 C CA . PHE A 1 697 ? 8.591 -10.224 -14.284 1.00 46.88 697 PHE A CA 1
ATOM 5340 C C . PHE A 1 697 ? 7.808 -9.838 -15.538 1.00 46.88 697 PHE A C 1
ATOM 5342 O O . PHE A 1 697 ? 6.969 -8.931 -15.491 1.00 46.88 697 PHE A O 1
ATOM 5349 N N . GLY A 1 698 ? 7.984 -10.581 -16.630 1.00 40.38 698 GLY A N 1
ATOM 5350 C CA . GLY A 1 698 ? 6.953 -10.625 -17.667 1.00 40.38 698 GLY A CA 1
ATOM 5351 C C . GLY A 1 698 ? 5.617 -11.084 -17.070 1.00 40.38 698 GLY A C 1
ATOM 5352 O O . GLY A 1 698 ? 5.585 -12.016 -16.263 1.00 40.38 698 GLY A O 1
ATOM 5353 N N . ARG A 1 699 ? 4.506 -10.436 -17.451 1.00 40.53 699 ARG A N 1
ATOM 5354 C CA . ARG A 1 699 ? 3.166 -10.932 -17.094 1.00 40.53 699 ARG A CA 1
ATOM 5355 C C . ARG A 1 699 ? 2.973 -12.311 -17.729 1.00 40.53 699 ARG A C 1
ATOM 5357 O O . ARG A 1 699 ? 3.188 -12.454 -18.931 1.00 40.53 699 ARG A O 1
ATOM 5364 N N . ALA A 1 700 ? 2.536 -13.291 -16.942 1.00 32.03 700 ALA A N 1
ATOM 5365 C CA . ALA A 1 700 ? 2.037 -14.549 -17.480 1.00 32.03 700 ALA A CA 1
ATOM 5366 C C . ALA A 1 700 ? 0.755 -14.258 -18.279 1.00 32.03 700 ALA A C 1
ATOM 5368 O O . ALA A 1 700 ? -0.227 -13.757 -17.726 1.00 32.03 700 ALA A O 1
ATOM 5369 N N . GLY A 1 701 ? 0.804 -14.495 -19.589 1.00 29.42 701 GLY A N 1
ATOM 5370 C CA . GLY A 1 701 ? -0.321 -14.268 -20.491 1.00 29.42 701 GLY A CA 1
ATOM 5371 C C . GLY A 1 701 ? -1.397 -15.349 -20.373 1.00 29.42 701 GLY A C 1
ATOM 5372 O O . GLY A 1 701 ? -1.148 -16.446 -19.868 1.00 29.42 701 GLY A O 1
ATOM 5373 N N . SER A 1 702 ? -2.601 -15.058 -20.872 1.00 32.06 702 SER A N 1
ATOM 5374 C CA . SER A 1 702 ? -3.627 -16.091 -21.062 1.00 32.06 702 SER A CA 1
ATOM 5375 C C . SER A 1 702 ? -3.208 -17.069 -22.173 1.00 32.06 702 SER A C 1
ATOM 5377 O O . SER A 1 702 ? -2.241 -16.839 -22.901 1.00 32.06 702 SER A O 1
ATOM 5379 N N . MET A 1 703 ? -3.973 -18.147 -22.372 1.00 29.41 703 MET A N 1
ATOM 5380 C CA . MET A 1 703 ? -3.715 -19.110 -23.455 1.00 29.41 703 MET A CA 1
ATOM 5381 C C . MET A 1 703 ? -3.758 -18.473 -24.868 1.00 29.41 703 MET A C 1
ATOM 5383 O O . MET A 1 703 ? -3.255 -19.058 -25.827 1.00 29.41 703 MET A O 1
ATOM 5387 N N . GLU A 1 704 ? -4.336 -17.274 -25.000 1.00 34.00 704 GLU A N 1
ATOM 5388 C CA . GLU A 1 704 ? -4.434 -16.498 -26.245 1.00 34.00 704 GLU A CA 1
ATOM 5389 C C . GLU A 1 704 ? -3.169 -15.661 -26.527 1.00 34.00 704 GLU A C 1
ATOM 5391 O O . GLU A 1 704 ? -2.896 -15.309 -27.674 1.00 34.00 704 GLU A O 1
ATOM 5396 N N . ASP A 1 705 ? -2.341 -15.401 -25.510 1.00 40.12 705 ASP A N 1
ATOM 5397 C CA . ASP A 1 705 ? -1.194 -14.475 -25.554 1.00 40.12 705 ASP A CA 1
ATOM 5398 C C . ASP A 1 705 ? 0.075 -15.092 -26.194 1.00 40.12 705 ASP A C 1
ATOM 5400 O O . ASP A 1 705 ? 1.171 -14.525 -26.169 1.00 40.12 705 ASP A O 1
ATOM 5404 N N . SER A 1 706 ? -0.058 -16.275 -26.807 1.00 36.91 706 SER A N 1
ATOM 5405 C CA . SER A 1 706 ? 1.048 -17.053 -27.393 1.00 36.91 706 SER A CA 1
ATOM 5406 C C . SER A 1 706 ? 1.881 -16.257 -28.411 1.00 36.91 706 SER A C 1
ATOM 5408 O O . SER A 1 706 ? 3.094 -16.450 -28.508 1.00 36.91 706 SER A O 1
ATOM 5410 N N . ASN A 1 707 ? 1.258 -15.318 -29.133 1.00 38.47 707 ASN A N 1
ATOM 5411 C CA . ASN A 1 707 ? 1.930 -14.461 -30.116 1.00 38.47 707 ASN A CA 1
ATOM 5412 C C . ASN A 1 707 ? 2.800 -13.356 -29.481 1.00 38.47 707 ASN A C 1
ATOM 5414 O O . ASN A 1 707 ? 3.742 -12.886 -30.117 1.00 38.47 707 ASN A O 1
ATOM 5418 N N . SER A 1 708 ? 2.527 -12.955 -28.234 1.00 51.50 708 SER A N 1
ATOM 5419 C CA . SER A 1 708 ? 3.272 -11.903 -27.524 1.00 51.50 708 SER A CA 1
ATOM 5420 C C . SER A 1 708 ? 4.661 -12.377 -27.083 1.00 51.50 708 SER A C 1
ATOM 5422 O O . SER A 1 708 ? 5.645 -11.645 -27.217 1.00 51.50 708 SER A O 1
ATOM 5424 N N . ILE A 1 709 ? 4.760 -13.637 -26.642 1.00 53.34 709 ILE A N 1
ATOM 5425 C CA . ILE A 1 709 ? 6.016 -14.267 -26.195 1.00 53.34 709 ILE A CA 1
ATOM 5426 C C . ILE A 1 709 ? 6.961 -14.538 -27.379 1.00 53.34 709 ILE A C 1
ATOM 5428 O O . ILE A 1 709 ? 8.175 -14.370 -27.250 1.00 53.34 709 ILE A O 1
ATOM 5432 N N . MET A 1 710 ? 6.429 -14.886 -28.561 1.00 59.28 710 MET A N 1
ATOM 5433 C CA . MET A 1 710 ? 7.247 -15.122 -29.766 1.00 59.28 710 MET A CA 1
ATOM 5434 C C . MET A 1 710 ? 8.118 -13.912 -30.148 1.00 59.28 710 MET A C 1
ATOM 5436 O O . MET A 1 710 ? 9.216 -14.088 -30.679 1.00 59.28 710 MET A O 1
ATOM 5440 N N . ALA A 1 711 ? 7.669 -12.688 -29.849 1.00 62.56 711 ALA A N 1
ATOM 5441 C CA . ALA A 1 711 ? 8.405 -11.464 -30.160 1.00 62.56 711 ALA A CA 1
ATOM 5442 C C . ALA A 1 711 ? 9.707 -11.298 -29.345 1.00 62.56 711 ALA A C 1
ATOM 5444 O O . ALA A 1 711 ? 10.666 -10.705 -29.844 1.00 62.56 711 ALA A O 1
ATOM 5445 N N . ASP A 1 712 ? 9.787 -11.845 -28.126 1.00 72.50 712 ASP A N 1
ATOM 5446 C CA . ASP A 1 712 ? 10.993 -11.753 -27.284 1.00 72.50 712 ASP A CA 1
ATOM 5447 C C . ASP A 1 712 ? 12.054 -12.816 -27.624 1.00 72.50 712 ASP A C 1
ATOM 5449 O O . ASP A 1 712 ? 13.226 -12.665 -27.265 1.00 72.50 712 ASP A O 1
ATOM 5453 N N . PHE A 1 713 ? 11.689 -13.866 -28.371 1.00 79.62 713 PHE A N 1
ATOM 5454 C CA . PHE A 1 713 ? 12.633 -14.887 -28.843 1.00 79.62 713 PHE A CA 1
ATOM 5455 C C . PHE A 1 713 ? 13.536 -14.400 -29.999 1.00 79.62 713 PHE A C 1
ATOM 5457 O O . PHE A 1 713 ? 14.503 -15.080 -30.349 1.00 79.62 713 PHE A O 1
ATOM 5464 N N . VAL A 1 714 ? 13.286 -13.210 -30.561 1.00 79.69 714 VAL A N 1
ATOM 5465 C CA . VAL A 1 714 ? 14.058 -12.633 -31.676 1.00 79.69 714 VAL A CA 1
ATOM 5466 C C . VAL A 1 714 ? 15.519 -12.357 -31.286 1.00 79.69 714 VAL A C 1
ATOM 5468 O O . VAL A 1 714 ? 15.808 -11.550 -30.400 1.00 79.69 714 VAL A O 1
ATOM 5471 N N . VAL A 1 715 ? 16.454 -12.965 -32.020 1.00 80.94 715 VAL A N 1
ATOM 5472 C CA . VAL A 1 715 ? 17.908 -12.738 -31.906 1.00 80.94 715 VAL A CA 1
ATOM 5473 C C . VAL A 1 715 ? 18.408 -11.701 -32.929 1.00 80.94 715 VAL A C 1
ATOM 5475 O O . VAL A 1 715 ? 17.829 -11.583 -34.012 1.00 80.94 715 VAL A O 1
ATOM 5478 N N . PRO A 1 716 ? 19.478 -10.935 -32.636 1.00 85.69 716 PRO A N 1
ATOM 5479 C CA . PRO A 1 716 ? 20.066 -10.007 -33.601 1.00 85.69 716 PRO A CA 1
ATOM 5480 C C . PRO A 1 716 ? 20.795 -10.764 -34.732 1.00 85.69 716 PRO A C 1
ATOM 5482 O O . PRO A 1 716 ? 21.149 -11.933 -34.557 1.00 85.69 716 PRO A O 1
ATOM 5485 N N . PRO A 1 717 ? 21.081 -10.118 -35.883 1.00 87.94 717 PRO A N 1
ATOM 5486 C CA . PRO A 1 717 ? 21.802 -10.742 -36.994 1.00 87.94 717 PRO A CA 1
ATOM 5487 C C . PRO A 1 717 ? 23.093 -11.430 -36.538 1.00 87.94 717 PRO A C 1
ATOM 5489 O O . PRO A 1 717 ? 23.885 -10.828 -35.812 1.00 87.94 717 PRO A O 1
ATOM 5492 N N . ARG A 1 718 ? 23.331 -12.669 -36.993 1.00 88.38 718 ARG A N 1
ATOM 5493 C CA . ARG A 1 718 ? 24.369 -13.574 -36.459 1.00 88.38 718 ARG A CA 1
ATOM 5494 C C . ARG A 1 718 ? 25.745 -12.928 -36.242 1.00 88.38 718 ARG A C 1
ATOM 5496 O O . ARG A 1 718 ? 26.333 -13.099 -35.185 1.00 88.38 718 ARG A O 1
ATOM 5503 N N . LYS A 1 719 ? 26.223 -12.108 -37.186 1.00 88.19 719 LYS A N 1
ATOM 5504 C CA . LYS A 1 719 ? 27.503 -11.373 -37.080 1.00 88.19 719 LYS A CA 1
ATOM 5505 C C . LYS A 1 719 ? 27.592 -10.455 -35.845 1.00 88.19 719 LYS A C 1
ATOM 5507 O O . LYS A 1 719 ? 28.680 -10.251 -35.316 1.00 88.19 719 LYS A O 1
ATOM 5512 N N . ILE A 1 720 ? 26.469 -9.883 -35.409 1.00 86.88 720 ILE A N 1
ATOM 5513 C CA . ILE A 1 720 ? 26.367 -9.062 -34.194 1.00 86.88 720 ILE A CA 1
ATOM 5514 C C . ILE A 1 720 ? 26.276 -9.976 -32.967 1.00 86.88 720 ILE A C 1
ATOM 5516 O O . ILE A 1 720 ? 27.023 -9.775 -32.013 1.00 86.88 720 ILE A O 1
ATOM 5520 N N . ALA A 1 721 ? 25.422 -11.005 -33.017 1.00 90.12 721 ALA A N 1
ATOM 5521 C CA . ALA A 1 721 ? 25.262 -11.986 -31.943 1.00 90.12 721 ALA A CA 1
ATOM 5522 C C . ALA A 1 721 ? 26.598 -12.658 -31.561 1.00 90.12 721 ALA A C 1
ATOM 5524 O O . ALA A 1 721 ? 26.989 -12.621 -30.395 1.00 90.12 721 ALA A O 1
ATOM 5525 N N . ASP A 1 722 ? 27.337 -13.177 -32.548 1.00 93.19 722 ASP A N 1
ATOM 5526 C CA . ASP A 1 722 ? 28.655 -13.804 -32.381 1.00 93.19 722 ASP A CA 1
ATOM 5527 C C . ASP A 1 722 ? 29.659 -12.843 -31.709 1.00 93.19 722 ASP A C 1
ATOM 5529 O O . ASP A 1 722 ? 30.407 -13.240 -30.813 1.00 93.19 722 ASP A O 1
ATOM 5533 N N . GLY A 1 723 ? 29.649 -11.561 -32.096 1.00 90.56 723 GLY A N 1
ATOM 5534 C CA . GLY A 1 723 ? 30.529 -10.532 -31.531 1.00 90.56 723 GLY A CA 1
ATOM 5535 C C . GLY A 1 723 ? 30.205 -10.173 -30.077 1.00 90.56 723 GLY A C 1
ATOM 5536 O O . GLY A 1 723 ? 31.114 -10.038 -29.261 1.00 90.56 723 GLY A O 1
ATOM 5537 N N . LEU A 1 724 ? 28.921 -10.059 -29.722 1.00 91.25 724 LEU A N 1
ATOM 5538 C CA . LEU A 1 724 ? 28.504 -9.803 -28.337 1.00 91.25 724 LEU A CA 1
ATOM 5539 C C . LEU A 1 724 ? 28.804 -11.003 -27.427 1.00 91.25 724 LEU A C 1
ATOM 5541 O O . LEU A 1 724 ? 29.348 -10.827 -26.338 1.00 91.25 724 LEU A O 1
ATOM 5545 N N . ILE A 1 725 ? 28.534 -12.220 -27.908 1.00 94.00 725 ILE A N 1
ATOM 5546 C CA . ILE A 1 725 ? 28.868 -13.477 -27.226 1.00 94.00 725 ILE A CA 1
ATOM 5547 C C . ILE A 1 725 ? 30.379 -13.583 -26.970 1.00 94.00 725 ILE A C 1
ATOM 5549 O O . ILE A 1 725 ? 30.790 -13.934 -25.865 1.00 94.00 725 ILE A O 1
ATOM 5553 N N . HIS A 1 726 ? 31.221 -13.229 -27.946 1.00 93.06 726 HIS A N 1
ATOM 5554 C CA . HIS A 1 726 ? 32.675 -13.195 -27.762 1.00 93.06 726 HIS A CA 1
ATOM 5555 C C . HIS A 1 726 ? 33.098 -12.243 -26.630 1.00 93.06 726 HIS A C 1
ATOM 5557 O O . HIS A 1 726 ? 33.856 -12.647 -25.750 1.00 93.06 726 HIS A O 1
ATOM 5563 N N . HIS A 1 727 ? 32.558 -11.020 -26.578 1.00 90.00 727 HIS A N 1
ATOM 5564 C CA . HIS A 1 727 ? 32.873 -10.076 -25.498 1.00 90.00 727 HIS A CA 1
ATOM 5565 C C . HIS A 1 727 ? 32.403 -10.545 -24.107 1.00 90.00 727 HIS A C 1
ATOM 5567 O O . HIS A 1 727 ? 33.056 -10.223 -23.114 1.00 90.00 727 HIS A O 1
ATOM 5573 N N . TYR A 1 728 ? 31.333 -11.343 -24.014 1.00 93.12 728 TYR A N 1
ATOM 5574 C CA . TYR A 1 728 ? 30.953 -12.010 -22.763 1.00 93.12 728 TYR A CA 1
ATOM 5575 C C . TYR A 1 728 ? 31.976 -13.087 -22.344 1.00 93.12 728 TYR A C 1
ATOM 5577 O O . TYR A 1 728 ? 32.401 -13.101 -21.185 1.00 93.12 728 TYR A O 1
ATOM 5585 N N . TRP A 1 729 ? 32.419 -13.948 -23.273 1.00 93.06 729 TRP A N 1
ATOM 5586 C CA . TRP A 1 729 ? 33.371 -15.030 -22.973 1.00 93.06 729 TRP A CA 1
ATOM 5587 C C . TRP A 1 729 ? 34.780 -14.551 -22.607 1.00 93.06 729 TRP A C 1
ATOM 5589 O O . TRP A 1 729 ? 35.442 -15.229 -21.828 1.00 93.06 729 TRP A O 1
ATOM 5599 N N . GLU A 1 730 ? 35.246 -13.420 -23.142 1.00 88.38 730 GLU A N 1
ATOM 5600 C CA . GLU A 1 730 ? 36.555 -12.858 -22.768 1.00 88.38 730 GLU A CA 1
ATOM 5601 C C . GLU A 1 730 ? 36.460 -11.891 -21.572 1.00 88.38 730 GLU A C 1
ATOM 5603 O O . GLU A 1 730 ? 37.417 -11.733 -20.816 1.00 88.38 730 GLU A O 1
ATOM 5608 N N . GLY A 1 731 ? 35.313 -11.226 -21.385 1.00 84.38 731 GLY A N 1
ATOM 5609 C CA . GLY A 1 731 ? 35.152 -10.163 -20.391 1.00 84.38 731 GLY A CA 1
ATOM 5610 C C . GLY A 1 731 ? 34.578 -10.605 -19.043 1.00 84.38 731 GLY A C 1
ATOM 5611 O O . GLY A 1 731 ? 35.093 -10.188 -18.000 1.00 84.38 731 GLY A O 1
ATOM 5612 N N . ALA A 1 732 ? 33.502 -11.399 -19.063 1.00 88.00 732 ALA A N 1
ATOM 5613 C CA . ALA A 1 732 ? 32.659 -11.688 -17.899 1.00 88.00 732 ALA A CA 1
ATOM 5614 C C . ALA A 1 732 ? 32.815 -13.130 -17.394 1.00 88.00 732 ALA A C 1
ATOM 5616 O O . ALA A 1 732 ? 33.071 -13.341 -16.208 1.00 88.00 732 ALA A O 1
ATOM 5617 N N . HIS A 1 733 ? 32.723 -14.118 -18.293 1.00 92.44 733 HIS A N 1
ATOM 5618 C CA . HIS A 1 733 ? 32.856 -15.543 -17.951 1.00 92.44 733 HIS A CA 1
ATOM 5619 C C . HIS A 1 733 ? 34.155 -15.888 -17.192 1.00 92.44 733 HIS A C 1
ATOM 5621 O O . HIS A 1 733 ? 34.056 -16.603 -16.198 1.00 92.44 733 HIS A O 1
ATOM 5627 N N . PRO A 1 734 ? 35.344 -15.324 -17.505 1.00 90.69 734 PRO A N 1
ATOM 5628 C CA . PRO A 1 734 ? 36.573 -15.628 -16.763 1.00 90.69 734 PRO A CA 1
ATOM 5629 C C . PRO A 1 734 ? 36.562 -15.149 -15.304 1.00 90.69 734 PRO A C 1
ATOM 5631 O O . PRO A 1 734 ? 37.388 -15.586 -14.507 1.00 90.69 734 PRO A O 1
ATOM 5634 N N . LEU A 1 735 ? 35.653 -14.240 -14.935 1.00 89.75 735 LEU A N 1
ATOM 5635 C CA . LEU A 1 735 ? 35.472 -13.813 -13.546 1.00 89.75 735 LEU A CA 1
ATOM 5636 C C . LEU A 1 735 ? 34.506 -14.736 -12.783 1.00 89.75 735 LEU A C 1
ATOM 5638 O O . LEU A 1 735 ? 34.598 -14.848 -11.562 1.00 89.75 735 LEU A O 1
ATOM 5642 N N . GLN A 1 736 ? 33.589 -15.402 -13.491 1.00 91.62 736 GLN A N 1
ATOM 5643 C CA . GLN A 1 736 ? 32.561 -16.262 -12.904 1.00 91.62 736 GLN A CA 1
ATOM 5644 C C . GLN A 1 736 ? 32.077 -17.314 -13.937 1.00 91.62 736 GLN A C 1
ATOM 5646 O O . GLN A 1 736 ? 31.057 -17.119 -14.601 1.00 91.62 736 GLN A O 1
ATOM 5651 N N . PRO A 1 737 ? 32.806 -18.432 -14.122 1.00 92.88 737 PRO A N 1
ATOM 5652 C CA . PRO A 1 737 ? 32.570 -19.381 -15.213 1.00 92.88 737 PRO A CA 1
ATOM 5653 C C . PRO A 1 737 ? 31.509 -20.441 -14.863 1.00 92.88 737 PRO A C 1
ATOM 5655 O O . PRO A 1 737 ? 31.770 -21.643 -14.903 1.00 92.88 737 PRO A O 1
ATOM 5658 N N . PHE A 1 738 ? 30.310 -20.001 -14.469 1.00 94.19 738 PHE A N 1
ATOM 5659 C CA . PHE A 1 738 ? 29.223 -20.874 -13.993 1.00 94.19 738 PHE A CA 1
ATOM 5660 C C . PHE A 1 738 ? 28.324 -21.456 -15.100 1.00 94.19 738 PHE A C 1
ATOM 5662 O O . PHE A 1 738 ? 27.478 -22.295 -14.805 1.00 94.19 738 PHE A O 1
ATOM 5669 N N . ILE A 1 739 ? 28.502 -21.037 -16.357 1.00 94.38 739 ILE A N 1
ATOM 5670 C CA . ILE A 1 739 ? 27.884 -21.646 -17.548 1.00 94.38 739 ILE A CA 1
ATOM 5671 C C . ILE A 1 739 ? 28.961 -22.412 -18.306 1.00 94.38 739 ILE A C 1
ATOM 5673 O O . ILE A 1 739 ? 29.989 -21.823 -18.641 1.00 94.38 739 ILE A O 1
ATOM 5677 N N . HIS A 1 740 ? 28.715 -23.680 -18.640 1.00 94.19 740 HIS A N 1
ATOM 5678 C CA . HIS A 1 740 ? 29.638 -24.456 -19.460 1.00 94.19 740 HIS A CA 1
ATOM 5679 C C . HIS A 1 740 ? 29.621 -23.971 -20.922 1.00 94.19 740 HIS A C 1
ATOM 5681 O O . HIS A 1 740 ? 28.666 -24.205 -21.678 1.00 94.19 740 HIS A O 1
ATOM 5687 N N . LYS A 1 741 ? 30.711 -23.316 -21.342 1.00 93.19 741 LYS A N 1
ATOM 5688 C CA . LYS A 1 741 ? 30.879 -22.669 -22.656 1.00 93.19 741 LYS A CA 1
ATOM 5689 C C . LYS A 1 741 ? 30.579 -23.613 -23.820 1.00 93.19 741 LYS A C 1
ATOM 5691 O O . LYS A 1 741 ? 29.897 -23.218 -24.766 1.00 93.19 741 LYS A O 1
ATOM 5696 N N . GLY A 1 742 ? 31.014 -24.873 -23.736 1.00 90.81 742 GLY A N 1
ATOM 5697 C CA . GLY A 1 742 ? 30.753 -25.887 -24.764 1.00 90.81 742 GLY A CA 1
ATOM 5698 C C . GLY A 1 742 ? 29.263 -26.218 -24.931 1.00 90.81 742 GLY A C 1
ATOM 5699 O O . GLY A 1 742 ? 28.759 -26.246 -26.056 1.00 90.81 742 GLY A O 1
ATOM 5700 N N . THR A 1 743 ? 28.535 -26.405 -23.824 1.00 89.56 743 THR A N 1
ATOM 5701 C CA . THR A 1 743 ? 27.091 -26.710 -23.842 1.00 89.56 743 THR A CA 1
ATOM 5702 C C . THR A 1 743 ? 26.293 -25.531 -24.396 1.00 89.56 743 THR A C 1
ATOM 5704 O O . THR A 1 743 ? 25.458 -25.710 -25.286 1.00 89.56 743 THR A O 1
ATOM 5707 N N . PHE A 1 744 ? 26.583 -24.316 -23.919 1.00 93.62 744 PHE A N 1
ATOM 5708 C CA . PHE A 1 744 ? 25.904 -23.103 -24.375 1.00 93.62 744 PHE A CA 1
ATOM 5709 C C . PHE A 1 744 ? 26.155 -22.840 -25.864 1.00 93.62 744 PHE A C 1
ATOM 5711 O O . PHE A 1 744 ? 25.209 -22.647 -26.629 1.00 93.62 744 PHE A O 1
ATOM 5718 N N . MET A 1 745 ? 27.418 -22.879 -26.306 1.00 94.00 745 MET A N 1
ATOM 5719 C CA . MET A 1 745 ? 27.767 -22.589 -27.699 1.00 94.00 745 MET A CA 1
ATOM 5720 C C . MET A 1 745 ? 27.242 -23.643 -28.674 1.00 94.00 745 MET A C 1
ATOM 5722 O O . MET A 1 745 ? 26.899 -23.286 -29.802 1.00 94.00 745 MET A O 1
ATOM 5726 N N . LYS A 1 746 ? 27.107 -24.911 -28.263 1.00 90.38 746 LYS A N 1
ATOM 5727 C CA . LYS A 1 746 ? 26.396 -25.920 -29.061 1.00 90.38 746 LYS A CA 1
ATOM 5728 C C . LYS A 1 746 ? 24.945 -25.491 -29.301 1.00 90.38 746 LYS A C 1
ATOM 5730 O O . LYS A 1 746 ? 24.535 -25.368 -30.452 1.00 90.38 746 LYS A O 1
ATOM 5735 N N . ARG A 1 747 ? 24.205 -25.185 -28.230 1.00 88.06 747 ARG A N 1
ATOM 5736 C CA . ARG A 1 747 ? 22.786 -24.807 -28.308 1.00 88.06 747 ARG A CA 1
ATOM 5737 C C . ARG A 1 747 ? 22.555 -23.488 -29.057 1.00 88.06 747 ARG A C 1
ATOM 5739 O O . ARG A 1 747 ? 21.596 -23.363 -29.809 1.00 88.06 747 ARG A O 1
ATOM 5746 N N . TYR A 1 748 ? 23.466 -22.524 -28.926 1.00 91.00 748 TYR A N 1
ATOM 5747 C CA . TYR A 1 748 ? 23.446 -21.295 -29.725 1.00 91.00 748 TYR A CA 1
ATOM 5748 C C . TYR A 1 748 ? 23.666 -21.570 -31.225 1.00 91.00 748 TYR A C 1
ATOM 5750 O O . TYR A 1 748 ? 22.987 -20.985 -32.064 1.00 91.00 748 TYR A O 1
ATOM 5758 N N . ASN A 1 749 ? 24.561 -22.497 -31.588 1.00 90.19 749 ASN A N 1
ATOM 5759 C CA . ASN A 1 749 ? 24.763 -22.890 -32.988 1.00 90.19 749 ASN A CA 1
ATOM 5760 C C . ASN A 1 749 ? 23.595 -23.701 -33.577 1.00 90.19 749 ASN A C 1
ATOM 5762 O O . ASN A 1 749 ? 23.445 -23.735 -34.799 1.00 90.19 749 ASN A O 1
ATOM 5766 N N . GLU A 1 750 ? 22.767 -24.340 -32.749 1.00 85.56 750 GLU A N 1
ATOM 5767 C CA . GLU A 1 750 ? 21.548 -25.041 -33.181 1.00 85.56 750 GLU A CA 1
ATOM 5768 C C . GLU A 1 750 ? 20.442 -24.072 -33.645 1.00 85.56 750 GLU A C 1
ATOM 5770 O O . GLU A 1 750 ? 19.674 -24.437 -34.531 1.00 85.56 750 GLU A O 1
ATOM 5775 N N . LEU A 1 751 ? 20.421 -22.817 -33.164 1.00 83.50 751 LEU A N 1
ATOM 5776 C CA . LEU A 1 751 ? 19.494 -21.770 -33.642 1.00 83.50 751 LEU A CA 1
ATOM 5777 C C . LEU A 1 751 ? 19.675 -21.414 -35.131 1.00 83.50 751 LEU A C 1
ATOM 5779 O O . LEU A 1 751 ? 18.759 -20.893 -35.759 1.00 83.50 751 LEU A O 1
ATOM 5783 N N . TRP A 1 752 ? 20.861 -21.660 -35.695 1.00 83.00 752 TRP A N 1
ATOM 5784 C CA . TRP A 1 752 ? 21.235 -21.233 -37.049 1.00 83.00 752 TRP A CA 1
ATOM 5785 C C . TRP A 1 752 ? 21.237 -22.380 -38.074 1.00 83.00 752 TRP A C 1
ATOM 5787 O O . TRP A 1 752 ? 21.821 -22.238 -39.149 1.00 83.00 752 TRP A O 1
ATOM 5797 N N . GLN A 1 753 ? 20.638 -23.528 -37.741 1.00 76.06 753 GLN A N 1
ATOM 5798 C CA . GLN A 1 753 ? 20.575 -24.713 -38.603 1.00 76.06 753 GLN A CA 1
ATOM 5799 C C . GLN A 1 753 ? 19.183 -24.851 -39.227 1.00 76.06 753 GLN A C 1
ATOM 5801 O O . GLN A 1 753 ? 18.207 -25.122 -38.534 1.00 76.06 753 GLN A O 1
ATOM 5806 N N . THR A 1 754 ? 19.097 -24.684 -40.546 1.00 48.41 754 THR A N 1
ATOM 5807 C CA . THR A 1 754 ? 17.858 -24.857 -41.315 1.00 48.41 754 THR A CA 1
ATOM 5808 C C . THR A 1 754 ? 17.637 -26.318 -41.703 1.00 48.41 754 THR A C 1
ATOM 5810 O O . THR A 1 754 ? 18.433 -26.864 -42.470 1.00 48.41 754 THR A O 1
ATOM 5813 N N . ASP A 1 755 ? 16.520 -26.907 -41.280 1.00 41.53 755 ASP A N 1
ATOM 5814 C CA . ASP A 1 755 ? 15.865 -27.959 -42.068 1.00 41.53 755 ASP A CA 1
ATOM 5815 C C . ASP A 1 755 ? 14.982 -27.301 -43.149 1.00 41.53 755 ASP A C 1
ATOM 5817 O O . ASP A 1 755 ? 14.602 -26.133 -43.034 1.00 41.53 755 ASP A O 1
ATOM 5821 N N . THR A 1 756 ? 14.720 -28.008 -44.249 1.00 41.78 756 THR A N 1
ATOM 5822 C CA . THR A 1 756 ? 14.134 -27.424 -45.468 1.00 41.78 756 THR A CA 1
ATOM 5823 C C . THR A 1 756 ? 12.621 -27.602 -45.592 1.00 41.78 756 THR A C 1
ATOM 5825 O O . THR A 1 756 ? 12.131 -28.714 -45.409 1.00 41.78 756 THR A O 1
ATOM 5828 N N . ALA A 1 757 ? 11.976 -26.556 -46.126 1.00 43.09 757 ALA A N 1
ATOM 5829 C CA . ALA A 1 757 ? 10.588 -26.459 -46.602 1.00 43.09 757 ALA A CA 1
ATOM 5830 C C . ALA A 1 757 ? 9.485 -26.160 -45.558 1.00 43.09 757 ALA A C 1
ATOM 5832 O O . ALA A 1 757 ? 9.462 -26.705 -44.462 1.00 43.09 757 ALA A O 1
ATOM 5833 N N . ASP A 1 758 ? 8.567 -25.296 -46.011 1.00 36.84 758 ASP A N 1
ATOM 5834 C CA . ASP A 1 758 ? 7.277 -24.846 -45.464 1.00 36.84 758 ASP A CA 1
ATOM 5835 C C . ASP A 1 758 ? 7.205 -24.037 -44.141 1.00 36.84 758 ASP A C 1
ATOM 5837 O O . ASP A 1 758 ? 7.862 -24.299 -43.140 1.00 36.84 758 ASP A O 1
ATOM 5841 N N . SER A 1 759 ? 6.324 -23.021 -44.168 1.00 35.28 759 SER A N 1
ATOM 5842 C CA . SER A 1 759 ? 5.937 -22.065 -43.101 1.00 35.28 759 SER A CA 1
ATOM 5843 C C . SER A 1 759 ? 7.056 -21.268 -42.395 1.00 35.28 759 SER A C 1
ATOM 5845 O O . SER A 1 759 ? 7.678 -21.713 -41.434 1.00 35.28 759 SER A O 1
ATOM 5847 N N . GLY A 1 760 ? 7.224 -20.000 -42.792 1.00 40.44 760 GLY A N 1
ATOM 5848 C CA . GLY A 1 760 ? 8.198 -19.052 -42.220 1.00 40.44 760 GLY A CA 1
ATOM 5849 C C . GLY A 1 760 ? 7.870 -18.483 -40.829 1.00 40.44 760 GLY A C 1
ATOM 5850 O O . GLY A 1 760 ? 8.358 -17.407 -40.496 1.00 40.44 760 GLY A O 1
ATOM 5851 N N . GLU A 1 761 ? 7.049 -19.168 -40.029 1.00 38.25 761 GLU A N 1
ATOM 5852 C CA . GLU A 1 761 ? 6.584 -18.700 -38.709 1.00 38.25 761 GLU A CA 1
ATOM 5853 C C . GLU A 1 761 ? 7.169 -19.513 -37.535 1.00 38.25 761 GLU A C 1
ATOM 5855 O O . GLU A 1 761 ? 7.101 -19.076 -36.389 1.00 38.25 761 GLU A O 1
ATOM 5860 N N . LEU A 1 762 ? 7.819 -20.660 -37.791 1.00 41.19 762 LEU A N 1
ATOM 5861 C CA . LEU A 1 762 ? 8.281 -21.582 -36.737 1.00 41.19 762 LEU A CA 1
ATOM 5862 C C . LEU A 1 762 ? 9.780 -21.478 -36.374 1.00 41.19 762 LEU A C 1
ATOM 5864 O O . LEU A 1 762 ? 10.311 -22.326 -35.659 1.00 41.19 762 LEU A O 1
ATOM 5868 N N . HIS A 1 763 ? 10.483 -20.425 -36.806 1.00 46.47 763 HIS A N 1
ATOM 5869 C CA . HIS A 1 763 ? 11.907 -20.229 -36.474 1.00 46.47 763 HIS A CA 1
ATOM 5870 C C . HIS A 1 763 ? 12.184 -20.014 -34.972 1.00 46.47 763 HIS A C 1
ATOM 5872 O O . HIS A 1 763 ? 13.319 -20.178 -34.529 1.00 46.47 763 HIS A O 1
ATOM 5878 N N . ALA A 1 764 ? 11.165 -19.666 -34.183 1.00 46.00 764 ALA A N 1
ATOM 5879 C CA . ALA A 1 764 ? 11.295 -19.357 -32.761 1.00 46.00 764 ALA A CA 1
ATOM 5880 C C . ALA A 1 764 ? 11.414 -20.604 -31.849 1.00 46.00 764 ALA A C 1
ATOM 5882 O O . ALA A 1 764 ? 11.905 -20.501 -30.726 1.00 46.00 764 ALA A O 1
ATOM 5883 N N . PHE A 1 765 ? 11.025 -21.795 -32.326 1.00 49.56 765 PHE A N 1
ATOM 5884 C CA . PHE A 1 765 ? 11.086 -23.055 -31.568 1.00 49.56 765 PHE A CA 1
ATOM 5885 C C . PHE A 1 765 ? 12.232 -23.964 -32.042 1.00 49.56 765 PHE A C 1
ATOM 5887 O O . PHE A 1 765 ? 12.021 -25.041 -32.599 1.00 49.56 765 PHE A O 1
ATOM 5894 N N . GLY A 1 766 ? 13.478 -23.553 -31.783 1.00 45.84 766 GLY A N 1
ATOM 5895 C CA . GLY A 1 766 ? 14.681 -24.324 -32.127 1.00 45.84 766 GLY A CA 1
ATOM 5896 C C . GLY A 1 766 ? 14.774 -25.686 -31.417 1.00 45.84 766 GLY A C 1
ATOM 5897 O O . GLY A 1 766 ? 15.372 -25.784 -30.346 1.00 45.84 766 GLY A O 1
ATOM 5898 N N . ARG A 1 767 ? 14.173 -26.730 -32.015 1.00 46.31 767 ARG A N 1
ATOM 5899 C CA . ARG A 1 767 ? 14.208 -28.173 -31.652 1.00 46.31 767 ARG A CA 1
ATOM 5900 C C . ARG A 1 767 ? 13.910 -28.538 -30.177 1.00 46.31 767 ARG A C 1
ATOM 5902 O O . ARG A 1 767 ? 14.099 -29.689 -29.779 1.00 46.31 767 ARG A O 1
ATOM 5909 N N . SER A 1 768 ? 13.437 -27.602 -29.352 1.00 50.94 768 SER A N 1
ATOM 5910 C CA . SER A 1 768 ? 13.235 -27.816 -27.913 1.00 50.94 768 SER A CA 1
ATOM 5911 C C . SER A 1 768 ? 11.897 -28.494 -27.602 1.00 50.94 768 SER A C 1
ATOM 5913 O O . SER A 1 768 ? 10.867 -28.136 -28.160 1.00 50.94 768 SER A O 1
ATOM 5915 N N . LYS A 1 769 ? 11.902 -29.459 -26.673 1.00 51.56 769 LYS A N 1
ATOM 5916 C CA . LYS A 1 769 ? 10.712 -30.246 -26.285 1.00 51.56 769 LYS A CA 1
ATOM 5917 C C . LYS A 1 769 ? 9.792 -29.556 -25.264 1.00 51.56 769 LYS A C 1
ATOM 5919 O O . LYS A 1 769 ? 8.796 -30.147 -24.866 1.00 51.56 769 LYS A O 1
ATOM 5924 N N . SER A 1 770 ? 10.146 -28.362 -24.791 1.00 66.50 770 SER A N 1
ATOM 5925 C CA . SER A 1 770 ? 9.414 -27.627 -23.753 1.00 66.50 770 SER A CA 1
ATOM 5926 C C . SER A 1 770 ? 9.547 -26.122 -23.977 1.00 66.50 770 SER A C 1
ATOM 5928 O O . SER A 1 770 ? 10.650 -25.627 -24.228 1.00 66.50 770 SER A O 1
ATOM 5930 N N . VAL A 1 771 ? 8.428 -25.400 -23.854 1.00 71.06 771 VAL A N 1
ATOM 5931 C CA . VAL A 1 771 ? 8.367 -23.936 -24.003 1.00 71.06 771 VAL A CA 1
ATOM 5932 C C . VAL A 1 771 ? 9.261 -23.260 -22.964 1.00 71.06 771 VAL A C 1
ATOM 5934 O O . VAL A 1 771 ? 10.124 -22.468 -23.335 1.00 71.06 771 VAL A O 1
ATOM 5937 N N . TYR A 1 772 ? 9.165 -23.664 -21.694 1.00 78.19 772 TYR A N 1
ATOM 5938 C CA . TYR A 1 772 ? 10.004 -23.151 -20.604 1.00 78.19 772 TYR A CA 1
ATOM 5939 C C . TYR A 1 772 ? 11.502 -23.365 -20.869 1.00 78.19 772 TYR A C 1
ATOM 5941 O O . TYR A 1 772 ? 12.324 -22.486 -20.621 1.00 78.19 772 TYR A O 1
ATOM 5949 N N . THR A 1 773 ? 11.882 -24.510 -21.449 1.00 81.44 773 THR A N 1
ATOM 5950 C CA . THR A 1 773 ? 13.284 -24.790 -21.798 1.00 81.44 773 THR A CA 1
ATOM 5951 C C . THR A 1 773 ? 13.797 -23.874 -22.914 1.00 81.44 773 THR A C 1
ATOM 5953 O O . THR A 1 773 ? 14.992 -23.559 -22.927 1.00 81.44 773 THR A O 1
ATOM 5956 N N . ALA A 1 774 ? 12.944 -23.436 -23.847 1.00 81.25 774 ALA A N 1
ATOM 5957 C CA . ALA A 1 774 ? 13.273 -22.396 -24.825 1.00 81.25 774 ALA A CA 1
ATOM 5958 C C . ALA A 1 774 ? 13.338 -21.007 -24.164 1.00 81.25 774 ALA A C 1
ATOM 5960 O O . ALA A 1 774 ? 14.367 -20.342 -24.264 1.00 81.25 774 ALA A O 1
ATOM 5961 N N . GLN A 1 775 ? 12.301 -20.630 -23.413 1.00 86.56 775 GLN A N 1
ATOM 5962 C CA . GLN A 1 775 ? 12.163 -19.357 -22.700 1.00 86.56 775 GLN A CA 1
ATOM 5963 C C . GLN A 1 775 ? 13.379 -19.033 -21.819 1.00 86.56 775 GLN A C 1
ATOM 5965 O O . GLN A 1 775 ? 13.998 -17.982 -21.994 1.00 86.56 775 GLN A O 1
ATOM 5970 N N . VAL A 1 776 ? 13.796 -19.969 -20.956 1.00 89.69 776 VAL A N 1
ATOM 5971 C CA . VAL A 1 776 ? 14.993 -19.820 -20.109 1.00 89.69 776 VAL A CA 1
ATOM 5972 C C . VAL A 1 776 ? 16.237 -19.546 -20.954 1.00 89.69 776 VAL A C 1
ATOM 5974 O O . VAL A 1 776 ? 16.989 -18.631 -20.644 1.00 89.69 776 VAL A O 1
ATOM 5977 N N . PHE A 1 777 ? 16.442 -20.274 -22.056 1.00 91.44 777 PHE A N 1
ATOM 5978 C CA . PHE A 1 777 ? 17.630 -20.099 -22.898 1.00 91.44 777 PHE A CA 1
ATOM 5979 C C . PHE A 1 777 ? 17.643 -18.770 -23.657 1.00 91.44 777 PHE A C 1
ATOM 5981 O O . PHE A 1 777 ? 18.700 -18.151 -23.756 1.00 91.44 777 PHE A O 1
ATOM 5988 N N . HIS A 1 778 ? 16.496 -18.296 -24.152 1.00 90.56 778 HIS A N 1
ATOM 5989 C CA . HIS A 1 778 ? 16.417 -16.964 -24.754 1.00 90.56 778 HIS A CA 1
ATOM 5990 C C . HIS A 1 778 ? 16.604 -15.859 -23.697 1.00 90.56 778 HIS A C 1
ATOM 5992 O O . HIS A 1 778 ? 17.216 -14.838 -24.010 1.00 90.56 778 HIS A O 1
ATOM 5998 N N . CYS A 1 779 ? 16.207 -16.074 -22.436 1.00 92.50 779 CYS A N 1
ATOM 5999 C CA . CYS A 1 779 ? 16.574 -15.194 -21.321 1.00 92.50 779 CYS A CA 1
ATOM 6000 C C . CYS A 1 779 ? 18.100 -15.192 -21.077 1.00 92.50 779 CYS A C 1
ATOM 6002 O O . CYS A 1 779 ? 18.727 -14.133 -21.151 1.00 92.50 779 CYS A O 1
ATOM 6004 N N . THR A 1 780 ? 18.733 -16.364 -20.909 1.00 94.62 780 THR A N 1
ATOM 6005 C CA . THR A 1 780 ? 20.198 -16.495 -20.751 1.00 94.62 780 THR A CA 1
ATOM 6006 C C . THR A 1 780 ? 20.957 -15.824 -21.903 1.00 94.62 780 THR A C 1
ATOM 6008 O O . THR A 1 780 ? 21.925 -15.102 -21.676 1.00 94.62 780 THR A O 1
ATOM 6011 N N . LEU A 1 781 ? 20.512 -16.035 -23.147 1.00 94.56 781 LEU A N 1
ATOM 6012 C CA . LEU A 1 781 ? 21.144 -15.508 -24.357 1.00 94.56 781 LEU A CA 1
ATOM 6013 C C . LEU A 1 781 ? 21.040 -13.978 -24.454 1.00 94.56 781 LEU A C 1
ATOM 6015 O O . LEU A 1 781 ? 22.028 -13.322 -24.778 1.00 94.56 781 LEU A O 1
ATOM 6019 N N . ASN A 1 782 ? 19.885 -13.402 -24.110 1.00 94.12 782 ASN A N 1
ATOM 6020 C CA . ASN A 1 782 ? 19.725 -11.951 -24.017 1.00 94.12 782 ASN A CA 1
ATOM 6021 C C . ASN A 1 782 ? 20.637 -11.347 -22.927 1.00 94.12 782 ASN A C 1
ATOM 6023 O O . ASN A 1 782 ? 21.299 -10.340 -23.176 1.00 94.12 782 ASN A O 1
ATOM 6027 N N . LEU A 1 783 ? 20.767 -11.981 -21.757 1.00 95.12 783 LEU A N 1
ATOM 6028 C CA . LEU A 1 783 ? 21.682 -11.512 -20.705 1.00 95.12 783 LEU A CA 1
ATOM 6029 C C . LEU A 1 783 ? 23.161 -11.603 -21.121 1.00 95.12 783 LEU A C 1
ATOM 6031 O O . LEU A 1 783 ? 23.935 -10.682 -20.852 1.00 95.12 783 LEU A O 1
ATOM 6035 N N . VAL A 1 784 ? 23.547 -12.660 -21.845 1.00 95.44 784 VAL A N 1
ATOM 6036 C CA . VAL A 1 784 ? 24.878 -12.788 -22.466 1.00 95.44 784 VAL A CA 1
ATOM 6037 C C . VAL A 1 784 ? 25.136 -11.657 -23.471 1.00 95.44 784 VAL A C 1
ATOM 6039 O O . VAL A 1 784 ? 26.216 -11.067 -23.447 1.00 95.44 784 VAL A O 1
ATOM 6042 N N . PHE A 1 785 ? 24.157 -11.282 -24.306 1.00 94.00 785 PHE A N 1
ATOM 6043 C CA . PHE A 1 785 ? 24.287 -10.123 -25.201 1.00 94.00 785 PHE A CA 1
ATOM 6044 C C . PHE A 1 785 ? 24.409 -8.794 -24.434 1.00 94.00 785 PHE A C 1
ATOM 6046 O O . PHE A 1 785 ? 25.277 -7.979 -24.759 1.00 94.00 785 PHE A O 1
ATOM 6053 N N . ALA A 1 786 ? 23.586 -8.584 -23.399 1.00 91.88 786 ALA A N 1
ATOM 6054 C CA . ALA A 1 786 ? 23.602 -7.374 -22.576 1.00 91.88 786 ALA A CA 1
ATOM 6055 C C . ALA A 1 786 ? 24.963 -7.175 -21.887 1.00 91.88 786 ALA A C 1
ATOM 6057 O O . ALA A 1 786 ? 25.570 -6.106 -21.995 1.00 91.88 786 ALA A O 1
ATOM 6058 N N . LEU A 1 787 ? 25.494 -8.224 -21.249 1.00 89.62 787 LEU A N 1
ATOM 6059 C CA . LEU A 1 787 ? 26.836 -8.222 -20.662 1.00 89.62 787 LEU A CA 1
ATOM 6060 C C . LEU A 1 787 ? 27.922 -8.050 -21.736 1.00 89.62 787 LEU A C 1
ATOM 6062 O O . LEU A 1 787 ? 28.835 -7.248 -21.547 1.00 89.62 787 LEU A O 1
ATOM 6066 N N . GLY A 1 788 ? 27.795 -8.708 -22.892 1.00 90.00 788 GLY A N 1
ATOM 6067 C CA . GLY A 1 788 ? 28.695 -8.531 -24.036 1.00 90.00 788 GLY A CA 1
ATOM 6068 C C . GLY A 1 788 ? 28.860 -7.064 -24.453 1.00 90.00 788 GLY A C 1
ATOM 6069 O O . GLY A 1 788 ? 29.985 -6.597 -24.634 1.00 90.00 788 GLY A O 1
ATOM 6070 N N . CYS A 1 789 ? 27.765 -6.299 -24.510 1.00 87.25 789 CYS A N 1
ATOM 6071 C CA . CYS A 1 789 ? 27.797 -4.846 -24.713 1.00 87.25 789 CYS A CA 1
ATOM 6072 C C . CYS A 1 789 ? 28.550 -4.099 -23.591 1.00 87.25 789 CYS A C 1
ATOM 6074 O O . CYS A 1 789 ? 29.448 -3.305 -23.886 1.00 87.25 789 CYS A O 1
ATOM 6076 N N . ARG A 1 790 ? 28.238 -4.362 -22.309 1.00 83.50 790 ARG A N 1
ATOM 6077 C CA . ARG A 1 790 ? 28.891 -3.681 -21.166 1.00 83.50 790 ARG A CA 1
ATOM 6078 C C . ARG A 1 790 ? 30.410 -3.907 -21.166 1.00 83.50 790 ARG A C 1
ATOM 6080 O O . ARG A 1 790 ? 31.174 -2.946 -21.062 1.00 83.50 790 ARG A O 1
ATOM 6087 N N . PHE A 1 791 ? 30.861 -5.152 -21.339 1.00 78.69 791 PHE A N 1
ATOM 6088 C CA . PHE A 1 791 ? 32.289 -5.492 -21.323 1.00 78.69 791 PHE A CA 1
ATOM 6089 C C . PHE A 1 791 ? 33.022 -5.015 -22.586 1.00 78.69 791 PHE A C 1
ATOM 6091 O O . PHE A 1 791 ? 34.143 -4.521 -22.472 1.00 78.69 791 PHE A O 1
ATOM 6098 N N . ARG A 1 792 ? 32.378 -5.024 -23.764 1.00 81.75 792 ARG A N 1
ATOM 6099 C CA . ARG A 1 792 ? 32.914 -4.387 -24.983 1.00 81.75 792 ARG A CA 1
ATOM 6100 C C . ARG A 1 792 ? 33.239 -2.909 -24.760 1.00 81.75 792 ARG A C 1
ATOM 6102 O O . ARG A 1 792 ? 34.312 -2.459 -25.159 1.00 81.75 792 ARG A O 1
ATOM 6109 N N . SER A 1 793 ? 32.334 -2.159 -24.127 1.00 71.25 793 SER A N 1
ATOM 6110 C CA . SER A 1 793 ? 32.559 -0.740 -23.819 1.00 71.25 793 SER A CA 1
ATOM 6111 C C . SER A 1 793 ? 33.716 -0.554 -22.827 1.00 71.25 793 SER A C 1
ATOM 6113 O O . SER A 1 793 ? 34.628 0.241 -23.073 1.00 71.25 793 SER A O 1
ATOM 6115 N N . MET A 1 794 ? 33.740 -1.371 -21.766 1.00 69.25 794 MET A N 1
ATOM 6116 C CA . MET A 1 794 ? 34.770 -1.349 -20.722 1.00 69.25 794 MET A CA 1
ATOM 6117 C C . MET A 1 794 ? 36.184 -1.619 -21.270 1.00 69.25 794 MET A C 1
ATOM 6119 O O . MET A 1 794 ? 37.093 -0.833 -21.011 1.00 69.25 794 MET A O 1
ATOM 6123 N N . SER A 1 795 ? 36.369 -2.663 -22.086 1.00 64.94 795 SER A N 1
ATOM 6124 C CA . SER A 1 795 ? 37.660 -2.976 -22.728 1.00 64.94 795 SER A CA 1
ATOM 6125 C C . SER A 1 795 ? 38.060 -1.989 -23.834 1.00 64.94 795 SER A C 1
ATOM 6127 O O . SER A 1 795 ? 39.223 -1.948 -24.221 1.00 64.94 795 SER A O 1
ATOM 6129 N N . SER A 1 796 ? 37.132 -1.169 -24.343 1.00 62.25 796 SER A N 1
ATOM 6130 C CA . SER A 1 796 ? 37.420 -0.163 -25.381 1.00 62.25 796 SER A CA 1
ATOM 6131 C C . SER A 1 796 ? 37.969 1.162 -24.828 1.00 62.25 796 SER A C 1
ATOM 6133 O O . SER A 1 796 ? 38.141 2.109 -25.595 1.00 62.25 796 SER A O 1
ATOM 6135 N N . GLY A 1 797 ? 38.159 1.287 -23.507 1.00 55.06 797 GLY A N 1
ATOM 6136 C CA . GLY A 1 797 ? 38.564 2.541 -22.850 1.00 55.06 797 GLY A CA 1
ATOM 6137 C C . GLY A 1 797 ? 37.518 3.664 -22.928 1.00 55.06 797 GLY A C 1
ATOM 6138 O O . GLY A 1 797 ? 37.782 4.794 -22.527 1.00 55.06 797 GLY A O 1
ATOM 6139 N N . ARG A 1 798 ? 36.311 3.378 -23.437 1.00 50.00 798 ARG A N 1
ATOM 6140 C CA . ARG A 1 798 ? 35.225 4.353 -23.612 1.00 50.00 798 ARG A CA 1
ATOM 6141 C C . ARG A 1 798 ? 34.367 4.449 -22.350 1.00 50.00 798 ARG A C 1
ATOM 6143 O O . ARG A 1 798 ? 33.151 4.302 -22.415 1.00 50.00 798 ARG A O 1
ATOM 6150 N N . GLN A 1 799 ? 34.992 4.725 -21.203 1.00 50.38 799 GLN A N 1
ATOM 6151 C CA . GLN A 1 799 ? 34.282 5.024 -19.953 1.00 50.38 799 GLN A CA 1
ATOM 6152 C C . GLN A 1 799 ? 33.621 6.417 -20.003 1.00 50.38 799 GLN A C 1
ATOM 6154 O O . GLN A 1 799 ? 34.013 7.346 -19.304 1.00 50.38 799 GLN A O 1
ATOM 6159 N N . ARG A 1 800 ? 32.600 6.560 -20.854 1.00 49.62 800 ARG A N 1
ATOM 6160 C CA . ARG A 1 800 ? 31.572 7.599 -20.744 1.00 49.62 800 ARG A CA 1
ATOM 6161 C C . ARG A 1 800 ? 30.252 6.908 -20.393 1.00 49.62 800 ARG A C 1
ATOM 6163 O O . ARG A 1 800 ? 29.737 6.163 -21.230 1.00 49.62 800 ARG A O 1
ATOM 6170 N N . PRO A 1 801 ? 29.712 7.102 -19.178 1.00 44.81 801 PRO A N 1
ATOM 6171 C CA . PRO A 1 801 ? 28.377 6.629 -18.830 1.00 44.81 801 PRO A CA 1
ATOM 6172 C C . PRO A 1 801 ? 27.330 7.057 -19.874 1.00 44.81 801 PRO A C 1
ATOM 6174 O O . PRO A 1 801 ? 27.437 8.122 -20.478 1.00 44.81 801 PRO A O 1
ATOM 6177 N N . GLY A 1 802 ? 26.340 6.196 -20.125 1.00 48.31 802 GLY A N 1
ATOM 6178 C CA . GLY A 1 802 ? 25.203 6.480 -21.013 1.00 48.31 802 GLY A CA 1
ATOM 6179 C C . GLY A 1 802 ? 25.437 6.397 -22.532 1.00 48.31 802 GLY A C 1
ATOM 6180 O O . GLY A 1 802 ? 24.469 6.514 -23.277 1.00 48.31 802 GLY A O 1
ATOM 6181 N N . SER A 1 803 ? 26.662 6.175 -23.035 1.00 48.00 803 SER A N 1
ATOM 6182 C CA . SER A 1 803 ? 26.936 6.299 -24.484 1.00 48.00 803 SER A CA 1
ATOM 6183 C C . SER A 1 803 ? 26.587 5.087 -25.370 1.00 48.00 803 SER A C 1
ATOM 6185 O O . SER A 1 803 ? 26.658 5.206 -26.591 1.00 48.00 803 SER A O 1
ATOM 6187 N N . ASP A 1 804 ? 26.259 3.923 -24.802 1.00 60.09 804 ASP A N 1
ATOM 6188 C CA . ASP A 1 804 ? 25.815 2.730 -25.551 1.00 60.09 804 ASP A CA 1
ATOM 6189 C C . ASP A 1 804 ? 24.656 2.041 -24.818 1.00 60.09 804 ASP A C 1
ATOM 6191 O O . ASP A 1 804 ? 24.881 1.283 -23.877 1.00 60.09 804 ASP A O 1
ATOM 6195 N N . ARG A 1 805 ? 23.422 2.292 -25.272 1.00 69.75 805 ARG A N 1
ATOM 6196 C CA . ARG A 1 805 ? 22.188 1.715 -24.706 1.00 69.75 805 ARG A CA 1
ATOM 6197 C C . ARG A 1 805 ? 21.787 0.372 -25.317 1.00 69.75 805 ARG A C 1
ATOM 6199 O O . ARG A 1 805 ? 20.741 -0.175 -24.977 1.00 69.75 805 ARG A O 1
ATOM 6206 N N . THR A 1 806 ? 22.602 -0.205 -26.204 1.00 74.88 806 THR A N 1
ATOM 6207 C CA . THR A 1 806 ? 22.271 -1.469 -26.890 1.00 74.88 806 THR A CA 1
ATOM 6208 C C . THR A 1 806 ? 22.063 -2.622 -25.896 1.00 74.88 806 THR A C 1
ATOM 6210 O O . THR A 1 806 ? 21.286 -3.536 -26.162 1.00 74.88 806 THR A O 1
ATOM 6213 N N . HIS A 1 807 ? 22.689 -2.563 -24.713 1.00 82.56 807 HIS A N 1
ATOM 6214 C CA . HIS A 1 807 ? 22.484 -3.556 -23.656 1.00 82.56 807 HIS A CA 1
ATOM 6215 C C . HIS A 1 807 ? 21.074 -3.540 -23.043 1.00 82.56 807 HIS A C 1
ATOM 6217 O O . HIS A 1 807 ? 20.594 -4.589 -22.620 1.00 82.56 807 HIS A O 1
ATOM 6223 N N . GLU A 1 808 ? 20.397 -2.389 -23.008 1.00 83.06 808 GLU A N 1
ATOM 6224 C CA . GLU A 1 808 ? 19.087 -2.245 -22.358 1.00 83.06 808 GLU A CA 1
ATOM 6225 C C . GLU A 1 808 ? 17.998 -3.017 -23.105 1.00 83.06 808 GLU A C 1
ATOM 6227 O O . GLU A 1 808 ? 17.162 -3.665 -22.483 1.00 83.06 808 GLU A O 1
ATOM 6232 N N . GLN A 1 809 ? 18.050 -3.029 -24.442 1.00 84.06 809 GLN A N 1
ATOM 6233 C CA . GLN A 1 809 ? 17.082 -3.754 -25.272 1.00 84.06 809 GLN A CA 1
ATOM 6234 C C . GLN A 1 809 ? 17.128 -5.267 -25.020 1.00 84.06 809 GLN A C 1
ATOM 6236 O O . GLN A 1 809 ? 16.085 -5.919 -24.967 1.00 84.06 809 GLN A O 1
ATOM 6241 N N . PHE A 1 810 ? 18.328 -5.826 -24.840 1.00 87.56 810 PHE A N 1
ATOM 6242 C CA . PHE A 1 810 ? 18.493 -7.235 -24.491 1.00 87.56 810 PHE A CA 1
ATOM 6243 C C . PHE A 1 810 ? 18.077 -7.504 -23.037 1.00 87.56 810 PHE A C 1
ATOM 6245 O O . PHE A 1 810 ? 17.358 -8.465 -22.779 1.00 87.56 810 PHE A O 1
ATOM 6252 N N . ALA A 1 811 ? 18.450 -6.636 -22.091 1.00 86.06 811 ALA A N 1
ATOM 6253 C CA . ALA A 1 811 ? 18.046 -6.776 -20.690 1.00 86.06 811 ALA A CA 1
ATOM 6254 C C . ALA A 1 811 ? 16.516 -6.746 -20.510 1.00 86.06 811 ALA A C 1
ATOM 6256 O O . ALA A 1 811 ? 15.965 -7.618 -19.847 1.00 86.06 811 ALA A O 1
ATOM 6257 N N . HIS A 1 812 ? 15.816 -5.825 -21.179 1.00 83.38 812 HIS A N 1
ATOM 6258 C CA . HIS A 1 812 ? 14.353 -5.740 -21.150 1.00 83.38 812 HIS A CA 1
ATOM 6259 C C . HIS A 1 812 ? 13.678 -7.017 -21.688 1.00 83.38 812 HIS A C 1
ATOM 6261 O O . HIS A 1 812 ? 12.719 -7.510 -21.094 1.00 83.38 812 HIS A O 1
ATOM 6267 N N . ARG A 1 813 ? 14.208 -7.617 -22.768 1.00 86.56 813 ARG A N 1
ATOM 6268 C CA . ARG A 1 813 ? 13.744 -8.936 -23.246 1.00 86.56 813 ARG A CA 1
ATOM 6269 C C . ARG A 1 813 ? 14.002 -10.035 -22.218 1.00 86.56 813 ARG A C 1
ATOM 6271 O O . ARG A 1 813 ? 13.128 -10.863 -21.999 1.00 86.56 813 ARG A O 1
ATOM 6278 N N . ALA A 1 814 ? 15.161 -10.039 -21.558 1.00 89.44 814 ALA A N 1
ATOM 6279 C CA . ALA A 1 814 ? 15.443 -11.005 -20.498 1.00 89.44 814 ALA A CA 1
ATOM 6280 C C . ALA A 1 814 ? 14.448 -10.890 -19.327 1.00 89.44 814 ALA A C 1
ATOM 6282 O O . ALA A 1 814 ? 13.926 -11.913 -18.894 1.00 89.44 814 ALA A O 1
ATOM 6283 N N . THR A 1 815 ? 14.113 -9.674 -18.882 1.00 85.50 815 THR A N 1
ATOM 6284 C CA . THR A 1 815 ? 13.067 -9.427 -17.872 1.00 85.50 815 THR A CA 1
ATOM 6285 C C . THR A 1 815 ? 11.695 -9.936 -18.317 1.00 85.50 815 THR A C 1
ATOM 6287 O O . THR A 1 815 ? 11.031 -10.626 -17.548 1.00 85.50 815 THR A O 1
ATOM 6290 N N . ARG A 1 816 ? 11.267 -9.665 -19.561 1.00 82.44 816 ARG A N 1
ATOM 6291 C CA . ARG A 1 816 ? 9.988 -10.189 -20.084 1.00 82.44 816 ARG A CA 1
ATOM 6292 C C . ARG A 1 816 ? 9.962 -11.717 -20.156 1.00 82.44 816 ARG A C 1
ATOM 6294 O O . ARG A 1 816 ? 8.935 -12.323 -19.871 1.00 82.44 816 ARG A O 1
ATOM 6301 N N . LEU A 1 817 ? 11.087 -12.341 -20.502 1.00 85.25 817 LEU A N 1
ATOM 6302 C CA . LEU A 1 817 ? 11.220 -13.799 -20.557 1.00 85.25 817 LEU A CA 1
ATOM 6303 C C . LEU A 1 817 ? 11.349 -14.455 -19.174 1.00 85.25 817 LEU A C 1
ATOM 6305 O O . LEU A 1 817 ? 11.137 -15.661 -19.060 1.00 85.25 817 LEU A O 1
ATOM 6309 N N . LEU A 1 818 ? 11.674 -13.692 -18.131 1.00 85.44 818 LEU A N 1
ATOM 6310 C CA . LEU A 1 818 ? 11.750 -14.152 -16.749 1.00 85.44 818 LEU A CA 1
ATOM 6311 C C . LEU A 1 818 ? 10.369 -14.007 -16.085 1.00 85.44 818 LEU A C 1
ATOM 6313 O O . LEU A 1 818 ? 10.058 -12.979 -15.488 1.00 85.44 818 LEU A O 1
ATOM 6317 N N . SER A 1 819 ? 9.514 -15.024 -16.233 1.00 81.19 819 SER A N 1
ATOM 6318 C CA . SER A 1 819 ? 8.180 -15.074 -15.610 1.00 81.19 819 SER A CA 1
ATOM 6319 C C . SER A 1 819 ? 8.184 -15.878 -14.304 1.00 81.19 819 SER A C 1
ATOM 6321 O O . SER A 1 819 ? 9.070 -16.704 -14.072 1.00 81.19 819 SER A O 1
ATOM 6323 N N . LEU A 1 820 ? 7.187 -15.646 -13.441 1.00 73.25 820 LEU A N 1
ATOM 6324 C CA . LEU A 1 820 ? 7.031 -16.369 -12.168 1.00 73.25 820 LEU A CA 1
ATOM 6325 C C . LEU A 1 820 ? 6.859 -17.886 -12.367 1.00 73.25 820 LEU A C 1
ATOM 6327 O O . LEU A 1 820 ? 7.328 -18.662 -11.545 1.00 73.25 820 LEU A O 1
ATOM 6331 N N . ASP A 1 821 ? 6.273 -18.319 -13.481 1.00 74.62 821 ASP A N 1
ATOM 6332 C CA . ASP A 1 821 ? 5.993 -19.736 -13.778 1.00 74.62 821 ASP A CA 1
ATOM 6333 C C . ASP A 1 821 ? 7.275 -20.566 -13.982 1.00 74.62 821 ASP A C 1
ATOM 6335 O O . ASP A 1 821 ? 7.279 -21.786 -13.826 1.00 74.62 821 ASP A O 1
ATOM 6339 N N . LEU A 1 822 ? 8.401 -19.913 -14.304 1.00 77.50 822 LEU A N 1
ATOM 6340 C CA . LEU A 1 822 ? 9.705 -20.578 -14.380 1.00 77.50 822 LEU A CA 1
ATOM 6341 C C . LEU A 1 822 ? 10.204 -21.046 -13.008 1.00 77.50 822 LEU A C 1
ATOM 6343 O O . LEU A 1 822 ? 11.008 -21.978 -12.937 1.00 77.50 822 LEU A O 1
ATOM 6347 N N . MET A 1 823 ? 9.725 -20.420 -11.933 1.00 78.94 823 MET A N 1
ATOM 6348 C CA . MET A 1 823 ? 10.122 -20.727 -10.560 1.00 78.94 823 MET A CA 1
ATOM 6349 C C . MET A 1 823 ? 9.588 -22.097 -10.133 1.00 78.94 823 MET A C 1
ATOM 6351 O O . MET A 1 823 ? 10.355 -22.913 -9.627 1.00 78.94 823 MET A O 1
ATOM 6355 N N . ASP A 1 824 ? 8.333 -22.394 -10.481 1.00 69.44 824 ASP A N 1
ATOM 6356 C CA . ASP A 1 824 ? 7.708 -23.708 -10.281 1.00 69.44 824 ASP A CA 1
ATOM 6357 C C . ASP A 1 824 ? 8.350 -24.811 -11.148 1.00 69.44 824 ASP A C 1
ATOM 6359 O O . ASP A 1 824 ? 8.287 -25.992 -10.803 1.00 69.44 824 ASP A O 1
ATOM 6363 N N . TYR A 1 825 ? 8.991 -24.451 -12.270 1.00 75.62 825 TYR A N 1
ATOM 6364 C CA . TYR A 1 825 ? 9.703 -25.406 -13.128 1.00 75.62 825 TYR A CA 1
ATOM 6365 C C . TYR A 1 825 ? 11.088 -25.800 -12.587 1.00 75.62 825 TYR A C 1
ATOM 6367 O O . TYR A 1 825 ? 11.475 -26.957 -12.729 1.00 75.62 825 TYR A O 1
ATOM 6375 N N . GLY A 1 826 ? 11.837 -24.852 -12.004 1.00 77.19 826 GLY A N 1
ATOM 6376 C CA . GLY A 1 826 ? 13.122 -25.073 -11.322 1.00 77.19 826 GLY A CA 1
ATOM 6377 C C . GLY A 1 826 ? 14.220 -25.768 -12.151 1.00 77.19 826 GLY A C 1
ATOM 6378 O O . GLY A 1 826 ? 14.286 -26.990 -12.240 1.00 77.19 826 GLY A O 1
ATOM 6379 N N . SER A 1 827 ? 15.178 -25.014 -12.708 1.00 90.81 827 SER A N 1
ATOM 6380 C CA . SER A 1 827 ? 16.313 -25.603 -13.456 1.00 90.81 827 SER A CA 1
ATOM 6381 C C . SER A 1 827 ? 17.653 -24.925 -13.166 1.00 90.81 827 SER A C 1
ATOM 6383 O O . SER A 1 827 ? 17.697 -23.753 -12.799 1.00 90.81 827 SER A O 1
ATOM 6385 N N . ILE A 1 828 ? 18.771 -25.633 -13.371 1.00 93.06 828 ILE A N 1
ATOM 6386 C CA . ILE A 1 828 ? 20.106 -25.022 -13.247 1.00 93.06 828 ILE A CA 1
ATOM 6387 C C . ILE A 1 828 ? 20.291 -23.893 -14.273 1.00 93.06 828 ILE A C 1
ATOM 6389 O O . ILE A 1 828 ? 20.835 -22.851 -13.930 1.00 93.06 828 ILE A O 1
ATOM 6393 N N . GLN A 1 829 ? 19.749 -24.039 -15.488 1.00 94.06 829 GLN A N 1
ATOM 6394 C CA . GLN A 1 829 ? 19.783 -22.992 -16.516 1.00 94.06 829 GLN A CA 1
ATOM 6395 C C . GLN A 1 829 ? 18.983 -21.750 -16.114 1.00 94.06 829 GLN A C 1
ATOM 6397 O O . GLN A 1 829 ? 19.359 -20.643 -16.503 1.00 94.06 829 GLN A O 1
ATOM 6402 N N . LEU A 1 830 ? 17.926 -21.921 -15.308 1.00 93.94 830 LEU A N 1
ATOM 6403 C CA . LEU A 1 830 ? 17.278 -20.800 -14.641 1.00 93.94 830 LEU A CA 1
ATOM 6404 C C . LEU A 1 830 ? 18.296 -20.138 -13.711 1.00 93.94 830 LEU A C 1
ATOM 6406 O O . LEU A 1 830 ? 18.686 -19.025 -14.033 1.00 93.94 830 LEU A O 1
ATOM 6410 N N . VAL A 1 831 ? 18.825 -20.825 -12.679 1.00 96.38 831 VAL A N 1
ATOM 6411 C CA . VAL A 1 831 ? 19.825 -20.271 -11.719 1.00 96.38 831 VAL A CA 1
ATOM 6412 C C . VAL A 1 831 ? 20.974 -19.533 -12.415 1.00 96.38 831 VAL A C 1
ATOM 6414 O O . VAL A 1 831 ? 21.347 -18.437 -12.006 1.00 96.38 831 VAL A O 1
ATOM 6417 N N . GLN A 1 832 ? 21.501 -20.087 -13.506 1.00 95.94 832 GLN A N 1
ATOM 6418 C CA . GLN A 1 832 ? 22.533 -19.450 -14.324 1.00 95.94 832 GLN A CA 1
ATOM 6419 C C . GLN A 1 832 ? 22.066 -18.104 -14.915 1.00 95.94 832 GLN A C 1
ATOM 6421 O O . GLN A 1 832 ? 22.794 -17.116 -14.829 1.00 95.94 832 GLN A O 1
ATOM 6426 N N . ALA A 1 833 ? 20.847 -18.010 -15.456 1.00 95.62 833 ALA A N 1
ATOM 6427 C CA . ALA A 1 833 ? 20.260 -16.733 -15.872 1.00 95.62 833 ALA A CA 1
ATOM 6428 C C . ALA A 1 833 ? 20.061 -15.756 -14.692 1.00 95.62 833 ALA A C 1
ATOM 6430 O O . ALA A 1 833 ? 20.229 -14.551 -14.865 1.00 95.62 833 ALA A O 1
ATOM 6431 N N . LEU A 1 834 ? 19.790 -16.255 -13.483 1.00 95.38 834 LEU A N 1
ATOM 6432 C CA . LEU A 1 834 ? 19.582 -15.434 -12.276 1.00 95.38 834 LEU A CA 1
ATOM 6433 C C . LEU A 1 834 ? 20.899 -14.780 -11.840 1.00 95.38 834 LEU A C 1
ATOM 6435 O O . LEU A 1 834 ? 20.955 -13.584 -11.557 1.00 95.38 834 LEU A O 1
ATOM 6439 N N . ILE A 1 835 ? 21.986 -15.554 -11.881 1.00 95.94 835 ILE A N 1
ATOM 6440 C CA . ILE A 1 835 ? 23.353 -15.083 -11.639 1.00 95.94 835 ILE A CA 1
ATOM 6441 C C . ILE A 1 835 ? 23.791 -14.099 -12.742 1.00 95.94 835 ILE A C 1
ATOM 6443 O O . ILE A 1 835 ? 24.388 -13.071 -12.426 1.00 95.94 835 ILE A O 1
ATOM 6447 N N . LEU A 1 836 ? 23.457 -14.338 -14.020 1.00 95.31 836 LEU A N 1
ATOM 6448 C CA . LEU A 1 836 ? 23.712 -13.363 -15.095 1.00 95.31 836 LEU A CA 1
ATOM 6449 C C . LEU A 1 836 ? 22.941 -12.048 -14.886 1.00 95.31 836 LEU A C 1
ATOM 6451 O O . LEU A 1 836 ? 23.506 -10.976 -15.099 1.00 95.31 836 LEU A O 1
ATOM 6455 N N . MET A 1 837 ? 21.678 -12.109 -14.452 1.00 93.62 837 MET A N 1
ATOM 6456 C CA . MET A 1 837 ? 20.886 -10.916 -14.135 1.00 93.62 837 MET A CA 1
ATOM 6457 C C . MET A 1 837 ? 21.491 -10.166 -12.937 1.00 93.62 837 MET A C 1
ATOM 6459 O O . MET A 1 837 ? 21.620 -8.944 -12.985 1.00 93.62 837 MET A O 1
ATOM 6463 N N . ALA A 1 838 ? 21.974 -10.880 -11.911 1.00 91.38 838 ALA A N 1
ATOM 6464 C CA . ALA A 1 838 ? 22.729 -10.291 -10.801 1.00 91.38 838 ALA A CA 1
ATOM 6465 C C . ALA A 1 838 ? 23.981 -9.550 -11.288 1.00 91.38 838 ALA A C 1
ATOM 6467 O O . ALA A 1 838 ? 24.188 -8.387 -10.945 1.00 91.38 838 ALA A O 1
ATOM 6468 N N . GLN A 1 839 ? 24.792 -10.193 -12.135 1.00 89.25 839 GLN A N 1
ATOM 6469 C CA . GLN A 1 839 ? 25.978 -9.575 -12.728 1.00 89.25 839 GLN A CA 1
ATOM 6470 C C . GLN A 1 839 ? 25.630 -8.340 -13.566 1.00 89.25 839 GLN A C 1
ATOM 6472 O O . GLN A 1 839 ? 26.319 -7.327 -13.468 1.00 89.25 839 GLN A O 1
ATOM 6477 N N . TYR A 1 840 ? 24.561 -8.393 -14.367 1.00 88.88 840 TYR A N 1
ATOM 6478 C CA . TYR A 1 840 ? 24.121 -7.258 -15.176 1.00 88.88 840 TYR A CA 1
ATOM 6479 C C . TYR A 1 840 ? 23.675 -6.078 -14.302 1.00 88.88 840 TYR A C 1
ATOM 6481 O O . TYR A 1 840 ? 24.169 -4.964 -14.500 1.00 88.88 840 TYR A O 1
ATOM 6489 N N . LEU A 1 841 ? 22.840 -6.330 -13.286 1.00 84.50 841 LEU A N 1
ATOM 6490 C CA . LEU A 1 841 ? 22.396 -5.327 -12.311 1.00 84.50 841 LEU A CA 1
ATOM 6491 C C . LEU A 1 841 ? 23.564 -4.737 -11.502 1.00 84.50 841 LEU A C 1
ATOM 6493 O O . LEU A 1 841 ? 23.530 -3.550 -11.198 1.00 84.50 841 LEU A O 1
ATOM 6497 N N . GLN A 1 842 ? 24.632 -5.500 -11.230 1.00 78.56 842 GLN A N 1
ATOM 6498 C CA . GLN A 1 842 ? 25.879 -4.978 -10.639 1.00 78.56 842 GLN A CA 1
ATOM 6499 C C . GLN A 1 842 ? 26.691 -4.077 -11.582 1.00 78.56 842 GLN A C 1
ATOM 6501 O O . GLN A 1 842 ? 27.555 -3.332 -11.115 1.00 78.56 842 GLN A O 1
ATOM 6506 N N . THR A 1 843 ? 26.430 -4.090 -12.895 1.00 76.00 843 THR A N 1
ATOM 6507 C CA . THR A 1 843 ? 26.975 -3.063 -13.803 1.00 76.00 843 THR A CA 1
ATOM 6508 C C . THR A 1 843 ? 26.154 -1.768 -13.803 1.00 76.00 843 THR A C 1
ATOM 6510 O O . THR A 1 843 ? 26.572 -0.805 -14.445 1.00 76.00 843 THR A O 1
ATOM 6513 N N . LEU A 1 844 ? 25.016 -1.736 -13.102 1.00 72.00 844 LEU A N 1
ATOM 6514 C CA . LEU A 1 844 ? 24.140 -0.581 -12.876 1.00 72.00 844 LEU A CA 1
ATOM 6515 C C . LEU A 1 844 ? 24.187 -0.194 -11.379 1.00 72.00 844 LEU A C 1
ATOM 6517 O O . LEU A 1 844 ? 24.817 -0.889 -10.585 1.00 72.00 844 LEU A O 1
ATOM 6521 N N . ASN A 1 845 ? 23.508 0.883 -10.960 1.00 61.66 845 ASN A N 1
ATOM 6522 C CA . ASN A 1 845 ? 23.423 1.263 -9.532 1.00 61.66 845 ASN A CA 1
ATOM 6523 C C . ASN A 1 845 ? 22.294 0.526 -8.761 1.00 61.66 845 ASN A C 1
ATOM 6525 O O . ASN A 1 845 ? 21.931 0.873 -7.638 1.00 61.66 845 ASN A O 1
ATOM 6529 N N . MET A 1 846 ? 21.702 -0.510 -9.365 1.00 65.88 846 MET A N 1
ATOM 6530 C CA . MET A 1 846 ? 20.453 -1.144 -8.924 1.00 65.88 846 MET A CA 1
ATOM 6531 C C . MET A 1 846 ? 20.668 -2.169 -7.789 1.00 65.88 846 MET A C 1
ATOM 6533 O O . MET A 1 846 ? 20.330 -3.348 -7.898 1.00 65.88 846 MET A O 1
ATOM 6537 N N . SER A 1 847 ? 21.245 -1.718 -6.673 1.00 68.19 847 SER A N 1
ATOM 6538 C CA . SER A 1 847 ? 21.678 -2.566 -5.550 1.00 68.19 847 SER A CA 1
ATOM 6539 C C . SER A 1 847 ? 20.545 -3.330 -4.852 1.00 68.19 847 SER A C 1
ATOM 6541 O O . SER A 1 847 ? 20.679 -4.530 -4.607 1.00 68.19 847 SER A O 1
ATOM 6543 N N . SER A 1 848 ? 19.414 -2.672 -4.568 1.00 68.31 848 SER A N 1
ATOM 6544 C CA . SER A 1 848 ? 18.234 -3.326 -3.981 1.00 68.31 848 SER A CA 1
ATOM 6545 C C . SER A 1 848 ? 17.681 -4.413 -4.895 1.00 68.31 848 SER A C 1
ATOM 6547 O O . SER A 1 848 ? 17.406 -5.513 -4.409 1.00 68.31 848 SER A O 1
ATOM 6549 N N . LYS A 1 849 ? 17.623 -4.131 -6.206 1.00 76.50 849 LYS A N 1
ATOM 6550 C CA . LYS A 1 849 ? 17.230 -5.098 -7.231 1.00 76.50 849 LYS A CA 1
ATOM 6551 C C . LYS A 1 849 ? 18.179 -6.304 -7.202 1.00 76.50 849 LYS A C 1
ATOM 6553 O O . LYS A 1 849 ? 17.757 -7.436 -6.985 1.00 76.50 849 LYS A O 1
ATOM 6558 N N . CYS A 1 850 ? 19.490 -6.063 -7.289 1.00 83.69 850 CYS A N 1
ATOM 6559 C CA . CYS A 1 850 ? 20.501 -7.122 -7.255 1.00 83.69 850 CYS A CA 1
ATOM 6560 C C . CYS A 1 850 ? 20.451 -7.989 -5.981 1.00 83.69 850 CYS A C 1
ATOM 6562 O O . CYS A 1 850 ? 20.647 -9.197 -6.078 1.00 83.69 850 CYS A O 1
ATOM 6564 N N . TRP A 1 851 ? 20.207 -7.418 -4.795 1.00 83.50 851 TRP A N 1
ATOM 6565 C CA . TRP A 1 851 ? 20.143 -8.206 -3.554 1.00 83.50 851 TRP A CA 1
ATOM 6566 C C . TRP A 1 851 ? 18.956 -9.152 -3.527 1.00 83.50 851 TRP A C 1
ATOM 6568 O O . TRP A 1 851 ? 19.138 -10.331 -3.220 1.00 83.50 851 TRP A O 1
ATOM 6578 N N . VAL A 1 852 ? 17.773 -8.669 -3.918 1.00 85.50 852 VAL A N 1
ATOM 6579 C CA . VAL A 1 852 ? 16.626 -9.560 -4.055 1.00 85.50 852 VAL A CA 1
ATOM 6580 C C . VAL A 1 852 ? 16.945 -10.610 -5.117 1.00 85.50 852 VAL A C 1
ATOM 6582 O O . VAL A 1 852 ? 16.873 -11.779 -4.781 1.00 85.50 852 VAL A O 1
ATOM 6585 N N . ILE A 1 853 ? 17.460 -10.243 -6.300 1.00 89.88 853 ILE A N 1
ATOM 6586 C CA . ILE A 1 853 ? 17.933 -11.176 -7.350 1.00 89.88 853 ILE A CA 1
ATOM 6587 C C . ILE A 1 853 ? 18.915 -12.260 -6.853 1.00 89.88 853 ILE A C 1
ATOM 6589 O O . ILE A 1 853 ? 18.897 -13.367 -7.381 1.00 89.88 853 ILE A O 1
ATOM 6593 N N . VAL A 1 854 ? 19.753 -11.985 -5.846 1.00 91.25 854 VAL A N 1
ATOM 6594 C CA . VAL A 1 854 ? 20.775 -12.923 -5.338 1.00 91.25 854 VAL A CA 1
ATOM 6595 C C . VAL A 1 854 ? 20.244 -13.864 -4.262 1.00 91.25 854 VAL A C 1
ATOM 6597 O O . VAL A 1 854 ? 20.482 -15.068 -4.369 1.00 91.25 854 VAL A O 1
ATOM 6600 N N . GLY A 1 855 ? 19.448 -13.377 -3.302 1.00 90.88 855 GLY A N 1
ATOM 6601 C CA . GLY A 1 855 ? 18.602 -14.267 -2.488 1.00 90.88 855 GLY A CA 1
ATOM 6602 C C . GLY A 1 855 ? 17.739 -15.143 -3.401 1.00 90.88 855 GLY A C 1
ATOM 6603 O O . GLY A 1 855 ? 17.673 -16.368 -3.274 1.00 90.88 855 GLY A O 1
ATOM 6604 N N . MET A 1 856 ? 17.226 -14.498 -4.447 1.00 91.38 856 MET A N 1
ATOM 6605 C CA . MET A 1 856 ? 16.503 -15.105 -5.540 1.00 91.38 856 MET A CA 1
ATOM 6606 C C . MET A 1 856 ? 17.354 -15.969 -6.494 1.00 91.38 856 MET A C 1
ATOM 6608 O O . MET A 1 856 ? 16.773 -16.598 -7.354 1.00 91.38 856 MET A O 1
ATOM 6612 N N . ALA A 1 857 ? 18.676 -16.102 -6.356 1.00 94.75 857 ALA A N 1
ATOM 6613 C CA . ALA A 1 857 ? 19.462 -17.111 -7.086 1.00 94.75 857 ALA A CA 1
ATOM 6614 C C . ALA A 1 857 ? 19.725 -18.347 -6.215 1.00 94.75 857 ALA A C 1
ATOM 6616 O O . ALA A 1 857 ? 19.685 -19.486 -6.682 1.00 94.75 857 ALA A O 1
ATOM 6617 N N . ILE A 1 858 ? 19.940 -18.109 -4.922 1.00 94.25 858 ILE A N 1
ATOM 6618 C CA . ILE A 1 858 ? 20.269 -19.124 -3.923 1.00 94.25 858 ILE A CA 1
ATOM 6619 C C . ILE A 1 858 ? 19.154 -20.175 -3.803 1.00 94.25 858 ILE A C 1
ATOM 6621 O O . ILE A 1 858 ? 19.459 -21.360 -3.701 1.00 94.25 858 ILE A O 1
ATOM 6625 N N . ARG A 1 859 ? 17.870 -19.779 -3.839 1.00 91.44 859 ARG A N 1
ATOM 6626 C CA . ARG A 1 859 ? 16.739 -20.671 -3.489 1.00 91.44 859 ARG A CA 1
ATOM 6627 C C . ARG A 1 859 ? 16.720 -22.038 -4.239 1.00 91.44 859 ARG A C 1
ATOM 6629 O O . ARG A 1 859 ? 16.706 -23.075 -3.600 1.00 91.44 859 ARG A O 1
ATOM 6636 N N . VAL A 1 860 ? 16.796 -22.088 -5.578 1.00 92.31 860 VAL A N 1
ATOM 6637 C CA . VAL A 1 860 ? 16.761 -23.336 -6.417 1.00 92.31 860 VAL A CA 1
ATOM 6638 C C . VAL A 1 860 ? 18.159 -23.923 -6.496 1.00 92.31 860 VAL A C 1
ATOM 6640 O O . VAL A 1 860 ? 18.321 -25.118 -6.730 1.00 92.31 860 VAL A O 1
ATOM 6643 N N . ALA A 1 861 ? 19.187 -23.118 -6.223 1.00 93.12 861 ALA A N 1
ATOM 6644 C CA . ALA A 1 861 ? 20.483 -23.664 -5.875 1.00 93.12 861 ALA A CA 1
ATOM 6645 C C . ALA A 1 861 ? 20.380 -24.517 -4.584 1.00 93.12 861 ALA A C 1
ATOM 6647 O O . ALA A 1 861 ? 21.068 -25.530 -4.457 1.00 93.12 861 ALA A O 1
ATOM 6648 N N . GLN A 1 862 ? 19.437 -24.220 -3.681 1.00 91.25 862 GLN A N 1
ATOM 6649 C CA . GLN A 1 862 ? 19.021 -25.140 -2.619 1.00 91.25 862 GLN A CA 1
ATOM 6650 C C . GLN A 1 862 ? 17.994 -26.191 -3.104 1.00 91.25 862 GLN A C 1
ATOM 6652 O O . GLN A 1 862 ? 18.199 -27.372 -2.836 1.00 91.25 862 GLN A O 1
ATOM 6657 N N . GLY A 1 863 ? 16.987 -25.816 -3.903 1.00 88.06 863 GLY A N 1
ATOM 6658 C CA . GLY A 1 863 ? 15.888 -26.676 -4.382 1.00 88.06 863 GLY A CA 1
ATOM 6659 C C . GLY A 1 863 ? 16.284 -27.854 -5.270 1.00 88.06 863 GLY A C 1
ATOM 6660 O O . GLY A 1 863 ? 15.791 -28.965 -5.101 1.00 88.06 863 GLY A O 1
ATOM 6661 N N . LEU A 1 864 ? 17.250 -27.652 -6.165 1.00 89.75 864 LEU A N 1
ATOM 6662 C CA . LEU A 1 864 ? 17.882 -28.705 -6.974 1.00 89.75 864 LEU A CA 1
ATOM 6663 C C . LEU A 1 864 ? 19.075 -29.352 -6.257 1.00 89.75 864 LEU A C 1
ATOM 6665 O O . LEU A 1 864 ? 19.875 -30.065 -6.875 1.00 89.75 864 LEU A O 1
ATOM 6669 N N . ALA A 1 865 ? 19.228 -29.052 -4.965 1.00 90.19 865 ALA A N 1
ATOM 6670 C CA . ALA A 1 865 ? 20.339 -29.446 -4.119 1.00 90.19 865 ALA A CA 1
ATOM 6671 C C . ALA A 1 865 ? 21.716 -29.158 -4.746 1.00 90.19 865 ALA A C 1
ATOM 6673 O O . ALA A 1 865 ? 22.619 -29.982 -4.642 1.00 90.19 865 ALA A O 1
ATOM 6674 N N . LEU A 1 866 ? 21.912 -28.009 -5.410 1.00 90.88 866 LEU A N 1
ATOM 6675 C CA . LEU A 1 866 ? 23.229 -27.612 -5.947 1.00 90.88 866 LEU A CA 1
ATOM 6676 C C . LEU A 1 866 ? 24.273 -27.424 -4.829 1.00 90.88 866 LEU A C 1
ATOM 6678 O O . LEU A 1 866 ? 25.464 -27.554 -5.089 1.00 90.88 866 LEU A O 1
ATOM 6682 N N . HIS A 1 867 ? 23.819 -27.216 -3.586 1.00 88.75 867 HIS A N 1
ATOM 6683 C CA . HIS A 1 867 ? 24.638 -27.278 -2.369 1.00 88.75 867 HIS A CA 1
ATOM 6684 C C . HIS A 1 867 ? 25.171 -28.692 -2.023 1.00 88.75 867 HIS A C 1
ATOM 6686 O O . HIS A 1 867 ? 25.961 -28.848 -1.083 1.00 88.75 867 HIS A O 1
ATOM 6692 N N . LEU A 1 868 ? 24.771 -29.726 -2.772 1.00 86.25 868 LEU A N 1
ATOM 6693 C CA . LEU A 1 868 ? 25.222 -31.114 -2.653 1.00 86.25 868 LEU A CA 1
ATOM 6694 C C . LEU A 1 868 ? 25.772 -31.633 -3.998 1.00 86.25 868 LEU A C 1
ATOM 6696 O O . LEU A 1 868 ? 25.201 -31.392 -5.067 1.00 86.25 868 LEU A O 1
ATOM 6700 N N . ASP A 1 869 ? 26.860 -32.404 -3.932 1.00 81.62 869 ASP A N 1
ATOM 6701 C CA . ASP A 1 869 ? 27.339 -33.212 -5.061 1.00 81.62 869 ASP A CA 1
ATOM 6702 C C . ASP A 1 869 ? 26.394 -34.401 -5.312 1.00 81.62 869 ASP A C 1
ATOM 6704 O O . ASP A 1 869 ? 25.896 -35.024 -4.370 1.00 81.62 869 ASP A O 1
ATOM 6708 N N . VAL A 1 870 ? 26.198 -34.762 -6.585 1.00 81.12 870 VAL A N 1
ATOM 6709 C CA . VAL A 1 870 ? 25.347 -35.886 -7.007 1.00 81.12 870 VAL A CA 1
ATOM 6710 C C . VAL A 1 870 ? 26.181 -36.942 -7.745 1.00 81.12 870 VAL A C 1
ATOM 6712 O O . VAL A 1 870 ? 27.137 -36.637 -8.462 1.00 81.12 870 VAL A O 1
ATOM 6715 N N . ALA A 1 871 ? 25.839 -38.218 -7.554 1.00 79.62 871 ALA A N 1
ATOM 6716 C CA . ALA A 1 871 ? 26.494 -39.340 -8.225 1.00 79.62 871 ALA A CA 1
ATOM 6717 C C . ALA A 1 871 ? 25.924 -39.577 -9.637 1.00 79.62 871 ALA A C 1
ATOM 6719 O O . ALA A 1 871 ? 24.726 -39.433 -9.861 1.00 79.62 871 ALA A O 1
ATOM 6720 N N . GLY A 1 872 ? 26.778 -40.003 -10.576 1.00 81.06 872 GLY A N 1
ATOM 6721 C CA . GLY A 1 872 ? 26.390 -40.329 -11.960 1.00 81.06 872 GLY A CA 1
ATOM 6722 C C . GLY A 1 872 ? 26.474 -39.169 -12.963 1.00 81.06 872 GLY A C 1
ATOM 6723 O O . GLY A 1 872 ? 26.224 -39.376 -14.146 1.00 81.06 872 GLY A O 1
ATOM 6724 N N . GLU A 1 873 ? 26.850 -37.970 -12.518 1.00 87.00 873 GLU A N 1
ATOM 6725 C CA . GLU A 1 873 ? 27.066 -36.801 -13.384 1.00 87.00 873 GLU A CA 1
ATOM 6726 C C . GLU A 1 873 ? 28.466 -36.802 -14.021 1.00 87.00 873 GLU A C 1
ATOM 6728 O O . GLU A 1 873 ? 29.445 -37.211 -13.378 1.00 87.00 873 GLU A O 1
ATOM 6733 N N . THR A 1 874 ? 28.575 -36.285 -15.251 1.00 91.06 874 THR A N 1
ATOM 6734 C CA . THR A 1 874 ? 29.869 -36.047 -15.922 1.00 91.06 874 THR A CA 1
ATOM 6735 C C . THR A 1 874 ? 30.669 -34.957 -15.208 1.00 91.06 874 THR A C 1
ATOM 6737 O O . THR A 1 874 ? 30.106 -34.154 -14.460 1.00 91.06 874 THR A O 1
ATOM 6740 N N . GLN A 1 875 ? 31.982 -34.883 -15.448 1.00 92.06 875 GLN A N 1
ATOM 6741 C CA . GLN A 1 875 ? 32.824 -33.840 -14.853 1.00 92.06 875 GLN A CA 1
ATOM 6742 C C . GLN A 1 875 ? 32.301 -32.431 -15.168 1.00 92.06 875 GLN A C 1
ATOM 6744 O O . GLN A 1 875 ? 32.167 -31.610 -14.262 1.00 92.06 875 GLN A O 1
ATOM 6749 N N . ALA A 1 876 ? 31.940 -32.170 -16.430 1.00 90.81 876 ALA A N 1
ATOM 6750 C CA . ALA A 1 876 ? 31.396 -30.883 -16.853 1.00 90.81 876 ALA A CA 1
ATOM 6751 C C . ALA A 1 876 ? 30.084 -30.528 -16.128 1.00 90.81 876 ALA A C 1
ATOM 6753 O O . ALA A 1 876 ? 29.918 -29.388 -15.708 1.00 90.81 876 ALA A O 1
ATOM 6754 N N . GLN A 1 877 ? 29.181 -31.495 -15.921 1.00 91.25 877 GLN A N 1
ATOM 6755 C CA . GLN A 1 877 ? 27.932 -31.283 -15.171 1.00 91.25 877 GLN A CA 1
ATOM 6756 C C . GLN A 1 877 ? 28.190 -31.011 -13.683 1.00 91.25 877 GLN A C 1
ATOM 6758 O O . GLN A 1 877 ? 27.628 -30.073 -13.117 1.00 91.25 877 GLN A O 1
ATOM 6763 N N . ARG A 1 878 ? 29.072 -31.804 -13.061 1.00 92.19 878 ARG A N 1
ATOM 6764 C CA . ARG A 1 878 ? 29.453 -31.678 -11.646 1.00 92.19 878 ARG A CA 1
ATOM 6765 C C . ARG A 1 878 ? 30.055 -30.303 -11.360 1.00 92.19 878 ARG A C 1
ATOM 6767 O O . ARG A 1 878 ? 29.673 -29.630 -10.405 1.00 92.19 878 ARG A O 1
ATOM 6774 N N . GLU A 1 879 ? 30.967 -29.862 -12.222 1.00 93.12 879 GLU A N 1
ATOM 6775 C CA . GLU A 1 879 ? 31.596 -28.547 -12.122 1.00 93.12 879 GLU A CA 1
ATOM 6776 C C . GLU A 1 879 ? 30.623 -27.408 -12.452 1.00 93.12 879 GLU A C 1
ATOM 6778 O O . GLU A 1 879 ? 30.630 -26.399 -11.753 1.00 93.12 879 GLU A O 1
ATOM 6783 N N . GLU A 1 880 ? 29.722 -27.567 -13.425 1.00 92.94 880 GLU A N 1
ATOM 6784 C CA . GLU A 1 880 ? 28.670 -26.579 -13.706 1.00 92.94 880 GLU A CA 1
ATOM 6785 C C . GLU A 1 880 ? 27.744 -26.369 -12.489 1.00 92.94 880 GLU A C 1
ATOM 6787 O O . GLU A 1 880 ? 27.479 -25.222 -12.113 1.00 92.94 880 GLU A O 1
ATOM 6792 N N . ARG A 1 881 ? 27.345 -27.442 -11.783 1.00 94.19 881 ARG A N 1
ATOM 6793 C CA . ARG A 1 881 ? 26.610 -27.350 -10.502 1.00 94.19 881 ARG A CA 1
ATOM 6794 C C . ARG A 1 881 ? 27.404 -26.617 -9.430 1.00 94.19 881 ARG A C 1
ATOM 6796 O O . ARG A 1 881 ? 26.913 -25.628 -8.887 1.00 94.19 881 ARG A O 1
ATOM 6803 N N . ARG A 1 882 ? 28.631 -27.071 -9.143 1.00 94.12 882 ARG A N 1
ATOM 6804 C CA . ARG A 1 882 ? 29.499 -26.481 -8.108 1.00 94.12 882 ARG A CA 1
ATOM 6805 C C . ARG A 1 882 ? 29.734 -24.996 -8.367 1.00 94.12 882 ARG A C 1
ATOM 6807 O O . ARG A 1 882 ? 29.588 -24.183 -7.461 1.00 94.12 882 ARG A O 1
ATOM 6814 N N . ARG A 1 883 ? 30.046 -24.610 -9.607 1.00 95.19 883 ARG A N 1
ATOM 6815 C CA . ARG A 1 883 ? 30.286 -23.206 -9.972 1.00 95.19 883 ARG A CA 1
ATOM 6816 C C . ARG A 1 883 ? 29.021 -22.355 -9.924 1.00 95.19 883 ARG A C 1
ATOM 6818 O O . ARG A 1 883 ? 29.116 -21.173 -9.598 1.00 95.19 883 ARG A O 1
ATOM 6825 N N . THR A 1 884 ? 27.858 -22.941 -10.199 1.00 96.12 884 THR A N 1
ATOM 6826 C CA . THR A 1 884 ? 26.558 -22.282 -10.008 1.00 96.12 884 THR A CA 1
ATOM 6827 C C . THR A 1 884 ? 26.276 -22.056 -8.518 1.00 96.12 884 THR A C 1
ATOM 6829 O O . THR A 1 884 ? 25.957 -20.936 -8.132 1.00 96.12 884 THR A O 1
ATOM 6832 N N . TRP A 1 885 ? 26.492 -23.053 -7.654 1.00 94.94 885 TRP A N 1
ATOM 6833 C CA . TRP A 1 885 ? 26.318 -22.900 -6.203 1.00 94.94 885 TRP A CA 1
ATOM 6834 C C . TRP A 1 885 ? 27.296 -21.885 -5.584 1.00 94.94 885 TRP A C 1
ATOM 6836 O O . TRP A 1 885 ? 26.877 -20.917 -4.951 1.00 94.94 885 TRP A O 1
ATOM 6846 N N . HIS A 1 886 ? 28.601 -22.029 -5.830 1.00 94.56 886 HIS A N 1
ATOM 6847 C CA . HIS A 1 886 ? 29.609 -21.102 -5.293 1.00 94.56 886 HIS A CA 1
ATOM 6848 C C . HIS A 1 886 ? 29.506 -19.683 -5.886 1.00 94.56 886 HIS A C 1
ATOM 6850 O O . HIS A 1 886 ? 29.985 -18.723 -5.285 1.00 94.56 886 HIS A O 1
ATOM 6856 N N . SER A 1 887 ? 28.834 -19.513 -7.032 1.00 95.12 887 SER A N 1
ATOM 6857 C CA . SER A 1 887 ? 28.452 -18.190 -7.549 1.00 95.12 887 SER A CA 1
ATOM 6858 C C . SER A 1 887 ? 27.409 -17.504 -6.673 1.00 95.12 887 SER A C 1
ATOM 6860 O O . SER A 1 887 ? 27.484 -16.292 -6.471 1.00 95.12 887 SER A O 1
ATOM 6862 N N . CYS A 1 888 ? 26.457 -18.265 -6.136 1.00 94.44 888 CYS A N 1
ATOM 6863 C CA . CYS A 1 888 ? 25.462 -17.766 -5.198 1.00 94.44 888 CYS A CA 1
ATOM 6864 C C . CYS A 1 888 ? 26.107 -17.376 -3.853 1.00 94.44 888 CYS A C 1
ATOM 6866 O O . CYS A 1 888 ? 25.850 -16.276 -3.366 1.00 94.44 888 CYS A O 1
ATOM 6868 N N . GLU A 1 889 ? 27.015 -18.201 -3.309 1.00 91.88 889 GLU A N 1
ATOM 6869 C CA . GLU A 1 889 ? 27.799 -17.870 -2.099 1.00 91.88 889 GLU A CA 1
ATOM 6870 C C . GLU A 1 889 ? 28.630 -16.585 -2.262 1.00 91.88 889 GLU A C 1
ATOM 6872 O O . GLU A 1 889 ? 28.610 -15.698 -1.401 1.00 91.88 889 GLU A O 1
ATOM 6877 N N . LEU A 1 890 ? 29.337 -16.458 -3.391 1.00 91.69 890 LEU A N 1
ATOM 6878 C CA . LEU A 1 890 ? 30.136 -15.277 -3.711 1.00 91.69 890 LEU A CA 1
ATOM 6879 C C . LEU A 1 890 ? 29.269 -14.011 -3.740 1.00 91.69 890 LEU A C 1
ATOM 6881 O O . LEU A 1 890 ? 29.652 -12.988 -3.169 1.00 91.69 890 LEU A O 1
ATOM 6885 N N . LEU A 1 891 ? 28.103 -14.071 -4.387 1.00 91.31 891 LEU A N 1
ATOM 6886 C CA . LEU A 1 891 ? 27.213 -12.923 -4.537 1.00 91.31 891 LEU A CA 1
ATOM 6887 C C . LEU A 1 891 ? 26.543 -12.510 -3.214 1.00 91.31 891 LEU A C 1
ATOM 6889 O O . LEU A 1 891 ? 26.478 -11.309 -2.939 1.00 91.31 891 LEU A O 1
ATOM 6893 N N . ASP A 1 892 ? 26.129 -13.459 -2.366 1.00 90.31 892 ASP A N 1
ATOM 6894 C CA . ASP A 1 892 ? 25.596 -13.176 -1.020 1.00 90.31 892 ASP A CA 1
ATOM 6895 C C . ASP A 1 892 ? 26.622 -12.408 -0.172 1.00 90.31 892 ASP A C 1
ATOM 6897 O O . ASP A 1 892 ? 26.350 -11.324 0.354 1.00 90.31 892 ASP A O 1
ATOM 6901 N N . SER A 1 893 ? 27.859 -12.915 -0.140 1.00 88.56 893 SER A N 1
ATOM 6902 C CA . SER A 1 893 ? 28.986 -12.286 0.554 1.00 88.56 893 SER A CA 1
ATOM 6903 C C . SER A 1 893 ? 29.344 -10.910 -0.032 1.00 88.56 893 SER A C 1
ATOM 6905 O O . SER A 1 893 ? 29.611 -9.966 0.712 1.00 88.56 893 SER A O 1
ATOM 6907 N N . VAL A 1 894 ? 29.301 -10.728 -1.359 1.00 85.38 894 VAL A N 1
ATOM 6908 C CA . VAL A 1 894 ? 29.541 -9.428 -2.023 1.00 85.38 894 VAL A CA 1
ATOM 6909 C C . VAL A 1 894 ? 28.510 -8.368 -1.638 1.00 85.38 894 VAL A C 1
ATOM 6911 O O . VAL A 1 894 ? 28.903 -7.232 -1.347 1.00 85.38 894 VAL A O 1
ATOM 6914 N N . LEU A 1 895 ? 27.222 -8.706 -1.613 1.00 84.81 895 LEU A N 1
ATOM 6915 C CA . LEU A 1 895 ? 26.165 -7.734 -1.327 1.00 84.81 895 LEU A CA 1
ATOM 6916 C C . LEU A 1 895 ? 26.039 -7.452 0.174 1.00 84.81 895 LEU A C 1
ATOM 6918 O O . LEU A 1 895 ? 25.932 -6.287 0.564 1.00 84.81 895 LEU A O 1
ATOM 6922 N N . SER A 1 896 ? 26.171 -8.478 1.015 1.00 84.75 896 SER A N 1
ATOM 6923 C CA . SER A 1 896 ? 26.194 -8.339 2.478 1.00 84.75 896 SER A CA 1
ATOM 6924 C C . SER A 1 896 ? 27.382 -7.505 2.966 1.00 84.75 896 SER A C 1
ATOM 6926 O O . SER A 1 896 ? 27.259 -6.702 3.892 1.00 84.75 896 SER A O 1
ATOM 6928 N N . MET A 1 897 ? 28.537 -7.626 2.303 1.00 85.12 897 MET A N 1
ATOM 6929 C CA . MET A 1 897 ? 29.719 -6.813 2.596 1.00 85.12 897 MET A CA 1
ATOM 6930 C C . MET A 1 897 ? 29.546 -5.344 2.191 1.00 85.12 897 MET A C 1
ATOM 6932 O O . MET A 1 897 ? 29.934 -4.449 2.937 1.00 85.12 897 MET A O 1
ATOM 6936 N N . THR A 1 898 ? 28.986 -5.096 1.007 1.00 79.75 898 THR A N 1
ATOM 6937 C CA . THR A 1 898 ? 28.911 -3.751 0.412 1.00 79.75 898 THR A CA 1
ATOM 6938 C C . THR A 1 898 ? 27.760 -2.918 0.983 1.00 79.75 898 THR A C 1
ATOM 6940 O O . THR A 1 898 ? 27.936 -1.737 1.278 1.00 79.75 898 THR A O 1
ATOM 6943 N N . PHE A 1 899 ? 26.594 -3.537 1.181 1.00 78.25 899 PHE A N 1
ATOM 6944 C CA . PHE A 1 899 ? 25.362 -2.868 1.616 1.00 78.25 899 PHE A CA 1
ATOM 6945 C C . PHE A 1 899 ? 24.992 -3.163 3.072 1.00 78.25 899 PHE A C 1
ATOM 6947 O O . PHE A 1 899 ? 24.022 -2.617 3.581 1.00 78.25 899 PHE A O 1
ATOM 6954 N N . GLY A 1 900 ? 25.754 -4.005 3.772 1.00 73.12 900 GLY A N 1
ATOM 6955 C CA . GLY A 1 900 ? 25.505 -4.320 5.178 1.00 73.12 900 GLY A CA 1
ATOM 6956 C C . GLY A 1 900 ? 24.183 -5.028 5.456 1.00 73.12 900 GLY A C 1
ATOM 6957 O O . GLY A 1 900 ? 23.706 -5.001 6.587 1.00 73.12 900 GLY A O 1
ATOM 6958 N N . ARG A 1 901 ? 23.591 -5.656 4.439 1.00 80.44 901 ARG A N 1
ATOM 6959 C CA . ARG A 1 901 ? 22.444 -6.558 4.589 1.00 80.44 901 ARG A CA 1
ATOM 6960 C C . ARG A 1 901 ? 22.931 -7.886 5.190 1.00 80.44 901 ARG A C 1
ATOM 6962 O O . ARG A 1 901 ? 24.085 -8.236 4.943 1.00 80.44 901 ARG A O 1
ATOM 6969 N N . PRO A 1 902 ? 22.115 -8.612 5.974 1.00 79.81 902 PRO A N 1
ATOM 6970 C CA . PRO A 1 902 ? 22.506 -9.920 6.492 1.00 79.81 902 PRO A CA 1
ATOM 6971 C C . PRO A 1 902 ? 22.855 -10.903 5.366 1.00 79.81 902 PRO A C 1
ATOM 6973 O O . PRO A 1 902 ? 22.210 -10.885 4.317 1.00 79.81 902 PRO A O 1
ATOM 6976 N N . LEU A 1 903 ? 23.830 -11.778 5.630 1.00 83.25 903 LEU A N 1
ATOM 6977 C CA . LEU A 1 903 ? 24.096 -12.968 4.814 1.00 83.25 903 LEU A CA 1
ATOM 6978 C C . LEU A 1 903 ? 22.877 -13.893 4.860 1.00 83.25 903 LEU A C 1
ATOM 6980 O O . LEU A 1 903 ? 22.333 -14.120 5.943 1.00 83.25 903 LEU A O 1
ATOM 6984 N N . MET A 1 904 ? 22.485 -14.455 3.718 1.00 85.50 904 MET A N 1
ATOM 6985 C CA . MET A 1 904 ? 21.438 -15.478 3.666 1.00 85.50 904 MET A CA 1
ATOM 6986 C C . MET A 1 904 ? 21.998 -16.903 3.807 1.00 85.50 904 MET A C 1
ATOM 6988 O O . MET A 1 904 ? 21.250 -17.812 4.165 1.00 85.50 904 MET A O 1
ATOM 6992 N N . LEU A 1 905 ? 23.295 -17.115 3.551 1.00 84.75 905 LEU A N 1
ATOM 6993 C CA . LEU A 1 905 ? 23.938 -18.431 3.624 1.00 84.75 905 LEU A CA 1
ATOM 6994 C C . LEU A 1 905 ? 24.825 -18.639 4.859 1.00 84.75 905 LEU A C 1
ATOM 6996 O O . LEU A 1 905 ? 25.456 -17.725 5.395 1.00 84.75 905 LEU A O 1
ATOM 7000 N N . GLU A 1 906 ? 24.902 -19.898 5.298 1.00 68.44 906 GLU A N 1
ATOM 7001 C CA . GLU A 1 906 ? 25.814 -20.314 6.360 1.00 68.44 906 GLU A CA 1
ATOM 7002 C C . GLU A 1 906 ? 27.271 -20.414 5.885 1.00 68.44 906 GLU A C 1
ATOM 7004 O O . GLU A 1 906 ? 27.578 -20.756 4.748 1.00 68.44 906 GLU A O 1
ATOM 7009 N N . LEU A 1 907 ? 28.197 -20.206 6.822 1.00 61.25 907 LEU A N 1
ATOM 7010 C CA . LEU A 1 907 ? 29.650 -20.167 6.603 1.00 61.25 907 LEU A CA 1
ATOM 7011 C C . LEU A 1 907 ? 30.319 -21.504 6.240 1.00 61.25 907 LEU A C 1
ATOM 7013 O O . LEU A 1 907 ? 31.546 -21.562 6.144 1.00 61.25 907 LEU A O 1
ATOM 7017 N N . LYS A 1 908 ? 29.556 -22.591 6.100 1.00 63.09 908 LYS A N 1
ATOM 7018 C CA . LYS A 1 908 ? 30.084 -23.927 5.806 1.00 63.09 908 LYS A CA 1
ATOM 7019 C C . LYS A 1 908 ? 29.298 -24.590 4.688 1.00 63.09 908 LYS A C 1
ATOM 7021 O O . LYS A 1 908 ? 28.369 -25.354 4.934 1.00 63.09 908 LYS A O 1
ATOM 7026 N N . SER A 1 909 ? 29.752 -24.334 3.467 1.00 68.06 909 SER A N 1
ATOM 7027 C CA . SER A 1 909 ? 29.375 -25.117 2.298 1.00 68.06 909 SER A CA 1
ATOM 7028 C C . SER A 1 909 ? 29.612 -26.612 2.531 1.00 68.06 909 SER A C 1
ATOM 7030 O O . SER A 1 909 ? 30.692 -27.019 2.970 1.00 68.06 909 SER A O 1
ATOM 7032 N N . SER A 1 910 ? 28.619 -27.438 2.202 1.00 76.44 910 SER A N 1
ATOM 7033 C CA . SER A 1 910 ? 28.796 -28.882 2.003 1.00 76.44 910 SER A CA 1
ATOM 7034 C C . SER A 1 910 ? 29.359 -29.210 0.614 1.00 76.44 910 SER A C 1
ATOM 7036 O O . SER A 1 910 ? 29.802 -30.332 0.379 1.00 76.44 910 SER A O 1
ATOM 7038 N N . THR A 1 911 ? 29.354 -28.240 -0.304 1.00 85.44 911 THR A N 1
ATOM 7039 C CA . THR A 1 911 ? 29.832 -28.384 -1.680 1.00 85.44 911 THR A CA 1
ATOM 7040 C C . THR A 1 911 ? 31.353 -28.221 -1.745 1.00 85.44 911 THR A C 1
ATOM 7042 O O . THR A 1 911 ? 31.870 -27.195 -1.295 1.00 85.44 911 THR A O 1
ATOM 7045 N N . PRO A 1 912 ? 32.106 -29.161 -2.347 1.00 90.62 912 PRO A N 1
ATOM 7046 C CA . PRO A 1 912 ? 33.521 -28.944 -2.634 1.00 90.62 912 PRO A CA 1
ATOM 7047 C C . PRO A 1 912 ? 33.739 -27.696 -3.497 1.00 90.62 912 PRO A C 1
ATOM 7049 O O . PRO A 1 912 ? 32.892 -27.344 -4.320 1.00 90.62 912 PRO A O 1
ATOM 7052 N N . LEU A 1 913 ? 34.882 -27.026 -3.322 1.00 91.50 913 LEU A N 1
ATOM 7053 C CA . LEU A 1 913 ? 35.277 -25.929 -4.209 1.00 91.50 913 LEU A CA 1
ATOM 7054 C C . LEU A 1 913 ? 35.401 -26.435 -5.661 1.00 91.50 913 LEU A C 1
ATOM 7056 O O . LEU A 1 913 ? 35.836 -27.575 -5.854 1.00 91.50 913 LEU A O 1
ATOM 7060 N N . PRO A 1 914 ? 35.081 -25.608 -6.675 1.00 93.25 914 PRO A N 1
ATOM 7061 C CA . PRO A 1 914 ? 35.253 -25.991 -8.071 1.00 93.25 914 PRO A CA 1
ATOM 7062 C C . PRO A 1 914 ? 36.717 -26.287 -8.410 1.00 93.25 914 PRO A C 1
ATOM 7064 O O . PRO A 1 914 ? 37.642 -25.699 -7.839 1.00 93.25 914 PRO A O 1
ATOM 7067 N N . ALA A 1 915 ? 36.930 -27.160 -9.386 1.00 92.19 915 ALA A N 1
ATOM 7068 C CA . ALA A 1 915 ? 38.245 -27.430 -9.937 1.00 92.19 915 ALA A CA 1
ATOM 7069 C C . ALA A 1 915 ? 38.744 -26.238 -10.774 1.00 92.19 915 ALA A C 1
ATOM 7071 O O . ALA A 1 915 ? 38.003 -25.665 -11.577 1.00 92.19 915 ALA A O 1
ATOM 7072 N N . MET A 1 916 ? 40.031 -25.898 -10.627 1.00 93.50 916 MET A N 1
ATOM 7073 C CA . MET A 1 916 ? 40.729 -24.900 -11.454 1.00 93.50 916 MET A CA 1
ATOM 7074 C C . MET A 1 916 ? 41.072 -25.481 -12.842 1.00 93.50 916 MET A C 1
ATOM 7076 O O . MET A 1 916 ? 42.241 -25.639 -13.188 1.00 93.50 916 MET A O 1
ATOM 7080 N N . ILE A 1 917 ? 40.040 -25.864 -13.598 1.00 93.12 917 ILE A N 1
ATOM 7081 C CA . ILE A 1 917 ? 40.116 -26.477 -14.930 1.00 93.12 917 ILE A CA 1
ATOM 7082 C C . ILE A 1 917 ? 39.199 -25.692 -15.873 1.00 93.12 917 ILE A C 1
ATOM 7084 O O . ILE A 1 917 ? 37.997 -25.597 -15.625 1.00 93.12 917 ILE A O 1
ATOM 7088 N N . ASP A 1 918 ? 39.738 -25.120 -16.946 1.00 91.81 918 ASP A N 1
ATOM 7089 C CA . ASP A 1 918 ? 38.933 -24.368 -17.915 1.00 91.81 918 ASP A CA 1
ATOM 7090 C C . ASP A 1 918 ? 38.027 -25.303 -18.747 1.00 91.81 918 ASP A C 1
ATOM 7092 O O . ASP A 1 918 ? 38.358 -26.462 -18.991 1.00 91.81 918 ASP A O 1
ATOM 7096 N N . ASP A 1 919 ? 36.865 -24.801 -19.183 1.00 91.31 919 ASP A N 1
ATOM 7097 C CA . ASP A 1 919 ? 35.770 -25.590 -19.782 1.00 91.31 919 ASP A CA 1
ATOM 7098 C C . ASP A 1 919 ? 36.195 -26.497 -20.953 1.00 91.31 919 ASP A C 1
ATOM 7100 O O . ASP A 1 919 ? 35.681 -27.600 -21.115 1.00 91.31 919 ASP A O 1
ATOM 7104 N N . GLU A 1 920 ? 37.167 -26.053 -21.752 1.00 90.12 920 GLU A N 1
ATOM 7105 C CA . GLU A 1 920 ? 37.747 -26.795 -22.883 1.00 90.12 920 GLU A CA 1
ATOM 7106 C C . GLU A 1 920 ? 38.573 -28.035 -22.479 1.00 90.12 920 GLU A C 1
ATOM 7108 O O . GLU A 1 920 ? 39.055 -28.772 -23.343 1.00 90.12 920 GLU A O 1
ATOM 7113 N N . HIS A 1 921 ? 38.717 -28.291 -21.177 1.00 92.75 921 HIS A N 1
ATOM 7114 C CA . HIS A 1 921 ? 39.415 -29.438 -20.596 1.00 92.75 921 HIS A CA 1
ATOM 7115 C C . HIS A 1 921 ? 38.520 -30.308 -19.690 1.00 92.75 921 HIS A C 1
ATOM 7117 O O . HIS A 1 921 ? 39.023 -31.254 -19.086 1.00 92.75 921 HIS A O 1
ATOM 7123 N N . LEU A 1 922 ? 37.212 -30.025 -19.595 1.00 92.94 922 LEU A N 1
ATOM 7124 C CA . LEU A 1 922 ? 36.268 -30.812 -18.790 1.00 92.94 922 LEU A CA 1
ATOM 7125 C C . LEU A 1 922 ? 35.694 -32.010 -19.567 1.00 92.94 922 LEU A C 1
ATOM 7127 O O . LEU A 1 922 ? 35.258 -31.887 -20.714 1.00 92.94 922 LEU A O 1
ATOM 7131 N N . ALA A 1 923 ? 35.618 -33.174 -18.918 1.00 90.75 923 ALA A N 1
ATOM 7132 C CA . ALA A 1 923 ? 35.006 -34.370 -19.493 1.00 90.75 923 ALA A CA 1
ATOM 7133 C C . ALA A 1 923 ? 33.475 -34.216 -19.617 1.00 90.75 923 ALA A C 1
ATOM 7135 O O . ALA A 1 923 ? 32.758 -33.997 -18.635 1.00 90.75 923 ALA A O 1
ATOM 7136 N N . THR A 1 924 ? 32.963 -34.339 -20.846 1.00 87.44 924 THR A N 1
ATOM 7137 C CA . THR A 1 924 ? 31.547 -34.098 -21.197 1.00 87.44 924 THR A CA 1
ATOM 7138 C C . THR A 1 924 ? 30.720 -35.371 -21.407 1.00 87.44 924 THR A C 1
ATOM 7140 O O . THR A 1 924 ? 29.503 -35.279 -21.568 1.00 87.44 924 THR A O 1
ATOM 7143 N N . THR A 1 925 ? 31.339 -36.554 -21.367 1.00 85.31 925 THR A N 1
ATOM 7144 C CA . THR A 1 925 ? 30.685 -37.868 -21.523 1.00 85.31 925 THR A CA 1
ATOM 7145 C C . THR A 1 925 ? 30.813 -38.709 -20.246 1.00 85.31 925 THR A C 1
ATOM 7147 O O . THR A 1 925 ? 31.864 -38.630 -19.615 1.00 85.31 925 THR A O 1
ATOM 7150 N N . PRO A 1 926 ? 29.809 -39.528 -19.859 1.00 77.69 926 PRO A N 1
ATOM 7151 C CA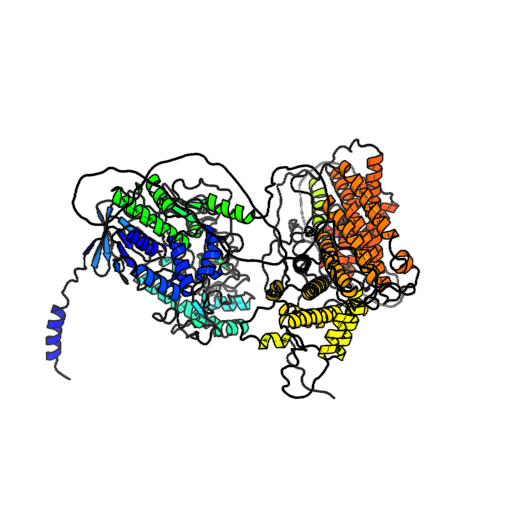 . PRO A 1 926 ? 29.834 -40.264 -18.584 1.00 77.69 926 PRO A CA 1
ATOM 7152 C C . PRO A 1 926 ? 30.948 -41.306 -18.450 1.00 77.69 926 PRO A C 1
ATOM 7154 O O . PRO A 1 926 ? 31.428 -41.534 -17.347 1.00 77.69 926 PRO A O 1
ATOM 7157 N N . ASP A 1 927 ? 31.357 -41.921 -19.562 1.00 79.00 927 ASP A N 1
ATOM 7158 C CA . ASP A 1 927 ? 32.313 -43.037 -19.588 1.00 79.00 927 ASP A CA 1
ATOM 7159 C C . ASP A 1 927 ? 33.770 -42.602 -19.858 1.00 79.00 927 ASP A C 1
ATOM 7161 O O . ASP A 1 927 ? 34.618 -43.439 -20.165 1.00 79.00 927 ASP A O 1
ATOM 7165 N N . ALA A 1 928 ? 34.062 -41.297 -19.806 1.00 83.12 928 ALA A N 1
ATOM 7166 C CA . ALA A 1 928 ? 35.408 -40.754 -19.992 1.00 83.12 928 ALA A CA 1
ATOM 7167 C C . ALA A 1 928 ? 36.039 -40.362 -18.650 1.00 83.12 928 ALA A C 1
ATOM 7169 O O . ALA A 1 928 ? 35.351 -39.840 -17.772 1.00 83.12 928 ALA A O 1
ATOM 7170 N N . ASP A 1 929 ? 37.352 -40.569 -18.524 1.00 87.12 929 ASP A N 1
ATOM 7171 C CA . ASP A 1 929 ? 38.123 -40.123 -17.362 1.00 87.12 929 ASP A CA 1
ATOM 7172 C C . ASP A 1 929 ? 38.016 -38.598 -17.166 1.00 87.12 929 ASP A C 1
ATOM 7174 O O . ASP A 1 929 ? 38.015 -37.826 -18.130 1.00 87.12 929 ASP A O 1
ATOM 7178 N N . ASP A 1 930 ? 37.960 -38.171 -15.902 1.00 90.06 930 ASP A N 1
ATOM 7179 C CA . ASP A 1 930 ? 37.950 -36.762 -15.495 1.00 90.06 930 ASP A CA 1
ATOM 7180 C C . ASP A 1 930 ? 39.174 -36.024 -16.090 1.00 90.06 930 ASP A C 1
ATOM 7182 O O . ASP A 1 930 ? 40.330 -36.382 -15.847 1.00 90.06 930 ASP A O 1
ATOM 7186 N N . GLY A 1 931 ? 38.919 -34.972 -16.874 1.00 89.81 931 GLY A N 1
ATOM 7187 C CA . GLY A 1 931 ? 39.948 -34.150 -17.506 1.00 89.81 931 GLY A CA 1
ATOM 7188 C C . GLY A 1 931 ? 40.724 -33.290 -16.505 1.00 89.81 931 GLY A C 1
ATOM 7189 O O . GLY A 1 931 ? 40.334 -33.139 -15.346 1.00 89.81 931 GLY A O 1
ATOM 7190 N N . THR A 1 932 ? 41.853 -32.724 -16.941 1.00 92.06 932 THR A N 1
ATOM 7191 C CA . THR A 1 932 ? 42.757 -31.927 -16.091 1.00 92.06 932 THR A CA 1
ATOM 7192 C C . THR A 1 932 ? 43.314 -30.715 -16.836 1.00 92.06 932 THR A C 1
ATOM 7194 O O . THR A 1 932 ? 43.494 -30.751 -18.052 1.00 92.06 932 THR A O 1
ATOM 7197 N N . GLN A 1 933 ? 43.609 -29.636 -16.104 1.00 92.88 933 GLN A N 1
ATOM 7198 C CA . GLN A 1 933 ? 44.245 -28.442 -16.667 1.00 92.88 933 GLN A CA 1
ATOM 7199 C C . GLN A 1 933 ? 45.679 -28.769 -17.140 1.00 92.88 933 GLN A C 1
ATOM 7201 O O . GLN A 1 933 ? 46.479 -29.255 -16.334 1.00 92.88 933 GLN A O 1
ATOM 7206 N N . PRO A 1 934 ? 46.057 -28.464 -18.396 1.00 92.12 934 PRO A N 1
ATOM 7207 C CA . PRO A 1 934 ? 47.426 -28.633 -18.873 1.00 92.12 934 PRO A CA 1
ATOM 7208 C C . PRO A 1 934 ? 48.413 -27.773 -18.079 1.00 92.12 934 PRO A C 1
ATOM 7210 O O . PRO A 1 934 ? 48.229 -26.565 -17.936 1.00 92.12 934 PRO A O 1
ATOM 7213 N N . SER A 1 935 ? 49.520 -28.365 -17.625 1.00 85.12 935 SER A N 1
ATOM 7214 C CA . SER A 1 935 ? 50.551 -27.670 -16.833 1.00 85.12 935 SER A CA 1
ATOM 7215 C C . SER A 1 935 ? 51.272 -26.534 -17.577 1.00 85.12 935 SER A C 1
ATOM 7217 O O . SER A 1 935 ? 51.955 -25.728 -16.949 1.00 85.12 935 SER A O 1
ATOM 7219 N N . SER A 1 936 ? 51.108 -26.449 -18.899 1.00 84.19 936 SER A N 1
ATOM 7220 C CA . SER A 1 936 ? 51.580 -25.354 -19.754 1.00 84.19 936 SER A CA 1
ATOM 7221 C C . SER A 1 936 ? 50.674 -24.118 -19.763 1.00 84.19 936 SER A C 1
ATOM 7223 O O . SER A 1 936 ? 51.085 -23.086 -20.289 1.00 84.19 936 SER A O 1
ATOM 7225 N N . THR A 1 937 ? 49.441 -24.219 -19.256 1.00 86.31 937 THR A N 1
ATOM 7226 C CA . THR A 1 937 ? 48.364 -23.262 -19.545 1.00 86.31 937 THR A CA 1
ATOM 7227 C C . THR A 1 937 ? 47.700 -22.781 -18.248 1.00 86.31 937 THR A C 1
ATOM 7229 O O . THR A 1 937 ? 46.975 -23.556 -17.619 1.00 86.31 937 THR A O 1
ATOM 7232 N N . PRO A 1 938 ? 47.898 -21.515 -17.828 1.00 89.38 938 PRO A N 1
ATOM 7233 C CA . PRO A 1 938 ? 47.206 -20.939 -16.673 1.00 89.38 938 PRO A CA 1
ATOM 7234 C C . PRO A 1 938 ? 45.679 -21.045 -16.804 1.00 89.38 938 PRO A C 1
ATOM 7236 O O . PRO A 1 938 ? 45.130 -20.742 -17.862 1.00 89.38 938 PRO A O 1
ATOM 7239 N N . ALA A 1 939 ? 44.996 -21.467 -15.737 1.00 91.62 939 ALA A N 1
ATOM 7240 C CA . ALA A 1 939 ? 43.543 -21.623 -15.740 1.00 91.62 939 ALA A CA 1
ATOM 7241 C C . ALA A 1 939 ? 42.858 -20.268 -15.535 1.00 91.62 939 ALA A C 1
ATOM 7243 O O . ALA A 1 939 ? 43.020 -19.640 -14.485 1.00 91.62 939 ALA A O 1
ATOM 7244 N N . ARG A 1 940 ? 42.044 -19.829 -16.499 1.00 89.81 940 ARG A N 1
ATOM 7245 C CA . ARG A 1 940 ? 41.238 -18.603 -16.384 1.00 89.81 940 ARG A CA 1
ATOM 7246 C C . ARG A 1 940 ? 40.269 -18.687 -15.206 1.00 89.81 940 ARG A C 1
ATOM 7248 O O . ARG A 1 940 ? 40.097 -17.707 -14.485 1.00 89.81 940 ARG A O 1
ATOM 7255 N N . CYS A 1 941 ? 39.682 -19.856 -14.955 1.00 90.50 941 CYS A N 1
ATOM 7256 C CA . CYS A 1 941 ? 38.771 -20.082 -13.831 1.00 90.50 941 CYS A CA 1
ATOM 7257 C C . CYS A 1 941 ? 39.439 -20.042 -12.439 1.00 90.50 941 CYS A C 1
ATOM 7259 O O . CYS A 1 941 ? 38.727 -19.988 -11.433 1.00 90.50 941 CYS A O 1
ATOM 7261 N N . ALA A 1 942 ? 40.776 -20.013 -12.335 1.00 92.94 942 ALA A N 1
ATOM 7262 C CA . ALA A 1 942 ? 41.466 -19.972 -11.041 1.00 92.94 942 ALA A CA 1
ATOM 7263 C C . ALA A 1 942 ? 41.121 -18.719 -10.214 1.00 92.94 942 ALA A C 1
ATOM 7265 O O . ALA A 1 942 ? 41.025 -18.804 -8.989 1.00 92.94 942 ALA A O 1
ATOM 7266 N N . PHE A 1 943 ? 40.844 -17.582 -10.868 1.00 94.56 943 PHE A N 1
ATOM 7267 C CA . PHE A 1 943 ? 40.322 -16.383 -10.203 1.00 94.56 943 PHE A CA 1
ATOM 7268 C C . PHE A 1 943 ? 39.048 -16.672 -9.410 1.00 94.56 943 PHE A C 1
ATOM 7270 O O . PHE A 1 943 ? 38.930 -16.234 -8.268 1.00 94.56 943 PHE A O 1
ATOM 7277 N N . PHE A 1 944 ? 38.114 -17.423 -9.999 1.00 95.19 944 PHE A N 1
ATOM 7278 C CA . PHE A 1 944 ? 36.815 -17.694 -9.397 1.00 95.19 944 PHE A CA 1
ATOM 7279 C C . PHE A 1 944 ? 36.966 -18.524 -8.113 1.00 95.19 944 PHE A C 1
ATOM 7281 O O . PHE A 1 944 ? 36.460 -18.147 -7.059 1.00 95.19 944 PHE A O 1
ATOM 7288 N N . VAL A 1 945 ? 37.773 -19.587 -8.153 1.00 95.06 945 VAL A N 1
ATOM 7289 C CA . VAL A 1 945 ? 38.080 -20.399 -6.961 1.00 95.06 945 VAL A CA 1
ATOM 7290 C C . VAL A 1 945 ? 38.810 -19.572 -5.888 1.00 95.06 945 VAL A C 1
ATOM 7292 O O . VAL A 1 945 ? 38.519 -19.703 -4.697 1.00 95.06 945 VAL A O 1
ATOM 7295 N N . SER A 1 946 ? 39.709 -18.664 -6.285 1.00 95.75 946 SER A N 1
ATOM 7296 C CA . SER A 1 946 ? 40.392 -17.757 -5.355 1.00 95.75 946 SER A CA 1
ATOM 7297 C C . SER A 1 946 ? 39.470 -16.705 -4.724 1.00 95.75 946 SER A C 1
ATOM 7299 O O . SER A 1 946 ? 39.578 -16.467 -3.519 1.00 95.75 946 SER A O 1
ATOM 7301 N N . ILE A 1 947 ? 38.550 -16.088 -5.475 1.00 95.06 947 ILE A N 1
ATOM 7302 C CA . ILE A 1 947 ? 37.616 -15.092 -4.923 1.00 95.06 947 ILE A CA 1
ATOM 7303 C C . ILE A 1 947 ? 36.561 -15.751 -4.018 1.00 95.06 947 ILE A C 1
ATOM 7305 O O . ILE A 1 947 ? 36.208 -15.156 -3.001 1.00 95.06 947 ILE A O 1
ATOM 7309 N N . ILE A 1 948 ? 36.147 -17.001 -4.290 1.00 93.38 948 ILE A N 1
ATOM 7310 C CA . ILE A 1 948 ? 35.286 -17.789 -3.385 1.00 93.38 948 ILE A CA 1
ATOM 7311 C C . ILE A 1 948 ? 35.955 -17.944 -2.012 1.00 93.38 948 ILE A C 1
ATOM 7313 O O . ILE A 1 948 ? 35.373 -17.522 -1.010 1.00 93.38 948 ILE A O 1
ATOM 7317 N N . LYS A 1 949 ? 37.208 -18.434 -1.958 1.00 93.88 949 LYS A N 1
ATOM 7318 C CA . LYS A 1 949 ? 37.970 -18.554 -0.697 1.00 93.88 949 LYS A CA 1
ATOM 7319 C C . LYS A 1 949 ? 38.025 -17.230 0.083 1.00 93.88 949 LYS A C 1
ATOM 7321 O O . LYS A 1 949 ? 37.893 -17.226 1.305 1.00 93.88 949 LYS A O 1
ATOM 7326 N N . LEU A 1 950 ? 38.194 -16.097 -0.608 1.00 94.12 950 LEU A N 1
ATOM 7327 C CA . LEU A 1 950 ? 38.200 -14.776 0.032 1.00 94.12 950 LEU A CA 1
ATOM 7328 C C . LEU A 1 950 ? 36.807 -14.358 0.519 1.00 94.12 950 LEU A C 1
ATOM 7330 O O . LEU A 1 950 ? 36.680 -13.710 1.560 1.00 94.12 950 LEU A O 1
ATOM 7334 N N . SER A 1 951 ? 35.754 -14.723 -0.212 1.00 92.38 951 SER A N 1
ATOM 7335 C CA . SER A 1 951 ? 34.368 -14.423 0.148 1.00 92.38 951 SER A CA 1
ATOM 7336 C C . SER A 1 951 ? 33.904 -15.192 1.393 1.00 92.38 951 SER A C 1
ATOM 7338 O O . SER A 1 951 ? 33.155 -14.625 2.189 1.00 92.38 951 SER A O 1
ATOM 7340 N N . HIS A 1 952 ? 34.436 -16.398 1.641 1.00 91.56 952 HIS A N 1
ATOM 7341 C CA . HIS A 1 952 ? 34.253 -17.138 2.899 1.00 91.56 952 HIS A CA 1
ATOM 7342 C C . HIS A 1 952 ? 34.887 -16.409 4.091 1.00 91.56 952 HIS A C 1
ATOM 7344 O O . HIS A 1 952 ? 34.217 -16.172 5.094 1.00 91.56 952 HIS A O 1
ATOM 7350 N N . ILE A 1 953 ? 36.144 -15.960 3.965 1.00 93.12 953 ILE A N 1
ATOM 7351 C CA . ILE A 1 953 ? 36.813 -15.161 5.012 1.00 93.12 953 ILE A CA 1
ATOM 7352 C C . ILE A 1 953 ? 36.058 -13.837 5.241 1.00 93.12 953 ILE A C 1
ATOM 7354 O O . ILE A 1 953 ? 35.850 -13.420 6.379 1.00 93.12 953 ILE A O 1
ATOM 7358 N N . THR A 1 954 ? 35.582 -13.201 4.165 1.00 90.62 954 THR A N 1
ATOM 7359 C CA . THR A 1 954 ? 34.767 -11.973 4.227 1.00 90.62 954 THR A CA 1
ATOM 7360 C C . THR A 1 954 ? 33.455 -12.199 4.987 1.00 90.62 954 THR A C 1
ATOM 7362 O O . THR A 1 954 ? 33.097 -11.391 5.842 1.00 90.62 954 THR A O 1
ATOM 7365 N N . ALA A 1 955 ? 32.757 -13.307 4.728 1.00 89.00 955 ALA A N 1
ATOM 7366 C CA . ALA A 1 955 ? 31.528 -13.666 5.432 1.00 89.00 955 ALA A CA 1
ATOM 7367 C C . ALA A 1 955 ? 31.767 -13.918 6.934 1.00 89.00 955 ALA A C 1
ATOM 7369 O O . ALA A 1 955 ? 30.921 -13.578 7.763 1.00 89.00 955 ALA A O 1
ATOM 7370 N N . GLU A 1 956 ? 32.940 -14.437 7.313 1.00 89.50 956 GLU A N 1
ATOM 7371 C CA . GLU A 1 956 ? 33.289 -14.649 8.720 1.00 89.50 956 GLU A CA 1
ATOM 7372 C C . GLU A 1 956 ? 33.572 -13.326 9.453 1.00 89.50 956 GLU A C 1
ATOM 7374 O O . GLU A 1 956 ? 33.080 -13.126 10.567 1.00 89.50 956 GLU A O 1
ATOM 7379 N N . ILE A 1 957 ? 34.264 -12.382 8.799 1.00 89.56 957 ILE A N 1
ATOM 7380 C CA . ILE A 1 957 ? 34.436 -10.998 9.283 1.00 89.56 957 ILE A CA 1
ATOM 7381 C C . ILE A 1 957 ? 33.065 -10.343 9.522 1.00 89.56 957 ILE A C 1
ATOM 7383 O O . ILE A 1 957 ? 32.846 -9.717 10.561 1.00 89.56 957 ILE A O 1
ATOM 7387 N N . LEU A 1 958 ? 32.124 -10.511 8.587 1.00 87.62 958 LEU A N 1
ATOM 7388 C CA . LEU A 1 958 ? 30.772 -9.959 8.689 1.00 87.62 958 LEU A CA 1
ATOM 7389 C C . LEU A 1 958 ? 29.968 -10.551 9.853 1.00 87.62 958 LEU A C 1
ATOM 7391 O O . LEU A 1 958 ? 29.443 -9.800 10.678 1.00 87.62 958 LEU A O 1
ATOM 7395 N N . ARG A 1 959 ? 29.899 -11.883 9.968 1.00 83.69 959 ARG A N 1
ATOM 7396 C CA . ARG A 1 959 ? 29.143 -12.545 11.045 1.00 83.69 959 ARG A CA 1
ATOM 7397 C C . ARG A 1 959 ? 29.642 -12.129 12.431 1.00 83.69 959 ARG A C 1
ATOM 7399 O O . ARG A 1 959 ? 28.830 -11.822 13.302 1.00 83.69 959 ARG A O 1
ATOM 7406 N N . LEU A 1 960 ? 30.962 -12.095 12.626 1.00 83.38 960 LEU A N 1
ATOM 7407 C CA . LEU A 1 960 ? 31.564 -11.812 13.930 1.00 83.38 960 LEU A CA 1
ATOM 7408 C C . LEU A 1 960 ? 31.507 -10.324 14.308 1.00 83.38 960 LEU A C 1
ATOM 7410 O O . LEU A 1 960 ? 31.174 -10.012 15.447 1.00 83.38 960 LEU A O 1
ATOM 7414 N N . PHE A 1 961 ? 31.777 -9.403 13.376 1.00 80.38 961 PHE A N 1
ATOM 7415 C CA . PHE A 1 961 ? 31.936 -7.976 13.705 1.00 80.38 961 PHE A CA 1
ATOM 7416 C C . PHE A 1 961 ? 30.786 -7.063 13.253 1.00 80.38 961 PHE A C 1
ATOM 7418 O O . PHE A 1 961 ? 30.817 -5.864 13.554 1.00 80.38 961 PHE A O 1
ATOM 7425 N N . TYR A 1 962 ? 29.782 -7.583 12.535 1.00 79.06 962 TYR A N 1
ATOM 7426 C CA . TYR A 1 962 ? 28.714 -6.766 11.938 1.00 79.06 962 TYR A CA 1
ATOM 7427 C C . TYR A 1 962 ? 27.279 -7.302 12.119 1.00 79.06 962 TYR A C 1
ATOM 7429 O O . TYR A 1 962 ? 26.366 -6.477 12.109 1.00 79.06 962 TYR A O 1
ATOM 7437 N N . PHE A 1 963 ? 27.058 -8.608 12.351 1.00 72.19 963 PHE A N 1
ATOM 7438 C CA . PHE A 1 963 ? 25.708 -9.219 12.400 1.00 72.19 963 PHE A CA 1
ATOM 7439 C C . PHE A 1 963 ? 25.348 -9.988 13.696 1.00 72.19 963 PHE A C 1
ATOM 7441 O O . PHE A 1 963 ? 24.472 -10.850 13.677 1.00 72.19 963 PHE A O 1
ATOM 7448 N N . SER A 1 964 ? 26.002 -9.712 14.830 1.00 57.28 964 SER A N 1
ATOM 7449 C CA . SER A 1 964 ? 25.677 -10.365 16.118 1.00 57.28 964 SER A CA 1
ATOM 7450 C C . SER A 1 964 ? 24.487 -9.717 16.858 1.00 57.28 964 SER A C 1
ATOM 7452 O O . SER A 1 964 ? 24.206 -8.534 16.679 1.00 57.28 964 SER A O 1
ATOM 7454 N N . SER A 1 965 ? 23.779 -10.510 17.675 1.00 39.88 965 SER A N 1
ATOM 7455 C CA . SER A 1 965 ? 22.381 -10.283 18.095 1.00 39.88 965 SER A CA 1
ATOM 7456 C C . SER A 1 965 ? 22.046 -8.951 18.798 1.00 39.88 965 SER A C 1
ATOM 7458 O O . SER A 1 965 ? 22.829 -8.463 19.623 1.00 39.88 965 SER A O 1
ATOM 7460 N N . PRO A 1 966 ? 20.825 -8.410 18.584 1.00 39.00 966 PRO A N 1
ATOM 7461 C CA . PRO A 1 966 ? 20.338 -7.227 19.293 1.00 39.00 966 PRO A CA 1
ATOM 7462 C C . PRO A 1 966 ? 20.226 -7.489 20.802 1.00 39.00 966 PRO A C 1
ATOM 7464 O O . PRO A 1 966 ? 19.670 -8.495 21.234 1.00 39.00 966 PRO A O 1
ATOM 7467 N N . GLY A 1 967 ? 20.757 -6.564 21.605 1.00 37.22 967 GLY A N 1
ATOM 7468 C CA . GLY A 1 967 ? 20.813 -6.660 23.071 1.00 37.22 967 GLY A CA 1
ATOM 7469 C C . GLY A 1 967 ? 22.223 -6.868 23.633 1.00 37.22 967 GLY A C 1
ATOM 7470 O O . GLY A 1 967 ? 22.471 -6.528 24.788 1.00 37.22 967 GLY A O 1
ATOM 7471 N N . ALA A 1 968 ? 23.182 -7.332 22.825 1.00 39.84 968 ALA A N 1
ATOM 7472 C CA . ALA A 1 968 ? 24.592 -7.321 23.208 1.00 39.84 968 ALA A CA 1
ATOM 7473 C C . ALA A 1 968 ? 25.162 -5.890 23.140 1.00 39.84 968 ALA A C 1
ATOM 7475 O O . ALA A 1 968 ? 25.173 -5.259 22.083 1.00 39.84 968 ALA A O 1
ATOM 7476 N N . SER A 1 969 ? 25.682 -5.372 24.256 1.00 39.44 969 SER A N 1
ATOM 7477 C CA . SER A 1 969 ? 26.340 -4.062 24.312 1.00 39.44 969 SER A CA 1
ATOM 7478 C C . SER A 1 969 ? 27.741 -4.104 23.678 1.00 39.44 969 SER A C 1
ATOM 7480 O O . SER A 1 969 ? 28.767 -4.192 24.355 1.00 39.44 969 SER A O 1
ATOM 7482 N N . THR A 1 970 ? 27.798 -3.959 22.352 1.00 46.16 970 THR A N 1
ATOM 7483 C CA . THR A 1 970 ? 29.030 -3.895 21.529 1.00 46.16 970 THR A CA 1
ATOM 7484 C C . THR A 1 970 ? 30.037 -2.807 21.942 1.00 46.16 970 THR A C 1
ATOM 7486 O O . THR A 1 970 ? 31.175 -2.803 21.474 1.00 46.16 970 THR A O 1
ATOM 7489 N N . ARG A 1 971 ? 29.669 -1.907 22.865 1.00 48.31 971 ARG A N 1
ATOM 7490 C CA . ARG A 1 971 ? 30.538 -0.849 23.399 1.00 48.31 971 ARG A CA 1
ATOM 7491 C C . ARG A 1 971 ? 31.662 -1.344 24.329 1.00 48.31 971 ARG A C 1
ATOM 7493 O O . ARG A 1 971 ? 32.679 -0.653 24.398 1.00 48.31 971 ARG A O 1
ATOM 7500 N N . ASP A 1 972 ? 31.555 -2.515 24.980 1.00 46.66 972 ASP A N 1
ATOM 7501 C CA . ASP A 1 972 ? 32.463 -2.867 26.101 1.00 46.66 972 ASP A CA 1
ATOM 7502 C C . ASP A 1 972 ? 33.386 -4.110 25.943 1.00 46.66 972 ASP A C 1
ATOM 7504 O O . ASP A 1 972 ? 34.417 -4.151 26.605 1.00 46.66 972 ASP A O 1
ATOM 7508 N N . ARG A 1 973 ? 33.228 -5.026 24.968 1.00 54.41 973 ARG A N 1
ATOM 7509 C CA . ARG A 1 973 ? 33.976 -6.326 24.952 1.00 54.41 973 ARG A CA 1
ATOM 7510 C C . ARG A 1 973 ? 35.286 -6.490 24.128 1.00 54.41 973 ARG A C 1
ATOM 7512 O O . ARG A 1 973 ? 35.602 -7.595 23.707 1.00 54.41 973 ARG A O 1
ATOM 7519 N N . LEU A 1 974 ? 36.101 -5.445 23.926 1.00 55.62 974 LEU A N 1
ATOM 7520 C CA . LEU A 1 974 ? 37.253 -5.470 22.981 1.00 55.62 974 LEU A CA 1
ATOM 7521 C C . LEU A 1 974 ? 38.262 -6.613 23.234 1.00 55.62 974 LEU A C 1
ATOM 7523 O O . LEU A 1 974 ? 38.907 -7.104 22.313 1.00 55.62 974 LEU A O 1
ATOM 7527 N N . THR A 1 975 ? 38.412 -7.032 24.491 1.00 55.94 975 THR A N 1
ATOM 7528 C CA . THR A 1 975 ? 39.342 -8.088 24.913 1.00 55.94 975 THR A CA 1
ATOM 7529 C C . THR A 1 975 ? 38.910 -9.504 24.536 1.00 55.94 975 THR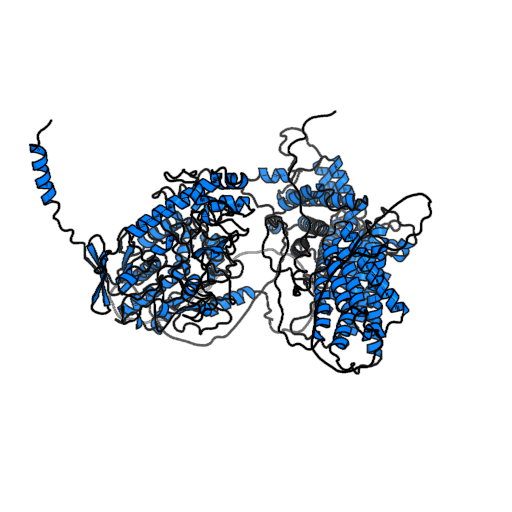 A C 1
ATOM 7531 O O . THR A 1 975 ? 39.764 -10.385 24.496 1.00 55.94 975 THR A O 1
ATOM 7534 N N . GLU A 1 976 ? 37.624 -9.731 24.257 1.00 62.06 976 GLU A N 1
ATOM 7535 C CA . GLU A 1 976 ? 37.107 -11.025 23.782 1.00 62.06 976 GLU A CA 1
ATOM 7536 C C . GLU A 1 976 ? 37.300 -11.186 22.258 1.00 62.06 976 GLU A C 1
ATOM 7538 O O . GLU A 1 976 ? 37.400 -12.306 21.760 1.00 62.06 976 GLU A O 1
ATOM 7543 N N . ASP A 1 977 ? 37.440 -10.072 21.529 1.00 71.75 977 ASP A N 1
ATOM 7544 C CA . ASP A 1 977 ? 37.455 -10.022 20.061 1.00 71.75 977 ASP A CA 1
ATOM 7545 C C . ASP A 1 977 ? 38.836 -10.313 19.428 1.00 71.75 977 ASP A C 1
ATOM 7547 O O . ASP A 1 977 ? 38.916 -10.857 18.319 1.00 71.75 977 ASP A O 1
ATOM 7551 N N . TYR A 1 978 ? 39.942 -9.975 20.111 1.00 81.31 978 TYR A N 1
ATOM 7552 C CA . TYR A 1 978 ? 41.302 -10.066 19.543 1.00 81.31 978 TYR A CA 1
ATOM 7553 C C . TYR A 1 978 ? 41.694 -11.447 18.974 1.00 81.31 978 TYR A C 1
ATOM 7555 O O . TYR A 1 978 ? 42.309 -11.467 17.904 1.00 81.31 978 TYR A O 1
ATOM 7563 N N . PRO A 1 979 ? 41.372 -12.601 19.602 1.00 84.94 979 PRO A N 1
ATOM 7564 C CA . PRO A 1 979 ? 41.744 -13.909 19.055 1.00 84.94 979 PRO A CA 1
ATOM 7565 C C . PRO A 1 979 ? 41.093 -14.188 17.693 1.00 84.94 979 PRO A C 1
ATOM 7567 O O . PRO A 1 979 ? 41.736 -14.735 16.797 1.00 84.94 979 PRO A O 1
ATOM 7570 N N . SER A 1 980 ? 39.837 -13.766 17.514 1.00 87.06 980 SER A N 1
ATOM 7571 C CA . SER A 1 980 ? 39.118 -13.872 16.240 1.00 87.06 980 SER A CA 1
ATOM 7572 C C . SER A 1 980 ? 39.703 -12.935 15.186 1.00 87.06 980 SER A C 1
ATOM 7574 O O . SER A 1 980 ? 39.915 -13.351 14.049 1.00 87.06 980 SER A O 1
ATOM 7576 N N . LEU A 1 981 ? 40.024 -11.697 15.571 1.00 88.94 981 LEU A N 1
ATOM 7577 C CA . LEU A 1 981 ? 40.621 -10.697 14.685 1.00 88.94 981 LEU A CA 1
ATOM 7578 C C . LEU A 1 981 ? 41.993 -11.151 14.153 1.00 88.94 981 LEU A C 1
ATOM 7580 O O . LEU A 1 981 ? 42.220 -11.130 12.943 1.00 88.94 981 LEU A O 1
ATOM 7584 N N . LEU A 1 982 ? 42.883 -11.628 15.030 1.00 90.00 982 LEU A N 1
ATOM 7585 C CA . LEU A 1 982 ? 44.212 -12.120 14.643 1.00 90.00 982 LEU A CA 1
ATOM 7586 C C . LEU A 1 982 ? 44.133 -13.381 13.768 1.00 90.00 982 LEU A C 1
ATOM 7588 O O . LEU A 1 982 ? 44.892 -13.515 12.808 1.00 90.00 982 LEU A O 1
ATOM 7592 N N . ARG A 1 983 ? 43.187 -14.286 14.054 1.00 94.00 983 ARG A N 1
ATOM 7593 C CA . ARG A 1 983 ? 42.921 -15.468 13.219 1.00 94.00 983 ARG A CA 1
ATOM 7594 C C . ARG A 1 983 ? 42.477 -15.086 11.804 1.00 94.00 983 ARG A C 1
ATOM 7596 O O . ARG A 1 983 ? 42.870 -15.761 10.855 1.00 94.00 983 ARG A O 1
ATOM 7603 N N . LEU A 1 984 ? 41.673 -14.033 11.663 1.00 94.06 984 LEU A N 1
ATOM 7604 C CA . LEU A 1 984 ? 41.160 -13.573 10.372 1.00 94.06 984 LEU A CA 1
ATOM 7605 C C . LEU A 1 984 ? 42.219 -12.839 9.542 1.00 94.06 984 LEU A C 1
ATOM 7607 O O . LEU A 1 984 ? 42.319 -13.110 8.349 1.00 94.06 984 LEU A O 1
ATOM 7611 N N . ASP A 1 985 ? 43.076 -12.006 10.144 1.00 94.50 985 ASP A N 1
ATOM 7612 C CA . ASP A 1 985 ? 44.207 -11.412 9.408 1.00 94.50 985 ASP A CA 1
ATOM 7613 C C . ASP A 1 985 ? 45.195 -12.494 8.932 1.00 94.50 985 ASP A C 1
ATOM 7615 O O . ASP A 1 985 ? 45.612 -12.492 7.775 1.00 94.50 985 ASP A O 1
ATOM 7619 N N . ALA A 1 986 ? 45.479 -13.496 9.773 1.00 94.62 986 ALA A N 1
ATOM 7620 C CA . ALA A 1 986 ? 46.293 -14.652 9.391 1.00 94.62 986 ALA A CA 1
ATOM 7621 C C . ALA A 1 986 ? 45.645 -15.527 8.295 1.00 94.62 986 ALA A C 1
ATOM 7623 O O . ALA A 1 986 ? 46.359 -16.171 7.524 1.00 94.62 986 ALA A O 1
ATOM 7624 N N . ALA A 1 987 ? 44.311 -15.560 8.202 1.00 95.88 987 ALA A N 1
ATOM 7625 C CA . ALA A 1 987 ? 43.602 -16.221 7.106 1.00 95.88 987 ALA A CA 1
ATOM 7626 C C . ALA A 1 987 ? 43.692 -15.416 5.797 1.00 95.88 987 ALA A C 1
ATOM 7628 O O . ALA A 1 987 ? 43.908 -16.009 4.742 1.00 95.88 987 ALA A O 1
ATOM 7629 N N . LEU A 1 988 ? 43.584 -14.083 5.863 1.00 96.06 988 LEU A N 1
ATOM 7630 C CA . LEU A 1 988 ? 43.739 -13.192 4.708 1.00 96.06 988 LEU A CA 1
ATOM 7631 C C . LEU A 1 988 ? 45.162 -13.243 4.128 1.00 96.06 988 LEU A C 1
ATOM 7633 O O . LEU A 1 988 ? 45.316 -13.383 2.916 1.00 96.06 988 LEU A O 1
ATOM 7637 N N . GLU A 1 989 ? 46.202 -13.166 4.966 1.00 94.88 989 GLU A N 1
ATOM 7638 C CA . GLU A 1 989 ? 47.597 -13.249 4.499 1.00 94.88 989 GLU A CA 1
ATOM 7639 C C . GLU A 1 989 ? 47.905 -14.641 3.912 1.00 94.88 989 GLU A C 1
ATOM 7641 O O . GLU A 1 989 ? 48.447 -14.726 2.813 1.00 94.88 989 GLU A O 1
ATOM 7646 N N . ARG A 1 990 ? 47.465 -15.740 4.552 1.00 96.56 990 ARG A N 1
ATOM 7647 C CA . ARG A 1 990 ? 47.627 -17.095 3.985 1.00 96.56 990 ARG A CA 1
ATOM 7648 C C . ARG A 1 990 ? 46.914 -17.246 2.643 1.00 96.56 990 ARG A C 1
ATOM 7650 O O . ARG A 1 990 ? 47.477 -17.803 1.709 1.00 96.56 990 ARG A O 1
ATOM 7657 N N . TRP A 1 991 ? 45.690 -16.732 2.521 1.00 96.94 991 TRP A N 1
ATOM 7658 C CA . TRP A 1 991 ? 44.960 -16.739 1.254 1.00 96.94 991 TRP A CA 1
ATOM 7659 C C . TRP A 1 991 ? 45.752 -16.033 0.140 1.00 96.94 991 TRP A C 1
ATOM 7661 O O . TRP A 1 991 ? 45.784 -16.519 -0.991 1.00 96.94 991 TRP A O 1
ATOM 7671 N N . LYS A 1 992 ? 46.443 -14.932 0.464 1.00 95.38 992 LYS A N 1
ATOM 7672 C CA . LYS A 1 992 ? 47.306 -14.204 -0.475 1.00 95.38 992 LYS A CA 1
ATOM 7673 C C . LYS A 1 992 ? 48.536 -15.035 -0.866 1.00 95.38 992 LYS A C 1
ATOM 7675 O O . LYS A 1 992 ? 48.906 -15.070 -2.039 1.00 95.38 992 LYS A O 1
ATOM 7680 N N . GLU A 1 993 ? 49.147 -15.730 0.093 1.00 93.25 993 GLU A N 1
ATOM 7681 C CA . GLU A 1 993 ? 50.264 -16.659 -0.136 1.00 93.25 993 GLU A CA 1
ATOM 7682 C C . GLU A 1 993 ? 49.862 -17.893 -0.967 1.00 93.25 993 GLU A C 1
ATOM 7684 O O . GLU A 1 993 ? 50.685 -18.403 -1.729 1.00 93.25 993 GLU A O 1
ATOM 7689 N N . GLU A 1 994 ? 48.607 -18.344 -0.872 1.00 94.25 994 GLU A N 1
ATOM 7690 C CA . GLU A 1 994 ? 48.032 -19.458 -1.643 1.00 94.25 994 GLU A CA 1
ATOM 7691 C C . GLU A 1 994 ? 47.707 -19.110 -3.112 1.00 94.25 994 GLU A C 1
ATOM 7693 O O . GLU A 1 994 ? 47.447 -20.019 -3.903 1.00 94.25 994 GLU A O 1
ATOM 7698 N N . LEU A 1 995 ? 47.712 -17.831 -3.516 1.00 94.62 995 LEU A N 1
ATOM 7699 C CA . LEU A 1 995 ? 47.354 -17.443 -4.888 1.00 94.62 995 LEU A CA 1
ATOM 7700 C C . LEU A 1 995 ? 48.334 -18.017 -5.935 1.00 94.62 995 LEU A C 1
ATOM 7702 O O . LEU A 1 995 ? 49.552 -17.939 -5.733 1.00 94.62 995 LEU A O 1
ATOM 7706 N N . PRO A 1 996 ? 47.858 -18.508 -7.098 1.00 93.12 996 PRO A N 1
ATOM 7707 C CA . PRO A 1 996 ? 48.718 -18.828 -8.239 1.00 93.12 996 PRO A CA 1
ATOM 7708 C C . PRO A 1 996 ? 49.596 -17.637 -8.645 1.00 93.12 996 PRO A C 1
ATOM 7710 O O . PRO A 1 996 ? 49.167 -16.490 -8.548 1.00 93.12 996 PRO A O 1
ATOM 7713 N N . SER A 1 997 ? 50.821 -17.884 -9.117 1.00 90.00 997 SER A N 1
ATOM 7714 C CA . SER A 1 997 ? 51.800 -16.823 -9.425 1.00 90.00 997 SER A CA 1
ATOM 7715 C C . SER A 1 997 ? 51.288 -15.782 -10.429 1.00 90.00 997 SER A C 1
ATOM 7717 O O . SER A 1 997 ? 51.552 -14.598 -10.245 1.00 90.00 997 SER A O 1
ATOM 7719 N N . TYR A 1 998 ? 50.512 -16.209 -11.427 1.00 89.69 998 TYR A N 1
ATOM 7720 C CA . TYR A 1 998 ? 49.881 -15.361 -12.447 1.00 89.69 998 TYR A CA 1
ATOM 7721 C C . TYR A 1 998 ? 48.653 -14.572 -11.945 1.00 89.69 998 TYR A C 1
ATOM 7723 O O . TYR A 1 998 ? 48.118 -13.744 -12.672 1.00 89.69 998 TYR A O 1
ATOM 7731 N N . LEU A 1 999 ? 48.211 -14.800 -10.700 1.00 92.44 999 LEU A N 1
ATOM 7732 C CA . LEU A 1 999 ? 47.143 -14.044 -10.029 1.00 92.44 999 LEU A CA 1
ATOM 7733 C C . LEU A 1 999 ? 47.664 -13.158 -8.882 1.00 92.44 999 LEU A C 1
ATOM 7735 O O . LEU A 1 999 ? 46.872 -12.520 -8.186 1.00 92.44 999 LEU A O 1
ATOM 7739 N N . ARG A 1 1000 ? 48.987 -13.100 -8.667 1.00 92.38 1000 ARG A N 1
ATOM 7740 C CA . ARG A 1 1000 ? 49.615 -12.219 -7.670 1.00 92.38 1000 ARG A CA 1
ATOM 7741 C C . ARG A 1 1000 ? 49.887 -10.852 -8.282 1.00 92.38 1000 ARG A C 1
ATOM 7743 O O . ARG A 1 1000 ? 50.680 -10.728 -9.214 1.00 92.38 1000 ARG A O 1
ATOM 7750 N N . TYR A 1 1001 ? 49.269 -9.827 -7.706 1.00 89.50 1001 TYR A N 1
ATOM 7751 C CA . TYR A 1 1001 ? 49.430 -8.432 -8.116 1.00 89.50 1001 TYR A CA 1
ATOM 7752 C C . TYR A 1 1001 ? 50.899 -7.986 -8.136 1.00 89.50 1001 TYR A C 1
ATOM 7754 O O . TYR A 1 1001 ? 51.331 -7.345 -9.087 1.00 89.50 1001 TYR A O 1
ATOM 7762 N N . GLU A 1 1002 ? 51.699 -8.415 -7.156 1.00 87.38 1002 GLU A N 1
ATOM 7763 C CA . GLU A 1 1002 ? 53.126 -8.091 -7.071 1.00 87.38 1002 GLU A CA 1
ATOM 7764 C C . GLU A 1 1002 ? 53.942 -8.593 -8.273 1.00 87.38 1002 GLU A C 1
ATOM 7766 O O . GLU A 1 1002 ? 54.929 -7.957 -8.635 1.00 87.38 1002 GLU A O 1
ATOM 7771 N N . ASN A 1 1003 ? 53.540 -9.702 -8.903 1.00 85.31 1003 ASN A N 1
ATOM 7772 C CA . ASN A 1 1003 ? 54.190 -10.227 -10.109 1.00 85.31 1003 ASN A CA 1
ATOM 7773 C C . ASN A 1 1003 ? 53.692 -9.477 -11.354 1.00 85.31 1003 ASN A C 1
ATOM 7775 O O . ASN A 1 1003 ? 54.481 -9.019 -12.175 1.00 85.31 1003 ASN A O 1
ATOM 7779 N N . VAL A 1 1004 ? 52.372 -9.290 -11.438 1.00 80.50 1004 VAL A N 1
ATOM 7780 C CA . VAL A 1 1004 ? 51.671 -8.595 -12.530 1.00 80.50 1004 VAL A CA 1
ATOM 7781 C C . VAL A 1 1004 ? 52.079 -7.118 -12.665 1.00 80.50 1004 VAL A C 1
ATOM 7783 O O . VAL A 1 1004 ? 51.969 -6.559 -13.748 1.00 80.50 1004 VAL A O 1
ATOM 7786 N N . GLN A 1 1005 ? 52.583 -6.474 -11.606 1.00 72.44 1005 GLN A N 1
ATOM 7787 C CA . GLN A 1 1005 ? 53.168 -5.129 -11.702 1.00 72.44 1005 GLN A CA 1
ATOM 7788 C C . GLN A 1 1005 ? 54.595 -5.092 -12.285 1.00 72.44 1005 GLN A C 1
ATOM 7790 O O . GLN A 1 1005 ? 55.046 -4.023 -12.694 1.00 72.44 1005 GLN A O 1
ATOM 7795 N N . GLN A 1 1006 ? 55.329 -6.210 -12.282 1.00 67.00 1006 GLN A N 1
ATOM 7796 C CA . GLN A 1 1006 ? 56.722 -6.273 -12.755 1.00 67.00 1006 GLN A CA 1
ATOM 7797 C C . GLN A 1 1006 ? 56.807 -6.610 -14.250 1.00 67.00 1006 GLN A C 1
ATOM 7799 O O . GLN A 1 1006 ? 57.701 -6.134 -14.950 1.00 67.00 1006 GLN A O 1
ATOM 7804 N N . GLU A 1 1007 ? 55.858 -7.398 -14.749 1.00 62.88 1007 GLU A N 1
ATOM 7805 C CA . GLU A 1 1007 ? 55.656 -7.641 -16.175 1.00 62.88 1007 GLU A CA 1
ATOM 7806 C C . GLU A 1 1007 ? 54.810 -6.494 -16.756 1.00 62.88 1007 GLU A C 1
ATOM 7808 O O . GLU A 1 1007 ? 53.781 -6.137 -16.193 1.00 62.88 1007 GLU A O 1
ATOM 7813 N N . SER A 1 1008 ? 55.245 -5.860 -17.853 1.00 58.19 1008 SER A N 1
ATOM 7814 C CA . SER A 1 1008 ? 54.558 -4.667 -18.383 1.00 58.19 1008 SER A CA 1
ATOM 7815 C C . SER A 1 1008 ? 53.105 -4.991 -18.775 1.00 58.19 1008 SER A C 1
ATOM 7817 O O . SER A 1 1008 ? 52.908 -5.768 -19.713 1.00 58.19 1008 SER A O 1
ATOM 7819 N N . PRO A 1 1009 ? 52.086 -4.416 -18.102 1.00 62.47 1009 PRO A N 1
ATOM 7820 C CA . PRO A 1 1009 ? 50.721 -4.922 -18.187 1.00 62.47 1009 PRO A CA 1
ATOM 7821 C C . PRO A 1 1009 ? 50.124 -4.703 -19.578 1.00 62.47 1009 PRO A C 1
ATOM 7823 O O . PRO A 1 1009 ? 49.977 -3.574 -20.053 1.00 62.47 1009 PRO A O 1
ATOM 7826 N N . SER A 1 1010 ? 49.734 -5.800 -20.227 1.00 63.53 1010 SER A N 1
ATOM 7827 C CA . SER A 1 1010 ? 48.988 -5.744 -21.482 1.00 63.53 1010 SER A CA 1
ATOM 7828 C C . SER A 1 1010 ? 47.602 -5.156 -21.226 1.00 63.53 1010 SER A C 1
ATOM 7830 O O . SER A 1 1010 ? 46.838 -5.666 -20.406 1.00 63.53 1010 SER A O 1
ATOM 7832 N N . ALA A 1 1011 ? 47.242 -4.110 -21.973 1.00 58.22 1011 ALA A N 1
ATOM 7833 C CA . ALA A 1 1011 ? 45.984 -3.376 -21.811 1.00 58.22 1011 ALA A CA 1
ATOM 7834 C C . ALA A 1 1011 ? 44.706 -4.207 -22.078 1.00 58.22 1011 ALA A C 1
ATOM 7836 O O . ALA A 1 1011 ? 43.608 -3.680 -21.930 1.00 58.22 1011 ALA A O 1
ATOM 7837 N N . ALA A 1 1012 ? 44.839 -5.482 -22.461 1.00 60.69 1012 ALA A N 1
ATOM 7838 C CA . ALA A 1 1012 ? 43.739 -6.414 -22.707 1.00 60.69 1012 ALA A CA 1
ATOM 7839 C C . ALA A 1 1012 ? 43.913 -7.792 -22.025 1.00 60.69 1012 ALA A C 1
ATOM 7841 O O . ALA A 1 1012 ? 43.141 -8.703 -22.316 1.00 60.69 1012 ALA A O 1
ATOM 7842 N N . ASP A 1 1013 ? 44.905 -7.986 -21.143 1.00 81.00 1013 ASP A N 1
ATOM 7843 C CA . ASP A 1 1013 ? 45.112 -9.287 -20.487 1.00 81.00 1013 ASP A CA 1
ATOM 7844 C C . ASP A 1 1013 ? 44.160 -9.547 -19.301 1.00 81.00 1013 ASP A C 1
ATOM 7846 O O . ASP A 1 1013 ? 44.070 -8.781 -18.337 1.00 81.00 1013 ASP A O 1
ATOM 7850 N N . VAL A 1 1014 ? 43.477 -10.692 -19.363 1.00 85.88 1014 VAL A N 1
ATOM 7851 C CA . VAL A 1 1014 ? 42.512 -11.146 -18.358 1.00 85.88 1014 VAL A CA 1
ATOM 7852 C C . VAL A 1 1014 ? 43.168 -11.479 -17.017 1.00 85.88 1014 VAL A C 1
ATOM 7854 O O . VAL A 1 1014 ? 42.590 -11.153 -15.980 1.00 85.88 1014 VAL A O 1
ATOM 7857 N N . PHE A 1 1015 ? 44.376 -12.053 -17.002 1.00 89.50 1015 PHE A N 1
ATOM 7858 C CA . PHE A 1 1015 ? 45.049 -12.436 -15.755 1.00 89.50 1015 PHE A CA 1
ATOM 7859 C C . PHE A 1 1015 ? 45.506 -11.203 -14.966 1.00 89.50 1015 PHE A C 1
ATOM 7861 O O . PHE A 1 1015 ? 45.278 -11.116 -13.758 1.00 89.50 1015 PHE A O 1
ATOM 7868 N N . THR A 1 1016 ? 46.017 -10.188 -15.667 1.00 88.19 1016 THR A N 1
ATOM 7869 C CA . THR A 1 1016 ? 46.333 -8.858 -15.132 1.00 88.19 1016 THR A CA 1
ATOM 7870 C C . THR A 1 1016 ? 45.125 -8.271 -14.398 1.00 88.19 1016 THR A C 1
ATOM 7872 O O . THR A 1 1016 ? 45.237 -7.866 -13.237 1.00 88.19 1016 THR A O 1
ATOM 7875 N N . ARG A 1 1017 ? 43.939 -8.284 -15.024 1.00 87.69 1017 ARG A N 1
ATOM 7876 C CA . ARG A 1 1017 ? 42.688 -7.814 -14.402 1.00 87.69 1017 ARG A CA 1
ATOM 7877 C C . ARG A 1 1017 ? 42.258 -8.666 -13.213 1.00 87.69 1017 ARG A C 1
ATOM 7879 O O . ARG A 1 1017 ? 41.883 -8.120 -12.178 1.00 87.69 1017 ARG A O 1
ATOM 7886 N N . GLN A 1 1018 ? 42.327 -9.988 -13.336 1.00 92.44 1018 GLN A N 1
ATOM 7887 C CA . GLN A 1 1018 ? 42.001 -10.910 -12.249 1.00 92.44 1018 GLN A CA 1
ATOM 7888 C C . GLN A 1 1018 ? 42.874 -10.646 -11.008 1.00 92.44 1018 GLN A C 1
ATOM 7890 O O . GLN A 1 1018 ? 42.340 -10.546 -9.903 1.00 92.44 1018 GLN A O 1
ATOM 7895 N N . ALA A 1 1019 ? 44.183 -10.431 -11.178 1.00 92.69 1019 ALA A N 1
ATOM 7896 C CA . ALA A 1 1019 ? 45.096 -10.073 -10.091 1.00 92.69 1019 ALA A CA 1
ATOM 7897 C C . ALA A 1 1019 ? 44.744 -8.724 -9.429 1.00 92.69 1019 ALA A C 1
ATOM 7899 O O . ALA A 1 1019 ? 44.709 -8.638 -8.199 1.00 92.69 1019 ALA A O 1
ATOM 7900 N N . HIS A 1 1020 ? 44.418 -7.690 -10.218 1.00 92.00 1020 HIS A N 1
ATOM 7901 C CA . HIS A 1 1020 ? 43.979 -6.386 -9.695 1.00 92.00 1020 HIS A CA 1
ATOM 7902 C C . HIS A 1 1020 ? 42.691 -6.504 -8.862 1.00 92.00 1020 HIS A C 1
ATOM 7904 O O . HIS A 1 1020 ? 42.623 -5.977 -7.750 1.00 92.00 1020 HIS A O 1
ATOM 7910 N N . LEU A 1 1021 ? 41.687 -7.241 -9.352 1.00 92.50 1021 LEU A N 1
ATOM 7911 C CA . LEU A 1 1021 ? 40.409 -7.436 -8.657 1.00 92.50 1021 LEU A CA 1
ATOM 7912 C C . LEU A 1 1021 ? 40.559 -8.259 -7.361 1.00 92.50 1021 LEU A C 1
ATOM 7914 O O . LEU A 1 1021 ? 39.943 -7.921 -6.345 1.00 92.50 1021 LEU A O 1
ATOM 7918 N N . LEU A 1 1022 ? 41.410 -9.294 -7.357 1.00 94.88 1022 LEU A N 1
ATOM 7919 C CA . LEU A 1 1022 ? 41.743 -10.071 -6.153 1.00 94.88 1022 LEU A CA 1
ATOM 7920 C C . LEU A 1 1022 ? 42.450 -9.199 -5.103 1.00 94.88 1022 LEU A C 1
ATOM 7922 O O . LEU A 1 1022 ? 42.063 -9.210 -3.933 1.00 94.88 1022 LEU A O 1
ATOM 7926 N N . HIS A 1 1023 ? 43.446 -8.409 -5.514 1.00 95.12 1023 HIS A N 1
ATOM 7927 C CA . HIS A 1 1023 ? 44.203 -7.534 -4.615 1.00 95.12 1023 HIS A CA 1
ATOM 7928 C C . HIS A 1 1023 ? 43.334 -6.409 -4.036 1.00 95.12 1023 HIS A C 1
ATOM 7930 O O . HIS A 1 1023 ? 43.344 -6.182 -2.825 1.00 95.12 1023 HIS A O 1
ATOM 7936 N N . HIS A 1 1024 ? 42.494 -5.783 -4.868 1.00 94.12 1024 HIS A N 1
ATOM 7937 C CA . HIS A 1 1024 ? 41.481 -4.824 -4.427 1.00 94.12 1024 HIS A CA 1
ATOM 7938 C C . HIS A 1 1024 ? 40.583 -5.424 -3.333 1.00 94.12 1024 HIS A C 1
ATOM 7940 O O . HIS A 1 1024 ? 40.379 -4.825 -2.275 1.00 94.12 1024 HIS A O 1
ATOM 7946 N N . ARG A 1 1025 ? 40.029 -6.624 -3.561 1.00 93.44 1025 ARG A N 1
ATOM 7947 C CA . ARG A 1 1025 ? 39.126 -7.259 -2.590 1.00 93.44 1025 ARG A CA 1
ATOM 7948 C C . ARG A 1 1025 ? 39.841 -7.632 -1.288 1.00 93.44 1025 ARG A C 1
ATOM 7950 O O . ARG A 1 1025 ? 39.261 -7.445 -0.222 1.00 93.44 1025 ARG A O 1
ATOM 7957 N N . PHE A 1 1026 ? 41.085 -8.101 -1.363 1.00 95.94 1026 PHE A N 1
ATOM 7958 C CA . PHE A 1 1026 ? 41.918 -8.420 -0.200 1.00 95.94 1026 PHE A CA 1
ATOM 7959 C C . PHE A 1 1026 ? 42.142 -7.203 0.704 1.00 95.94 1026 PHE A C 1
ATOM 7961 O O . PHE A 1 1026 ? 41.875 -7.268 1.906 1.00 95.94 1026 PHE A O 1
ATOM 7968 N N . LEU A 1 1027 ? 42.566 -6.073 0.129 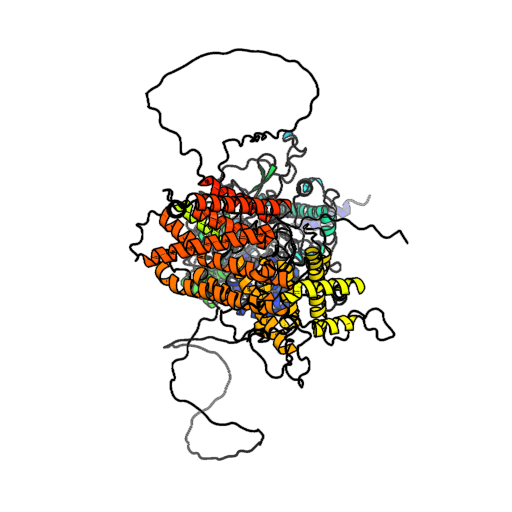1.00 95.88 1027 LEU A N 1
ATOM 7969 C CA . LEU A 1 1027 ? 42.797 -4.851 0.898 1.00 95.88 1027 LEU A CA 1
ATOM 7970 C C . LEU A 1 1027 ? 41.493 -4.321 1.519 1.00 95.88 1027 LEU A C 1
ATOM 7972 O O . LEU A 1 1027 ? 41.487 -3.938 2.690 1.00 95.88 1027 LEU A O 1
ATOM 7976 N N . TYR A 1 1028 ? 40.369 -4.376 0.791 1.00 94.56 1028 TYR A N 1
ATOM 7977 C CA . TYR A 1 1028 ? 39.062 -3.987 1.336 1.00 94.56 1028 TYR A CA 1
ATOM 7978 C C . TYR A 1 1028 ? 38.611 -4.897 2.489 1.00 94.56 1028 TYR A C 1
ATOM 7980 O O . TYR A 1 1028 ? 38.107 -4.404 3.497 1.00 94.56 1028 TYR A O 1
ATOM 7988 N N . GLY A 1 1029 ? 38.872 -6.207 2.404 1.00 93.31 1029 GLY A N 1
ATOM 7989 C CA . GLY A 1 1029 ? 38.647 -7.150 3.504 1.00 93.31 1029 GLY A CA 1
ATOM 7990 C C . GLY A 1 1029 ? 39.429 -6.789 4.774 1.00 93.31 1029 GLY A C 1
ATOM 7991 O O . GLY A 1 1029 ? 38.877 -6.854 5.872 1.00 93.31 1029 GLY A O 1
ATOM 7992 N N . ARG A 1 1030 ? 40.679 -6.318 4.641 1.00 95.12 1030 ARG A N 1
ATOM 7993 C CA . ARG A 1 1030 ? 41.474 -5.825 5.784 1.00 95.12 1030 ARG A CA 1
ATOM 7994 C C . ARG A 1 1030 ? 40.931 -4.517 6.355 1.00 95.12 1030 ARG A C 1
ATOM 7996 O O . ARG A 1 1030 ? 40.829 -4.399 7.573 1.00 95.12 1030 ARG A O 1
ATOM 8003 N N . VAL A 1 1031 ? 40.524 -3.559 5.517 1.00 94.62 1031 VAL A N 1
ATOM 8004 C CA . VAL A 1 1031 ? 39.858 -2.332 5.998 1.00 94.62 1031 VAL A CA 1
ATOM 8005 C C . VAL A 1 1031 ? 38.577 -2.678 6.766 1.00 94.62 1031 VAL A C 1
ATOM 8007 O O . VAL A 1 1031 ? 38.367 -2.168 7.864 1.00 94.62 1031 VAL A O 1
ATOM 8010 N N . LEU A 1 1032 ? 37.754 -3.596 6.253 1.00 91.31 1032 LEU A N 1
ATOM 8011 C CA . LEU A 1 1032 ? 36.535 -4.060 6.922 1.00 91.31 1032 LEU A CA 1
ATOM 8012 C C . LEU A 1 1032 ? 36.816 -4.746 8.272 1.00 91.31 1032 LEU A C 1
ATOM 8014 O O . LEU A 1 1032 ? 36.067 -4.527 9.225 1.00 91.31 1032 LEU A O 1
ATOM 8018 N N . LEU A 1 1033 ? 37.892 -5.535 8.370 1.00 92.31 1033 LEU A N 1
ATOM 8019 C CA . LEU A 1 1033 ? 38.332 -6.182 9.610 1.00 92.31 1033 LEU A CA 1
ATOM 8020 C C . LEU A 1 1033 ? 38.800 -5.161 10.661 1.00 92.31 1033 LEU A C 1
ATOM 8022 O O . LEU A 1 1033 ? 38.337 -5.184 11.800 1.00 92.31 1033 LEU A O 1
ATOM 8026 N N . PHE A 1 1034 ? 39.706 -4.251 10.295 1.00 92.50 1034 PHE A N 1
ATOM 8027 C CA . PHE A 1 1034 ? 40.383 -3.394 11.273 1.00 92.50 1034 PHE A CA 1
ATOM 8028 C C . PHE A 1 1034 ? 39.642 -2.089 11.614 1.00 92.50 1034 PHE A C 1
ATOM 8030 O O . PHE A 1 1034 ? 39.834 -1.560 12.713 1.00 92.50 1034 PHE A O 1
ATOM 8037 N N . ARG A 1 1035 ? 38.767 -1.562 10.741 1.00 89.31 1035 ARG A N 1
ATOM 8038 C CA . ARG A 1 1035 ? 38.136 -0.237 10.943 1.00 89.31 1035 ARG A CA 1
ATOM 8039 C C . ARG A 1 1035 ? 37.297 -0.115 12.223 1.00 89.31 1035 ARG A C 1
ATOM 8041 O O . ARG A 1 1035 ? 37.207 0.974 12.789 1.00 89.31 1035 ARG A O 1
ATOM 8048 N N . ARG A 1 1036 ? 36.744 -1.226 12.730 1.00 82.75 1036 ARG A N 1
ATOM 8049 C CA . ARG A 1 1036 ? 36.039 -1.278 14.027 1.00 82.75 1036 ARG A CA 1
ATOM 8050 C C . ARG A 1 1036 ? 36.941 -0.880 15.199 1.00 82.75 1036 ARG A C 1
ATOM 8052 O O . ARG A 1 1036 ? 36.485 -0.189 16.106 1.00 82.75 1036 ARG A O 1
ATOM 8059 N N . VAL A 1 1037 ? 38.221 -1.262 15.164 1.00 85.25 1037 VAL A N 1
ATOM 8060 C CA . VAL A 1 1037 ? 39.207 -0.894 16.197 1.00 85.25 1037 VAL A CA 1
ATOM 8061 C C . VAL A 1 1037 ? 39.460 0.616 16.177 1.00 85.25 1037 VAL A C 1
ATOM 8063 O O . VAL A 1 1037 ? 39.495 1.248 17.231 1.00 85.25 1037 VAL A O 1
ATOM 8066 N N . VAL A 1 1038 ? 39.554 1.206 14.979 1.00 85.50 1038 VAL A N 1
ATOM 8067 C CA . VAL A 1 1038 ? 39.759 2.651 14.775 1.00 85.50 1038 VAL A CA 1
ATOM 8068 C C . VAL A 1 1038 ? 38.598 3.464 15.364 1.00 85.50 1038 VAL A C 1
ATOM 8070 O O . VAL A 1 1038 ? 38.822 4.335 16.204 1.00 85.50 1038 VAL A O 1
ATOM 8073 N N . VAL A 1 1039 ? 37.352 3.154 14.986 1.00 82.50 1039 VAL A N 1
ATOM 8074 C CA . VAL A 1 1039 ? 36.167 3.901 15.458 1.00 82.50 1039 VAL A CA 1
ATOM 8075 C C . VAL A 1 1039 ? 35.929 3.710 16.954 1.00 82.50 1039 VAL A C 1
ATOM 8077 O O . VAL A 1 1039 ? 35.628 4.671 17.661 1.00 82.50 1039 VAL A O 1
ATOM 8080 N N . ARG A 1 1040 ? 36.142 2.502 17.487 1.00 77.12 1040 ARG A N 1
ATOM 8081 C CA . ARG A 1 1040 ? 35.988 2.263 18.926 1.00 77.12 1040 ARG A CA 1
ATOM 8082 C C . ARG A 1 1040 ? 37.051 2.980 19.767 1.00 77.12 1040 ARG A C 1
ATOM 8084 O O . ARG A 1 1040 ? 36.746 3.412 20.879 1.00 77.12 1040 ARG A O 1
ATOM 8091 N N . MET A 1 1041 ? 38.263 3.168 19.239 1.00 77.81 1041 MET A N 1
ATOM 8092 C CA . MET A 1 1041 ? 39.282 4.005 19.882 1.00 77.81 1041 MET A CA 1
ATOM 8093 C C . MET A 1 1041 ? 38.925 5.496 19.844 1.00 77.81 1041 MET A C 1
ATOM 8095 O O . MET A 1 1041 ? 39.089 6.172 20.861 1.00 77.81 1041 MET A O 1
ATOM 8099 N N . ALA A 1 1042 ? 38.344 5.987 18.743 1.00 78.06 1042 ALA A N 1
ATOM 8100 C CA . ALA A 1 1042 ? 37.775 7.335 18.690 1.00 78.06 1042 ALA A CA 1
ATOM 8101 C C . ALA A 1 1042 ? 36.690 7.535 19.764 1.00 78.06 1042 ALA A C 1
ATOM 8103 O O . ALA A 1 1042 ? 36.776 8.470 20.559 1.00 78.06 1042 ALA A O 1
ATOM 8104 N N . ALA A 1 1043 ? 35.737 6.605 19.884 1.00 74.88 1043 ALA A N 1
ATOM 8105 C CA . ALA A 1 1043 ? 34.673 6.671 20.890 1.00 74.88 1043 ALA A CA 1
ATOM 8106 C C . ALA A 1 1043 ? 35.189 6.646 22.339 1.00 74.88 1043 ALA A C 1
ATOM 8108 O O . ALA A 1 1043 ? 34.685 7.387 23.184 1.00 74.88 1043 ALA A O 1
ATOM 8109 N N . ALA A 1 1044 ? 36.218 5.847 22.636 1.00 71.31 1044 ALA A N 1
ATOM 8110 C CA . ALA A 1 1044 ? 36.863 5.862 23.950 1.00 71.31 1044 ALA A CA 1
ATOM 8111 C C . ALA A 1 1044 ? 37.529 7.219 24.253 1.00 71.31 1044 ALA A C 1
ATOM 8113 O O . ALA A 1 1044 ? 37.417 7.716 25.374 1.00 71.31 1044 ALA A O 1
ATOM 8114 N N . SER A 1 1045 ? 38.169 7.829 23.247 1.00 70.62 1045 SER A N 1
ATOM 8115 C CA . SER A 1 1045 ? 38.839 9.128 23.361 1.00 70.62 1045 SER A CA 1
ATOM 8116 C C . SER A 1 1045 ? 37.868 10.302 23.521 1.00 70.62 1045 SER A C 1
ATOM 8118 O O . SER A 1 1045 ? 38.172 11.228 24.267 1.00 70.62 1045 SER A O 1
ATOM 8120 N N . VAL A 1 1046 ? 36.722 10.283 22.830 1.00 67.94 1046 VAL A N 1
ATOM 8121 C CA . VAL A 1 1046 ? 35.714 11.358 22.890 1.00 67.94 1046 VAL A CA 1
ATOM 8122 C C . VAL A 1 1046 ? 34.966 11.348 24.227 1.00 67.94 1046 VAL A C 1
ATOM 8124 O O . VAL A 1 1046 ? 34.755 12.400 24.822 1.00 67.94 1046 VAL A O 1
ATOM 8127 N N . LEU A 1 1047 ? 34.627 10.166 24.752 1.00 63.78 1047 LEU A N 1
ATOM 8128 C CA . LEU A 1 1047 ? 33.874 10.019 26.007 1.00 63.78 1047 LEU A CA 1
ATOM 8129 C C . LEU A 1 1047 ? 34.709 10.247 27.286 1.00 63.78 1047 LEU A C 1
ATOM 8131 O O . LEU A 1 1047 ? 34.214 9.970 28.377 1.00 63.78 1047 LEU A O 1
ATOM 8135 N N . GLN A 1 1048 ? 35.972 10.681 27.167 1.00 60.06 1048 GLN A N 1
ATOM 8136 C CA . GLN A 1 1048 ? 36.928 10.872 28.274 1.00 60.06 1048 GLN A CA 1
ATOM 8137 C C . GLN A 1 1048 ? 36.982 9.693 29.268 1.00 60.06 1048 GLN A C 1
ATOM 8139 O O . GLN A 1 1048 ? 37.245 9.871 30.460 1.00 60.06 1048 GLN A O 1
ATOM 8144 N N . ARG A 1 1049 ? 36.727 8.465 28.793 1.00 56.41 1049 ARG A N 1
ATOM 8145 C CA . ARG A 1 1049 ? 36.809 7.271 29.642 1.00 56.41 1049 ARG A CA 1
ATOM 8146 C C . ARG A 1 1049 ? 38.260 7.128 30.125 1.00 56.41 1049 ARG A C 1
ATOM 8148 O O . ARG A 1 1049 ? 39.167 7.276 29.304 1.00 56.41 1049 ARG A O 1
ATOM 8155 N N . PRO A 1 1050 ? 38.508 6.828 31.417 1.00 47.44 1050 PRO A N 1
ATOM 8156 C CA . PRO A 1 1050 ? 39.865 6.591 31.893 1.00 47.44 1050 PRO A CA 1
ATOM 8157 C C . PRO A 1 1050 ? 40.494 5.477 31.055 1.00 47.44 1050 PRO A C 1
ATOM 8159 O O . PRO A 1 1050 ? 39.845 4.460 30.796 1.00 47.44 1050 PRO A O 1
ATOM 8162 N N . ALA A 1 1051 ? 41.733 5.693 30.603 1.00 52.16 1051 ALA A N 1
ATOM 8163 C CA . ALA A 1 1051 ? 42.429 4.739 29.748 1.00 52.16 1051 ALA A CA 1
ATOM 8164 C C . ALA A 1 1051 ? 42.399 3.349 30.412 1.00 52.16 1051 ALA A C 1
ATOM 8166 O O . ALA A 1 1051 ? 42.754 3.242 31.591 1.00 52.16 1051 ALA A O 1
ATOM 8167 N N . PRO A 1 1052 ? 41.934 2.297 29.711 1.00 52.00 1052 PRO A N 1
ATOM 8168 C CA . PRO A 1 1052 ? 41.740 1.000 30.334 1.00 52.00 1052 PRO A CA 1
ATOM 8169 C C . PRO A 1 1052 ? 43.078 0.488 30.859 1.00 52.00 1052 PRO A C 1
ATOM 8171 O O . PRO A 1 1052 ? 44.060 0.419 30.117 1.00 52.00 1052 PRO A O 1
ATOM 8174 N N . SER A 1 1053 ? 43.101 0.084 32.130 1.00 50.84 1053 SER A N 1
ATOM 8175 C CA . SER A 1 1053 ? 44.249 -0.537 32.798 1.00 50.84 1053 SER A CA 1
ATOM 8176 C C . SER A 1 1053 ? 44.461 -1.986 32.326 1.00 50.84 1053 SER A C 1
ATOM 8178 O O . SER A 1 1053 ? 44.538 -2.915 33.131 1.00 50.84 1053 SER A O 1
ATOM 8180 N N . GLY A 1 1054 ? 44.470 -2.186 31.009 1.00 55.34 1054 GLY A N 1
ATOM 8181 C CA . GLY A 1 1054 ? 44.866 -3.426 30.358 1.00 55.34 1054 GLY A CA 1
ATOM 8182 C C . GLY A 1 1054 ? 46.387 -3.521 30.259 1.00 55.34 1054 GLY A C 1
ATOM 8183 O O . GLY A 1 1054 ? 47.095 -2.517 30.334 1.00 55.34 1054 GLY A O 1
ATOM 8184 N N . ALA A 1 1055 ? 46.895 -4.739 30.089 1.00 61.25 1055 ALA A N 1
ATOM 8185 C CA . ALA A 1 1055 ? 48.329 -4.972 29.937 1.00 61.25 1055 ALA A CA 1
ATOM 8186 C C . ALA A 1 1055 ? 48.873 -4.316 28.654 1.00 61.25 1055 ALA A C 1
ATOM 8188 O O . ALA A 1 1055 ? 48.181 -4.284 27.636 1.00 61.25 1055 ALA A O 1
ATOM 8189 N N . GLU A 1 1056 ? 50.136 -3.874 28.676 1.00 68.81 1056 GLU A N 1
ATOM 8190 C CA . GLU A 1 1056 ? 50.819 -3.174 27.568 1.00 68.81 1056 GLU A CA 1
ATOM 8191 C C . GLU A 1 1056 ? 50.630 -3.871 26.206 1.00 68.81 1056 GLU A C 1
ATOM 8193 O O . GLU A 1 1056 ? 50.362 -3.228 25.192 1.00 68.81 1056 GLU A O 1
ATOM 8198 N N . ILE A 1 1057 ? 50.667 -5.209 26.202 1.00 75.25 1057 ILE A N 1
ATOM 8199 C CA . ILE A 1 1057 ? 50.453 -6.069 25.028 1.00 75.25 1057 ILE A CA 1
ATOM 8200 C C . ILE A 1 1057 ? 49.127 -5.755 24.310 1.00 75.25 1057 ILE A C 1
ATOM 8202 O O . ILE A 1 1057 ? 49.087 -5.726 23.082 1.00 75.25 1057 ILE A O 1
ATOM 8206 N N . GLN A 1 1058 ? 48.044 -5.481 25.045 1.00 73.94 1058 GLN A N 1
ATOM 8207 C CA . GLN A 1 1058 ? 46.739 -5.160 24.452 1.00 73.94 1058 GLN A CA 1
ATOM 8208 C C . GLN A 1 1058 ? 46.769 -3.809 23.724 1.00 73.94 1058 GLN A C 1
ATOM 8210 O O . GLN A 1 1058 ? 46.164 -3.674 22.660 1.00 73.94 1058 GLN A O 1
ATOM 8215 N N . GLN A 1 1059 ? 47.514 -2.829 24.244 1.00 75.81 1059 GLN A N 1
ATOM 8216 C CA . GLN A 1 1059 ? 47.700 -1.534 23.585 1.00 75.81 1059 GLN A CA 1
ATOM 8217 C C . GLN A 1 1059 ? 48.533 -1.694 22.303 1.00 75.81 1059 GLN A C 1
ATOM 8219 O O . GLN A 1 1059 ? 48.132 -1.203 21.250 1.00 75.81 1059 GLN A O 1
ATOM 8224 N N . VAL A 1 1060 ? 49.623 -2.472 22.348 1.00 82.06 1060 VAL A N 1
ATOM 8225 C CA . VAL A 1 1060 ? 50.455 -2.787 21.169 1.00 82.06 1060 VAL A CA 1
ATOM 8226 C C . VAL A 1 1060 ? 49.642 -3.473 20.064 1.00 82.06 1060 VAL A C 1
ATOM 8228 O O . VAL A 1 1060 ? 49.723 -3.062 18.904 1.00 82.06 1060 VAL A O 1
ATOM 8231 N N . VAL A 1 1061 ? 48.809 -4.466 20.400 1.00 83.69 1061 VAL A N 1
ATOM 8232 C CA . VAL A 1 1061 ? 47.898 -5.112 19.435 1.00 83.69 1061 VAL A CA 1
ATOM 8233 C C . VAL A 1 1061 ? 46.901 -4.100 18.858 1.00 83.69 1061 VAL A C 1
ATOM 8235 O O . VAL A 1 1061 ? 46.718 -4.056 17.642 1.00 83.69 1061 VAL A O 1
ATOM 8238 N N . THR A 1 1062 ? 46.309 -3.243 19.697 1.00 83.88 1062 THR A N 1
ATOM 8239 C CA . THR A 1 1062 ? 45.346 -2.210 19.267 1.00 83.88 1062 THR A CA 1
ATOM 8240 C C . THR A 1 1062 ? 45.964 -1.238 18.261 1.00 83.88 1062 THR A C 1
ATOM 8242 O O . THR A 1 1062 ? 45.397 -1.010 17.193 1.00 83.88 1062 THR A O 1
ATOM 8245 N N . PHE A 1 1063 ? 47.154 -0.706 18.554 1.00 84.88 1063 PHE A N 1
ATOM 8246 C CA . PHE A 1 1063 ? 47.859 0.206 17.653 1.00 84.88 1063 PHE A CA 1
ATOM 8247 C C . PHE A 1 1063 ? 48.281 -0.484 16.350 1.00 84.88 1063 PHE A C 1
ATOM 8249 O O . PHE A 1 1063 ? 48.069 0.078 15.277 1.00 84.88 1063 PHE A O 1
ATOM 8256 N N . THR A 1 1064 ? 48.743 -1.737 16.419 1.00 88.88 1064 THR A N 1
ATOM 8257 C CA . THR A 1 1064 ? 49.076 -2.540 15.228 1.00 88.88 1064 THR A CA 1
ATOM 8258 C C . THR A 1 1064 ? 47.863 -2.714 14.304 1.00 88.88 1064 THR A C 1
ATOM 8260 O O . THR A 1 1064 ? 47.997 -2.604 13.086 1.00 88.88 1064 THR A O 1
ATOM 8263 N N . CYS A 1 1065 ? 46.663 -2.925 14.857 1.00 89.56 1065 CYS A N 1
ATOM 8264 C CA . CYS A 1 1065 ? 45.423 -3.007 14.075 1.00 89.56 1065 CYS A CA 1
ATOM 8265 C C . CYS A 1 1065 ? 45.099 -1.686 13.356 1.00 89.56 1065 CYS A C 1
ATOM 8267 O O . CYS A 1 1065 ? 44.667 -1.697 12.205 1.00 89.56 1065 CYS A O 1
ATOM 8269 N N . ILE A 1 1066 ? 45.330 -0.546 14.013 1.00 89.56 1066 ILE A N 1
ATOM 8270 C CA . ILE A 1 1066 ? 45.111 0.786 13.432 1.00 89.56 1066 ILE A CA 1
ATOM 8271 C C . ILE A 1 1066 ? 46.104 1.037 12.288 1.00 89.56 1066 ILE A C 1
ATOM 8273 O O . ILE A 1 1066 ? 45.686 1.443 11.205 1.00 89.56 1066 ILE A O 1
ATOM 8277 N N . ASP A 1 1067 ? 47.386 0.715 12.479 1.00 90.75 1067 ASP A N 1
ATOM 8278 C CA . ASP A 1 1067 ? 48.414 0.847 11.437 1.00 90.75 1067 ASP A CA 1
ATOM 8279 C C . ASP A 1 1067 ? 48.128 -0.056 10.224 1.00 90.75 1067 ASP A C 1
ATOM 8281 O O . ASP A 1 1067 ? 48.227 0.388 9.078 1.00 90.75 1067 ASP A O 1
ATOM 8285 N N . LYS A 1 1068 ? 47.673 -1.297 10.453 1.00 93.44 1068 LYS A N 1
ATOM 8286 C CA . LYS A 1 1068 ? 47.209 -2.198 9.384 1.00 93.44 1068 LYS A CA 1
ATOM 8287 C C . LYS A 1 1068 ? 45.975 -1.657 8.651 1.00 93.44 1068 LYS A C 1
ATOM 8289 O O . LYS A 1 1068 ? 45.894 -1.806 7.432 1.00 93.44 1068 LYS A O 1
ATOM 8294 N N . CYS A 1 1069 ? 45.045 -1.002 9.353 1.00 95.06 1069 CYS A N 1
ATOM 8295 C CA . CYS A 1 1069 ? 43.879 -0.362 8.737 1.00 95.06 1069 CYS A CA 1
ATOM 8296 C C . CYS A 1 1069 ? 44.277 0.798 7.813 1.00 95.06 1069 CYS A C 1
ATOM 8298 O O . CYS A 1 1069 ? 43.761 0.899 6.701 1.00 95.06 1069 CYS A O 1
ATOM 8300 N N . ILE A 1 1070 ? 45.197 1.658 8.267 1.00 94.19 1070 ILE A N 1
ATOM 8301 C CA . ILE A 1 1070 ? 45.695 2.808 7.499 1.00 94.19 1070 ILE A CA 1
ATOM 8302 C C . ILE A 1 1070 ? 46.439 2.319 6.251 1.00 94.19 1070 ILE A C 1
ATOM 8304 O O . ILE A 1 1070 ? 46.104 2.739 5.146 1.00 94.19 1070 ILE A O 1
ATOM 8308 N N . ALA A 1 1071 ? 47.368 1.370 6.403 1.00 95.44 1071 ALA A N 1
ATOM 8309 C CA . ALA A 1 1071 ? 48.136 0.821 5.285 1.00 95.44 1071 ALA A CA 1
ATOM 8310 C C . ALA A 1 1071 ? 47.246 0.140 4.226 1.00 95.44 1071 ALA A C 1
ATOM 8312 O O . ALA A 1 1071 ? 47.459 0.325 3.027 1.00 95.44 1071 ALA A O 1
ATOM 8313 N N . ALA A 1 1072 ? 46.215 -0.606 4.643 1.00 96.44 1072 ALA A N 1
ATOM 8314 C CA . ALA A 1 1072 ? 45.256 -1.209 3.714 1.00 96.44 1072 ALA A CA 1
ATOM 8315 C C . ALA A 1 1072 ? 44.405 -0.154 2.979 1.00 96.44 1072 ALA A C 1
ATOM 8317 O O . ALA A 1 1072 ? 44.142 -0.297 1.785 1.00 96.44 1072 ALA A O 1
ATOM 8318 N N . ALA A 1 1073 ? 44.014 0.925 3.665 1.00 96.56 1073 ALA A N 1
ATOM 8319 C CA . ALA A 1 1073 ? 43.265 2.029 3.072 1.00 96.56 1073 ALA A CA 1
ATOM 8320 C C . ALA A 1 1073 ? 44.107 2.868 2.089 1.00 96.56 1073 ALA A C 1
ATOM 8322 O O . ALA A 1 1073 ? 43.595 3.276 1.047 1.00 96.56 1073 ALA A O 1
ATOM 8323 N N . GLN A 1 1074 ? 45.397 3.080 2.371 1.00 95.94 1074 GLN A N 1
ATOM 8324 C CA . GLN A 1 1074 ? 46.329 3.735 1.443 1.00 95.94 1074 GLN A CA 1
ATOM 8325 C C . GLN A 1 1074 ? 46.593 2.863 0.207 1.00 95.94 1074 GLN A C 1
ATOM 8327 O O . GLN A 1 1074 ? 46.455 3.344 -0.914 1.00 95.94 1074 GLN A O 1
ATOM 8332 N N . GLY A 1 1075 ? 46.842 1.560 0.388 1.00 95.38 1075 GLY A N 1
ATOM 8333 C CA . GLY A 1 1075 ? 47.030 0.628 -0.730 1.00 95.38 1075 GLY A CA 1
ATOM 8334 C C . GLY A 1 1075 ? 45.829 0.552 -1.683 1.00 95.38 1075 GLY A C 1
ATOM 8335 O O . GLY A 1 1075 ? 46.015 0.466 -2.894 1.00 95.38 1075 GLY A O 1
ATOM 8336 N N . LEU A 1 1076 ? 44.596 0.637 -1.162 1.00 95.06 1076 LEU A N 1
ATOM 8337 C CA . LEU A 1 1076 ? 43.384 0.742 -1.988 1.00 95.06 1076 LEU A CA 1
ATOM 8338 C C . LEU A 1 1076 ? 43.350 2.035 -2.798 1.00 95.06 1076 LEU A C 1
ATOM 8340 O O . LEU A 1 1076 ? 43.050 2.004 -3.989 1.00 95.06 1076 LEU A O 1
ATOM 8344 N N . LEU A 1 1077 ? 43.642 3.164 -2.152 1.00 95.31 1077 LEU A N 1
ATOM 8345 C CA . LEU A 1 1077 ? 43.643 4.465 -2.804 1.00 95.31 1077 LEU A CA 1
ATOM 8346 C C . LEU A 1 1077 ? 44.666 4.513 -3.945 1.00 95.31 1077 LEU A C 1
ATOM 8348 O O . LEU A 1 1077 ? 44.321 4.943 -5.042 1.00 95.31 1077 LEU A O 1
ATOM 8352 N N . ASP A 1 1078 ? 45.888 4.031 -3.725 1.00 94.25 1078 ASP A N 1
ATOM 8353 C CA . ASP A 1 1078 ? 46.928 4.029 -4.758 1.00 94.25 1078 ASP A CA 1
ATOM 8354 C C . ASP A 1 1078 ? 46.632 3.031 -5.888 1.00 94.25 1078 ASP A C 1
ATOM 8356 O O . ASP A 1 1078 ? 46.796 3.375 -7.060 1.00 94.25 1078 ASP A O 1
ATOM 8360 N N . LEU A 1 1079 ? 46.095 1.843 -5.575 1.00 92.06 1079 LEU A N 1
ATOM 8361 C CA . LEU A 1 1079 ? 45.601 0.889 -6.577 1.00 92.06 1079 LEU A CA 1
ATOM 8362 C C . LEU A 1 1079 ? 44.534 1.519 -7.487 1.00 92.06 1079 LEU A C 1
ATOM 8364 O O . LEU A 1 1079 ? 44.570 1.326 -8.703 1.00 92.06 1079 LEU A O 1
ATOM 8368 N N . ILE A 1 1080 ? 43.600 2.276 -6.902 1.00 91.31 1080 ILE A N 1
ATOM 8369 C CA . ILE A 1 1080 ? 42.515 2.954 -7.620 1.00 91.31 1080 ILE A CA 1
ATOM 8370 C C . ILE A 1 1080 ? 43.043 4.146 -8.428 1.00 91.31 1080 ILE A C 1
ATOM 8372 O O . ILE A 1 1080 ? 42.666 4.302 -9.586 1.00 91.31 1080 ILE A O 1
ATOM 8376 N N . ARG A 1 1081 ? 43.951 4.954 -7.868 1.00 89.69 1081 ARG A N 1
ATOM 8377 C CA . ARG A 1 1081 ? 44.552 6.121 -8.542 1.00 89.69 1081 ARG A CA 1
ATOM 8378 C C . ARG A 1 1081 ? 45.361 5.733 -9.770 1.00 89.69 1081 ARG A C 1
ATOM 8380 O O . ARG A 1 1081 ? 45.168 6.319 -10.830 1.00 89.69 1081 ARG A O 1
ATOM 8387 N N . CYS A 1 1082 ? 46.220 4.723 -9.649 1.00 87.88 1082 CYS A N 1
ATOM 8388 C CA . CYS A 1 1082 ? 47.068 4.257 -10.747 1.00 87.88 1082 CYS A CA 1
ATOM 8389 C C . CYS A 1 1082 ? 46.284 3.601 -11.898 1.00 87.88 1082 CYS A C 1
ATOM 8391 O O . CYS A 1 1082 ? 46.833 3.441 -12.984 1.00 87.88 1082 CYS A O 1
ATOM 8393 N N . ASN A 1 1083 ? 45.016 3.235 -11.677 1.00 84.88 1083 ASN A N 1
ATOM 8394 C CA . ASN A 1 1083 ? 44.174 2.515 -12.637 1.00 84.88 1083 ASN A CA 1
ATOM 8395 C C . ASN A 1 1083 ? 42.844 3.235 -12.947 1.00 84.88 1083 ASN A C 1
ATOM 8397 O O . ASN A 1 1083 ? 41.935 2.623 -13.516 1.00 84.88 1083 ASN A O 1
ATOM 8401 N N . LEU A 1 1084 ? 42.700 4.514 -12.582 1.00 82.50 1084 LEU A N 1
ATOM 8402 C CA . LEU A 1 1084 ? 41.457 5.274 -12.752 1.00 82.50 1084 LEU A CA 1
ATOM 8403 C C . LEU A 1 1084 ? 41.054 5.343 -14.237 1.00 82.50 1084 LEU A C 1
ATOM 8405 O O . LEU A 1 1084 ? 41.877 5.616 -15.107 1.00 82.50 1084 LEU A O 1
ATOM 8409 N N . GLY A 1 1085 ? 39.786 5.048 -14.536 1.00 70.38 1085 GLY A N 1
ATOM 8410 C CA . GLY A 1 1085 ? 39.272 4.978 -15.912 1.00 70.38 1085 GLY A CA 1
ATOM 8411 C C . GLY A 1 1085 ? 39.642 3.706 -16.695 1.00 70.38 1085 GLY A C 1
ATOM 8412 O O . GLY A 1 1085 ? 39.190 3.537 -17.830 1.00 70.38 1085 GLY A O 1
ATOM 8413 N N . THR A 1 1086 ? 40.440 2.793 -16.127 1.00 79.94 1086 THR A N 1
ATOM 8414 C CA . THR A 1 1086 ? 40.813 1.526 -16.783 1.00 79.94 1086 THR A CA 1
ATOM 8415 C C . THR A 1 1086 ? 39.801 0.408 -16.515 1.00 79.94 1086 THR A C 1
ATOM 8417 O O . THR A 1 1086 ? 39.014 0.447 -15.570 1.00 79.94 1086 THR A O 1
ATOM 8420 N N . TRP A 1 1087 ? 39.856 -0.644 -17.334 1.00 79.19 1087 TRP A N 1
ATOM 8421 C CA . TRP A 1 1087 ? 39.079 -1.875 -17.146 1.00 79.19 1087 TRP A CA 1
ATOM 8422 C C . TRP A 1 1087 ? 39.594 -2.789 -16.012 1.00 79.19 1087 TRP A C 1
ATOM 8424 O O . TRP A 1 1087 ? 38.925 -3.769 -15.680 1.00 79.19 1087 TRP A O 1
ATOM 8434 N N . PHE A 1 1088 ? 40.762 -2.496 -15.420 1.00 84.81 1088 PHE A N 1
ATOM 8435 C CA . PHE A 1 1088 ? 41.341 -3.283 -14.322 1.00 84.81 1088 PHE A CA 1
ATOM 8436 C C . PHE A 1 1088 ? 40.612 -3.074 -12.986 1.00 84.81 1088 PHE A C 1
ATOM 8438 O O . PHE A 1 1088 ? 40.698 -3.925 -12.100 1.00 84.81 1088 PHE A O 1
ATOM 8445 N N . LEU A 1 1089 ? 39.891 -1.957 -12.842 1.00 84.12 1089 LEU A N 1
ATOM 8446 C CA . LEU A 1 1089 ? 39.103 -1.652 -11.652 1.00 84.12 1089 LEU A CA 1
ATOM 8447 C C . LEU A 1 1089 ? 37.718 -2.330 -11.666 1.00 84.12 1089 LEU A C 1
ATOM 8449 O O . LEU A 1 1089 ? 37.209 -2.716 -12.725 1.00 84.12 1089 LEU A O 1
ATOM 8453 N N . PRO A 1 1090 ? 37.081 -2.472 -10.487 1.00 82.06 1090 PRO A N 1
ATOM 8454 C CA . PRO A 1 1090 ? 35.660 -2.799 -10.383 1.00 82.06 1090 PRO A CA 1
ATOM 8455 C C . PRO A 1 1090 ? 34.743 -1.735 -11.028 1.00 82.06 1090 PRO A C 1
ATOM 8457 O O . PRO A 1 1090 ? 35.206 -0.647 -11.373 1.00 82.06 1090 PRO A O 1
ATOM 8460 N N . PRO A 1 1091 ? 33.420 -1.990 -11.124 1.00 77.06 1091 PRO A N 1
ATOM 8461 C CA . PRO A 1 1091 ? 32.436 -0.979 -11.516 1.00 77.06 1091 PRO A CA 1
ATOM 8462 C C . PRO A 1 1091 ? 32.563 0.340 -10.732 1.00 77.06 1091 PRO A C 1
ATOM 8464 O O . PRO A 1 1091 ? 32.923 0.345 -9.551 1.00 77.06 1091 PRO A O 1
ATOM 8467 N N . THR A 1 1092 ? 32.241 1.452 -11.399 1.00 76.38 1092 THR A N 1
ATOM 8468 C CA . THR A 1 1092 ? 32.469 2.831 -10.929 1.00 76.38 1092 THR A CA 1
ATOM 8469 C C . THR A 1 1092 ? 31.912 3.079 -9.529 1.00 76.38 1092 THR A C 1
ATOM 8471 O O . THR A 1 1092 ? 32.667 3.451 -8.633 1.00 76.38 1092 THR A O 1
ATOM 8474 N N . TRP A 1 1093 ? 30.634 2.751 -9.316 1.00 76.38 1093 TRP A N 1
ATOM 8475 C CA . TRP A 1 1093 ? 29.927 2.931 -8.046 1.00 76.38 1093 TRP A CA 1
ATOM 8476 C C . TRP A 1 1093 ? 30.653 2.246 -6.872 1.00 76.38 1093 TRP A C 1
ATOM 8478 O O . TRP A 1 1093 ? 30.910 2.859 -5.839 1.00 76.38 1093 TRP A O 1
ATOM 8488 N N . TYR A 1 1094 ? 31.093 0.995 -7.043 1.00 80.88 1094 TYR A N 1
ATOM 8489 C CA . TYR A 1 1094 ? 31.785 0.253 -5.985 1.00 80.88 1094 TYR A CA 1
ATOM 8490 C C . TYR A 1 1094 ? 33.177 0.841 -5.710 1.00 80.88 1094 TYR A C 1
ATOM 8492 O O . TYR A 1 1094 ? 33.592 0.943 -4.557 1.00 80.88 1094 TYR A O 1
ATOM 8500 N N . THR A 1 1095 ? 33.871 1.304 -6.752 1.00 86.12 1095 THR A N 1
ATOM 8501 C CA . THR A 1 1095 ? 35.155 2.008 -6.623 1.00 86.12 1095 THR A CA 1
ATOM 8502 C C . THR A 1 1095 ? 34.999 3.331 -5.857 1.00 86.12 1095 THR A C 1
ATOM 8504 O O . THR A 1 1095 ? 35.794 3.617 -4.960 1.00 86.12 1095 THR A O 1
ATOM 8507 N N . VAL A 1 1096 ? 33.939 4.104 -6.124 1.00 85.88 1096 VAL A N 1
ATOM 8508 C CA . VAL A 1 1096 ? 33.583 5.319 -5.366 1.00 85.88 1096 VAL A CA 1
ATOM 8509 C C . VAL A 1 1096 ? 33.331 4.998 -3.890 1.00 85.88 1096 VAL A C 1
ATOM 8511 O O . VAL A 1 1096 ? 33.868 5.677 -3.013 1.00 85.88 1096 VAL A O 1
ATOM 8514 N N . PHE A 1 1097 ? 32.583 3.931 -3.592 1.00 84.12 1097 PHE A N 1
ATOM 8515 C CA . PHE A 1 1097 ? 32.276 3.531 -2.212 1.00 84.12 1097 PHE A CA 1
ATOM 8516 C C . PHE A 1 1097 ? 33.540 3.119 -1.439 1.00 84.12 1097 PHE A C 1
ATOM 8518 O O . PHE A 1 1097 ? 33.646 3.357 -0.231 1.00 84.12 1097 PHE A O 1
ATOM 8525 N N . VAL A 1 1098 ? 34.525 2.544 -2.133 1.00 88.94 1098 VAL A N 1
ATOM 8526 C CA . VAL A 1 1098 ? 35.833 2.186 -1.571 1.00 88.94 1098 VAL A CA 1
ATOM 8527 C C . VAL A 1 1098 ? 36.663 3.437 -1.269 1.00 88.94 1098 VAL A C 1
ATOM 8529 O O . VAL A 1 1098 ? 37.107 3.574 -0.131 1.00 88.94 1098 VAL A O 1
ATOM 8532 N N . ILE A 1 1099 ? 36.809 4.376 -2.218 1.00 91.12 1099 ILE A N 1
ATOM 8533 C CA . ILE A 1 1099 ? 37.504 5.666 -1.995 1.00 91.12 1099 ILE A CA 1
ATOM 8534 C C . ILE A 1 1099 ? 36.883 6.429 -0.820 1.00 91.12 1099 ILE A C 1
ATOM 8536 O O . ILE A 1 1099 ? 37.583 7.019 0.005 1.00 91.12 1099 ILE A O 1
ATOM 8540 N N . TYR A 1 1100 ? 35.553 6.420 -0.735 1.00 90.31 1100 TYR A N 1
ATOM 8541 C CA . TYR A 1 1100 ? 34.840 7.061 0.356 1.00 90.31 1100 TYR A CA 1
ATOM 8542 C C . TYR A 1 1100 ? 35.154 6.387 1.700 1.00 90.31 1100 TYR A C 1
ATOM 8544 O O . TYR A 1 1100 ? 35.534 7.075 2.643 1.00 90.31 1100 TYR A O 1
ATOM 8552 N N . THR A 1 1101 ? 35.113 5.049 1.764 1.00 90.69 1101 THR A N 1
ATOM 8553 C CA . THR A 1 1101 ? 35.458 4.270 2.971 1.00 90.69 1101 THR A CA 1
ATOM 8554 C C . THR A 1 1101 ? 36.902 4.505 3.433 1.00 90.69 1101 THR A C 1
ATOM 8556 O O . THR A 1 1101 ? 37.151 4.608 4.636 1.00 90.69 1101 THR A O 1
ATOM 8559 N N . THR A 1 1102 ? 37.871 4.600 2.514 1.00 93.81 1102 THR A N 1
ATOM 8560 C CA . THR A 1 1102 ? 39.271 4.898 2.872 1.00 93.81 1102 THR A CA 1
ATOM 8561 C C . THR A 1 1102 ? 39.427 6.339 3.352 1.00 93.81 1102 THR A C 1
ATOM 8563 O O . THR A 1 1102 ? 40.064 6.568 4.381 1.00 93.81 1102 THR A O 1
ATOM 8566 N N . GLY A 1 1103 ? 38.742 7.286 2.701 1.00 92.50 1103 GLY A N 1
ATOM 8567 C CA . GLY A 1 1103 ? 38.608 8.666 3.165 1.00 92.50 1103 GLY A CA 1
ATOM 8568 C C . GLY A 1 1103 ? 38.090 8.748 4.605 1.00 92.50 1103 GLY A C 1
ATOM 8569 O O . GLY A 1 1103 ? 38.710 9.418 5.430 1.00 92.50 1103 GLY A O 1
ATOM 8570 N N . THR A 1 1104 ? 37.025 8.007 4.940 1.00 90.69 1104 THR A N 1
ATOM 8571 C CA . THR A 1 1104 ? 36.482 7.918 6.307 1.00 90.69 1104 THR A CA 1
ATOM 8572 C C . THR A 1 1104 ? 37.539 7.487 7.321 1.00 90.69 1104 THR A C 1
ATOM 8574 O O . THR A 1 1104 ? 37.677 8.122 8.366 1.00 90.69 1104 THR A O 1
ATOM 8577 N N . VAL A 1 1105 ? 38.296 6.419 7.031 1.00 93.25 1105 VAL A N 1
ATOM 8578 C CA . VAL A 1 1105 ? 39.338 5.900 7.937 1.00 93.25 1105 VAL A CA 1
ATOM 8579 C C . VAL A 1 1105 ? 40.387 6.975 8.215 1.00 93.25 1105 VAL A C 1
ATOM 8581 O O . VAL A 1 1105 ? 40.740 7.195 9.375 1.00 93.25 1105 VAL A O 1
ATOM 8584 N N . PHE A 1 1106 ? 40.840 7.687 7.179 1.00 93.69 1106 PHE A N 1
ATOM 8585 C CA . PHE A 1 1106 ? 41.791 8.786 7.341 1.00 93.69 1106 PHE A CA 1
ATOM 8586 C C . PHE A 1 1106 ? 41.192 9.923 8.178 1.00 93.69 1106 PHE A C 1
ATOM 8588 O O . PHE A 1 1106 ? 41.834 10.372 9.125 1.00 93.69 1106 PHE A O 1
ATOM 8595 N N . THR A 1 1107 ? 39.945 10.334 7.915 1.00 89.12 1107 THR A N 1
ATOM 8596 C CA . THR A 1 1107 ? 39.249 11.366 8.701 1.00 89.12 1107 THR A CA 1
ATOM 8597 C C . THR A 1 1107 ? 39.129 10.991 10.181 1.00 89.12 1107 THR A C 1
ATOM 8599 O O . THR A 1 1107 ? 39.461 11.813 11.028 1.00 89.12 1107 THR A O 1
ATOM 8602 N N . VAL A 1 1108 ? 38.741 9.760 10.537 1.00 87.88 1108 VAL A N 1
ATOM 8603 C CA . VAL A 1 1108 ? 38.625 9.345 11.954 1.00 87.88 1108 VAL A CA 1
ATOM 8604 C C . VAL A 1 1108 ? 39.974 9.415 12.678 1.00 87.88 1108 VAL A C 1
ATOM 8606 O O . VAL A 1 1108 ? 40.045 9.911 13.805 1.00 87.88 1108 VAL A O 1
ATOM 8609 N N . VAL A 1 1109 ? 41.052 8.955 12.035 1.00 89.56 1109 VAL A N 1
ATOM 8610 C CA . VAL A 1 1109 ? 42.411 8.992 12.603 1.00 89.56 1109 VAL A CA 1
ATOM 8611 C C . VAL A 1 1109 ? 42.932 10.429 12.719 1.00 89.56 1109 VAL A C 1
ATOM 8613 O O . VAL A 1 1109 ? 43.535 10.775 13.733 1.00 89.56 1109 VAL A O 1
ATOM 8616 N N . LEU A 1 1110 ? 42.674 11.276 11.719 1.00 87.25 1110 LEU A N 1
ATOM 8617 C CA . LEU A 1 1110 ? 43.086 12.682 11.709 1.00 87.25 1110 LEU A CA 1
ATOM 8618 C C . LEU A 1 1110 ? 42.296 13.536 12.712 1.00 87.25 1110 LEU A C 1
ATOM 8620 O O . LEU A 1 1110 ? 42.873 14.449 13.302 1.00 87.25 1110 LEU A O 1
ATOM 8624 N N . LEU A 1 1111 ? 41.011 13.258 12.947 1.00 84.56 1111 LEU A N 1
ATOM 8625 C CA . LEU A 1 1111 ? 40.179 14.021 13.886 1.00 84.56 1111 LEU A CA 1
ATOM 8626 C C . LEU A 1 1111 ? 40.368 13.600 15.354 1.00 84.56 1111 LEU A C 1
ATOM 8628 O O . LEU A 1 1111 ? 40.350 14.460 16.231 1.00 84.56 1111 LEU A O 1
ATOM 8632 N N . THR A 1 1112 ? 40.619 12.318 15.640 1.00 84.06 1112 THR A N 1
ATOM 8633 C CA . THR A 1 1112 ? 40.771 11.820 17.023 1.00 84.06 1112 THR A CA 1
ATOM 8634 C C . THR A 1 1112 ? 42.111 12.252 17.646 1.00 84.06 1112 THR A C 1
ATOM 8636 O O . THR A 1 1112 ? 43.150 11.783 17.177 1.00 84.06 1112 THR A O 1
ATOM 8639 N N . PRO A 1 1113 ? 42.149 13.044 18.741 1.00 80.62 1113 PRO A N 1
ATOM 8640 C CA . PRO A 1 1113 ? 43.407 13.554 19.304 1.00 80.62 1113 PRO A CA 1
ATOM 8641 C C . PRO A 1 1113 ? 44.399 12.456 19.712 1.00 80.62 1113 PRO A C 1
ATOM 8643 O O . PRO A 1 1113 ? 45.549 12.477 19.284 1.00 80.62 1113 PRO A O 1
ATOM 8646 N N . SER A 1 1114 ? 43.938 11.431 20.433 1.00 78.94 1114 SER A N 1
ATOM 8647 C CA . SER A 1 1114 ? 44.782 10.314 20.896 1.00 78.94 1114 SER A CA 1
ATOM 8648 C C . SER A 1 1114 ? 45.337 9.425 19.772 1.00 78.94 1114 SER A C 1
ATOM 8650 O O . SER A 1 1114 ? 46.342 8.744 19.970 1.00 78.94 1114 SER A O 1
ATOM 8652 N N . LEU A 1 1115 ? 44.725 9.440 18.581 1.00 83.06 1115 LEU A N 1
ATOM 8653 C CA . LEU A 1 1115 ? 45.256 8.764 17.392 1.00 83.06 1115 LEU A CA 1
ATOM 8654 C C . LEU A 1 1115 ? 46.203 9.683 16.611 1.00 83.06 1115 LEU A C 1
ATOM 8656 O O . LEU A 1 1115 ? 47.283 9.247 16.212 1.00 83.06 1115 LEU A O 1
ATOM 8660 N N . ARG A 1 1116 ? 45.833 10.961 16.461 1.00 83.31 1116 ARG A N 1
ATOM 8661 C CA . ARG A 1 1116 ? 46.634 12.024 15.837 1.00 83.31 1116 ARG A CA 1
ATOM 8662 C C . ARG A 1 1116 ? 47.986 12.205 16.534 1.00 83.31 1116 ARG A C 1
ATOM 8664 O O . ARG A 1 1116 ? 49.000 12.326 15.858 1.00 83.31 1116 ARG A O 1
ATOM 8671 N N . GLU A 1 1117 ? 48.012 12.222 17.863 1.00 81.19 1117 GLU A N 1
ATOM 8672 C CA . GLU A 1 1117 ? 49.219 12.463 18.670 1.00 81.19 1117 GLU A CA 1
ATOM 8673 C C . GLU A 1 1117 ? 50.197 11.278 18.682 1.00 81.19 1117 GLU A C 1
ATOM 8675 O O . GLU A 1 1117 ? 51.388 11.473 18.919 1.00 81.19 1117 GLU A O 1
ATOM 8680 N N . ARG A 1 1118 ? 49.731 10.063 18.357 1.00 81.50 1118 ARG A N 1
ATOM 8681 C CA . ARG A 1 1118 ? 50.588 8.877 18.180 1.00 81.50 1118 ARG A CA 1
ATOM 8682 C C . ARG A 1 1118 ? 51.397 8.921 16.874 1.00 81.50 1118 ARG A C 1
ATOM 8684 O O . ARG A 1 1118 ? 52.429 8.264 16.777 1.00 81.50 1118 ARG A O 1
ATOM 8691 N N . LEU A 1 1119 ? 50.924 9.655 15.865 1.00 84.62 1119 LEU A N 1
ATOM 8692 C CA . LEU A 1 1119 ? 51.560 9.742 14.549 1.00 84.62 1119 LEU A CA 1
ATOM 8693 C C . LEU A 1 1119 ? 52.669 10.807 14.525 1.00 84.62 1119 LEU A C 1
ATOM 8695 O O . LEU A 1 1119 ? 52.507 11.918 15.044 1.00 84.62 1119 LEU A O 1
ATOM 8699 N N . THR A 1 1120 ? 53.780 10.512 13.842 1.00 87.31 1120 THR A N 1
ATOM 8700 C CA . THR A 1 1120 ? 54.841 11.509 13.610 1.00 87.31 1120 THR A CA 1
ATOM 8701 C C . THR A 1 1120 ? 54.322 12.703 12.796 1.00 87.31 1120 THR A C 1
ATOM 8703 O O . THR A 1 1120 ? 53.214 12.691 12.251 1.00 87.31 1120 THR A O 1
ATOM 8706 N N . VAL A 1 1121 ? 55.106 13.784 12.720 1.00 84.19 1121 VAL A N 1
ATOM 8707 C CA . VAL A 1 1121 ? 54.771 14.933 11.856 1.00 84.19 1121 VAL A CA 1
ATOM 8708 C C . VAL A 1 1121 ? 54.630 14.473 10.400 1.00 84.19 1121 VAL A C 1
ATOM 8710 O O . VAL A 1 1121 ? 53.617 14.761 9.764 1.00 84.19 1121 VAL A O 1
ATOM 8713 N N . ASP A 1 1122 ? 55.582 13.673 9.920 1.00 85.12 1122 ASP A N 1
ATOM 8714 C CA . ASP A 1 1122 ? 55.613 13.168 8.544 1.00 85.12 1122 ASP A CA 1
ATOM 8715 C C . ASP A 1 1122 ? 54.444 12.213 8.262 1.00 85.12 1122 ASP A C 1
ATOM 8717 O O . ASP A 1 1122 ? 53.776 12.341 7.240 1.00 85.12 1122 ASP A O 1
ATOM 8721 N N . GLN A 1 1123 ? 54.126 11.306 9.196 1.00 85.44 1123 GLN A N 1
ATOM 8722 C CA . GLN A 1 1123 ? 52.978 10.399 9.074 1.00 85.44 1123 GLN A CA 1
ATOM 8723 C C . GLN A 1 1123 ? 51.647 11.157 9.009 1.00 85.44 1123 GLN A C 1
ATOM 8725 O O . GLN A 1 1123 ? 50.764 10.775 8.244 1.00 85.44 1123 GLN A O 1
ATOM 8730 N N . ARG A 1 1124 ? 51.493 12.251 9.769 1.00 86.62 1124 ARG A N 1
ATOM 8731 C CA . ARG A 1 1124 ? 50.300 13.110 9.682 1.00 86.62 1124 ARG A CA 1
ATOM 8732 C C . ARG A 1 1124 ? 50.211 13.831 8.340 1.00 86.62 1124 ARG A C 1
ATOM 8734 O O . ARG A 1 1124 ? 49.126 13.884 7.772 1.00 86.62 1124 ARG A O 1
ATOM 8741 N N . GLN A 1 1125 ? 51.327 14.333 7.810 1.00 87.00 1125 GLN A N 1
ATOM 8742 C CA . GLN A 1 1125 ? 51.357 14.956 6.482 1.00 87.00 1125 GLN A CA 1
ATOM 8743 C C . GLN A 1 1125 ? 51.051 13.946 5.366 1.00 87.00 1125 GLN A C 1
ATOM 8745 O O . GLN A 1 1125 ? 50.245 14.243 4.489 1.00 87.00 1125 GLN A O 1
ATOM 8750 N N . GLN A 1 1126 ? 51.611 12.734 5.431 1.00 89.06 1126 GLN A N 1
ATOM 8751 C CA . GLN A 1 1126 ? 51.309 11.645 4.495 1.00 89.06 1126 GLN A CA 1
ATOM 8752 C C . GLN A 1 1126 ? 49.832 11.236 4.554 1.00 89.06 1126 GLN A C 1
ATOM 8754 O O . GLN A 1 1126 ? 49.187 11.116 3.516 1.00 89.06 1126 GLN A O 1
ATOM 8759 N N . LEU A 1 1127 ? 49.264 11.084 5.755 1.00 90.56 1127 LEU A N 1
ATOM 8760 C CA . LEU A 1 1127 ? 47.853 10.738 5.935 1.00 90.56 1127 LEU A CA 1
ATOM 8761 C C . LEU A 1 1127 ? 46.916 11.851 5.431 1.00 90.56 1127 LEU A C 1
ATOM 8763 O O . LEU A 1 1127 ? 45.898 11.560 4.803 1.00 90.56 1127 LEU A O 1
ATOM 8767 N N . GLN A 1 1128 ? 47.288 13.120 5.634 1.00 90.88 1128 GLN A N 1
ATOM 8768 C CA . GLN A 1 1128 ? 46.574 14.262 5.061 1.00 90.88 1128 GLN A CA 1
ATOM 8769 C C . GLN A 1 1128 ? 46.655 14.278 3.530 1.00 90.88 1128 GLN A C 1
ATOM 8771 O O . GLN A 1 1128 ? 45.663 14.559 2.859 1.00 90.88 1128 GLN A O 1
ATOM 8776 N N . GLN A 1 1129 ? 47.817 13.944 2.965 1.00 92.44 1129 GLN A N 1
ATOM 8777 C CA . GLN A 1 1129 ? 47.998 13.823 1.523 1.00 92.44 1129 GLN A CA 1
ATOM 8778 C C . GLN A 1 1129 ? 47.129 12.692 0.949 1.00 92.44 1129 GLN A C 1
ATOM 8780 O O . GLN A 1 1129 ? 46.467 12.906 -0.064 1.00 92.44 1129 GLN A O 1
ATOM 8785 N N . SER A 1 1130 ? 47.047 11.537 1.621 1.00 93.94 1130 SER A N 1
ATOM 8786 C CA . SER A 1 1130 ? 46.129 10.449 1.251 1.00 93.94 1130 SER A CA 1
ATOM 8787 C C . SER A 1 1130 ? 44.656 10.880 1.320 1.00 93.94 1130 SER A C 1
ATOM 8789 O O . SER A 1 1130 ? 43.879 10.545 0.430 1.00 93.94 1130 SER A O 1
ATOM 8791 N N . TRP A 1 1131 ? 44.254 11.679 2.315 1.00 94.44 1131 TRP A N 1
ATOM 8792 C CA . TRP A 1 1131 ? 42.889 12.218 2.374 1.00 94.44 1131 TRP A CA 1
ATOM 8793 C C . TRP A 1 1131 ? 42.593 13.207 1.232 1.00 94.44 1131 TRP A C 1
ATOM 8795 O O . TRP A 1 1131 ? 41.565 13.079 0.562 1.00 94.44 1131 TRP A O 1
ATOM 8805 N N . ASN A 1 1132 ? 43.518 14.129 0.934 1.00 92.25 1132 ASN A N 1
ATOM 8806 C CA . ASN A 1 1132 ? 43.408 15.033 -0.219 1.00 92.25 1132 ASN A CA 1
ATOM 8807 C C . ASN A 1 1132 ? 43.282 14.243 -1.539 1.00 92.25 1132 ASN A C 1
ATOM 8809 O O . ASN A 1 1132 ? 42.479 14.590 -2.401 1.00 92.25 1132 ASN A O 1
ATOM 8813 N N . GLN A 1 1133 ? 44.021 13.141 -1.672 1.00 93.12 1133 GLN A N 1
ATOM 8814 C CA . GLN A 1 1133 ? 43.977 12.257 -2.837 1.00 93.12 1133 GLN A CA 1
ATOM 8815 C C . GLN A 1 1133 ? 42.650 11.481 -2.955 1.00 93.12 1133 GLN A C 1
ATOM 8817 O O . GLN A 1 1133 ? 42.169 11.297 -4.073 1.00 93.12 1133 GLN A O 1
ATOM 8822 N N . CYS A 1 1134 ? 41.995 11.083 -1.851 1.00 93.62 1134 CYS A N 1
ATOM 8823 C CA . CYS A 1 1134 ? 40.609 10.581 -1.904 1.00 93.62 1134 CYS A CA 1
ATOM 8824 C C . CYS A 1 1134 ? 39.653 11.646 -2.468 1.00 93.62 1134 CYS A C 1
ATOM 8826 O O . CYS A 1 1134 ? 38.829 11.352 -3.334 1.00 93.62 1134 CYS A O 1
ATOM 8828 N N . VAL A 1 1135 ? 39.786 12.890 -1.998 1.00 92.75 1135 VAL A N 1
ATOM 8829 C CA . VAL A 1 1135 ? 38.987 14.043 -2.447 1.00 92.75 1135 VAL A CA 1
ATOM 8830 C C . VAL A 1 1135 ? 39.215 14.344 -3.938 1.00 92.75 1135 VAL A C 1
ATOM 8832 O O . VAL A 1 1135 ? 38.258 14.632 -4.654 1.00 92.75 1135 VAL A O 1
ATOM 8835 N N . GLU A 1 1136 ? 40.445 14.216 -4.440 1.00 91.25 1136 GLU A N 1
ATOM 8836 C CA . GLU A 1 1136 ? 40.762 14.301 -5.875 1.00 91.25 1136 GLU A CA 1
ATOM 8837 C C . GLU A 1 1136 ? 40.096 13.177 -6.684 1.00 91.25 1136 GLU A C 1
ATOM 8839 O O . GLU A 1 1136 ? 39.424 13.460 -7.673 1.00 91.25 1136 GLU A O 1
ATOM 8844 N N . CYS A 1 1137 ? 40.187 11.918 -6.242 1.00 89.75 1137 CYS A N 1
ATOM 8845 C CA . CYS A 1 1137 ? 39.572 10.786 -6.950 1.00 89.75 1137 CYS A CA 1
ATOM 8846 C C . CYS A 1 1137 ? 38.050 10.930 -7.084 1.00 89.75 1137 CYS A C 1
ATOM 8848 O O . CYS A 1 1137 ? 37.493 10.659 -8.147 1.00 89.75 1137 CYS A O 1
ATOM 8850 N N . LEU A 1 1138 ? 37.374 11.380 -6.021 1.00 89.62 1138 LEU A N 1
ATOM 8851 C CA . LEU A 1 1138 ? 35.929 11.619 -6.047 1.00 89.62 1138 LEU A CA 1
ATOM 8852 C C . LEU A 1 1138 ? 35.557 12.768 -7.003 1.00 89.62 1138 LEU A C 1
ATOM 8854 O O . LEU A 1 1138 ? 34.524 12.689 -7.664 1.00 89.62 1138 LEU A O 1
ATOM 8858 N N . ARG A 1 1139 ? 36.413 13.790 -7.156 1.00 88.50 1139 ARG A N 1
ATOM 8859 C CA . ARG A 1 1139 ? 36.236 14.847 -8.172 1.00 88.50 1139 ARG A CA 1
ATOM 8860 C C . ARG A 1 1139 ? 36.410 14.324 -9.597 1.00 88.50 1139 ARG A C 1
ATOM 8862 O O . ARG A 1 1139 ? 35.656 14.740 -10.471 1.00 88.50 1139 ARG A O 1
ATOM 8869 N N . GLU A 1 1140 ? 37.357 13.420 -9.853 1.00 85.50 1140 GLU A N 1
ATOM 8870 C CA . GLU A 1 1140 ? 37.493 12.824 -11.191 1.00 85.50 1140 GLU A CA 1
ATOM 8871 C C . GLU A 1 1140 ? 36.285 11.945 -11.543 1.00 85.50 1140 GLU A C 1
ATOM 8873 O O . GLU A 1 1140 ? 35.729 12.088 -12.630 1.00 85.50 1140 GLU A O 1
ATOM 8878 N N . TYR A 1 1141 ? 35.795 11.111 -10.618 1.00 82.81 1141 TYR A N 1
ATOM 8879 C CA . TYR A 1 1141 ? 34.575 10.330 -10.858 1.00 82.81 1141 TYR A CA 1
ATOM 8880 C C . TYR A 1 1141 ? 33.324 11.212 -11.021 1.00 82.81 1141 TYR A C 1
ATOM 8882 O O . TYR A 1 1141 ? 32.520 10.955 -11.917 1.00 82.81 1141 TYR A O 1
ATOM 8890 N N . GLN A 1 1142 ? 33.213 12.317 -10.276 1.00 82.38 1142 GLN A N 1
ATOM 8891 C CA . GLN A 1 1142 ? 32.190 13.346 -10.501 1.00 82.38 1142 GLN A CA 1
ATOM 8892 C C . GLN A 1 1142 ? 32.274 13.950 -11.919 1.00 82.38 1142 GLN A C 1
ATOM 8894 O O . GLN A 1 1142 ? 31.252 14.077 -12.590 1.00 82.38 1142 GLN A O 1
ATOM 8899 N N . ARG A 1 1143 ? 33.474 14.280 -12.426 1.00 80.62 1143 ARG A N 1
ATOM 8900 C CA . ARG A 1 1143 ? 33.664 14.779 -13.809 1.00 80.62 1143 ARG A CA 1
ATOM 8901 C C . ARG A 1 1143 ? 33.362 13.731 -14.882 1.00 80.62 1143 ARG A C 1
ATOM 8903 O O . ARG A 1 1143 ? 32.978 14.098 -15.990 1.00 80.62 1143 ARG A O 1
ATOM 8910 N N . LEU A 1 1144 ? 33.536 12.447 -14.569 1.00 71.44 1144 LEU A N 1
ATOM 8911 C CA . LEU A 1 1144 ? 33.146 11.328 -15.432 1.00 71.44 1144 LEU A CA 1
ATOM 8912 C C . LEU A 1 1144 ? 31.627 11.063 -15.425 1.00 71.44 1144 LEU A C 1
ATOM 8914 O O . LEU A 1 1144 ? 31.168 10.213 -16.185 1.00 71.44 1144 LEU A O 1
ATOM 8918 N N . GLY A 1 1145 ? 30.851 11.799 -14.620 1.00 66.06 1145 GLY A N 1
ATOM 8919 C CA . GLY A 1 1145 ? 29.395 11.686 -14.542 1.00 66.06 1145 GLY A CA 1
ATOM 8920 C C . GLY A 1 1145 ? 28.887 10.700 -13.489 1.00 66.06 1145 GLY A C 1
ATOM 8921 O O . GLY A 1 1145 ? 27.722 10.320 -13.549 1.00 66.06 1145 GLY A O 1
ATOM 8922 N N . ASP A 1 1146 ? 29.722 10.272 -12.534 1.00 67.81 1146 ASP A N 1
ATOM 8923 C CA . ASP A 1 1146 ? 29.257 9.473 -11.397 1.00 67.81 1146 ASP A CA 1
ATOM 8924 C C . ASP A 1 1146 ? 28.593 10.377 -10.340 1.00 67.81 1146 ASP A C 1
ATOM 8926 O O . ASP A 1 1146 ? 29.227 11.184 -9.649 1.00 67.81 1146 ASP A O 1
ATOM 8930 N N . SER A 1 1147 ? 27.278 10.235 -10.235 1.00 66.50 1147 SER A N 1
ATOM 8931 C CA . SER A 1 1147 ? 26.399 10.920 -9.289 1.00 66.50 1147 SER A CA 1
ATOM 8932 C C . SER A 1 1147 ? 26.760 10.644 -7.826 1.00 66.50 1147 SER A C 1
ATOM 8934 O O . SER A 1 1147 ? 26.846 11.569 -7.008 1.00 66.50 1147 SER A O 1
ATOM 8936 N N . SER A 1 1148 ? 27.055 9.383 -7.496 1.00 71.31 1148 SER A N 1
ATOM 8937 C CA . SER A 1 1148 ? 27.398 8.954 -6.139 1.00 71.31 1148 SER A CA 1
ATOM 8938 C C . SER A 1 1148 ? 28.705 9.591 -5.652 1.00 71.31 1148 SER A C 1
ATOM 8940 O O . SER A 1 1148 ? 28.809 9.974 -4.481 1.00 71.31 1148 SER A O 1
ATOM 8942 N N . ALA A 1 1149 ? 29.664 9.821 -6.558 1.00 81.06 1149 ALA A N 1
ATOM 8943 C CA . ALA A 1 1149 ? 30.932 10.477 -6.246 1.00 81.06 1149 ALA A CA 1
ATOM 8944 C C . ALA A 1 1149 ? 30.740 11.910 -5.721 1.00 81.06 1149 ALA A C 1
ATOM 8946 O O . ALA A 1 1149 ? 31.408 12.302 -4.763 1.00 81.06 1149 ALA A O 1
ATOM 8947 N N . SER A 1 1150 ? 29.774 12.658 -6.268 1.00 76.75 1150 SER A N 1
ATOM 8948 C CA . SER A 1 1150 ? 29.414 14.009 -5.802 1.00 76.75 1150 SER A CA 1
ATOM 8949 C C . SER A 1 1150 ? 28.913 14.006 -4.351 1.00 76.75 1150 SER A C 1
ATOM 8951 O O . SER A 1 1150 ? 29.345 14.813 -3.522 1.00 76.75 1150 SER A O 1
ATOM 8953 N N . LYS A 1 1151 ? 28.023 13.058 -4.030 1.00 73.62 1151 LYS A N 1
ATOM 8954 C CA . LYS A 1 1151 ? 27.397 12.902 -2.706 1.00 73.62 1151 LYS A CA 1
ATOM 8955 C C . LYS A 1 1151 ? 28.407 12.404 -1.656 1.00 73.62 1151 LYS A C 1
ATOM 8957 O O . LYS A 1 1151 ? 28.400 12.874 -0.514 1.00 73.62 1151 LYS A O 1
ATOM 8962 N N . CYS A 1 1152 ? 29.332 11.526 -2.050 1.00 81.69 1152 CYS A N 1
ATOM 8963 C CA . CYS A 1 1152 ? 30.472 11.094 -1.235 1.00 81.69 1152 CYS A CA 1
ATOM 8964 C C . CYS A 1 1152 ? 31.491 12.225 -0.987 1.00 81.69 1152 CYS A C 1
ATOM 8966 O O . CYS A 1 1152 ? 31.916 12.425 0.151 1.00 81.69 1152 CYS A O 1
ATOM 8968 N N . LEU A 1 1153 ? 31.851 12.999 -2.016 1.00 84.44 1153 LEU A N 1
ATOM 8969 C CA . LEU A 1 1153 ? 32.788 14.126 -1.918 1.00 84.44 1153 LEU A CA 1
ATOM 8970 C C . LEU A 1 1153 ? 32.330 15.157 -0.876 1.00 84.44 1153 LEU A C 1
ATOM 8972 O O . LEU A 1 1153 ? 33.077 15.472 0.053 1.00 84.44 1153 LEU A O 1
ATOM 8976 N N . SER A 1 1154 ? 31.084 15.627 -1.001 1.00 80.00 1154 SER A N 1
ATOM 8977 C CA . SER A 1 1154 ? 30.497 16.627 -0.101 1.00 80.00 1154 SER A CA 1
ATOM 8978 C C . SER A 1 1154 ? 30.538 16.176 1.364 1.00 80.00 1154 SER A C 1
ATOM 8980 O O . SER A 1 1154 ? 31.052 16.890 2.224 1.00 80.00 1154 SER A O 1
ATOM 8982 N N . ASN A 1 1155 ? 30.083 14.952 1.658 1.00 76.38 1155 ASN A N 1
ATOM 8983 C CA . ASN A 1 1155 ? 30.021 14.447 3.032 1.00 76.38 1155 ASN A CA 1
ATOM 8984 C C . ASN A 1 1155 ? 31.399 14.224 3.672 1.00 76.38 1155 ASN A C 1
ATOM 8986 O O . ASN A 1 1155 ? 31.575 14.530 4.855 1.00 76.38 1155 ASN A O 1
ATOM 8990 N N . LEU A 1 1156 ? 32.386 13.752 2.900 1.00 83.62 1156 LEU A N 1
ATOM 8991 C CA . LEU A 1 1156 ? 33.752 13.566 3.391 1.00 83.62 1156 LEU A CA 1
ATOM 8992 C C . LEU A 1 1156 ? 34.400 14.910 3.762 1.00 83.62 1156 LEU A C 1
ATOM 8994 O O . LEU A 1 1156 ? 34.981 15.041 4.841 1.00 83.62 1156 LEU A O 1
ATOM 8998 N N . GLN A 1 1157 ? 34.249 15.927 2.905 1.00 83.75 1157 GLN A N 1
ATOM 8999 C CA . GLN A 1 1157 ? 34.726 17.283 3.189 1.00 83.75 1157 GLN A CA 1
ATOM 9000 C C . GLN A 1 1157 ? 33.965 17.924 4.362 1.00 83.75 1157 GLN A C 1
ATOM 9002 O O . GLN A 1 1157 ? 34.587 18.535 5.228 1.00 83.75 1157 GLN A O 1
ATOM 9007 N N . ARG A 1 1158 ? 32.637 17.752 4.438 1.00 78.69 1158 ARG A N 1
ATOM 9008 C CA . ARG A 1 1158 ? 31.780 18.347 5.479 1.00 78.69 1158 ARG A CA 1
ATOM 9009 C C . ARG A 1 1158 ? 32.198 17.933 6.893 1.00 78.69 1158 ARG A C 1
ATOM 9011 O O . ARG A 1 1158 ? 32.236 18.783 7.776 1.00 78.69 1158 ARG A O 1
ATOM 9018 N N . ILE A 1 1159 ? 32.541 16.662 7.117 1.00 73.88 1159 ILE A N 1
ATOM 9019 C CA . ILE A 1 1159 ? 32.963 16.180 8.446 1.00 73.88 1159 ILE A CA 1
ATOM 9020 C C . ILE A 1 1159 ? 34.416 16.559 8.758 1.00 73.88 1159 ILE A C 1
ATOM 9022 O O . ILE A 1 1159 ? 34.681 17.014 9.869 1.00 73.88 1159 ILE A O 1
ATOM 9026 N N . TYR A 1 1160 ? 35.338 16.457 7.793 1.00 78.94 1160 TYR A N 1
ATOM 9027 C CA . TYR A 1 1160 ? 36.728 16.883 8.001 1.00 78.94 1160 TYR A CA 1
ATOM 9028 C C . TYR A 1 1160 ? 36.835 18.389 8.320 1.00 78.94 1160 TYR A C 1
ATOM 9030 O O . TYR A 1 1160 ? 37.594 18.780 9.203 1.00 78.94 1160 TYR A O 1
ATOM 9038 N N . ASN A 1 1161 ? 36.026 19.227 7.661 1.00 70.62 1161 ASN A N 1
ATOM 9039 C CA . ASN A 1 1161 ? 36.045 20.679 7.851 1.00 70.62 1161 ASN A CA 1
ATOM 9040 C C . ASN A 1 1161 ? 35.301 21.148 9.119 1.00 70.62 1161 ASN A C 1
ATOM 9042 O O . ASN A 1 1161 ? 35.681 22.168 9.687 1.00 70.62 1161 ASN A O 1
ATOM 9046 N N . ARG A 1 1162 ? 34.249 20.447 9.579 1.00 58.31 1162 ARG A N 1
ATOM 9047 C CA . ARG A 1 1162 ? 33.456 20.872 10.759 1.00 58.31 1162 ARG A CA 1
ATOM 9048 C C . ARG A 1 1162 ? 34.225 20.731 12.076 1.00 58.31 1162 ARG A C 1
ATOM 9050 O O . ARG A 1 1162 ? 34.062 21.557 12.964 1.00 58.31 1162 ARG A O 1
ATOM 9057 N N . GLU A 1 1163 ? 35.090 19.724 12.162 1.00 54.53 1163 GLU A N 1
ATOM 9058 C CA . GLU A 1 1163 ? 36.084 19.536 13.233 1.00 54.53 1163 GLU A CA 1
ATOM 9059 C C . GLU A 1 1163 ? 37.468 20.106 12.817 1.00 54.53 1163 GLU A C 1
ATOM 9061 O O . GLU A 1 1163 ? 38.516 19.689 13.319 1.00 54.53 1163 GLU A O 1
ATOM 9066 N N . GLY A 1 1164 ? 37.478 21.020 11.837 1.00 41.06 1164 GLY A N 1
ATOM 9067 C CA . GLY A 1 1164 ? 38.658 21.449 11.088 1.00 41.06 1164 GLY A CA 1
ATOM 9068 C C . GLY A 1 1164 ? 39.684 22.231 11.909 1.00 41.06 1164 GLY A C 1
ATOM 9069 O O . GLY A 1 1164 ? 39.367 23.182 12.623 1.00 41.06 1164 GLY A O 1
ATOM 9070 N N . ILE A 1 1165 ? 40.953 21.842 11.769 1.00 43.28 1165 ILE A N 1
ATOM 9071 C CA . ILE A 1 1165 ? 42.088 22.458 12.463 1.00 43.28 1165 ILE A CA 1
ATOM 9072 C C . ILE A 1 1165 ? 42.547 23.711 11.702 1.00 43.28 1165 ILE A C 1
ATOM 9074 O O . ILE A 1 1165 ? 43.523 23.654 10.961 1.00 43.28 1165 ILE A O 1
ATOM 9078 N N . GLU A 1 1166 ? 41.896 24.856 11.903 1.00 31.08 1166 GLU A N 1
ATOM 9079 C CA . GLU A 1 1166 ? 42.441 26.140 11.437 1.00 31.08 1166 GLU A CA 1
ATOM 9080 C C . GLU A 1 1166 ? 42.055 27.310 12.360 1.00 31.08 1166 GLU A C 1
ATOM 9082 O O . GLU A 1 1166 ? 40.970 27.355 12.933 1.00 31.08 1166 GLU A O 1
ATOM 9087 N N . THR A 1 1167 ? 42.977 28.267 12.533 1.00 32.50 1167 THR A N 1
ATOM 9088 C CA . THR A 1 1167 ? 42.857 29.500 13.355 1.00 32.50 1167 THR A CA 1
ATOM 9089 C C . THR A 1 1167 ? 42.800 29.378 14.892 1.00 32.50 1167 THR A C 1
ATOM 9091 O O . THR A 1 1167 ? 42.513 30.369 15.562 1.00 32.50 1167 THR A O 1
ATOM 9094 N N . ARG A 1 1168 ? 43.177 28.240 15.505 1.00 32.06 1168 ARG A N 1
ATOM 9095 C CA . ARG A 1 1168 ? 43.345 28.168 16.982 1.00 32.06 1168 ARG A CA 1
ATOM 9096 C C . ARG A 1 1168 ? 44.706 28.663 17.514 1.00 32.06 1168 ARG A C 1
ATOM 9098 O O . ARG A 1 1168 ? 44.873 28.765 18.726 1.00 32.06 1168 ARG A O 1
ATOM 9105 N N . ASP A 1 1169 ? 45.631 29.037 16.628 1.00 31.08 1169 ASP A N 1
ATOM 9106 C CA . ASP A 1 1169 ? 46.946 29.604 16.960 1.00 31.08 1169 ASP A CA 1
ATOM 9107 C C . ASP A 1 1169 ? 47.003 31.121 16.694 1.00 31.08 1169 ASP A C 1
ATOM 9109 O O . ASP A 1 1169 ? 47.404 31.577 15.623 1.00 31.08 1169 ASP A O 1
ATOM 9113 N N . ALA A 1 1170 ? 46.624 31.924 17.693 1.00 27.58 1170 ALA A N 1
ATOM 9114 C CA . ALA A 1 1170 ? 46.832 33.375 17.701 1.00 27.58 1170 ALA A CA 1
ATOM 9115 C C . ALA A 1 1170 ? 47.222 33.857 19.118 1.00 27.58 1170 ALA A C 1
ATOM 9117 O O . ALA A 1 1170 ? 46.565 33.479 20.091 1.00 27.58 1170 ALA A O 1
ATOM 9118 N N . PRO A 1 1171 ? 48.283 34.674 19.284 1.00 30.33 1171 PRO A N 1
ATOM 9119 C CA . PRO A 1 1171 ? 48.795 35.033 20.606 1.00 30.33 1171 PRO A CA 1
ATOM 9120 C C . PRO A 1 1171 ? 47.930 36.101 21.310 1.00 30.33 1171 PRO A C 1
ATOM 9122 O O . PRO A 1 1171 ? 47.450 37.035 20.661 1.00 30.33 1171 PRO A O 1
ATOM 9125 N N . PRO A 1 1172 ? 47.763 36.024 22.645 1.00 29.94 1172 PRO A N 1
ATOM 9126 C CA . PRO A 1 1172 ? 46.877 36.917 23.389 1.00 29.94 1172 PRO A CA 1
ATOM 9127 C C . PRO A 1 1172 ? 47.421 38.349 23.505 1.00 29.94 1172 PRO A C 1
ATOM 9129 O O . PRO A 1 1172 ? 48.630 38.580 23.580 1.00 29.94 1172 PRO A O 1
ATOM 9132 N N . ARG A 1 1173 ? 46.509 39.324 23.614 1.00 27.14 1173 ARG A N 1
ATOM 9133 C CA . ARG A 1 1173 ? 46.805 40.719 23.992 1.00 27.14 1173 ARG A CA 1
ATOM 9134 C C . ARG A 1 1173 ? 45.934 41.165 25.183 1.00 27.14 1173 ARG A C 1
ATOM 9136 O O . ARG A 1 1173 ? 44.854 40.608 25.373 1.00 27.14 1173 ARG A O 1
ATOM 9143 N N . PRO A 1 1174 ? 46.418 42.101 26.024 1.00 32.88 1174 PRO A N 1
ATOM 9144 C CA . PRO A 1 1174 ? 45.835 42.377 27.340 1.00 32.88 1174 PRO A CA 1
ATOM 9145 C C . PRO A 1 1174 ? 44.576 43.257 27.284 1.00 32.88 1174 PRO A C 1
ATOM 9147 O O . PRO A 1 1174 ? 44.357 43.991 26.323 1.00 32.88 1174 PRO A O 1
ATOM 9150 N N . GLY A 1 1175 ? 43.750 43.175 28.332 1.00 28.81 1175 GLY A N 1
ATOM 9151 C CA . GLY A 1 1175 ? 42.413 43.778 28.372 1.00 28.81 1175 GLY A CA 1
ATOM 9152 C C . GLY A 1 1175 ? 42.314 45.195 28.958 1.00 28.81 1175 GLY A C 1
ATOM 9153 O O . GLY A 1 1175 ? 43.258 45.730 29.534 1.00 28.81 1175 GLY A O 1
ATOM 9154 N N . GLY A 1 1176 ? 41.109 45.764 28.849 1.00 26.14 1176 GLY A N 1
ATOM 9155 C CA . GLY A 1 1176 ? 40.688 47.046 29.423 1.00 26.14 1176 GLY A CA 1
ATOM 9156 C C . GLY A 1 1176 ? 39.173 47.254 29.250 1.00 26.14 1176 GLY A C 1
ATOM 9157 O O . GLY A 1 1176 ? 38.595 46.792 28.271 1.00 26.14 1176 GLY A O 1
ATOM 9158 N N . GLN A 1 1177 ? 38.521 47.899 30.221 1.00 25.48 1177 GLN A N 1
ATOM 9159 C CA . GLN A 1 1177 ? 37.070 48.182 30.259 1.00 25.48 1177 GLN A CA 1
ATOM 9160 C C . GLN A 1 1177 ? 36.791 49.690 29.948 1.00 25.48 1177 GLN A C 1
ATOM 9162 O O . GLN A 1 1177 ? 37.746 50.416 29.683 1.00 25.48 1177 GLN A O 1
ATOM 9167 N N . PRO A 1 1178 ? 35.552 50.234 30.050 1.00 41.66 1178 PRO A N 1
ATOM 9168 C CA . PRO A 1 1178 ? 34.384 49.949 29.198 1.00 41.66 1178 PRO A CA 1
ATOM 9169 C C . PRO A 1 1178 ? 33.606 51.221 28.723 1.00 41.66 1178 PRO A C 1
ATOM 9171 O O . PRO A 1 1178 ? 33.806 52.309 29.244 1.00 41.66 1178 PRO A O 1
ATOM 9174 N N . ARG A 1 1179 ? 32.612 51.032 27.829 1.00 29.67 1179 ARG A N 1
ATOM 9175 C CA . ARG A 1 1179 ? 31.345 51.815 27.663 1.00 29.67 1179 ARG A CA 1
ATOM 9176 C C . ARG A 1 1179 ? 31.365 53.373 27.674 1.00 29.67 1179 ARG A C 1
ATOM 9178 O O . ARG A 1 1179 ? 31.440 53.958 28.749 1.00 29.67 1179 ARG A O 1
ATOM 9185 N N . ASN A 1 1180 ? 30.986 54.020 26.550 1.00 27.02 1180 ASN A N 1
ATOM 9186 C CA . ASN A 1 1180 ? 29.663 54.696 26.369 1.00 27.02 1180 ASN A CA 1
ATOM 9187 C C . ASN A 1 1180 ? 29.546 55.693 25.174 1.00 27.02 1180 ASN A C 1
ATOM 9189 O O . ASN A 1 1180 ? 30.268 56.681 25.137 1.00 27.02 1180 ASN A O 1
ATOM 9193 N N . ALA A 1 1181 ? 28.470 55.534 24.378 1.00 23.38 1181 ALA A N 1
ATOM 9194 C CA . ALA A 1 1181 ? 27.620 56.606 23.791 1.00 23.38 1181 ALA A CA 1
ATOM 9195 C C . ALA A 1 1181 ? 28.206 57.530 22.652 1.00 23.38 1181 ALA A C 1
ATOM 9197 O O . ALA A 1 1181 ? 29.382 57.390 22.331 1.00 23.38 1181 ALA A O 1
ATOM 9198 N N . PRO A 1 1182 ? 27.388 58.339 21.909 1.00 32.38 1182 PRO A N 1
ATOM 9199 C CA . PRO A 1 1182 ? 27.461 58.365 20.430 1.00 32.38 1182 PRO A CA 1
ATOM 9200 C C . PRO A 1 1182 ? 27.526 59.800 19.783 1.00 32.38 1182 PRO A C 1
ATOM 9202 O O . PRO A 1 1182 ? 28.244 60.638 20.317 1.00 32.38 1182 PRO A O 1
ATOM 9205 N N . PRO A 1 1183 ? 26.854 60.106 18.640 1.00 47.28 1183 PRO A N 1
ATOM 9206 C CA . PRO A 1 1183 ? 27.384 60.343 17.270 1.00 47.28 1183 PRO A CA 1
ATOM 9207 C C . PRO A 1 1183 ? 27.328 61.863 16.870 1.00 47.28 1183 PRO A C 1
ATOM 9209 O O . PRO A 1 1183 ? 27.319 62.659 17.809 1.00 47.28 1183 PRO A O 1
ATOM 9212 N N . PRO A 1 1184 ? 27.208 62.365 15.595 1.00 36.53 1184 PRO A N 1
ATOM 9213 C CA . PRO A 1 1184 ? 27.257 61.821 14.203 1.00 36.53 1184 PRO A CA 1
ATOM 9214 C C . PRO A 1 1184 ? 28.172 62.701 13.249 1.00 36.53 1184 PRO A C 1
ATOM 9216 O O . PRO A 1 1184 ? 29.200 63.145 13.750 1.00 36.53 1184 PRO A O 1
ATOM 9219 N N . PRO A 1 1185 ? 27.857 63.111 11.976 1.00 40.78 1185 PRO A N 1
ATOM 9220 C CA . PRO A 1 1185 ? 27.558 62.402 10.695 1.00 40.78 1185 PRO A CA 1
ATOM 9221 C C . PRO A 1 1185 ? 28.418 62.784 9.420 1.00 40.78 1185 PRO A C 1
ATOM 9223 O O . PRO A 1 1185 ? 28.911 63.896 9.297 1.00 40.78 1185 PRO A O 1
ATOM 9226 N N . SER A 1 1186 ? 28.437 61.889 8.404 1.00 30.22 1186 SER A N 1
ATOM 9227 C CA . SER A 1 1186 ? 28.381 62.068 6.905 1.00 30.22 1186 SER A CA 1
ATOM 9228 C C . SER A 1 1186 ? 29.209 63.093 6.055 1.00 30.22 1186 SER A C 1
ATOM 9230 O O . SER A 1 1186 ? 29.045 64.293 6.251 1.00 30.22 1186 SER A O 1
ATOM 9232 N N . GLN A 1 1187 ? 29.861 62.633 4.949 1.00 29.47 1187 GLN A N 1
ATOM 9233 C CA . GLN A 1 1187 ? 29.613 62.944 3.487 1.00 29.47 1187 GLN A CA 1
ATOM 9234 C C . GLN A 1 1187 ? 30.848 62.793 2.518 1.00 29.47 1187 GLN A C 1
ATOM 9236 O O . GLN A 1 1187 ? 31.955 63.142 2.904 1.00 29.47 1187 GLN A O 1
ATOM 9241 N N . ALA A 1 1188 ? 30.614 62.397 1.236 1.00 29.00 1188 ALA A N 1
ATOM 9242 C CA . ALA A 1 1188 ? 31.509 62.425 0.022 1.00 29.00 1188 ALA A CA 1
ATOM 9243 C C . ALA A 1 1188 ? 32.832 61.582 0.041 1.00 29.00 1188 ALA A C 1
ATOM 9245 O O . ALA A 1 1188 ? 33.145 61.006 1.075 1.00 29.00 1188 ALA A O 1
ATOM 9246 N N . GLY A 1 1189 ? 33.661 61.387 -1.020 1.00 28.00 1189 GLY A N 1
ATOM 9247 C CA . GLY A 1 1189 ? 33.678 61.662 -2.496 1.00 28.00 1189 GLY A CA 1
ATOM 9248 C C . GLY A 1 1189 ? 35.140 61.577 -3.068 1.00 28.00 1189 GLY A C 1
ATOM 9249 O O . GLY A 1 1189 ? 36.055 61.577 -2.255 1.00 28.00 1189 GLY A O 1
ATOM 9250 N N . GLN A 1 1190 ? 35.524 61.527 -4.370 1.00 29.00 1190 GLN A N 1
ATOM 9251 C CA . GLN A 1 1190 ? 34.882 61.303 -5.697 1.00 29.00 1190 GLN A CA 1
ATOM 9252 C C . GLN A 1 1190 ? 35.950 61.161 -6.852 1.00 29.00 1190 GLN A C 1
ATOM 9254 O O . GLN A 1 1190 ? 36.850 61.990 -6.906 1.00 29.00 1190 GLN A O 1
ATOM 9259 N N . GLN A 1 1191 ? 35.771 60.240 -7.836 1.00 28.83 1191 GLN A N 1
ATOM 9260 C CA . GLN A 1 1191 ? 36.466 60.134 -9.177 1.00 28.83 1191 GLN A CA 1
ATOM 9261 C C . GLN A 1 1191 ? 38.010 59.850 -9.184 1.00 28.83 1191 GLN A C 1
ATOM 9263 O O . GLN A 1 1191 ? 38.619 59.892 -8.125 1.00 28.83 1191 GLN A O 1
ATOM 9268 N N . GLY A 1 1192 ? 38.736 59.477 -10.271 1.00 25.66 1192 GLY A N 1
ATOM 9269 C CA . GLY A 1 1192 ? 38.484 59.304 -11.733 1.00 25.66 1192 GLY A CA 1
ATOM 9270 C C . GLY A 1 1192 ? 39.601 58.478 -12.472 1.00 25.66 1192 GLY A C 1
ATOM 9271 O O . GLY A 1 1192 ? 40.369 57.800 -11.799 1.00 25.66 1192 GLY A O 1
ATOM 9272 N N . SER A 1 1193 ? 39.704 58.483 -13.825 1.00 24.48 1193 SER A N 1
ATOM 9273 C CA . SER A 1 1193 ? 40.358 57.398 -14.640 1.00 24.48 1193 SER A CA 1
ATOM 9274 C C . SER A 1 1193 ? 41.209 57.773 -15.896 1.00 24.48 1193 SER A C 1
ATOM 9276 O O . SER A 1 1193 ? 40.806 58.686 -16.614 1.00 24.48 1193 SER A O 1
ATOM 9278 N N . SER A 1 1194 ? 42.238 56.966 -16.268 1.00 25.48 1194 SER A N 1
ATOM 9279 C CA . SER A 1 1194 ? 42.813 56.734 -17.646 1.00 25.48 1194 SER A CA 1
ATOM 9280 C C . SER A 1 1194 ? 43.978 55.683 -17.621 1.00 25.48 1194 SER A C 1
ATOM 9282 O O . SER A 1 1194 ? 44.704 55.651 -16.637 1.00 25.48 1194 SER A O 1
ATOM 9284 N N . ALA A 1 1195 ? 44.089 54.634 -18.474 1.00 26.98 1195 ALA A N 1
ATOM 9285 C CA . ALA A 1 1195 ? 44.549 54.507 -19.894 1.00 26.98 1195 ALA A CA 1
ATOM 9286 C C . ALA A 1 1195 ? 46.102 54.636 -20.114 1.00 26.98 1195 ALA A C 1
ATOM 9288 O O . ALA A 1 1195 ? 46.697 55.480 -19.459 1.00 26.98 1195 ALA A O 1
ATOM 9289 N N . GLN A 1 1196 ? 46.848 53.913 -20.994 1.00 25.25 1196 GLN A N 1
ATOM 9290 C CA . GLN A 1 1196 ? 46.568 52.842 -22.000 1.00 25.25 1196 GLN A CA 1
ATOM 9291 C C . GLN A 1 1196 ? 47.876 52.189 -22.597 1.00 25.25 1196 GLN A C 1
ATOM 9293 O O . GLN A 1 1196 ? 48.817 52.938 -22.811 1.00 25.25 1196 GLN A O 1
ATOM 9298 N N . MET A 1 1197 ? 47.879 50.881 -22.982 1.00 23.31 1197 MET A N 1
ATOM 9299 C CA . MET A 1 1197 ? 48.779 50.145 -23.959 1.00 23.31 1197 MET A CA 1
ATOM 9300 C C . MET A 1 1197 ? 50.347 50.191 -23.802 1.00 23.31 1197 MET A C 1
ATOM 9302 O O . MET A 1 1197 ? 50.879 51.141 -23.257 1.00 23.31 1197 MET A O 1
ATOM 9306 N N . THR A 1 1198 ? 51.214 49.234 -24.224 1.00 22.98 1198 THR A N 1
ATOM 9307 C CA . THR A 1 1198 ? 51.144 48.009 -25.083 1.00 22.98 1198 THR A CA 1
ATOM 9308 C C . THR A 1 1198 ? 52.327 47.020 -24.830 1.00 22.98 1198 THR A C 1
ATOM 9310 O O . THR A 1 1198 ? 53.371 47.449 -24.356 1.00 22.98 1198 THR A O 1
ATOM 9313 N N . THR A 1 1199 ? 52.209 45.757 -25.301 1.00 23.08 1199 THR A N 1
ATOM 9314 C CA . THR A 1 1199 ? 53.277 44.763 -25.680 1.00 23.08 1199 THR A CA 1
ATOM 9315 C C . THR A 1 1199 ? 54.334 44.256 -24.670 1.00 23.08 1199 THR A C 1
ATOM 9317 O O . THR A 1 1199 ? 55.025 45.048 -24.046 1.00 23.08 1199 THR A O 1
ATOM 9320 N N . GLY A 1 1200 ? 54.612 42.934 -24.678 1.00 21.88 1200 GLY A N 1
ATOM 9321 C CA . GLY A 1 1200 ? 55.922 42.370 -24.263 1.00 21.88 1200 GLY A CA 1
ATOM 9322 C C . GLY A 1 1200 ? 55.894 41.083 -23.416 1.00 21.88 1200 GLY A C 1
ATOM 9323 O O . GLY A 1 1200 ? 55.926 41.147 -22.197 1.00 21.88 1200 GLY A O 1
ATOM 9324 N N . THR A 1 1201 ? 55.890 39.913 -24.060 1.00 24.80 1201 THR A N 1
ATOM 9325 C CA . THR A 1 1201 ? 55.905 38.552 -23.470 1.00 24.80 1201 THR A CA 1
ATOM 9326 C C . THR A 1 1201 ? 56.884 38.294 -22.307 1.00 24.80 1201 THR A C 1
ATOM 9328 O O . THR A 1 1201 ? 58.092 38.448 -22.487 1.00 24.80 1201 THR A O 1
ATOM 9331 N N . ASN A 1 1202 ? 56.387 37.718 -21.203 1.00 25.92 1202 ASN A N 1
ATOM 9332 C CA . ASN A 1 1202 ? 57.019 36.600 -20.476 1.00 25.92 1202 ASN A CA 1
ATOM 9333 C C . ASN A 1 1202 ? 56.025 35.984 -19.472 1.00 25.92 1202 ASN A C 1
ATOM 9335 O O . ASN A 1 1202 ? 55.324 36.717 -18.777 1.00 25.92 1202 ASN A O 1
ATOM 9339 N N . ASN A 1 1203 ? 55.962 34.650 -19.386 1.00 24.73 1203 ASN A N 1
ATOM 9340 C CA . ASN A 1 1203 ? 55.006 33.958 -18.513 1.00 24.73 1203 ASN A CA 1
ATOM 9341 C C . ASN A 1 1203 ? 55.548 33.812 -17.084 1.00 24.73 1203 ASN A C 1
ATOM 9343 O O . ASN A 1 1203 ? 56.613 33.233 -16.878 1.00 24.73 1203 ASN A O 1
ATOM 9347 N N . ALA A 1 1204 ? 54.760 34.254 -16.105 1.00 24.16 1204 ALA A N 1
ATOM 9348 C CA . ALA A 1 1204 ? 54.905 33.899 -14.699 1.00 24.16 1204 ALA A CA 1
ATOM 9349 C C . ALA A 1 1204 ? 53.503 33.679 -14.112 1.00 24.16 1204 ALA A C 1
ATOM 9351 O O . ALA A 1 1204 ? 52.720 34.622 -14.012 1.00 24.16 1204 ALA A O 1
ATOM 9352 N N . GLU A 1 1205 ? 53.166 32.439 -13.758 1.00 24.20 1205 GLU A N 1
ATOM 9353 C CA . GLU A 1 1205 ? 51.846 32.099 -13.217 1.00 24.20 1205 GLU A CA 1
ATOM 9354 C C . GLU A 1 1205 ? 51.774 32.421 -11.718 1.00 24.20 1205 GLU A C 1
ATOM 9356 O O . GLU A 1 1205 ? 52.066 31.599 -10.852 1.00 24.20 1205 GLU A O 1
ATOM 9361 N N . SER A 1 1206 ? 51.381 33.657 -11.408 1.00 24.00 1206 SER A N 1
ATOM 9362 C CA . SER A 1 1206 ? 50.907 34.040 -10.077 1.00 24.00 1206 SER A CA 1
ATOM 9363 C C . SER A 1 1206 ? 49.502 33.481 -9.831 1.00 24.00 1206 SER A C 1
ATOM 9365 O O . SER A 1 1206 ? 48.617 33.671 -10.667 1.00 24.00 1206 SER A O 1
ATOM 9367 N N . ALA A 1 1207 ? 49.278 32.842 -8.680 1.00 22.39 1207 ALA A N 1
ATOM 9368 C CA . ALA A 1 1207 ? 47.992 32.231 -8.345 1.00 22.39 1207 ALA A CA 1
ATOM 9369 C C . ALA A 1 1207 ? 46.825 33.248 -8.352 1.00 22.39 1207 ALA A C 1
ATOM 9371 O O . ALA A 1 1207 ? 46.969 34.334 -7.782 1.00 22.39 1207 ALA A O 1
ATOM 9372 N N . PRO A 1 1208 ? 45.657 32.907 -8.932 1.00 22.45 1208 PRO A N 1
ATOM 9373 C CA . PRO A 1 1208 ? 44.454 33.717 -8.806 1.00 22.45 1208 PRO A CA 1
ATOM 9374 C C . PRO A 1 1208 ? 43.801 33.510 -7.432 1.00 22.45 1208 PRO A C 1
ATOM 9376 O O . PRO A 1 1208 ? 43.524 32.384 -7.016 1.00 22.45 1208 PRO A O 1
ATOM 9379 N N . THR A 1 1209 ? 43.508 34.607 -6.736 1.00 21.86 1209 THR A N 1
ATOM 9380 C CA . THR A 1 1209 ? 42.695 34.603 -5.515 1.00 21.86 1209 THR A CA 1
ATOM 9381 C C . THR A 1 1209 ? 41.274 34.136 -5.837 1.00 21.86 1209 THR A C 1
ATOM 9383 O O . THR A 1 1209 ? 40.638 34.676 -6.743 1.00 21.86 1209 THR A O 1
ATOM 9386 N N . PHE A 1 1210 ? 40.752 33.157 -5.094 1.00 23.55 1210 PHE A N 1
ATOM 9387 C CA . PHE A 1 1210 ? 39.375 32.696 -5.279 1.00 23.55 1210 PHE A CA 1
ATOM 9388 C C . PHE A 1 1210 ? 38.366 33.766 -4.846 1.00 23.55 1210 PHE A C 1
ATOM 9390 O O . PHE A 1 1210 ? 38.436 34.288 -3.734 1.00 23.55 1210 PHE A O 1
ATOM 9397 N N . TRP A 1 1211 ? 37.392 34.042 -5.715 1.00 19.89 1211 TRP A N 1
ATOM 9398 C CA . TRP A 1 1211 ? 36.152 34.711 -5.329 1.00 19.89 1211 TRP A CA 1
ATOM 9399 C C . TRP A 1 1211 ? 35.282 33.719 -4.551 1.00 19.89 1211 TRP A C 1
ATOM 9401 O O . TRP A 1 1211 ? 34.998 32.628 -5.047 1.00 19.89 1211 TRP A O 1
ATOM 9411 N N . ILE A 1 1212 ? 34.844 34.107 -3.355 1.00 23.23 1212 ILE A N 1
ATOM 9412 C CA . ILE A 1 1212 ? 33.802 33.410 -2.597 1.00 23.23 1212 ILE A CA 1
ATOM 9413 C C . ILE A 1 1212 ? 32.522 34.238 -2.767 1.00 23.23 1212 ILE A C 1
ATOM 9415 O O . ILE A 1 1212 ? 32.546 35.419 -2.423 1.00 23.23 1212 ILE A O 1
ATOM 9419 N N . PRO A 1 1213 ? 31.423 33.685 -3.309 1.00 22.91 1213 PRO A N 1
ATOM 9420 C CA . PRO A 1 1213 ? 30.116 34.329 -3.234 1.00 22.91 1213 PRO A CA 1
ATOM 9421 C C . PRO A 1 1213 ? 29.635 34.339 -1.779 1.00 22.91 1213 PRO A C 1
ATOM 9423 O O . PRO A 1 1213 ? 29.708 33.303 -1.116 1.00 22.91 1213 PRO A O 1
ATOM 9426 N N . ASP A 1 1214 ? 29.129 35.474 -1.293 1.00 22.50 1214 ASP A N 1
ATOM 9427 C CA . ASP A 1 1214 ? 28.604 35.586 0.072 1.00 22.50 1214 ASP A CA 1
ATOM 9428 C C . ASP A 1 1214 ? 27.462 34.583 0.315 1.00 22.50 1214 ASP A C 1
ATOM 9430 O O . ASP A 1 1214 ? 26.364 34.700 -0.238 1.00 22.50 1214 ASP A O 1
ATOM 9434 N N . LEU A 1 1215 ? 27.713 33.596 1.178 1.00 27.95 1215 LEU A N 1
ATOM 9435 C CA . LEU A 1 1215 ? 26.667 32.757 1.752 1.00 27.95 1215 LEU A CA 1
ATOM 9436 C C . LEU A 1 1215 ? 26.020 33.534 2.901 1.00 27.95 1215 LEU A C 1
ATOM 9438 O O . LEU A 1 1215 ? 26.616 33.673 3.966 1.00 27.95 1215 LEU A O 1
ATOM 9442 N N . ASN A 1 1216 ? 24.810 34.048 2.664 1.00 23.91 1216 ASN A N 1
ATOM 9443 C CA . ASN A 1 1216 ? 24.050 34.822 3.648 1.00 23.91 1216 ASN A CA 1
ATOM 9444 C C . ASN A 1 1216 ? 23.961 34.104 5.007 1.00 23.91 1216 ASN A C 1
ATOM 9446 O O . ASN A 1 1216 ? 23.446 32.987 5.103 1.00 23.91 1216 ASN A O 1
ATOM 9450 N N . GLU A 1 1217 ? 24.374 34.795 6.069 1.00 30.58 1217 GLU A N 1
ATOM 9451 C CA . GLU A 1 1217 ? 24.103 34.388 7.447 1.00 30.58 1217 GLU A CA 1
ATOM 9452 C C . GLU A 1 1217 ? 22.579 34.365 7.673 1.00 30.58 1217 GLU A C 1
ATOM 9454 O O . GLU A 1 1217 ? 21.927 35.410 7.648 1.00 30.58 1217 GLU A O 1
ATOM 9459 N N . GLY A 1 1218 ? 21.982 33.182 7.873 1.00 27.75 1218 GLY A N 1
ATOM 9460 C CA . GLY A 1 1218 ? 20.535 33.095 8.127 1.00 27.75 1218 GLY A CA 1
ATOM 9461 C C . GLY A 1 1218 ? 19.850 31.737 7.959 1.00 27.75 1218 GLY A C 1
ATOM 9462 O O . GLY A 1 1218 ? 18.715 31.599 8.409 1.00 27.75 1218 GLY A O 1
ATOM 9463 N N . GLN A 1 1219 ? 20.486 30.726 7.355 1.00 24.25 1219 GLN A N 1
ATOM 9464 C CA . GLN A 1 1219 ? 19.896 29.383 7.249 1.00 24.25 1219 GLN A CA 1
ATOM 9465 C C . GLN A 1 1219 ? 20.410 28.431 8.337 1.00 24.25 1219 GLN A C 1
ATOM 9467 O O . GLN A 1 1219 ? 21.578 28.039 8.345 1.00 24.25 1219 GLN A O 1
ATOM 9472 N N . ASN A 1 1220 ? 19.502 28.000 9.218 1.00 23.39 1220 ASN A N 1
ATOM 9473 C CA . ASN A 1 1220 ? 19.709 26.831 10.071 1.00 23.39 1220 ASN A CA 1
ATOM 9474 C C . ASN A 1 1220 ? 19.686 25.567 9.199 1.00 23.39 1220 ASN A C 1
ATOM 9476 O O . ASN A 1 1220 ? 18.628 24.991 8.964 1.00 23.39 1220 ASN A O 1
ATOM 9480 N N . PHE A 1 1221 ? 20.853 25.131 8.725 1.00 26.05 1221 PHE A N 1
ATOM 9481 C CA . PHE A 1 1221 ? 21.004 23.806 8.126 1.00 26.05 1221 PHE A CA 1
ATOM 9482 C C . PHE A 1 1221 ? 20.903 22.733 9.216 1.00 26.05 1221 PHE A C 1
ATOM 9484 O O . PHE A 1 1221 ? 21.891 22.413 9.887 1.00 26.05 1221 PHE A O 1
ATOM 9491 N N . GLU A 1 1222 ? 19.704 22.180 9.391 1.00 25.69 1222 GLU A N 1
ATOM 9492 C CA . GLU A 1 1222 ? 19.514 20.939 10.138 1.00 25.69 1222 GLU A CA 1
ATOM 9493 C C . GLU A 1 1222 ? 20.238 19.774 9.443 1.00 25.69 1222 GLU A C 1
ATOM 9495 O O . GLU A 1 1222 ? 20.572 19.818 8.257 1.00 25.69 1222 GLU A O 1
ATOM 9500 N N . TRP A 1 1223 ? 20.598 18.759 10.227 1.00 28.19 1223 TRP A N 1
ATOM 9501 C CA . TRP A 1 1223 ? 21.487 17.685 9.788 1.00 28.19 1223 TRP A CA 1
ATOM 9502 C C . TRP A 1 1223 ? 20.725 16.388 9.604 1.00 28.19 1223 TRP A C 1
ATOM 9504 O O . TRP A 1 1223 ? 20.677 15.562 10.518 1.00 28.19 1223 TRP A O 1
ATOM 9514 N N . ASP A 1 1224 ? 20.203 16.192 8.399 1.00 31.16 1224 ASP A N 1
ATOM 9515 C CA . ASP A 1 1224 ? 19.687 14.890 8.019 1.00 31.16 1224 ASP A CA 1
ATOM 9516 C C . ASP A 1 1224 ? 20.828 13.889 7.747 1.00 31.16 1224 ASP A C 1
ATOM 9518 O O . ASP A 1 1224 ? 21.873 14.214 7.169 1.00 31.16 1224 ASP A O 1
ATOM 9522 N N . VAL A 1 1225 ? 20.631 12.664 8.229 1.00 31.94 1225 VAL A N 1
ATOM 9523 C CA . VAL A 1 1225 ? 21.532 11.510 8.078 1.00 31.94 1225 VAL A CA 1
ATOM 9524 C C . VAL A 1 1225 ? 20.924 10.471 7.126 1.00 31.94 1225 VAL A C 1
ATOM 9526 O O . VAL A 1 1225 ? 21.652 9.659 6.554 1.00 31.94 1225 VAL A O 1
ATOM 9529 N N . ASN A 1 1226 ? 19.609 10.512 6.912 1.00 30.30 1226 ASN A N 1
ATOM 9530 C CA . ASN A 1 1226 ? 18.875 9.599 6.049 1.00 30.30 1226 ASN A CA 1
ATOM 9531 C C . ASN A 1 1226 ? 18.933 10.031 4.570 1.00 30.30 1226 ASN A C 1
ATOM 9533 O O . ASN A 1 1226 ? 18.906 9.149 3.707 1.00 30.30 1226 ASN A O 1
ATOM 9537 N N . GLU A 1 1227 ? 19.174 11.324 4.260 1.00 32.16 1227 GLU A N 1
ATOM 9538 C CA . GLU A 1 1227 ? 19.205 11.946 2.899 1.00 32.16 1227 GLU A CA 1
ATOM 9539 C C . GLU A 1 1227 ? 20.350 11.427 2.006 1.00 32.16 1227 GLU A C 1
ATOM 9541 O O . GLU A 1 1227 ? 20.677 11.931 0.935 1.00 32.16 1227 GLU A O 1
ATOM 9546 N N . TRP A 1 1228 ? 21.009 10.401 2.507 1.00 33.06 1228 TRP A N 1
ATOM 9547 C CA . TRP A 1 1228 ? 22.317 9.921 2.154 1.00 33.06 1228 TRP A CA 1
ATOM 9548 C C . TRP A 1 1228 ? 22.347 8.382 2.092 1.00 33.06 1228 TRP A C 1
ATOM 9550 O O . TRP A 1 1228 ? 23.178 7.814 1.390 1.00 33.06 1228 TRP A O 1
ATOM 9560 N N . ALA A 1 1229 ? 21.381 7.705 2.729 1.00 32.75 1229 ALA A N 1
ATOM 9561 C CA . ALA A 1 1229 ? 21.034 6.313 2.438 1.00 32.75 1229 ALA A CA 1
ATOM 9562 C C . ALA A 1 1229 ? 20.133 6.203 1.194 1.00 32.75 1229 ALA A C 1
ATOM 9564 O O . ALA A 1 1229 ? 20.261 5.265 0.409 1.00 32.75 1229 ALA A O 1
ATOM 9565 N N . PHE A 1 1230 ? 19.231 7.173 1.019 1.00 31.16 1230 PHE A N 1
ATOM 9566 C CA . PHE A 1 1230 ? 18.162 7.152 0.018 1.00 31.16 1230 PHE A CA 1
ATOM 9567 C C . PHE A 1 1230 ? 18.653 7.579 -1.376 1.00 31.16 1230 PHE A C 1
ATOM 9569 O O . PHE A 1 1230 ? 18.511 6.866 -2.364 1.00 31.16 1230 PHE A O 1
ATOM 9576 N N . ASN A 1 1231 ? 19.388 8.689 -1.418 1.00 32.03 1231 ASN A N 1
ATOM 9577 C CA . ASN A 1 1231 ? 19.984 9.302 -2.608 1.00 32.03 1231 ASN A CA 1
ATOM 9578 C C . ASN A 1 1231 ? 21.209 8.546 -3.187 1.00 32.03 1231 ASN A C 1
ATOM 9580 O O . ASN A 1 1231 ? 21.944 9.109 -3.998 1.00 32.03 1231 ASN A O 1
ATOM 9584 N N . TRP A 1 1232 ? 21.502 7.321 -2.734 1.00 35.06 1232 TRP A N 1
ATOM 9585 C CA . TRP A 1 1232 ? 22.738 6.586 -3.072 1.00 35.06 1232 TRP A CA 1
ATOM 9586 C C . TRP A 1 1232 ? 22.508 5.440 -4.069 1.00 35.06 1232 TRP A C 1
ATOM 9588 O O . TRP A 1 1232 ? 23.432 5.050 -4.782 1.00 35.06 1232 TRP A O 1
ATOM 9598 N N . THR A 1 1233 ? 21.278 4.922 -4.156 1.00 34.78 1233 THR A N 1
ATOM 9599 C CA . THR A 1 1233 ? 20.877 3.869 -5.110 1.00 34.78 1233 THR A CA 1
ATOM 9600 C C . THR A 1 1233 ? 20.245 4.415 -6.390 1.00 34.78 1233 THR A C 1
ATOM 9602 O O . THR A 1 1233 ? 20.227 3.723 -7.408 1.00 34.78 1233 THR A O 1
ATOM 9605 N N . ASN A 1 1234 ? 19.744 5.651 -6.342 1.00 31.42 1234 ASN A N 1
ATOM 9606 C CA . ASN A 1 1234 ? 18.930 6.265 -7.385 1.00 31.42 1234 ASN A CA 1
ATOM 9607 C C . ASN A 1 1234 ? 19.651 7.512 -7.917 1.00 31.42 1234 ASN A C 1
ATOM 9609 O O . ASN A 1 1234 ? 19.705 8.532 -7.238 1.00 31.42 1234 ASN A O 1
ATOM 9613 N N . ASP A 1 1235 ? 20.262 7.380 -9.095 1.00 26.44 1235 ASP A N 1
ATOM 9614 C CA . ASP A 1 1235 ? 20.718 8.471 -9.971 1.00 26.44 1235 ASP A CA 1
ATOM 9615 C C . ASP A 1 1235 ? 21.308 7.834 -11.243 1.00 26.44 1235 ASP A C 1
ATOM 9617 O O . ASP A 1 1235 ? 22.455 7.381 -11.201 1.00 26.44 1235 ASP A O 1
ATOM 9621 N N . CYS A 1 1236 ? 20.511 7.752 -12.323 1.00 24.16 1236 CYS A N 1
ATOM 9622 C CA . CYS A 1 1236 ? 20.899 7.727 -13.755 1.00 24.16 1236 CYS A CA 1
ATOM 9623 C C . CYS A 1 1236 ? 19.875 6.984 -14.656 1.00 24.16 1236 CYS A C 1
ATOM 9625 O O . CYS A 1 1236 ? 20.238 5.993 -15.290 1.00 24.16 1236 CYS A O 1
ATOM 9627 N N . ILE A 1 1237 ? 18.648 7.494 -14.821 1.00 24.91 1237 ILE A N 1
ATOM 9628 C CA . ILE A 1 1237 ? 17.938 7.439 -16.116 1.00 24.91 1237 ILE A CA 1
ATOM 9629 C C . ILE A 1 1237 ? 17.323 8.814 -16.404 1.00 24.91 1237 ILE A C 1
ATOM 9631 O O . ILE A 1 1237 ? 16.321 9.198 -15.817 1.00 24.91 1237 ILE A O 1
ATOM 9635 N N . ASP A 1 1238 ? 17.895 9.526 -17.369 1.00 21.64 1238 ASP A N 1
ATOM 9636 C CA . ASP A 1 1238 ? 17.271 10.691 -17.995 1.00 21.64 1238 ASP A CA 1
ATOM 9637 C C . ASP A 1 1238 ? 17.432 10.517 -19.508 1.00 21.64 1238 ASP A C 1
ATOM 9639 O O . ASP A 1 1238 ? 18.563 10.482 -20.001 1.00 21.64 1238 ASP A O 1
ATOM 9643 N N . TRP A 1 1239 ? 16.335 10.268 -20.237 1.00 23.36 1239 TRP A N 1
ATOM 9644 C CA . TRP A 1 1239 ? 16.383 10.025 -21.683 1.00 23.36 1239 TRP A CA 1
ATOM 9645 C C . TRP A 1 1239 ? 15.151 10.553 -22.429 1.00 23.36 1239 TRP A C 1
ATOM 9647 O O . TRP A 1 1239 ? 14.036 10.100 -22.161 1.00 23.36 1239 TRP A O 1
ATOM 9657 N N . PRO A 1 1240 ? 15.338 11.437 -23.428 1.00 25.09 1240 PRO A N 1
ATOM 9658 C CA . PRO A 1 1240 ? 14.247 11.928 -24.255 1.00 25.09 1240 PRO A CA 1
ATOM 9659 C C . PRO A 1 1240 ? 13.775 10.857 -25.243 1.00 25.09 1240 PRO A C 1
ATOM 9661 O O . PRO A 1 1240 ? 14.563 10.056 -25.755 1.00 25.09 1240 PRO A O 1
ATOM 9664 N N . GLY A 1 1241 ? 12.481 10.883 -25.554 1.00 23.08 1241 GLY A N 1
ATOM 9665 C CA . GLY A 1 1241 ? 11.911 10.098 -26.641 1.00 23.08 1241 GLY A CA 1
ATOM 9666 C C . GLY A 1 1241 ? 11.964 10.857 -27.962 1.00 23.08 1241 GLY A C 1
ATOM 9667 O O . GLY A 1 1241 ? 11.261 11.848 -28.112 1.00 23.08 1241 GLY A O 1
ATOM 9668 N N . ASP A 1 1242 ? 12.744 10.357 -28.921 1.00 26.08 1242 ASP A N 1
ATOM 9669 C CA . ASP A 1 1242 ? 12.479 10.532 -30.354 1.00 26.08 1242 ASP A CA 1
ATOM 9670 C C . ASP A 1 1242 ? 13.348 9.567 -31.179 1.00 26.08 1242 ASP A C 1
ATOM 9672 O O . ASP A 1 1242 ? 14.531 9.425 -30.883 1.00 26.08 1242 ASP A O 1
ATOM 9676 N N . PHE A 1 1243 ? 12.760 8.899 -32.185 1.00 26.33 1243 PHE A N 1
ATOM 9677 C CA . PHE A 1 1243 ? 13.392 8.445 -33.447 1.00 26.33 1243 PHE A CA 1
ATOM 9678 C C . PHE A 1 1243 ? 12.434 7.562 -34.275 1.00 26.33 1243 PHE A C 1
ATOM 9680 O O . PHE A 1 1243 ? 12.662 6.375 -34.506 1.00 26.33 1243 PHE A O 1
ATOM 9687 N N . ALA A 1 1244 ? 11.351 8.165 -34.774 1.00 25.83 1244 ALA A N 1
ATOM 9688 C CA . ALA A 1 1244 ? 10.401 7.520 -35.688 1.00 25.83 1244 ALA A CA 1
ATOM 9689 C C . ALA A 1 1244 ? 10.631 7.879 -37.177 1.00 25.83 1244 ALA A C 1
ATOM 9691 O O . ALA A 1 1244 ? 9.691 7.878 -37.969 1.00 25.83 1244 ALA A O 1
ATOM 9692 N N . THR A 1 1245 ? 11.872 8.178 -37.585 1.00 27.61 1245 THR A N 1
ATOM 9693 C CA . THR A 1 1245 ? 12.229 8.519 -38.980 1.00 27.61 1245 THR A CA 1
ATOM 9694 C C . THR A 1 1245 ? 13.700 8.226 -39.301 1.00 27.61 1245 THR A C 1
ATOM 9696 O O . THR A 1 1245 ? 14.568 9.041 -39.008 1.00 27.61 1245 THR A O 1
ATOM 9699 N N . LEU A 1 1246 ? 13.985 7.103 -39.980 1.00 23.14 1246 LEU A N 1
ATOM 9700 C CA . LEU A 1 1246 ? 15.177 6.939 -40.841 1.00 23.14 1246 LEU A CA 1
ATOM 9701 C C . LEU A 1 1246 ? 15.066 5.689 -41.743 1.00 23.14 1246 LEU A C 1
ATOM 9703 O O . LEU A 1 1246 ? 15.792 4.709 -41.606 1.00 23.14 1246 LEU A O 1
ATOM 9707 N N . SER A 1 1247 ? 14.116 5.715 -42.681 1.00 27.25 1247 SER A N 1
ATOM 9708 C CA . SER A 1 1247 ? 13.890 4.642 -43.663 1.00 27.25 1247 SER A CA 1
ATOM 9709 C C . SER A 1 1247 ? 13.885 5.157 -45.108 1.00 27.25 1247 SER A C 1
ATOM 9711 O O . SER A 1 1247 ? 12.904 5.003 -45.835 1.00 27.25 1247 SER A O 1
ATOM 9713 N N . ARG A 1 1248 ? 15.000 5.774 -45.534 1.00 28.61 1248 ARG A N 1
ATOM 9714 C CA . ARG A 1 1248 ? 15.407 5.963 -46.944 1.00 28.61 1248 ARG A CA 1
ATOM 9715 C C . ARG A 1 1248 ? 16.821 6.545 -47.037 1.00 28.61 1248 ARG A C 1
ATOM 9717 O O . ARG A 1 1248 ? 17.201 7.339 -46.184 1.00 28.61 1248 ARG A O 1
ATOM 9724 N N . ASN A 1 1249 ? 17.501 6.190 -48.129 1.00 23.94 1249 ASN A N 1
ATOM 9725 C CA . ASN A 1 1249 ? 18.888 6.516 -48.488 1.00 23.94 1249 ASN A CA 1
ATOM 9726 C C . ASN A 1 1249 ? 19.923 5.856 -47.539 1.00 23.94 1249 ASN A C 1
ATOM 9728 O O . ASN A 1 1249 ? 19.707 5.782 -46.336 1.00 23.94 1249 ASN A O 1
ATOM 9732 N N . GLU A 1 1250 ? 21.049 5.313 -48.003 1.00 25.17 1250 GLU A N 1
ATOM 9733 C CA . GLU A 1 1250 ? 21.597 5.254 -49.371 1.00 25.17 1250 GLU A CA 1
ATOM 9734 C C . GLU A 1 1250 ? 22.227 3.867 -49.656 1.00 25.17 1250 GLU A C 1
ATOM 9736 O O . GLU A 1 1250 ? 21.949 2.920 -48.917 1.00 25.17 1250 GLU A O 1
ATOM 9741 N N . ALA A 1 1251 ? 22.961 3.719 -50.766 1.00 28.20 1251 ALA A N 1
ATOM 9742 C CA . ALA A 1 1251 ? 23.492 2.438 -51.268 1.00 28.20 1251 ALA A CA 1
ATOM 9743 C C . ALA A 1 1251 ? 24.918 2.107 -50.780 1.00 28.20 1251 ALA A C 1
ATOM 9745 O O . ALA A 1 1251 ? 25.654 3.053 -50.425 1.00 28.20 1251 ALA A O 1
#

Radius of gyration: 39.49 Å; chains: 1; bounding box: 128×134×85 Å

Organism: Pestalotiopsis fici (strain W106-1 / CGMCC3.15140) (NCBI:txid1229662)

Sequence (1251 aa):
MLSLSQVLSTLSFLTAAASASTCGTHYQHDVVVYGGSSGGYAAAIQLSRLNRSVALIEPYSHIGGIAVDGFGASDIDSQAEYQNSLAVGPLALEFYRRISMRYGNVAAFDAAWFNHTKNKTLWRFESHVAESVLNDWISEEKIDVFLDTYLKQSGEAVIKEGTKVKSLITEQGHVFSGEVFIDATYEGDLLAASGVSTTIGRESAATFNETNGGVRVNTTFSQLTVDVDPYVTPGDPSSGLIPTVQPGELGAPGSGDKSLAAYVFRMCLTNDTSNMVPWTKPANYNASEYILWSRYVAAGGHILTPDPVVPGFKTDTIGSTTLGLGFDLPGRTLAWPEGNHSTRAQLLQELTDWQKGQLYFFANDPSMPNSTRSVWSSWGYAKDEFIDNDHFPRKLYVRDGRRMVKDDFIITARTAAYPAVEAPASDPIAVAFWPTDVHIARRIVKNGFVYDEGSIFKQGPAWQPFGISYQAVTPMRNETTNLMSPTVMAVSHLGYGAVRIENTFMNLGQAVAYAASVALEMRVDVQDVPYSVLGARLSAANAVLDATTVVAQRRLLSRSEPDQFSPPNHSSISPSLLSPPTARRDTINSPSRMNATTHITSPAEDATSPARPVREQVGTAFAQPDQNEHRLHREDTVHTSHDDDVSVEYSPAYLGSSSAVGFMSEVYQTFKSGNGGNSTNDNADVTAHDQNYAPWFGRAGSMEDSNSIMADFVVPPRKIADGLIHHYWEGAHPLQPFIHKGTFMKRYNELWQTDTADSGELHAFGRSKSVYTAQVFHCTLNLVFALGCRFRSMSSGRQRPGSDRTHEQFAHRATRLLSLDLMDYGSIQLVQALILMAQYLQTLNMSSKCWVIVGMAIRVAQGLALHLDVAGETQAQREERRRTWHSCELLDSVLSMTFGRPLMLELKSSTPLPAMIDDEHLATTPDADDGTQPSSTPARCAFFVSIIKLSHITAEILRLFYFSSPGASTRDRLTEDYPSLLRLDAALERWKEELPSYLRYENVQQESPSAADVFTRQAHLLHHRFLYGRVLLFRRVVVRMAAASVLQRPAPSGAEIQQVVTFTCIDKCIAAAQGLLDLIRCNLGTWFLPPTWYTVFVIYTTGTVFTVVLLTPSLRERLTVDQRQQLQQSWNQCVECLREYQRLGDSSASKCLSNLQRIYNREGIETRDAPPRPGGQPRNAPPPPSQAGQQGSSAQMTTGTNNAESAPTFWIPDLNEGQNFEWDVNEWAFNWTNDCIDWPGDFATLSRNEA

InterPro domains:
  IPR007219 Xylanolytic transcriptional activator, regulatory domain [PF04082] (725-992)
  IPR007219 Xylanolytic transcriptional activator, regulatory domain [SM00906] (850-920)
  IPR036188 FAD/NAD(P)-binding domain superfamily [G3DSA:3.50.50.60] (24-200)
  IPR036188 FAD/NAD(P)-binding domain superfamily [SSF51905] (29-203)
  IPR051127 Fungal secondary metabolite regulators [PTHR47424] (647-1216)

Secondary structure (DSSP, 8-state):
---THHHHHHHHHHHHHTT----PPEEE-SEEEE--SHHHHHHHHHHHHTT--EEEE-SSS--SGGGGTT-TT-SSS-STT--GGGG--HHHHHHHHHHHHHTT-HHHHHHHHHTT---GGGG---HHHHHHHHHHHHHHS--EEE-S-PBPSSTTSEEEETTEEEEEEBTT--EEE-SEEEE--SS-HHHHHTT--EE-SB--HHHHT-TT-SS-S---SS--SS----BSSTT-GGG-B-TTSPPS---STT--BS---------EEE--TTTEEPPPPPTT--GGGGHHHHHHHHTT---------BTTTEEE--SSBTTB--S--TTTGGGSTT--HHHHHHHHHHHHHHHHHHHHHHHH-TTS-HHHHHHHHT-EEETTSSGGGTTS-SS----S--EE--SS--B-TTTTEES-SSPPPSSEEEEE----EE---EEEEETTEEEEES-EES-SSEE--EEEEGGGSS--TTT-SSEE-SSS-BB-HHHHHHH--HHHHHHHHHHHHHHHHHHHHHT--GGG--HHHHHHHHHHTT----HHHHHHHHHHHTT-S----PPPP--------------------------------------------------------------------------------PPPP---TTSHHHHHHHHHHHHHTTS--------------------SS-----TTTHHHHHGGGPPPPHHHHHHHHHHHHHHTGGG---S-HHHHHHHHHHTT-PPPSS-TT-TTS-S-S-HHHHHHHHHHHHHHHHHHHHHHHHHTT---TTS--HHHHHHHHHHHH--THHHHH--HHHHHHHHHHHHHHHTTT-HHHHHHHHHHHHHHHHHTTTTS--TT--HHHHHHHHHHHHHHHHHHHHHHHHH-PPPSS-S--SSPPPPS--GGGS--STTSPPP---TTS--TTHHHHHHHHHHHHHHHHHHHHTSPPTT--TTS-HHHHHHHHHHHHHHHHHHHHTS-GGG-HHHHTTS---TT-HHHHHHHHHHHHHHHHHHHHHHHHHHHHHHHHHTTPPPP---HHHHHHHHHHHHHHHHHHHHHHHHHHTTTTSTTSPPHHHHHHHHHHHHHHHHHHHH-HHHHTTS-HHHHHHHHHHHHHHHHHHHHHHHTT-HHHHHHHHHHHHHHHHT---S--------------------------------------PPPPPPPP---TT------SSTTTGGGT------------------

Foldseek 3Di:
DDDPVVVVVVVVVVVVVVPPPLQAAEAEWQEEEEAQELLRLLLQLLLLVVVTAYERAHQAAAHYPCLLQACFQAPALPDPPAGCLLQFFDVSLVLLLLLCVVVVNNVVSVVCSVVVPRDSQSSGADSVSSRVSSVVSVVVTNYHYHHSWAQDPDLQQFDDDQQATAWGATPSGYTYGHRFYEYADLLCVVCVSLVFDWDAFWAFCVPVVPQQTAQAPDDLALKQPFFFFQAPDRPDVVRDGQQLADDDDSDDHRHIDLFAFFKAGFAWKALPPVFFDFQDAFPPQDLSNVVRVLRSVVRVQDEDFFAQSHPPRIGTFDCGDNSHHGLGRAPLCSCPSVDDPVRNVVSQVVRVNVSSNVLCCQQPPPSHDPVSNVRSRSMHQGCSRPVVPVSHGDDIPSQGHIAGADPPDAFELLQFAPPRPDDAAPQFQGKFFAHQFGHFRHWYDDPSGTTTIDGDHCDDHHGFIGGDHLQFFDTDVSSHQRYGYLNHTRYGSRRSSRQNGSSSSSSSSSLVSLLSSQCSVVVGGSVPRDSVNSVVVCVVSVHDGDRVVSVVVVVVVVVPDDDDDDDDDDDDDDDDDDDDDDDDDDDDDDDDDDDDDDDDDDDDDDDDDDDDDDDDDDDDDDDDDDYDDDDDDDAFDFDFFFWWADDDPDDFPQFFCLALLVVVVLVVCLQVVQDDDDDDDDDDDADDDDGTTGGGAADDDDPVCVVVLLVLLDDDDPVLLVQLLVLLVQFPCLQFVLDQPVVLVVQVVLLVDDDDDDDPSPSSDSPDPDPLVSLLSSLLSLLSSLSSVLSVCQLVLVLFPPPDCVSVSSNVSSRNSGHPVNRVVQDLSNLSSLLSNLVSCQLALQLVNSQSSLVNSQRSLVVVVLLDADPQDFQLRRLSSQSSNLSSLLSLLVSCNHRVDARPDDLDRPRDQHDLAHSVQAGPDRPDDGGDHDPVDGRSNLLNSLSSLLSSLSNLLCVLPTPDDPPDPPLPPPVVCLVVLVVSVVSLVVSQVPRDPLLAQVNLVVPDHDLSDSSNLSNLASLLSSLSSLLSSLVVLLSSVSSCQSVVPPDDPDDPVSVVSSVVSLVSNLVSLLVNLVSCVVQPSHSSDRRLLSSLSSLLSSLSSLLSQLLRPVSVVVDDPVRNVVSVVSNVSSLVSLVVSVVSVDPLSVLSNVVSCVSCCVSDPDDPDDDDDDDDDDDDDYDDDDDDDDDDDDDDDDDDDDDDDDDDDDDDDDDDDDDDDDDHSSNNSRHSSDDDDDDDDDDPDDPDDDD